Protein AF-0000000070387389 (afdb_homodimer)

Organism: Cryptococcus deneoformans (strain JEC21 / ATCC MYA-565) (NCBI:txid214684)

Sequence (904 aa):
MPGAMSLADLPCEIIRMVARTIYDPLKITQKDRLTWGIFSTVDMDRDRQNSLNALIALGMTCRKIRREVKGILFTCVRVHDQDKGVELIEHRDTWGIYVRSIIIDLSIFDNTSDQFIKQNKMVGTVRPRSCWSESTFLETLINSLPQLEHLCFFADVSDEPTLVLLFSKLIPTPPSYISPPTPTSLDSPTSHLHHAPTKHIHKPFAQRLRSFSWRLRAPPPSSFREFARSSTFVSIHHLIRHTPNLDFLVLDADMDYTASPDILAVLEQMAQRDKWAESKPPKLSLMLCGPILGWGDLFLQDLVKVYSNIKELFIDRPLTSPLVLDQVGAPDFLVGDLLPLAHLPHLQTLQIGSYQIPSGNKQQHILHVTRLLSRYIPSLRIFGVLDTSGETVWGGIWPKTLWMAAGTGIADKNMGEEGEGKMDRCWGVDEETGKWFIGLEDGDLEVLVKDEMPGAMSLADLPCEIIRMVARTIYDPLKITQKDRLTWGIFSTVDMDRDRQNSLNALIALGMTCRKIRREVKGILFTCVRVHDQDKGVELIEHRDTWGIYVRSIIIDLSIFDNTSDQFIKQNKMVGTVRPRSCWSESTFLETLINSLPQLEHLCFFADVSDEPTLVLLFSKLIPTPPSYISPPTPTSLDSPTSHLHHAPTKHIHKPFAQRLRSFSWRLRAPPPSSFREFARSSTFVSIHHLIRHTPNLDFLVLDADMDYTASPDILAVLEQMAQRDKWAESKPPKLSLMLCGPILGWGDLFLQDLVKVYSNIKELFIDRPLTSPLVLDQVGAPDFLVGDLLPLAHLPHLQTLQIGSYQIPSGNKQQHILHVTRLLSRYIPSLRIFGVLDTSGETVWGGIWPKTLWMAAGTGIADKNMGEEGEGKMDRCWGVDEETGKWFIGLEDGDLEVLVKDE

Secondary structure (DSSP, 8-state):
------GGGS-HHHHHHHHHHH--TT---HHHHHH--TTT-----HHHHHHHHHHHHHHTS-HHHHHHHHHHHTSEEEE-SHHHHHHHHHTTTTGGGG--EEEEEGGGGS-TTHHHHHHTT--TTPPPB-HHHHHHHHHHHHHT-TT--EEEEEE-GGGHHHHHHHHHHHSPPPPTT--S-------S-------------PPPHHHH--EEEEEESSPPPTTHHHHH-B-TTGGGHHHHHT-TT--EEEEE-TTS-EEHHHHHHHHHHHHHHHHT-SSPPPPEEEEEES-EETTTTTHHHHHHHH---EEEEEES--SSS-EE--STTHHHHHHHHHGGGGG-TT--EEEEEEEEE-STTHHHHHHHHHHHHHHH-TT--EEEEEETTSPEEEEEEE-HHHHHHHHHHHHHHHTSS--TTSGGGEEEEETTTTEEEEE--TTHHHHH----/------GGGS-HHHHHHHHHHH--TT---HHHHHH--TTT-----HHHHHHHHHHHHHHTS-HHHHHHHHHHHTSEEEE-SHHHHHHHHHTTTTGGGG--EEEEEGGGGS-TTHHHHHHTT-GGGSPPB-HHHHHHHHHHHHHT-TT--EEEEEE-GGGHHHHHHHHHHHSPPPPTT--S-------S-------------PPPHHHH--EEEEEESSPPPTTHHHHH-B-TTGGGHHHHHT-TT--EEEEE-TTS-EEHHHHHHHHHHHHHHHHT-SSPPPPEEEEEES-EETIIIIIHHHHHHH---EEEEEES--SSS-EE--STTHHHHHHHHHGGGGG-TT--EEEEEEEEE-STTHHHHHHHHHHHHHHH-TT--EEEEEETTSPEEEEEEE-HHHHHHHHHHHHHHHTSS--TTSGGGEEEE-TTT--EEEE--TTHHHHH----

Radius of gyration: 35.37 Å; Cα contacts (8 Å, |Δi|>4): 1474; chains: 2; bounding box: 62×127×88 Å

Nearest PDB structures (foldseek):
  5od2-assembly2_B  TM=2.853E-01  e=4.759E-01  Methanocaldococcus jannaschii DSM 2661
  4xgc-assembly1_B  TM=2.470E-01  e=1.159E+00  Drosophila melanogaster
  7jk4-assembly1_B  TM=2.819E-01  e=1.531E+00  Drosophila melanogaster
  2a9z-assembly1_A  TM=2.280E-01  e=2.671E+00  Toxoplasma gondii
  7jk4-assembly1_B  TM=2.820E-01  e=1.420E+00  Drosophila melanogaster

Solvent-accessible surface area (backbone atoms only — not comparable to full-atom values): 48214 Å² total; per-residue (Å²): 124,88,74,80,77,51,81,83,71,50,55,68,69,55,52,36,50,53,44,42,70,51,41,43,85,80,60,64,45,71,63,39,45,67,65,17,57,61,74,62,58,70,73,50,53,67,67,53,48,51,24,48,49,51,40,52,54,52,28,65,71,42,70,72,46,25,61,50,37,46,48,54,65,36,23,55,43,75,30,74,36,58,65,50,42,50,50,46,46,74,30,23,87,57,66,27,62,38,24,28,30,41,28,38,38,58,65,42,65,51,70,70,67,36,64,61,27,60,75,59,68,43,77,70,76,58,80,50,44,47,46,68,62,50,19,50,51,51,48,52,41,54,69,40,26,68,54,42,26,31,46,28,38,32,38,41,74,69,42,33,41,21,42,36,46,31,44,49,66,66,47,71,73,76,67,86,77,68,65,74,78,69,82,68,75,75,64,69,78,82,72,81,70,77,81,60,78,78,72,80,77,66,68,55,63,42,66,44,26,32,33,40,32,46,30,53,68,54,73,65,56,84,62,41,56,76,68,46,45,47,33,87,55,50,44,47,36,65,49,47,36,56,22,70,48,42,27,34,42,36,46,28,38,55,76,77,50,29,54,45,47,37,55,47,54,46,37,42,24,43,40,53,26,54,71,68,42,90,55,88,58,58,57,24,31,41,34,39,34,25,20,32,48,57,58,81,56,62,41,54,51,48,43,40,71,52,42,39,65,36,29,30,42,36,33,51,21,43,42,92,58,72,42,70,42,69,50,92,61,33,54,54,50,54,48,59,64,50,49,45,55,40,65,28,75,51,28,27,34,42,33,43,33,34,42,19,41,37,78,75,62,37,54,58,53,51,40,50,42,51,52,53,46,40,69,56,23,73,48,40,28,33,43,31,35,19,32,78,87,68,45,73,47,49,35,30,50,32,48,51,71,54,42,52,59,51,33,56,64,49,42,65,66,54,62,67,64,80,67,76,68,64,70,69,37,54,55,50,67,42,84,86,80,48,31,34,34,31,51,61,53,92,68,45,59,64,68,64,60,58,88,123,126,87,75,80,78,51,81,82,70,49,54,69,69,56,52,37,49,53,43,43,71,51,41,44,86,81,57,66,44,71,59,38,51,66,72,16,67,37,82,65,54,73,76,49,54,68,67,52,47,51,25,46,51,50,40,53,54,52,26,66,71,43,70,72,47,26,61,51,38,46,48,56,66,38,22,56,44,74,30,75,37,59,67,52,42,52,49,46,47,74,30,21,88,57,64,29,62,39,23,28,29,43,29,38,38,58,66,44,66,51,72,71,66,37,63,62,25,60,75,58,68,42,76,68,76,57,81,50,45,47,46,68,61,51,19,51,52,50,48,52,43,54,67,39,26,71,54,40,26,31,45,29,38,31,39,41,74,68,42,33,41,21,42,35,47,29,44,48,65,66,47,71,72,76,66,84,75,68,66,74,80,68,83,69,76,77,64,69,78,84,71,83,70,75,83,62,77,78,73,80,76,65,67,55,60,40,66,44,28,31,32,41,32,46,28,53,67,52,73,66,58,85,60,40,58,78,67,45,45,44,33,88,55,48,44,46,37,65,50,48,36,56,23,70,48,42,28,33,41,35,46,27,44,48,76,78,50,28,56,47,46,36,54,48,54,47,37,41,24,43,40,53,26,52,69,69,40,90,56,86,59,57,57,24,33,41,33,39,36,27,20,32,48,55,53,90,68,58,36,51,52,48,43,39,70,52,43,39,64,33,30,30,41,36,34,51,21,44,43,90,59,72,42,70,40,70,52,92,61,33,53,54,49,53,48,59,71,50,49,47,56,42,65,29,76,52,28,29,35,41,31,43,31,33,44,18,44,37,77,78,62,36,53,58,53,49,39,52,41,51,53,53,47,40,70,58,24,74,48,40,27,34,43,31,34,20,32,77,86,70,46,74,48,50,35,30,50,32,47,49,69,54,43,52,57,50,33,58,64,48,41,66,65,54,62,67,66,81,68,77,68,66,70,69,37,56,53,50,67,41,82,87,79,47,30,36,34,30,50,61,53,92,68,46,59,64,67,65,62,57,88,122

pLDDT: mean 77.54, std 19.91, range [24.0, 97.88]

Foldseek 3Di:
DPPPCDLLNDDLVVLLVVLVVLAALPPCDPVCVQVPCHPDDPPPDPSRVVSLVVLVVQLVPDPSSVVSSLLRNQQEEEDEALVVLVVLLVCLPPSLQSHAEYEYELCNQVPVCVVVCVVVVVPPPDDDGDLVVLLVSVLSSLVSRLNHAYYEYADFPVNLSNLLSNLCVLPPDPDPPDDDPDPPDPPPDPPCDDCPPPPPPRPRPLARYAEYEYAYPDYDDPCVCVVVVDAGCNSCLSSLLRRQNHAEYEDHPAPAEHELVNVLSSLLSNVNNCVPDPDHGHAHAYEYHHAYPQQLHCRLVSNCVRHQRHAHYHYAANDPAADEQPDDCSLVSVLVSCLSNLSRQRHAYYEHESYAYEPVLSLVSVCVNCVSNCVSNVNYFKYWYAYPVRDIWIKGKAQQVLCVVVCVVVVVVPVPPPDPPQVVFWSDADPVRRITIGTDDPPVCCSRNPDD/DPPPCDLLNDDLVVLLVVLVVLAALPDCDPVCVQVPCHVDDPPPDPSRVVSLVVLVVQLVPDPSSVVSSLLRNQQEEEDEALVVLVVLLVCLVPSLQSHAEYEYELCNQVPVCVVVCVVVVVPPPDDDGDLVVLLVSVLSSLVSRLNHAYYEYADFPVNLSNLLSNLCVLPPDPDPPDDDPDPPDPPPDPPCDDCPPPPPPRPRPLARYAEYEYAYNDYDDPCVCVVPVDARCNSCLSSLLRRQNHAEYEDHPAPAEHELVNVLSSLLSNVNNCVPDPDHGHAHAYEYHHAYPQLQHCRLLSNCVRHQRHAHYHYNANDPAADEQPDDCSLVSVLVSCLSNLSRQRHAYYEHESYEYEPVLSLVSVCVNCVSNCVSNVNYFKYWYAYPVRDIWIKGKAQQVLCVVVCVVVVVVPVPPPDPPQVVFWSDADPVRRITIGTDDPPVCCSRNPDD

Structure (mmCIF, N/CA/C/O backbone):
data_AF-0000000070387389-model_v1
#
loop_
_entity.id
_entity.type
_entity.pdbx_description
1 polymer 'F-box domain-containing protein'
#
loop_
_atom_site.group_PDB
_atom_site.id
_atom_site.type_symbol
_atom_site.label_atom_id
_atom_site.label_alt_id
_atom_site.label_comp_id
_atom_site.label_asym_id
_atom_site.label_entity_id
_atom_site.label_seq_id
_atom_site.pdbx_PDB_ins_code
_atom_site.Cartn_x
_atom_site.Cartn_y
_atom_site.Cartn_z
_atom_site.occupancy
_atom_site.B_iso_or_equiv
_atom_site.auth_seq_id
_atom_site.auth_comp_id
_atom_site.auth_asym_id
_atom_site.auth_atom_id
_atom_site.pdbx_PDB_model_num
ATOM 1 N N . MET A 1 1 ? 36.5 53.156 31.234 1 34.62 1 MET A N 1
ATOM 2 C CA . MET A 1 1 ? 35.438 52.844 30.266 1 34.62 1 MET A CA 1
ATOM 3 C C . MET A 1 1 ? 34.875 51.438 30.5 1 34.62 1 MET A C 1
ATOM 5 O O . MET A 1 1 ? 35.625 50.5 30.703 1 34.62 1 MET A O 1
ATOM 9 N N . PRO A 1 2 ? 33.719 51.25 31.156 1 43.81 2 PRO A N 1
ATOM 10 C CA . PRO A 1 2 ? 33.25 49.906 31.406 1 43.81 2 PRO A CA 1
ATOM 11 C C . PRO A 1 2 ? 33.375 48.969 30.203 1 43.81 2 PRO A C 1
ATOM 13 O O . PRO A 1 2 ? 33.281 49.438 29.062 1 43.81 2 PRO A O 1
ATOM 16 N N . GLY A 1 3 ? 34.188 48 30.047 1 43.56 3 GLY A N 1
ATOM 17 C CA . GLY A 1 3 ? 34.625 47.125 29 1 43.56 3 GLY A CA 1
ATOM 18 C C . GLY A 1 3 ? 33.469 46.531 28.188 1 43.56 3 GLY A C 1
ATOM 19 O O . GLY A 1 3 ? 32.438 46.219 28.734 1 43.56 3 GLY A O 1
ATOM 20 N N . ALA A 1 4 ? 33.156 47.031 26.953 1 54.69 4 ALA A N 1
ATOM 21 C CA . ALA A 1 4 ? 32.188 46.625 25.953 1 54.69 4 ALA A CA 1
ATOM 22 C C . ALA A 1 4 ? 31.922 45.125 25.969 1 54.69 4 ALA A C 1
ATOM 24 O O . ALA A 1 4 ? 32.875 44.344 25.828 1 54.69 4 ALA A O 1
ATOM 25 N N . MET A 1 5 ? 31.109 44.688 26.766 1 61.97 5 MET A N 1
ATOM 26 C CA . MET A 1 5 ? 30.75 43.281 26.844 1 61.97 5 MET A CA 1
ATOM 27 C C . MET A 1 5 ? 30.438 42.719 25.453 1 61.97 5 MET A C 1
ATOM 29 O O . MET A 1 5 ? 29.641 43.312 24.719 1 61.97 5 MET A O 1
ATOM 33 N N . SER A 1 6 ? 31.375 41.938 24.859 1 74.31 6 SER A N 1
ATOM 34 C CA . SER A 1 6 ? 31.188 41.25 23.578 1 74.31 6 SER A CA 1
ATOM 35 C C . SER A 1 6 ? 30.141 40.156 23.688 1 74.31 6 SER A C 1
ATOM 37 O O . SER A 1 6 ? 29.828 39.688 24.781 1 74.31 6 SER A O 1
ATOM 39 N N . LEU A 1 7 ? 29.328 39.938 22.688 1 79.31 7 LEU A N 1
ATOM 40 C CA . LEU A 1 7 ? 28.312 38.906 22.594 1 79.31 7 LEU A CA 1
ATOM 41 C C . LEU A 1 7 ? 28.828 37.594 23.172 1 79.31 7 LEU A C 1
ATOM 43 O O . LEU A 1 7 ? 28.078 36.812 23.781 1 79.31 7 LEU A O 1
ATOM 47 N N . ALA A 1 8 ? 30.141 37.438 23.141 1 78.5 8 ALA A N 1
ATOM 48 C CA . ALA A 1 8 ? 30.766 36.188 23.594 1 78.5 8 ALA A CA 1
ATOM 49 C C . ALA A 1 8 ? 30.797 36.094 25.125 1 78.5 8 ALA A C 1
ATOM 51 O O . ALA A 1 8 ? 30.969 35.031 25.688 1 78.5 8 ALA A O 1
ATOM 52 N N . ASP A 1 9 ? 30.594 37.25 25.75 1 84.38 9 ASP A N 1
ATOM 53 C CA . ASP A 1 9 ? 30.672 37.281 27.219 1 84.38 9 ASP A CA 1
ATOM 54 C C . ASP A 1 9 ? 29.297 36.969 27.844 1 84.38 9 ASP A C 1
ATOM 56 O O . ASP A 1 9 ? 29.203 36.75 29.047 1 84.38 9 ASP A O 1
ATOM 60 N N . LEU A 1 10 ? 28.391 36.938 26.984 1 87.06 10 LEU A N 1
ATOM 61 C CA . LEU A 1 10 ? 27.047 36.688 27.484 1 87.06 10 LEU A CA 1
ATOM 62 C C . LEU A 1 10 ? 26.875 35.219 27.859 1 87.06 10 LEU A C 1
ATOM 64 O O . LEU A 1 10 ? 27.531 34.344 27.281 1 87.06 10 LEU A O 1
ATOM 68 N N . PRO A 1 11 ? 26.078 35 28.938 1 88.75 11 PRO A N 1
ATOM 69 C CA . PRO A 1 11 ? 25.766 33.625 29.266 1 88.75 11 PRO A CA 1
ATOM 70 C C . PRO A 1 11 ? 25.125 32.844 28.109 1 88.75 11 PRO A C 1
ATOM 72 O O . PRO A 1 11 ? 24.438 33.469 27.266 1 88.75 11 PRO A O 1
ATOM 75 N N . CYS A 1 12 ? 25.344 31.531 28.062 1 87.38 12 CYS A N 1
ATOM 76 C CA . CYS A 1 12 ? 24.875 30.672 26.984 1 87.38 12 CYS A CA 1
ATOM 77 C C . CYS A 1 12 ? 23.359 30.75 26.844 1 87.38 12 CYS A C 1
ATOM 79 O O . CYS A 1 12 ? 22.844 30.734 25.719 1 87.38 12 CYS A O 1
ATOM 81 N N . GLU A 1 13 ? 22.703 30.875 27.906 1 87.81 13 GLU A N 1
ATOM 82 C CA . GLU A 1 13 ? 21.234 30.938 27.891 1 87.81 13 GLU A CA 1
ATOM 83 C C . GLU A 1 13 ? 20.75 32.188 27.172 1 87.81 13 GLU A C 1
ATOM 85 O O . GLU A 1 13 ? 19.766 32.125 26.438 1 87.81 13 GLU A O 1
ATOM 90 N N . ILE A 1 14 ? 21.422 33.188 27.391 1 87.5 14 ILE A N 1
ATOM 91 C CA . ILE A 1 14 ? 21.047 34.469 26.734 1 87.5 14 ILE A CA 1
ATOM 92 C C . ILE A 1 14 ? 21.359 34.375 25.25 1 87.5 14 ILE A C 1
ATOM 94 O O . ILE A 1 14 ? 20.578 34.844 24.406 1 87.5 14 ILE A O 1
ATOM 98 N N . ILE A 1 15 ? 22.531 33.844 24.953 1 87.75 15 ILE A N 1
ATOM 99 C CA . ILE A 1 15 ? 22.922 33.688 23.562 1 87.75 15 ILE A CA 1
ATOM 100 C C . ILE A 1 15 ? 21.875 32.844 22.828 1 87.75 15 ILE A C 1
ATOM 102 O O . ILE A 1 15 ? 21.453 33.188 21.719 1 87.75 15 ILE A O 1
ATOM 106 N N . ARG A 1 16 ? 21.406 31.844 23.453 1 87.06 16 ARG A N 1
ATOM 107 C CA . ARG A 1 16 ? 20.391 30.984 22.875 1 87.06 16 ARG A CA 1
ATOM 108 C C . ARG A 1 16 ? 19.094 31.75 22.672 1 87.06 16 ARG A C 1
ATOM 110 O O . ARG A 1 16 ? 18.422 31.594 21.641 1 87.06 16 ARG A O 1
ATOM 117 N N . MET A 1 17 ? 18.766 32.5 23.562 1 86.44 17 MET A N 1
ATOM 118 C CA . MET A 1 17 ? 17.547 33.281 23.469 1 86.44 17 MET A CA 1
ATOM 119 C C . MET A 1 17 ? 17.625 34.281 22.312 1 86.44 17 MET A C 1
ATOM 121 O O . MET A 1 17 ? 16.672 34.438 21.547 1 86.44 17 MET A O 1
ATOM 125 N N . VAL A 1 18 ? 18.766 34.906 22.25 1 85.81 18 VAL A N 1
ATOM 126 C CA . VAL A 1 18 ? 18.984 35.844 21.156 1 85.81 18 VAL A CA 1
ATOM 127 C C . VAL A 1 18 ? 18.906 35.125 19.828 1 85.81 18 VAL A C 1
ATOM 129 O O . VAL A 1 18 ? 18.25 35.594 18.891 1 85.81 18 VAL A O 1
ATOM 132 N N . ALA A 1 19 ? 19.547 34.031 19.828 1 86.88 19 ALA A N 1
ATOM 133 C CA . ALA A 1 19 ? 19.547 33.219 18.594 1 86.88 19 ALA A CA 1
ATOM 134 C C . ALA A 1 19 ? 18.125 32.812 18.203 1 86.88 19 ALA A C 1
ATOM 136 O O . ALA A 1 19 ? 17.75 32.938 17.031 1 86.88 19 ALA A O 1
ATOM 137 N N . ARG A 1 20 ? 17.328 32.469 19.125 1 83.88 20 ARG A N 1
ATOM 138 C CA . ARG A 1 20 ? 15.953 32.031 18.859 1 83.88 20 ARG A CA 1
ATOM 139 C C . ARG A 1 20 ? 15.078 33.188 18.422 1 83.88 20 ARG A C 1
ATOM 141 O O . ARG A 1 20 ? 14.141 33 17.641 1 83.88 20 ARG A O 1
ATOM 148 N N . THR A 1 21 ? 15.398 34.281 18.969 1 80 21 THR A N 1
ATOM 149 C CA . THR A 1 21 ? 14.656 35.469 18.562 1 80 21 THR A CA 1
ATOM 150 C C . THR A 1 21 ? 14.945 35.812 17.109 1 80 21 THR A C 1
ATOM 152 O O . THR A 1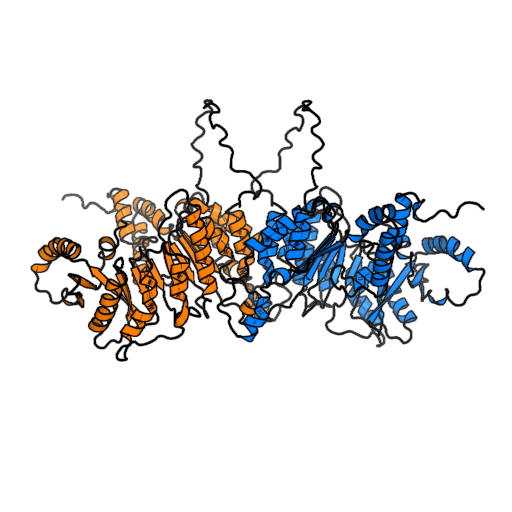 21 ? 14.07 36.312 16.406 1 80 21 THR A O 1
ATOM 155 N N . ILE A 1 22 ? 16.141 35.531 16.719 1 80.44 22 ILE A N 1
ATOM 156 C CA . ILE A 1 22 ? 16.547 35.812 15.344 1 80.44 22 ILE A CA 1
ATOM 157 C C . ILE A 1 22 ? 15.836 34.812 14.406 1 80.44 22 ILE A C 1
ATOM 159 O O . ILE A 1 22 ? 15.289 35.219 13.375 1 80.44 22 ILE A O 1
ATOM 163 N N . TYR A 1 23 ? 15.852 33.562 14.836 1 75.81 23 TYR A N 1
ATOM 164 C CA . TYR A 1 23 ? 15.266 32.531 14 1 75.81 23 TYR A CA 1
ATOM 165 C C . TYR A 1 23 ? 14.828 31.344 14.836 1 75.81 23 TYR A C 1
ATOM 167 O O . TYR A 1 23 ? 15.633 30.75 15.555 1 75.81 23 TYR A O 1
ATOM 175 N N . ASP A 1 24 ? 13.562 31.094 14.789 1 70.88 24 ASP A N 1
ATOM 176 C CA . ASP A 1 24 ? 13.023 29.891 15.406 1 70.88 24 ASP A CA 1
ATOM 177 C C . ASP A 1 24 ? 12.344 28.984 14.375 1 70.88 24 ASP A C 1
ATOM 179 O O . ASP A 1 24 ? 11.25 29.312 13.898 1 70.88 24 ASP A O 1
ATOM 183 N N . PRO A 1 25 ? 13.078 27.906 14.109 1 67.69 25 PRO A N 1
ATOM 184 C CA . PRO A 1 25 ? 12.539 27.031 13.062 1 67.69 25 PRO A CA 1
ATOM 185 C C . PRO A 1 25 ? 11.156 26.484 13.398 1 67.69 25 PRO A C 1
ATOM 187 O O . PRO A 1 25 ? 10.398 26.109 12.5 1 67.69 25 PRO A O 1
ATOM 190 N N . LEU A 1 26 ? 10.852 26.359 14.773 1 62.84 26 LEU A N 1
ATOM 191 C CA . LEU A 1 26 ? 9.594 25.734 15.172 1 62.84 26 LEU A CA 1
ATOM 192 C C . LEU A 1 26 ? 8.516 26.797 15.398 1 62.84 26 LEU A C 1
ATOM 194 O O . LEU A 1 26 ? 7.352 26.453 15.625 1 62.84 26 LEU A O 1
ATOM 198 N N . LYS A 1 27 ? 9.07 27.984 15.586 1 55.59 27 LYS A N 1
ATOM 199 C CA . LYS A 1 27 ? 8.07 29.047 15.781 1 55.59 27 LYS A CA 1
ATOM 200 C C . LYS A 1 27 ? 7.34 29.344 14.477 1 55.59 27 LYS A C 1
ATOM 202 O O . LYS A 1 27 ? 7.973 29.656 13.461 1 55.59 27 LYS A O 1
ATOM 207 N N . ILE A 1 28 ? 6.324 28.688 14.211 1 47.75 28 ILE A N 1
ATOM 208 C CA . ILE A 1 28 ? 5.438 28.938 13.086 1 47.75 28 ILE A CA 1
ATOM 209 C C . ILE A 1 28 ? 4.832 30.344 13.211 1 47.75 28 ILE A C 1
ATOM 211 O O . ILE A 1 28 ? 4.145 30.641 14.195 1 47.75 28 ILE A O 1
ATOM 215 N N . THR A 1 29 ? 5.453 31.312 12.68 1 41.91 29 THR A N 1
ATOM 216 C CA . THR A 1 29 ? 4.621 32.531 12.609 1 41.91 29 THR A CA 1
ATOM 217 C C . THR A 1 29 ? 3.279 32.219 11.953 1 41.91 29 THR A C 1
ATOM 219 O O . THR A 1 29 ? 3.127 31.172 11.305 1 41.91 29 THR A O 1
ATOM 222 N N . GLN A 1 30 ? 2.242 32.906 12.375 1 42.78 30 GLN A N 1
ATOM 223 C CA . GLN A 1 30 ? 0.976 32.812 11.656 1 42.78 30 GLN A CA 1
ATOM 224 C C . GLN A 1 30 ? 1.205 32.75 10.148 1 42.78 30 GLN A C 1
ATOM 226 O O . GLN A 1 30 ? 0.542 31.984 9.453 1 42.78 30 GLN A O 1
ATOM 231 N N . LYS A 1 31 ? 2.01 33.656 9.742 1 42.41 31 LYS A N 1
ATOM 232 C CA . LYS A 1 31 ? 2.34 33.719 8.32 1 42.41 31 LYS A CA 1
ATOM 233 C C . LYS A 1 31 ? 3.008 32.438 7.848 1 42.41 31 LYS A C 1
ATOM 235 O O . LYS A 1 31 ? 2.764 31.984 6.727 1 42.41 31 LYS A O 1
ATOM 240 N N . ASP A 1 32 ? 3.854 31.984 8.633 1 46.94 32 ASP A N 1
ATOM 241 C CA . ASP A 1 32 ? 4.508 30.703 8.32 1 46.94 32 ASP A CA 1
ATOM 242 C C . ASP A 1 32 ? 3.484 29.578 8.203 1 46.94 32 ASP A C 1
ATOM 244 O O . ASP A 1 32 ? 3.65 28.672 7.391 1 46.94 32 ASP A O 1
ATOM 248 N N . ARG A 1 33 ? 2.561 29.703 9.133 1 44.44 33 ARG A N 1
ATOM 249 C CA . ARG A 1 33 ? 1.484 28.719 9.156 1 44.44 33 ARG A CA 1
ATOM 250 C C . ARG A 1 33 ? 0.757 28.672 7.812 1 44.44 33 ARG A C 1
ATOM 252 O O . ARG A 1 33 ? 0.392 27.594 7.336 1 44.44 33 ARG A O 1
ATOM 259 N N . LEU A 1 34 ? 0.336 29.938 7.465 1 39.56 34 LEU A N 1
ATOM 260 C CA . LEU A 1 34 ? -0.358 30 6.184 1 39.56 34 LEU A CA 1
ATOM 261 C C . LEU A 1 34 ? 0.575 29.609 5.039 1 39.56 34 LEU A C 1
ATOM 263 O O . LEU A 1 34 ? 0.148 28.984 4.07 1 39.56 34 LEU A O 1
ATOM 267 N N . THR A 1 35 ? 1.551 30.438 4.98 1 37.94 35 THR A N 1
ATOM 268 C CA . THR A 1 35 ? 2.504 30.141 3.918 1 37.94 35 THR A CA 1
ATOM 269 C C . THR A 1 35 ? 3.105 28.75 4.105 1 37.94 35 THR A C 1
ATOM 271 O O . THR A 1 35 ? 3.543 28.125 3.137 1 37.94 35 THR A O 1
ATOM 274 N N . TRP A 1 36 ? 3.418 28.641 5.434 1 38.38 36 TRP A N 1
ATOM 275 C CA . TRP A 1 36 ? 3.902 27.312 5.773 1 38.38 36 TRP A CA 1
ATOM 276 C C . TRP A 1 36 ? 2.75 26.312 5.848 1 38.38 36 TRP A C 1
ATOM 278 O O . TRP A 1 36 ? 2.02 26.281 6.84 1 38.38 36 TRP A O 1
ATOM 288 N N . GLY A 1 37 ? 1.734 26.125 5.402 1 36 37 GLY A N 1
ATOM 289 C CA . GLY A 1 37 ? 1.896 24.75 4.949 1 36 37 GLY A CA 1
ATOM 290 C C . GLY A 1 37 ? 3.332 24.266 5.012 1 36 37 GLY A C 1
ATOM 291 O O . GLY A 1 37 ? 4.16 24.641 4.184 1 36 37 GLY A O 1
ATOM 292 N N . ILE A 1 38 ? 3.787 24.234 6.203 1 38.09 38 ILE A N 1
ATOM 293 C CA . ILE A 1 38 ? 5.004 24.406 6.988 1 38.09 38 ILE A CA 1
ATOM 294 C C . ILE A 1 38 ? 6.199 23.844 6.223 1 38.09 38 ILE A C 1
ATOM 296 O O . ILE A 1 38 ? 7.27 24.469 6.195 1 38.09 38 ILE A O 1
ATOM 300 N N . PHE A 1 39 ? 6.254 22.609 6.238 1 36.91 39 PHE A N 1
ATOM 301 C CA . PHE A 1 39 ? 7.484 21.969 5.793 1 36.91 39 PHE A CA 1
ATOM 302 C C . PHE A 1 39 ? 7.801 22.344 4.352 1 36.91 39 PHE A C 1
ATOM 304 O O . PHE A 1 39 ? 8.898 22.062 3.861 1 36.91 39 PHE A O 1
ATOM 311 N N . SER A 1 40 ? 6.762 22.484 3.643 1 34.94 40 SER A N 1
ATOM 312 C CA . SER A 1 40 ? 7.105 22.328 2.234 1 34.94 40 SER A CA 1
ATOM 313 C C . SER A 1 40 ? 7.816 23.562 1.686 1 34.94 40 SER A C 1
ATOM 315 O O . SER A 1 40 ? 8.617 23.453 0.758 1 34.94 40 SER A O 1
ATOM 317 N N . THR A 1 41 ? 6.875 24.656 1.444 1 36.22 41 THR A N 1
ATOM 318 C CA . THR A 1 41 ? 7.422 25.594 0.47 1 36.22 41 THR A CA 1
ATOM 319 C C . THR A 1 41 ? 8.68 26.266 1.014 1 36.22 41 THR A C 1
ATOM 321 O O . THR A 1 41 ? 8.633 26.938 2.051 1 36.22 41 THR A O 1
ATOM 324 N N . VAL A 1 42 ? 9.594 25.797 0.897 1 40.38 42 VAL A N 1
ATOM 325 C CA . VAL A 1 42 ? 10.945 26.328 0.745 1 40.38 42 VAL A CA 1
ATOM 326 C C . VAL A 1 42 ? 10.867 27.797 0.324 1 40.38 42 VAL A C 1
ATOM 328 O O . VAL A 1 42 ? 11.891 28.469 0.209 1 40.38 42 VAL A O 1
ATOM 331 N N . ASP A 1 43 ? 9.859 28.219 -0.37 1 40.75 43 ASP A N 1
ATOM 332 C CA . ASP A 1 43 ? 10.039 29.641 -0.658 1 40.75 43 ASP A CA 1
ATOM 333 C C . ASP A 1 43 ? 9.93 30.469 0.613 1 40.75 43 ASP A C 1
ATOM 335 O O . ASP A 1 43 ? 8.82 30.828 1.036 1 40.75 43 ASP A O 1
ATOM 339 N N . MET A 1 44 ? 10.781 30.109 1.382 1 51.28 44 MET A N 1
ATOM 340 C CA . MET A 1 44 ? 10.898 30.922 2.596 1 51.28 44 MET A CA 1
ATOM 341 C C . MET A 1 44 ? 10.719 32.406 2.289 1 51.28 44 MET A C 1
ATOM 343 O O . MET A 1 44 ? 11.227 32.906 1.283 1 51.28 44 MET A O 1
ATOM 347 N N . ASP A 1 45 ? 9.539 32.875 2.912 1 58.34 45 ASP A N 1
ATOM 348 C CA . ASP A 1 45 ? 9.43 34.312 2.949 1 58.34 45 ASP A CA 1
ATOM 349 C C . ASP A 1 45 ? 10.812 34.969 3.041 1 58.34 45 ASP A C 1
ATOM 351 O O . ASP A 1 45 ? 11.719 34.438 3.668 1 58.34 45 ASP A O 1
ATOM 355 N N . ARG A 1 46 ? 11.062 35.781 2.119 1 63.97 46 ARG A N 1
ATOM 356 C CA . ARG A 1 46 ? 12.336 36.5 2.084 1 63.97 46 ARG A CA 1
ATOM 357 C C . ARG A 1 46 ? 12.789 36.875 3.488 1 63.97 46 ARG A C 1
ATOM 359 O O . ARG A 1 46 ? 13.977 36.781 3.811 1 63.97 46 ARG A O 1
ATOM 366 N N . ASP A 1 47 ? 11.766 37.125 4.324 1 65 47 ASP A N 1
ATOM 367 C CA . ASP A 1 47 ? 12.109 37.531 5.68 1 65 47 ASP A CA 1
ATOM 368 C C . ASP A 1 47 ? 12.664 36.375 6.492 1 65 47 ASP A C 1
ATOM 370 O O . ASP A 1 47 ? 13.609 36.531 7.262 1 65 47 ASP A O 1
ATOM 374 N N . ARG A 1 48 ? 12.227 35.25 6.227 1 70.31 48 ARG A N 1
ATOM 375 C CA . ARG A 1 48 ? 12.695 34.062 6.953 1 70.31 48 ARG A CA 1
ATOM 376 C C . ARG A 1 48 ? 14.094 33.656 6.492 1 70.31 48 ARG A C 1
ATOM 378 O O . ARG A 1 48 ? 14.93 33.281 7.309 1 70.31 48 ARG A O 1
ATOM 385 N N . GLN A 1 49 ? 14.227 33.781 5.305 1 74.06 49 GLN A N 1
ATOM 386 C CA . GLN A 1 49 ? 15.555 33.469 4.781 1 74.06 49 GLN A CA 1
ATOM 387 C C . GLN A 1 49 ? 16.594 34.438 5.336 1 74.06 49 GLN A C 1
ATOM 389 O O . GLN A 1 49 ? 17.719 34.031 5.648 1 74.06 49 GLN A O 1
ATOM 394 N N . ASN A 1 50 ? 16.203 35.625 5.41 1 77.12 50 ASN A N 1
ATOM 395 C CA . ASN A 1 50 ? 17.109 36.656 5.973 1 77.12 50 ASN A CA 1
ATOM 396 C C . ASN A 1 50 ? 17.422 36.344 7.434 1 77.12 50 ASN A C 1
ATOM 398 O O . ASN A 1 50 ? 18.578 36.5 7.863 1 77.12 50 ASN A O 1
ATOM 402 N N . SER A 1 51 ? 16.406 35.938 8.125 1 78.06 51 SER A N 1
ATOM 403 C CA . SER A 1 51 ? 16.609 35.594 9.531 1 78.06 51 SER A CA 1
ATOM 404 C C . SER A 1 51 ? 17.547 34.406 9.68 1 78.06 51 SER A C 1
ATOM 406 O O . SER A 1 51 ? 18.406 34.375 10.57 1 78.06 51 SER A O 1
ATOM 408 N N . LEU A 1 52 ? 17.375 33.469 8.812 1 81.06 52 LEU A N 1
ATOM 409 C CA . LEU A 1 52 ? 18.25 32.312 8.844 1 81.06 52 LEU A CA 1
ATOM 410 C C . LEU A 1 52 ? 19.688 32.688 8.539 1 81.06 52 LEU A C 1
ATOM 412 O O . LEU A 1 52 ? 20.609 32.219 9.211 1 81.06 52 LEU A O 1
ATOM 416 N N . ASN A 1 53 ? 19.828 33.469 7.637 1 84.44 53 ASN A N 1
ATOM 417 C CA . ASN A 1 53 ? 21.172 33.938 7.301 1 84.44 53 ASN A CA 1
ATOM 418 C C . ASN A 1 53 ? 21.797 34.719 8.461 1 84.44 53 ASN A C 1
ATOM 420 O O . ASN A 1 53 ? 23 34.594 8.711 1 84.44 53 ASN A O 1
ATOM 424 N N . ALA A 1 54 ? 20.969 35.5 9.109 1 87.75 54 ALA A N 1
ATOM 425 C CA . ALA A 1 54 ? 21.453 36.25 10.281 1 87.75 54 ALA A CA 1
ATOM 426 C C . ALA A 1 54 ? 21.891 35.281 11.391 1 87.75 54 ALA A C 1
ATOM 428 O O . ALA A 1 54 ? 22.875 35.531 12.078 1 87.75 54 ALA A O 1
ATOM 429 N N . LEU A 1 55 ? 21.141 34.281 11.484 1 88.56 55 LEU A N 1
ATOM 430 C CA . LEU A 1 55 ? 21.5 33.281 12.5 1 88.56 55 LEU A CA 1
ATOM 431 C C . LEU A 1 55 ? 22.828 32.625 12.156 1 88.56 55 LEU A C 1
ATOM 433 O O . LEU A 1 55 ? 23.672 32.406 13.031 1 88.56 55 LEU A O 1
ATOM 437 N N . ILE A 1 56 ? 22.969 32.25 11 1 88.81 56 ILE A N 1
ATOM 438 C CA . ILE A 1 56 ? 24.203 31.609 10.547 1 88.81 56 ILE A CA 1
ATOM 439 C C . ILE A 1 56 ? 25.391 32.562 10.781 1 88.81 56 ILE A C 1
ATOM 441 O O . ILE A 1 56 ? 26.438 32.125 11.273 1 88.81 56 ILE A O 1
ATOM 445 N N . ALA A 1 57 ? 25.203 33.781 10.445 1 90.88 57 ALA A N 1
ATOM 446 C CA . ALA A 1 57 ? 26.25 34.781 10.656 1 90.88 57 ALA A CA 1
ATOM 447 C C . ALA A 1 57 ? 26.609 34.906 12.133 1 90.88 57 ALA A C 1
ATOM 449 O O . ALA A 1 57 ? 27.781 35.031 12.484 1 90.88 57 ALA A O 1
ATOM 450 N N . LEU A 1 58 ? 25.594 34.938 12.898 1 90.94 58 LEU A N 1
ATOM 451 C CA . LEU A 1 58 ? 25.812 34.969 14.344 1 90.94 58 LEU A CA 1
ATOM 452 C C . LEU A 1 58 ? 26.641 33.781 14.812 1 90.94 58 LEU A C 1
ATOM 454 O O . LEU A 1 58 ? 27.547 33.938 15.625 1 90.94 58 LEU A O 1
ATOM 458 N N . GLY A 1 59 ? 26.391 32.656 14.273 1 89.94 59 GLY A N 1
ATOM 459 C CA . GLY A 1 59 ? 27.094 31.438 14.648 1 89.94 59 GLY A CA 1
ATOM 460 C C . GLY A 1 59 ? 28.547 31.438 14.227 1 89.94 59 GLY A C 1
ATOM 461 O O . GLY A 1 59 ? 29.375 30.734 14.805 1 89.94 59 GLY A O 1
ATOM 462 N N . MET A 1 60 ? 28.812 32.25 13.305 1 90.5 60 MET A N 1
ATOM 463 C CA . MET A 1 60 ? 30.172 32.312 12.773 1 90.5 60 MET A CA 1
ATOM 464 C C . MET A 1 60 ? 31.047 33.25 13.586 1 90.5 60 MET A C 1
ATOM 466 O O . MET A 1 60 ? 32.25 33.312 13.375 1 90.5 60 MET A O 1
ATOM 470 N N . THR A 1 61 ? 30.578 33.906 14.531 1 88.81 61 THR A N 1
ATOM 471 C CA . THR A 1 61 ? 31.297 34.906 15.289 1 88.81 61 THR A CA 1
ATOM 472 C C . THR A 1 61 ? 32.375 34.281 16.172 1 88.81 61 THR A C 1
ATOM 474 O O . THR A 1 61 ? 33.5 34.719 16.203 1 88.81 61 THR A O 1
ATOM 477 N N . CYS A 1 62 ? 31.953 33.312 16.953 1 88 62 CYS A N 1
ATOM 478 C CA . CYS A 1 62 ? 32.938 32.594 17.781 1 88 62 CYS A CA 1
ATOM 479 C C . CYS A 1 62 ? 32.438 31.203 18.109 1 88 62 CYS A C 1
ATOM 481 O O . CYS A 1 62 ? 31.297 30.844 17.781 1 88 62 CYS A O 1
ATOM 483 N N . ARG A 1 63 ? 33.25 30.406 18.75 1 87.38 63 ARG A N 1
ATOM 484 C CA . ARG A 1 63 ? 32.969 29 19 1 87.38 63 ARG A CA 1
ATOM 485 C C . ARG A 1 63 ? 31.828 28.844 20.016 1 87.38 63 ARG A C 1
ATOM 487 O O . ARG A 1 63 ? 30.984 27.953 19.875 1 87.38 63 ARG A O 1
ATOM 494 N N . LYS A 1 64 ? 31.891 29.656 20.984 1 87.88 64 LYS A N 1
ATOM 495 C CA . LYS A 1 64 ? 30.859 29.578 22.016 1 87.88 64 LYS A CA 1
ATOM 496 C C . LYS A 1 64 ? 29.469 29.828 21.438 1 87.88 64 LYS A C 1
ATOM 498 O O . LYS A 1 64 ? 28.531 29.078 21.719 1 87.88 64 LYS A O 1
ATOM 503 N N . ILE A 1 65 ? 29.328 30.828 20.641 1 89.75 65 ILE A N 1
ATOM 504 C CA . ILE A 1 65 ? 28.047 31.172 20.031 1 89.75 65 ILE A CA 1
ATOM 505 C C . ILE A 1 65 ? 27.641 30.094 19.031 1 89.75 65 ILE A C 1
ATOM 507 O O . ILE A 1 65 ? 26.469 29.719 18.953 1 89.75 65 ILE A O 1
ATOM 511 N N . ARG A 1 66 ? 28.562 29.562 18.328 1 89.44 66 ARG A N 1
ATOM 512 C CA . ARG A 1 66 ? 28.297 28.516 17.344 1 89.44 66 ARG A CA 1
ATOM 513 C C . ARG A 1 66 ? 27.688 27.281 18.016 1 89.44 66 ARG A C 1
ATOM 515 O O . ARG A 1 66 ? 26.797 26.641 17.453 1 89.44 66 ARG A O 1
ATOM 522 N N . ARG A 1 67 ? 28.125 27 19.125 1 87.56 67 ARG A N 1
ATOM 523 C CA . ARG A 1 67 ? 27.609 25.844 19.859 1 87.56 67 ARG A CA 1
ATOM 524 C C . ARG A 1 67 ? 26.125 26.031 20.203 1 87.56 67 ARG A C 1
ATOM 526 O O . ARG A 1 67 ? 25.344 25.094 20.125 1 87.56 67 ARG A O 1
ATOM 533 N N . GLU A 1 68 ? 25.797 27.266 20.531 1 86.19 68 GLU A N 1
ATOM 534 C CA . GLU A 1 68 ? 24.422 27.547 20.906 1 86.19 68 GLU A CA 1
ATOM 535 C C . GLU A 1 68 ? 23.531 27.656 19.688 1 86.19 68 GLU A C 1
ATOM 537 O O . GLU A 1 68 ? 22.344 27.281 19.734 1 86.19 68 GLU A O 1
ATOM 542 N N . VAL A 1 69 ? 24.078 28.062 18.625 1 87.56 69 VAL A N 1
ATOM 543 C CA . VAL A 1 69 ? 23.328 28.297 17.391 1 87.56 69 VAL A CA 1
ATOM 544 C C . VAL A 1 69 ? 23.109 26.969 16.672 1 87.56 69 VAL A C 1
ATOM 546 O O . VAL A 1 69 ? 22.094 26.766 16 1 87.56 69 VAL A O 1
ATOM 549 N N . LYS A 1 70 ? 23.953 26.094 16.859 1 85.94 70 LYS A N 1
ATOM 550 C CA . LYS A 1 70 ? 23.922 24.797 16.172 1 85.94 70 LYS A CA 1
ATOM 551 C C . LYS A 1 70 ? 22.625 24.062 16.469 1 85.94 70 LYS A C 1
ATOM 553 O O . LYS A 1 70 ? 21.969 23.531 15.562 1 85.94 70 LYS A O 1
ATOM 558 N N . GLY A 1 71 ? 22.234 24.031 17.703 1 84.88 71 GLY A N 1
ATOM 559 C CA . GLY A 1 71 ? 21 23.359 18.094 1 84.88 71 GLY A CA 1
ATOM 560 C C . GLY A 1 71 ? 19.781 23.891 17.375 1 84.88 71 GLY A C 1
ATOM 561 O O . GLY A 1 71 ? 18.875 23.141 17.031 1 84.88 71 GLY A O 1
ATOM 562 N N . ILE A 1 72 ? 19.812 25.125 17.062 1 84.5 72 ILE A N 1
ATOM 563 C CA . ILE A 1 72 ? 18.688 25.781 16.422 1 84.5 72 ILE A CA 1
ATOM 564 C C . ILE A 1 72 ? 18.719 25.516 14.914 1 84.5 72 ILE A C 1
ATOM 566 O O . ILE A 1 72 ? 17.688 25.25 14.297 1 84.5 72 ILE A O 1
ATOM 570 N N . LEU A 1 73 ? 19.922 25.516 14.398 1 82.94 73 LEU A N 1
ATOM 571 C CA . LEU A 1 73 ? 20.109 25.359 12.961 1 82.94 73 LEU A CA 1
ATOM 572 C C . LEU A 1 73 ? 19.688 23.969 12.508 1 82.94 73 LEU A C 1
ATOM 574 O O . LEU A 1 73 ? 19.141 23.797 11.414 1 82.94 73 LEU A O 1
ATOM 578 N N . PHE A 1 74 ? 19.812 23 13.391 1 85.19 74 PHE A N 1
ATOM 579 C CA . PHE A 1 74 ? 19.562 21.625 12.977 1 85.19 74 PHE A CA 1
ATOM 580 C C . PHE A 1 74 ? 18.234 21.125 13.508 1 85.19 74 PHE A C 1
ATOM 582 O O . PHE A 1 74 ? 17.922 19.938 13.414 1 85.19 74 PHE A O 1
ATOM 589 N N . THR A 1 75 ? 17.438 22.031 13.969 1 85.75 75 THR A N 1
ATOM 590 C CA . THR A 1 75 ? 16.141 21.656 14.531 1 85.75 75 THR A CA 1
ATOM 591 C C . THR A 1 75 ? 15.227 21.094 13.445 1 85.75 75 THR A C 1
ATOM 593 O O . THR A 1 75 ? 14.484 20.141 13.688 1 85.75 75 THR A O 1
ATOM 596 N N . CYS A 1 76 ? 15.32 21.688 12.297 1 85.38 76 CYS A N 1
ATOM 597 C CA . CYS A 1 76 ? 14.516 21.25 11.156 1 85.38 76 CYS A CA 1
ATOM 598 C C . CYS A 1 76 ? 15.398 20.828 9.992 1 85.38 76 CYS A C 1
ATOM 600 O O . CYS A 1 76 ? 16.25 21.594 9.539 1 85.38 76 CYS A O 1
ATOM 602 N N . VAL A 1 77 ? 15.164 19.656 9.555 1 84.69 77 VAL A N 1
ATOM 603 C CA . VAL A 1 77 ? 15.977 19.141 8.453 1 84.69 77 VAL A CA 1
ATOM 604 C C . VAL A 1 77 ? 15.07 18.656 7.324 1 84.69 77 VAL A C 1
ATOM 606 O O . VAL A 1 77 ? 14.039 18.031 7.574 1 84.69 77 VAL A O 1
ATOM 609 N N . ARG A 1 78 ? 15.492 18.984 6.16 1 86.38 78 ARG A N 1
ATOM 610 C CA . ARG A 1 78 ? 14.797 18.484 4.973 1 86.38 78 ARG A CA 1
ATOM 611 C C . ARG A 1 78 ? 15.578 17.344 4.32 1 86.38 78 ARG A C 1
ATOM 613 O O . ARG A 1 78 ? 16.766 17.484 4.055 1 86.38 78 ARG A O 1
ATOM 620 N N . VAL A 1 79 ? 14.898 16.266 4.133 1 89.44 79 VAL A N 1
ATOM 621 C CA . VAL A 1 79 ? 15.469 15.125 3.432 1 89.44 79 VAL A CA 1
ATOM 622 C C . VAL A 1 79 ? 14.953 15.086 1.996 1 89.44 79 VAL A C 1
ATOM 624 O O . VAL A 1 79 ? 13.883 14.531 1.73 1 89.44 79 VAL A O 1
ATOM 627 N N . HIS A 1 80 ? 15.734 15.617 1.085 1 84.94 80 HIS A N 1
ATOM 628 C CA . HIS A 1 80 ? 15.273 15.742 -0.293 1 84.94 80 HIS A CA 1
ATOM 629 C C . HIS A 1 80 ? 15.922 14.695 -1.188 1 84.94 80 HIS A C 1
ATOM 631 O O . HIS A 1 80 ? 15.609 14.609 -2.379 1 84.94 80 HIS A O 1
ATOM 637 N N . ASP A 1 81 ? 16.844 13.93 -0.61 1 88.94 81 ASP A N 1
ATOM 638 C CA . ASP A 1 81 ? 17.422 12.773 -1.29 1 88.94 81 ASP A CA 1
ATOM 639 C C . ASP A 1 81 ? 17.859 11.711 -0.287 1 88.94 81 ASP A C 1
ATOM 641 O O . ASP A 1 81 ? 17.875 11.953 0.921 1 88.94 81 ASP A O 1
ATOM 645 N N . GLN A 1 82 ? 18.234 10.586 -0.82 1 91.31 82 GLN A N 1
ATOM 646 C CA . GLN A 1 82 ? 18.547 9.461 0.05 1 91.31 82 GLN A CA 1
ATOM 647 C C . GLN A 1 82 ? 19.891 9.672 0.756 1 91.31 82 GLN A C 1
ATOM 649 O O . GLN A 1 82 ? 20.078 9.211 1.887 1 91.31 82 GLN A O 1
ATOM 654 N N . ASP A 1 83 ? 20.797 10.352 0.117 1 91.94 83 ASP A N 1
ATOM 655 C CA . ASP A 1 83 ? 22.094 10.617 0.721 1 91.94 83 ASP A CA 1
ATOM 656 C C . ASP A 1 83 ? 21.953 11.453 1.988 1 91.94 83 ASP A C 1
ATOM 658 O O . ASP A 1 83 ? 22.641 11.211 2.984 1 91.94 83 ASP A O 1
ATOM 662 N N . LYS A 1 84 ? 21.047 12.375 1.866 1 91.19 84 LYS A N 1
ATOM 663 C CA . LYS A 1 84 ? 20.797 13.203 3.043 1 91.19 84 LYS A CA 1
ATOM 664 C C . LYS A 1 84 ? 20.203 12.383 4.184 1 91.19 84 LYS A C 1
ATOM 666 O O . LYS A 1 84 ? 20.484 12.648 5.355 1 91.19 84 LYS A O 1
ATOM 671 N N . GLY A 1 85 ? 19.359 11.445 3.855 1 94.5 85 GLY A N 1
ATOM 672 C CA . GLY A 1 85 ? 18.844 10.531 4.867 1 94.5 85 GLY A CA 1
ATOM 673 C C . GLY A 1 85 ? 19.922 9.695 5.527 1 94.5 85 GLY A C 1
ATOM 674 O O . GLY A 1 85 ? 19.953 9.57 6.754 1 94.5 85 GLY A O 1
ATOM 675 N N . VAL A 1 86 ? 20.797 9.203 4.715 1 96.06 86 VAL A N 1
ATOM 676 C CA . VAL A 1 86 ? 21.906 8.398 5.219 1 96.06 86 VAL A CA 1
ATOM 677 C C . VAL A 1 86 ? 22.812 9.258 6.105 1 96.06 86 VAL A C 1
ATOM 679 O O . VAL A 1 86 ? 23.25 8.812 7.164 1 96.06 86 VAL A O 1
ATOM 682 N N . GLU A 1 87 ? 23.047 10.445 5.684 1 94.94 87 GLU A N 1
ATOM 683 C CA . GLU A 1 87 ? 23.844 11.375 6.477 1 94.94 87 GLU A CA 1
ATOM 684 C C . GLU A 1 87 ? 23.219 11.602 7.852 1 94.94 87 GLU A C 1
ATOM 686 O O . GLU A 1 87 ? 23.922 11.594 8.867 1 94.94 87 GLU A O 1
ATOM 691 N N . LEU A 1 88 ? 21.922 11.797 7.828 1 94.56 88 LEU A N 1
ATOM 692 C CA . LEU A 1 88 ? 21.219 12.016 9.086 1 94.56 88 LEU A CA 1
ATOM 693 C C . LEU A 1 88 ? 21.375 10.805 10.008 1 94.56 88 LEU A C 1
ATOM 695 O O . LEU A 1 88 ? 21.594 10.961 11.211 1 94.56 88 LEU A O 1
ATOM 699 N N . ILE A 1 89 ? 21.297 9.617 9.477 1 95.06 89 ILE A N 1
ATOM 700 C CA . ILE A 1 89 ? 21.422 8.383 10.242 1 95.06 89 ILE A CA 1
ATOM 701 C C . ILE A 1 89 ? 22.844 8.266 10.805 1 95.06 89 ILE A C 1
ATOM 703 O O . ILE A 1 89 ? 23.031 7.91 11.969 1 95.06 89 ILE A O 1
ATOM 707 N N . GLU A 1 90 ? 23.812 8.648 10.039 1 95.06 90 GLU A N 1
ATOM 708 C CA . GLU A 1 90 ? 25.203 8.555 10.445 1 95.06 90 GLU A CA 1
ATOM 709 C C . GLU A 1 90 ? 25.531 9.547 11.562 1 95.06 90 GLU A C 1
ATOM 711 O O . GLU A 1 90 ? 26.391 9.289 12.398 1 95.06 90 GLU A O 1
ATOM 716 N N . HIS A 1 91 ? 24.797 10.594 11.586 1 94.06 91 HIS A N 1
ATOM 717 C CA . HIS A 1 91 ? 25.094 11.648 12.555 1 94.06 91 HIS A CA 1
ATOM 718 C C . HIS A 1 91 ? 24.047 11.688 13.664 1 94.06 91 HIS A C 1
ATOM 720 O O . HIS A 1 91 ? 23.844 12.734 14.289 1 94.06 91 HIS A O 1
ATOM 726 N N . ARG A 1 92 ? 23.422 10.609 13.859 1 92.75 92 ARG A N 1
ATOM 727 C CA . ARG A 1 92 ? 22.344 10.523 14.836 1 92.75 92 ARG A CA 1
ATOM 728 C C . ARG A 1 92 ? 22.828 10.93 16.219 1 92.75 92 ARG A C 1
ATOM 730 O O . ARG A 1 92 ? 22.062 11.492 17.016 1 92.75 92 ARG A O 1
ATOM 737 N N . ASP A 1 93 ? 24.141 10.711 16.562 1 92.06 93 ASP A N 1
ATOM 738 C CA . ASP A 1 93 ? 24.672 10.945 17.906 1 92.06 93 ASP A CA 1
ATOM 739 C C . ASP A 1 93 ? 25.375 12.305 17.984 1 92.06 93 ASP A C 1
ATOM 741 O O . ASP A 1 93 ? 25.828 12.703 19.047 1 92.06 93 ASP A O 1
ATOM 745 N N . THR A 1 94 ? 25.406 13.016 16.922 1 91.12 94 THR A N 1
ATOM 746 C CA . THR A 1 94 ? 26.031 14.336 16.922 1 91.12 94 THR A CA 1
ATOM 747 C C . THR A 1 94 ? 25 15.43 16.719 1 91.12 94 THR A C 1
ATOM 749 O O . THR A 1 94 ? 24.281 15.805 17.656 1 91.12 94 THR A O 1
ATOM 752 N N . TRP A 1 95 ? 24.906 15.867 15.508 1 88.56 95 TRP A N 1
ATOM 753 C CA . TRP A 1 95 ? 23.953 16.953 15.32 1 88.56 95 TRP A CA 1
ATOM 754 C C . TRP A 1 95 ? 22.531 16.422 15.195 1 88.56 95 TRP A C 1
ATOM 756 O O . TRP A 1 95 ? 21.562 17.172 15.352 1 88.56 95 TRP A O 1
ATOM 766 N N . GLY A 1 96 ? 22.344 15.102 14.922 1 90.56 96 GLY A N 1
ATOM 767 C CA . GLY A 1 96 ? 21.031 14.477 14.852 1 90.56 96 GLY A CA 1
ATOM 768 C C . GLY A 1 96 ? 20.25 14.602 16.141 1 90.56 96 GLY A C 1
ATOM 769 O O . GLY A 1 96 ? 19.016 14.547 16.125 1 90.56 96 GLY A O 1
ATOM 770 N N . ILE A 1 97 ? 20.906 14.773 17.219 1 90.62 97 ILE A N 1
ATOM 771 C CA . ILE A 1 97 ? 20.266 14.844 18.531 1 90.62 97 ILE A CA 1
ATOM 772 C C . ILE A 1 97 ? 19.422 16.109 18.609 1 90.62 97 ILE A C 1
ATOM 774 O O . ILE A 1 97 ? 18.516 16.203 19.453 1 90.62 97 ILE A O 1
ATOM 778 N N . TYR A 1 98 ? 19.703 17.125 17.75 1 87.75 98 TYR A N 1
ATOM 779 C CA . TYR A 1 98 ? 19 18.391 17.812 1 87.75 98 TYR A CA 1
ATOM 780 C C . TYR A 1 98 ? 17.766 18.391 16.922 1 87.75 98 TYR A C 1
ATOM 782 O O . TYR A 1 98 ? 16.938 19.297 17 1 87.75 98 TYR A O 1
ATOM 790 N N . VAL A 1 99 ? 17.641 17.375 16.078 1 88.69 99 VAL A N 1
ATOM 791 C CA . VAL A 1 99 ? 16.578 17.344 15.07 1 88.69 99 VAL A CA 1
ATOM 792 C C . VAL A 1 99 ? 15.242 17.047 15.742 1 88.69 99 VAL A C 1
ATOM 794 O O . VAL A 1 99 ? 15.094 16.016 16.406 1 88.69 99 VAL A O 1
ATOM 797 N N . ARG A 1 100 ? 14.281 18 15.523 1 88.56 100 ARG A N 1
ATOM 798 C CA . ARG A 1 100 ? 12.945 17.844 16.094 1 88.56 100 ARG A CA 1
ATOM 799 C C . ARG A 1 100 ? 11.891 17.734 15.008 1 88.56 100 ARG A C 1
ATOM 801 O O . ARG A 1 100 ? 10.758 17.312 15.258 1 88.56 100 ARG A O 1
ATOM 808 N N . SER A 1 101 ? 12.266 18.234 13.852 1 88.75 101 SER A N 1
ATOM 809 C CA . SER A 1 101 ? 11.359 18.25 12.703 1 88.75 101 SER A CA 1
ATOM 810 C C . SER A 1 101 ? 12.055 17.781 11.438 1 88.75 101 SER A C 1
ATOM 812 O O . SER A 1 101 ? 13.188 18.203 11.156 1 88.75 101 SER A O 1
ATOM 814 N N . ILE A 1 102 ? 11.383 16.922 10.742 1 89.25 102 ILE A N 1
ATOM 815 C CA . ILE A 1 102 ? 11.945 16.5 9.469 1 89.25 102 ILE A CA 1
ATOM 816 C C . ILE A 1 102 ? 10.875 16.594 8.383 1 89.25 102 ILE A C 1
ATOM 818 O O . ILE A 1 102 ? 9.703 16.297 8.625 1 89.25 102 ILE A O 1
ATOM 822 N N . ILE A 1 103 ? 11.258 17.047 7.27 1 88.12 103 ILE A N 1
ATOM 823 C CA . ILE A 1 103 ? 10.461 17.031 6.047 1 88.12 103 ILE A CA 1
ATOM 824 C C . ILE A 1 103 ? 11.055 16.031 5.059 1 88.12 103 ILE A C 1
ATOM 826 O O . ILE A 1 103 ? 12.227 16.125 4.691 1 88.12 103 ILE A O 1
ATOM 830 N N . ILE A 1 104 ? 10.281 15.094 4.664 1 91.88 104 ILE A N 1
ATOM 831 C CA . ILE A 1 104 ? 10.758 14.078 3.736 1 91.88 104 ILE A CA 1
ATOM 832 C C . ILE A 1 104 ? 9.945 14.133 2.445 1 91.88 104 ILE A C 1
ATOM 834 O O . ILE A 1 104 ? 8.719 14.008 2.473 1 91.88 104 ILE A O 1
ATOM 838 N N . ASP A 1 105 ? 10.594 14.336 1.386 1 90.25 105 ASP A N 1
ATOM 839 C CA . ASP A 1 105 ? 9.992 14.18 0.065 1 90.25 105 ASP A CA 1
ATOM 840 C C . ASP A 1 105 ? 10.188 12.758 -0.459 1 90.25 105 ASP A C 1
ATOM 842 O O . ASP A 1 105 ? 11.305 12.359 -0.789 1 90.25 105 ASP A O 1
ATOM 846 N N . LEU A 1 106 ? 9.133 12.039 -0.626 1 93.5 106 LEU A N 1
ATOM 847 C CA . LEU A 1 106 ? 9.25 10.617 -0.952 1 93.5 106 LEU A CA 1
ATOM 848 C C . LEU A 1 106 ? 9.633 10.43 -2.414 1 93.5 106 LEU A C 1
ATOM 850 O O . LEU A 1 106 ? 9.883 9.305 -2.855 1 93.5 106 LEU A O 1
ATOM 854 N N . SER A 1 107 ? 9.797 11.547 -3.123 1 88.12 107 SER A N 1
ATOM 855 C CA . SER A 1 107 ? 10.375 11.469 -4.461 1 88.12 107 SER A CA 1
ATOM 856 C C . SER A 1 107 ? 11.828 11.016 -4.406 1 88.12 107 SER A C 1
ATOM 858 O O . SER A 1 107 ? 12.406 10.656 -5.43 1 88.12 107 SER A O 1
ATOM 860 N N . ILE A 1 108 ? 12.367 10.992 -3.246 1 91.62 108 ILE A N 1
ATOM 861 C CA . ILE A 1 108 ? 13.742 10.539 -3.053 1 91.62 108 ILE A CA 1
ATOM 862 C C . ILE A 1 108 ? 13.883 9.094 -3.523 1 91.62 108 ILE A C 1
ATOM 864 O O . ILE A 1 108 ? 14.992 8.617 -3.773 1 91.62 108 ILE A O 1
ATOM 868 N N . PHE A 1 109 ? 12.805 8.336 -3.609 1 90.88 109 PHE A N 1
ATOM 869 C CA . PHE A 1 109 ? 12.852 6.934 -4 1 90.88 109 PHE A CA 1
ATOM 870 C C . PHE A 1 109 ? 12.609 6.777 -5.496 1 90.88 109 PHE A C 1
ATOM 872 O O . PHE A 1 109 ? 12.695 5.672 -6.035 1 90.88 109 PHE A O 1
ATOM 879 N N . ASP A 1 110 ? 12.258 7.848 -6.09 1 83.81 110 ASP A N 1
ATOM 880 C CA . ASP A 1 110 ? 11.992 7.777 -7.523 1 83.81 110 ASP A CA 1
ATOM 881 C C . ASP A 1 110 ? 13.289 7.648 -8.32 1 83.81 110 ASP A C 1
ATOM 883 O O . ASP A 1 110 ? 14.32 8.203 -7.93 1 83.81 110 ASP A O 1
ATOM 887 N N . ASN A 1 111 ? 13.406 6.512 -9.047 1 67.81 111 ASN A N 1
ATOM 888 C CA . ASN A 1 111 ? 14.617 6.297 -9.836 1 67.81 111 ASN A CA 1
ATOM 889 C C . ASN A 1 111 ? 14.898 7.477 -10.758 1 67.81 111 ASN A C 1
ATOM 891 O O . ASN A 1 111 ? 14.016 7.938 -11.484 1 67.81 111 ASN A O 1
ATOM 895 N N . THR A 1 112 ? 15.789 8.414 -10.367 1 57.31 112 THR A N 1
ATOM 896 C CA . THR A 1 112 ? 16.219 9.57 -11.141 1 57.31 112 THR A CA 1
ATOM 897 C C . THR A 1 112 ? 16.406 9.203 -12.609 1 57.31 112 THR A C 1
ATOM 899 O O . THR A 1 112 ? 16.312 10.055 -13.484 1 57.31 112 THR A O 1
ATOM 902 N N . SER A 1 113 ? 17.062 8.062 -12.812 1 51.31 113 SER A N 1
ATOM 903 C CA . SER A 1 113 ? 17.469 7.836 -14.195 1 51.31 113 SER A CA 1
ATOM 904 C C . SER A 1 113 ? 16.25 7.797 -15.117 1 51.31 113 SER A C 1
ATOM 906 O O . SER A 1 113 ? 16.375 7.457 -16.297 1 51.31 113 SER A O 1
ATOM 908 N N . ASP A 1 114 ? 15.203 8.016 -14.656 1 49.06 114 ASP A N 1
ATOM 909 C CA . ASP A 1 114 ? 13.906 7.973 -15.32 1 49.06 114 ASP A CA 1
ATOM 910 C C . ASP A 1 114 ? 13.836 8.977 -16.469 1 49.06 114 ASP A C 1
ATOM 912 O O . ASP A 1 114 ? 13.234 8.703 -17.516 1 49.06 114 ASP A O 1
ATOM 916 N N . GLN A 1 115 ? 14.18 10.164 -16.156 1 46.91 115 GLN A N 1
ATOM 917 C CA . GLN A 1 115 ? 14.195 11.062 -17.312 1 46.91 115 GLN A CA 1
ATOM 918 C C . GLN A 1 115 ? 14.875 10.406 -18.5 1 46.91 115 GLN A C 1
ATOM 920 O O . GLN A 1 115 ? 14.414 10.555 -19.641 1 46.91 115 GLN A O 1
ATOM 925 N N . PHE A 1 116 ? 15.898 9.875 -18.281 1 42.97 116 PHE A N 1
ATOM 926 C CA . PHE A 1 116 ? 16.594 9.227 -19.391 1 42.97 116 PHE A CA 1
ATOM 927 C C . PHE A 1 116 ? 15.812 8.016 -19.875 1 42.97 116 PHE A C 1
ATOM 929 O O . PHE A 1 116 ? 15.719 7.785 -21.094 1 42.97 116 PHE A O 1
ATOM 936 N N . ILE A 1 117 ? 15.219 7.316 -19.047 1 48.5 117 ILE A N 1
ATOM 937 C CA . ILE A 1 117 ? 14.461 6.133 -19.422 1 48.5 117 ILE A CA 1
ATOM 938 C C . ILE A 1 117 ? 13.148 6.551 -20.094 1 48.5 117 ILE A C 1
ATOM 940 O O . ILE A 1 117 ? 12.75 5.973 -21.109 1 48.5 117 ILE A O 1
ATOM 944 N N . LYS A 1 118 ? 12.43 7.461 -19.484 1 50.62 118 LYS A N 1
ATOM 945 C CA . LYS A 1 118 ? 11.25 8.078 -20.094 1 50.62 118 LYS A CA 1
ATOM 946 C C . LYS A 1 118 ? 11.578 8.617 -21.484 1 50.62 118 LYS A C 1
ATOM 948 O O . LYS A 1 118 ? 10.812 8.414 -22.422 1 50.62 118 LYS A O 1
ATOM 953 N N . GLN A 1 119 ? 12.492 9.461 -21.516 1 46.91 119 GLN A N 1
ATOM 954 C CA . GLN A 1 119 ? 12.875 10.016 -22.812 1 46.91 119 GLN A CA 1
ATOM 955 C C . GLN A 1 119 ? 13.164 8.914 -23.828 1 46.91 119 GLN A C 1
ATOM 957 O O . GLN A 1 119 ? 12.938 9.094 -25.031 1 46.91 119 GLN A O 1
ATOM 962 N N . ASN A 1 120 ? 13.594 7.812 -23.328 1 42.97 120 ASN A N 1
ATOM 963 C CA . ASN A 1 120 ? 13.953 6.785 -24.297 1 42.97 120 ASN A CA 1
ATOM 964 C C . ASN A 1 120 ? 13 5.602 -24.25 1 42.97 120 ASN A C 1
ATOM 966 O O . ASN A 1 120 ? 13.289 4.539 -24.797 1 42.97 120 ASN A O 1
ATOM 970 N N . LYS A 1 121 ? 11.836 5.875 -23.719 1 47.22 121 LYS A N 1
ATOM 971 C CA . LYS A 1 121 ? 10.75 4.898 -23.688 1 47.22 121 LYS A CA 1
ATOM 972 C C . LYS A 1 121 ? 11.242 3.539 -23.188 1 47.22 121 LYS A C 1
ATOM 974 O O . LYS A 1 121 ? 10.836 2.5 -23.719 1 47.22 121 LYS A O 1
ATOM 979 N N . MET A 1 122 ? 12.266 3.58 -22.531 1 45.72 122 MET A N 1
ATOM 980 C CA . MET A 1 122 ? 12.844 2.314 -22.094 1 45.72 122 MET A CA 1
ATOM 981 C C . MET A 1 122 ? 12.109 1.778 -20.875 1 45.72 122 MET A C 1
ATOM 983 O O . MET A 1 122 ? 12.336 2.24 -19.75 1 45.72 122 MET A O 1
ATOM 987 N N . VAL A 1 123 ? 10.992 1.667 -20.844 1 47.53 123 VAL A N 1
ATOM 988 C CA . VAL A 1 123 ? 10.125 1.073 -19.828 1 47.53 123 VAL A CA 1
ATOM 989 C C . VAL A 1 123 ? 10.844 -0.105 -19.172 1 47.53 123 VAL A C 1
ATOM 991 O O . VAL A 1 123 ? 10.664 -0.359 -17.984 1 47.53 123 VAL A O 1
ATOM 994 N N . GLY A 1 124 ? 11.781 -0.89 -19.812 1 45.78 124 GLY A N 1
ATOM 995 C CA . GLY A 1 124 ? 12.188 -2.26 -19.547 1 45.78 124 GLY A CA 1
ATOM 996 C C . GLY A 1 124 ? 13.297 -2.361 -18.516 1 45.78 124 GLY A C 1
ATOM 997 O O . GLY A 1 124 ? 13.594 -3.453 -18.016 1 45.78 124 GLY A O 1
ATOM 998 N N . THR A 1 125 ? 14.148 -1.23 -18.297 1 50.59 125 THR A N 1
ATOM 999 C CA . THR A 1 125 ? 15.383 -1.552 -17.594 1 50.59 125 THR A CA 1
ATOM 1000 C C . THR A 1 125 ? 15.352 -1.018 -16.172 1 50.59 125 THR A C 1
ATOM 1002 O O . THR A 1 125 ? 16.312 -1.181 -15.422 1 50.59 125 THR A O 1
ATOM 1005 N N . VAL A 1 126 ? 14.266 -0.403 -15.797 1 60.88 126 VAL A N 1
ATOM 1006 C CA . VAL A 1 126 ? 14.383 0.236 -14.484 1 60.88 126 VAL A CA 1
ATOM 1007 C C . VAL A 1 126 ? 13.898 -0.721 -13.398 1 60.88 126 VAL A C 1
ATOM 1009 O O . VAL A 1 126 ? 12.891 -1.411 -13.57 1 60.88 126 VAL A O 1
ATOM 1012 N N . ARG A 1 127 ? 14.875 -0.844 -12.422 1 65.06 127 ARG A N 1
ATOM 1013 C CA . ARG A 1 127 ? 14.469 -1.603 -11.242 1 65.06 127 ARG A CA 1
ATOM 1014 C C . ARG A 1 127 ? 13.258 -0.964 -10.562 1 65.06 127 ARG A C 1
ATOM 1016 O O . ARG A 1 127 ? 13.297 0.209 -10.188 1 65.06 127 ARG A O 1
ATOM 1023 N N . PRO A 1 128 ? 12.258 -1.651 -10.383 1 82.31 128 PRO A N 1
ATOM 1024 C CA . PRO A 1 128 ? 11.039 -1.116 -9.781 1 82.31 128 PRO A CA 1
ATOM 1025 C C . PRO A 1 128 ? 11.211 -0.762 -8.305 1 82.31 128 PRO A C 1
ATOM 1027 O O . PRO A 1 128 ? 12.039 -1.361 -7.613 1 82.31 128 PRO A O 1
ATOM 1030 N N . ARG A 1 129 ? 10.617 0.278 -7.832 1 88.38 129 ARG A N 1
ATOM 1031 C CA . ARG A 1 129 ? 10.57 0.672 -6.43 1 88.38 129 ARG A CA 1
ATOM 1032 C C . ARG A 1 129 ? 10.078 -0.477 -5.555 1 88.38 129 ARG A C 1
ATOM 1034 O O . ARG A 1 129 ? 9.297 -1.313 -6 1 88.38 129 ARG A O 1
ATOM 1041 N N . SER A 1 130 ? 10.641 -0.501 -4.379 1 90.69 130 SER A N 1
ATOM 1042 C CA . SER A 1 130 ? 10.227 -1.512 -3.41 1 90.69 130 SER A CA 1
ATOM 1043 C C . SER A 1 130 ? 9.766 -0.872 -2.105 1 90.69 130 SER A C 1
ATOM 1045 O O . SER A 1 130 ? 10.586 -0.361 -1.337 1 90.69 130 SER A O 1
ATOM 1047 N N . CYS A 1 131 ? 8.5 -1.007 -1.823 1 95.56 131 CYS A N 1
ATOM 1048 C CA . CYS A 1 131 ? 7.965 -0.447 -0.588 1 95.56 131 CYS A CA 1
ATOM 1049 C C . CYS A 1 131 ? 8.625 -1.076 0.63 1 95.56 131 CYS A C 1
ATOM 1051 O O . CYS A 1 131 ? 8.695 -0.459 1.694 1 95.56 131 CYS A O 1
ATOM 1053 N N . TRP A 1 132 ? 9.172 -2.293 0.486 1 94.5 132 TRP A N 1
ATOM 1054 C CA . TRP A 1 132 ? 9.812 -2.996 1.596 1 94.5 132 TRP A CA 1
ATOM 1055 C C . TRP A 1 132 ? 11.133 -2.336 1.974 1 94.5 132 TRP A C 1
ATOM 1057 O O . TRP A 1 132 ? 11.383 -2.066 3.15 1 94.5 132 TRP A O 1
ATOM 1067 N N . SER A 1 133 ? 11.977 -2.057 1.003 1 93.5 133 SER A N 1
ATOM 1068 C CA . SER A 1 133 ? 13.258 -1.393 1.25 1 93.5 133 SER A CA 1
ATOM 1069 C C . SER A 1 133 ? 13.055 0.06 1.667 1 93.5 133 SER A C 1
ATOM 1071 O O . SER A 1 133 ? 13.75 0.563 2.547 1 93.5 133 SER A O 1
ATOM 1073 N N . GLU A 1 134 ? 12.086 0.68 1.028 1 95.94 134 GLU A N 1
ATOM 1074 C CA . GLU A 1 134 ? 11.805 2.084 1.314 1 95.94 134 GLU A CA 1
ATOM 1075 C C . GLU A 1 134 ? 11.344 2.271 2.758 1 95.94 134 GLU A C 1
ATOM 1077 O O . GLU A 1 134 ? 11.852 3.145 3.467 1 95.94 134 GLU A O 1
ATOM 1082 N N . SER A 1 135 ? 10.398 1.431 3.16 1 96.44 135 SER A N 1
ATOM 1083 C CA . SER A 1 135 ? 9.875 1.535 4.52 1 96.44 135 SER A CA 1
ATOM 1084 C C . SER A 1 135 ? 10.969 1.245 5.551 1 96.44 135 SER A C 1
ATOM 1086 O O . SER A 1 135 ? 10.992 1.853 6.621 1 96.44 135 SER A O 1
ATOM 1088 N N . THR A 1 136 ? 11.883 0.303 5.246 1 94.81 136 THR A N 1
ATOM 1089 C CA . THR A 1 136 ? 12.984 -0.014 6.148 1 94.81 136 THR A CA 1
ATOM 1090 C C . THR A 1 136 ? 13.922 1.183 6.297 1 94.81 136 THR A C 1
ATOM 1092 O O . THR A 1 136 ? 14.383 1.479 7.402 1 94.81 136 THR A O 1
ATOM 1095 N N . PHE A 1 137 ? 14.242 1.86 5.23 1 96.38 137 PHE A N 1
ATOM 1096 C CA . PHE A 1 137 ? 15.07 3.061 5.254 1 96.38 137 PHE A CA 1
ATOM 1097 C C . PHE A 1 137 ? 14.438 4.137 6.129 1 96.38 137 PHE A C 1
ATOM 1099 O O . PHE A 1 137 ? 15.094 4.707 7 1 96.38 137 PHE A O 1
ATOM 1106 N N . LEU A 1 138 ? 13.133 4.371 5.883 1 97.88 138 LEU A N 1
ATOM 1107 C CA . LEU A 1 138 ? 12.422 5.402 6.625 1 97.88 138 LEU A CA 1
ATOM 1108 C C . LEU A 1 138 ? 12.328 5.043 8.102 1 97.88 138 LEU A C 1
ATOM 1110 O O . LEU A 1 138 ? 12.461 5.914 8.969 1 97.88 138 LEU A O 1
ATOM 1114 N N . GLU A 1 139 ? 12.062 3.777 8.391 1 96.38 139 GLU A N 1
ATOM 1115 C CA . GLU A 1 139 ? 12.016 3.309 9.773 1 96.38 139 GLU A CA 1
ATOM 1116 C C . GLU A 1 139 ? 13.336 3.578 10.492 1 96.38 139 GLU A C 1
ATOM 1118 O O . GLU A 1 139 ? 13.352 4.082 11.617 1 96.38 139 GLU A O 1
ATOM 1123 N N . THR A 1 140 ? 14.398 3.229 9.82 1 96.38 140 THR A N 1
ATOM 1124 C CA . THR A 1 140 ? 15.727 3.455 10.383 1 96.38 140 THR A CA 1
ATOM 1125 C C . THR A 1 140 ? 15.977 4.945 10.602 1 96.38 140 THR A C 1
ATOM 1127 O O . THR A 1 140 ? 16.484 5.344 11.656 1 96.38 140 THR A O 1
ATOM 1130 N N . LEU A 1 141 ? 15.594 5.707 9.641 1 97.19 141 LEU A N 1
ATOM 1131 C CA . LEU A 1 141 ? 15.781 7.152 9.711 1 97.19 141 LEU A CA 1
ATOM 1132 C C . LEU A 1 141 ? 15.023 7.738 10.898 1 97.19 141 LEU A C 1
ATOM 1134 O O . LEU A 1 141 ? 15.602 8.461 11.711 1 97.19 141 LEU A O 1
ATOM 1138 N N . ILE A 1 142 ? 13.797 7.445 11.039 1 96.25 142 ILE A N 1
ATOM 1139 C CA . ILE A 1 142 ? 12.93 8.008 12.07 1 96.25 142 ILE A CA 1
ATOM 1140 C C . ILE A 1 142 ? 13.383 7.527 13.445 1 96.25 142 ILE A C 1
ATOM 1142 O O . ILE A 1 142 ? 13.43 8.305 14.406 1 96.25 142 ILE A O 1
ATOM 1146 N N . ASN A 1 143 ? 13.789 6.273 13.547 1 94.56 143 ASN A N 1
ATOM 1147 C CA . ASN A 1 143 ? 14.242 5.723 14.82 1 94.56 143 ASN A CA 1
ATOM 1148 C C . ASN A 1 143 ? 15.602 6.297 15.219 1 94.56 143 ASN A C 1
ATOM 1150 O O . ASN A 1 143 ? 15.977 6.238 16.391 1 94.56 143 ASN A O 1
ATOM 1154 N N . SER A 1 144 ? 16.266 6.832 14.281 1 94.69 144 SER A N 1
ATOM 1155 C CA . SER A 1 144 ? 17.562 7.438 14.562 1 94.69 144 SER A CA 1
ATOM 1156 C C . SER A 1 144 ? 17.406 8.82 15.195 1 94.69 144 SER A C 1
ATOM 1158 O O . SER A 1 144 ? 18.375 9.406 15.672 1 94.69 144 SER A O 1
ATOM 1160 N N . LEU A 1 145 ? 16.203 9.273 15.18 1 94.38 145 LEU A N 1
ATOM 1161 C CA . LEU A 1 145 ? 15.938 10.617 15.695 1 94.38 145 LEU A CA 1
ATOM 1162 C C . LEU A 1 145 ? 15.039 10.555 16.922 1 94.38 145 LEU A C 1
ATOM 1164 O O . LEU A 1 145 ? 13.828 10.773 16.828 1 94.38 145 LEU A O 1
ATOM 1168 N N . PRO A 1 146 ? 15.555 10.398 18.047 1 90.69 146 PRO A N 1
ATOM 1169 C CA . PRO A 1 146 ? 14.75 10.18 19.25 1 90.69 146 PRO A CA 1
ATOM 1170 C C . PRO A 1 146 ? 13.977 11.43 19.672 1 90.69 146 PRO A C 1
ATOM 1172 O O . PRO A 1 146 ? 12.984 11.328 20.406 1 90.69 146 PRO A O 1
ATOM 1175 N N . GLN A 1 147 ? 14.398 12.664 19.219 1 91.06 147 GLN A N 1
ATOM 1176 C CA . GLN A 1 147 ? 13.734 13.891 19.656 1 91.06 147 GLN A CA 1
ATOM 1177 C C . GLN A 1 147 ? 12.727 14.367 18.609 1 91.06 147 GLN A C 1
ATOM 1179 O O . GLN A 1 147 ? 12.156 15.453 18.734 1 91.06 147 GLN A O 1
ATOM 1184 N N . LEU A 1 148 ? 12.516 13.531 17.594 1 91.75 148 LEU A N 1
ATOM 1185 C CA . LEU A 1 148 ? 11.625 13.906 16.5 1 91.75 148 LEU A CA 1
ATOM 1186 C C . LEU A 1 148 ? 10.195 14.062 17 1 91.75 148 LEU A C 1
ATOM 1188 O O . LEU A 1 148 ? 9.625 13.133 17.578 1 91.75 148 LEU A O 1
ATOM 1192 N N . GLU A 1 149 ? 9.625 15.305 16.75 1 90.31 149 GLU A N 1
ATOM 1193 C CA . GLU A 1 149 ? 8.273 15.594 17.203 1 90.31 149 GLU A CA 1
ATOM 1194 C C . GLU A 1 149 ? 7.375 16 16.031 1 90.31 149 GLU A C 1
ATOM 1196 O O . GLU A 1 149 ? 6.148 15.977 16.156 1 90.31 149 GLU A O 1
ATOM 1201 N N . HIS A 1 150 ? 8.008 16.422 15.008 1 88.5 150 HIS A N 1
ATOM 1202 C CA . HIS A 1 150 ? 7.277 16.938 13.859 1 88.5 150 HIS A CA 1
ATOM 1203 C C . HIS A 1 150 ? 7.699 16.234 12.57 1 88.5 150 HIS A C 1
ATOM 1205 O O . HIS A 1 150 ? 8.883 16.219 12.227 1 88.5 150 HIS A O 1
ATOM 1211 N N . LEU A 1 151 ? 6.727 15.672 11.891 1 91.69 151 LEU A N 1
ATOM 1212 C CA . LEU A 1 151 ? 6.996 14.891 10.695 1 91.69 151 LEU A CA 1
ATOM 1213 C C . LEU A 1 151 ? 6.145 15.367 9.523 1 91.69 151 LEU A C 1
ATOM 1215 O O . LEU A 1 151 ? 4.93 15.523 9.656 1 91.69 151 LEU A O 1
ATOM 1219 N N . CYS A 1 152 ? 6.801 15.656 8.422 1 90 152 CYS A N 1
ATOM 1220 C CA . CYS A 1 152 ? 6.117 16.078 7.207 1 90 152 CYS A CA 1
ATOM 1221 C C . CYS A 1 152 ? 6.516 15.203 6.027 1 90 152 CYS A C 1
ATOM 1223 O O . CYS A 1 152 ? 7.699 15.055 5.727 1 90 152 CYS A O 1
ATOM 1225 N N . PHE A 1 153 ? 5.516 14.688 5.332 1 92.38 153 PHE A N 1
ATOM 1226 C CA . PHE A 1 153 ? 5.762 13.914 4.121 1 92.38 153 PHE A CA 1
ATOM 1227 C C . PHE A 1 153 ? 5.188 14.625 2.898 1 92.38 153 PHE A C 1
ATOM 1229 O O . PHE A 1 153 ? 4.059 15.117 2.938 1 92.38 153 PHE A O 1
ATOM 1236 N N . PHE A 1 154 ? 5.945 14.734 1.915 1 88.81 154 PHE A N 1
ATOM 1237 C CA . PHE A 1 154 ? 5.438 14.938 0.563 1 88.81 154 PHE A CA 1
ATOM 1238 C C . PHE A 1 154 ? 5.277 13.602 -0.158 1 88.81 154 PHE A C 1
ATOM 1240 O O . PHE A 1 154 ? 6.266 12.93 -0.465 1 88.81 154 PHE A O 1
ATOM 1247 N N . ALA A 1 155 ? 4.023 13.188 -0.36 1 90.12 155 ALA A N 1
ATOM 1248 C CA . ALA A 1 155 ? 3.729 11.844 -0.85 1 90.12 155 ALA A CA 1
ATOM 1249 C C . ALA A 1 155 ? 2.598 11.875 -1.875 1 90.12 155 ALA A C 1
ATOM 1251 O O . ALA A 1 155 ? 1.948 12.906 -2.066 1 90.12 155 ALA A O 1
ATOM 1252 N N . ASP A 1 156 ? 2.445 10.789 -2.58 1 86.56 156 ASP A N 1
ATOM 1253 C CA . ASP A 1 156 ? 1.28 10.57 -3.432 1 86.56 156 ASP A CA 1
ATOM 1254 C C . ASP A 1 156 ? 0.778 9.133 -3.311 1 86.56 156 ASP A C 1
ATOM 1256 O O . ASP A 1 156 ? 1.183 8.398 -2.404 1 86.56 156 ASP A O 1
ATOM 1260 N N . VAL A 1 157 ? -0.115 8.773 -4.16 1 82.38 157 VAL A N 1
ATOM 1261 C CA . VAL A 1 157 ? -0.812 7.5 -4.027 1 82.38 157 VAL A CA 1
ATOM 1262 C C . VAL A 1 157 ? 0.168 6.352 -4.242 1 82.38 157 VAL A C 1
ATOM 1264 O O . VAL A 1 157 ? -0.017 5.262 -3.697 1 82.38 157 VAL A O 1
ATOM 1267 N N . SER A 1 158 ? 1.218 6.547 -5.02 1 84.94 158 SER A N 1
ATOM 1268 C CA . SER A 1 158 ? 2.191 5.492 -5.281 1 84.94 158 SER A CA 1
ATOM 1269 C C . SER A 1 158 ? 3.027 5.191 -4.039 1 84.94 158 SER A C 1
ATOM 1271 O O . SER A 1 158 ? 3.703 4.164 -3.973 1 84.94 158 SER A O 1
ATOM 1273 N N . ASP A 1 159 ? 2.93 6.039 -3.016 1 92 159 ASP A N 1
ATOM 1274 C CA . ASP A 1 159 ? 3.719 5.875 -1.799 1 92 159 ASP A CA 1
ATOM 1275 C C . ASP A 1 159 ? 2.916 5.156 -0.717 1 92 159 ASP A C 1
ATOM 1277 O O . ASP A 1 159 ? 3.447 4.836 0.348 1 92 159 ASP A O 1
ATOM 1281 N N . GLU A 1 160 ? 1.709 4.828 -0.986 1 91.69 160 GLU A N 1
ATOM 1282 C CA . GLU A 1 160 ? 0.805 4.301 0.031 1 91.69 160 GLU A CA 1
ATOM 1283 C C . GLU A 1 160 ? 1.329 2.988 0.606 1 91.69 160 GLU A C 1
ATOM 1285 O O . GLU A 1 160 ? 1.352 2.803 1.824 1 91.69 160 GLU A O 1
ATOM 1290 N N . PRO A 1 161 ? 1.803 2.086 -0.242 1 93 161 PRO A N 1
ATOM 1291 C CA . PRO A 1 161 ? 2.33 0.844 0.33 1 93 161 PRO A CA 1
ATOM 1292 C C . PRO A 1 161 ? 3.521 1.079 1.255 1 93 161 PRO A C 1
ATOM 1294 O O . PRO A 1 161 ? 3.627 0.441 2.305 1 93 161 PRO A O 1
ATOM 1297 N N . THR A 1 162 ? 4.348 1.982 0.898 1 96.19 162 THR A N 1
ATOM 1298 C CA . THR A 1 162 ? 5.516 2.316 1.711 1 96.19 162 THR A CA 1
ATOM 1299 C C . THR A 1 162 ? 5.086 2.896 3.055 1 96.19 162 THR A C 1
ATOM 1301 O O . THR A 1 162 ? 5.582 2.48 4.105 1 96.19 162 THR A O 1
ATOM 1304 N N . LEU A 1 163 ? 4.145 3.789 3.021 1 97.19 163 LEU A N 1
ATOM 1305 C CA . LEU A 1 163 ? 3.721 4.488 4.227 1 97.19 163 LEU A CA 1
ATOM 1306 C C . LEU A 1 163 ? 2.932 3.561 5.145 1 97.19 163 LEU A C 1
ATOM 1308 O O . LEU A 1 163 ? 3.086 3.611 6.367 1 97.19 163 LEU A O 1
ATOM 1312 N N . VAL A 1 164 ? 2.105 2.766 4.547 1 96.38 164 VAL A N 1
ATOM 1313 C CA . VAL A 1 164 ? 1.328 1.826 5.348 1 96.38 164 VAL A CA 1
ATOM 1314 C C . VAL A 1 164 ? 2.27 0.868 6.078 1 96.38 164 VAL A C 1
ATOM 1316 O O . VAL A 1 164 ? 2.084 0.59 7.266 1 96.38 164 VAL A O 1
ATOM 1319 N N . LEU A 1 165 ? 3.291 0.381 5.387 1 95.88 165 LEU A N 1
ATOM 1320 C CA . LEU A 1 165 ? 4.289 -0.488 6.004 1 95.88 165 LEU A CA 1
ATOM 1321 C C . LEU A 1 165 ? 5.062 0.256 7.09 1 95.88 165 LEU A C 1
ATOM 1323 O O . LEU A 1 165 ? 5.281 -0.279 8.18 1 95.88 165 LEU A O 1
ATOM 1327 N N . LEU A 1 166 ? 5.398 1.444 6.793 1 97.25 166 LEU A N 1
ATOM 1328 C CA . LEU A 1 166 ? 6.16 2.26 7.734 1 97.25 166 LEU A CA 1
ATOM 1329 C C . LEU A 1 166 ? 5.414 2.404 9.055 1 97.25 166 LEU A C 1
ATOM 1331 O O . LEU A 1 166 ? 5.961 2.111 10.117 1 97.25 166 LEU A O 1
ATOM 1335 N N . PHE A 1 167 ? 4.191 2.816 8.984 1 97.12 167 PHE A N 1
ATOM 1336 C CA . PHE A 1 167 ? 3.447 3.127 10.203 1 97.12 167 PHE A CA 1
ATOM 1337 C C . PHE A 1 167 ? 3.045 1.851 10.93 1 97.12 167 PHE A C 1
ATOM 1339 O O . PHE A 1 167 ? 2.918 1.843 12.156 1 97.12 167 PHE A O 1
ATOM 1346 N N . SER A 1 168 ? 2.891 0.785 10.172 1 94.56 168 SER A N 1
ATOM 1347 C CA . SER A 1 168 ? 2.656 -0.495 10.836 1 94.56 168 SER A CA 1
ATOM 1348 C C . SER A 1 168 ? 3.867 -0.919 11.664 1 94.56 168 SER A C 1
ATOM 1350 O O . SER A 1 168 ? 3.717 -1.52 12.727 1 94.56 168 SER A O 1
ATOM 1352 N N . LYS A 1 169 ? 5.023 -0.607 11.211 1 92.62 169 LYS A N 1
ATOM 1353 C CA . LYS A 1 169 ? 6.258 -0.979 11.898 1 92.62 169 LYS A CA 1
ATOM 1354 C C . LYS A 1 169 ? 6.535 -0.046 13.078 1 92.62 169 LYS A C 1
ATOM 1356 O O . LYS A 1 169 ? 6.949 -0.495 14.148 1 92.62 169 LYS A O 1
ATOM 1361 N N . LEU A 1 170 ? 6.289 1.192 12.891 1 94.69 170 LEU A N 1
ATOM 1362 C CA . LEU A 1 170 ? 6.609 2.195 13.898 1 94.69 170 LEU A CA 1
ATOM 1363 C C . LEU A 1 170 ? 5.621 2.127 15.062 1 94.69 170 LEU A C 1
ATOM 1365 O O . LEU A 1 170 ? 5.961 2.484 16.188 1 94.69 170 LEU A O 1
ATOM 1369 N N . ILE A 1 171 ? 4.387 1.668 14.664 1 93.75 171 ILE A N 1
ATOM 1370 C CA . ILE A 1 171 ? 3.328 1.625 15.672 1 93.75 171 ILE A CA 1
ATOM 1371 C C . ILE A 1 171 ? 2.734 0.219 15.734 1 93.75 171 ILE A C 1
ATOM 1373 O O . ILE A 1 171 ? 1.74 -0.073 15.062 1 93.75 171 ILE A O 1
ATOM 1377 N N . PRO A 1 172 ? 3.352 -0.596 16.547 1 80.06 172 PRO A N 1
ATOM 1378 C CA . PRO A 1 172 ? 2.863 -1.977 16.578 1 80.06 172 PRO A CA 1
ATOM 1379 C C . PRO A 1 172 ? 1.443 -2.084 17.141 1 80.06 172 PRO A C 1
ATOM 1381 O O . PRO A 1 172 ? 1.066 -1.33 18.031 1 80.06 172 PRO A O 1
ATOM 1384 N N . THR A 1 173 ? 0.514 -2.65 16.375 1 70 173 THR A N 1
ATOM 1385 C CA . THR A 1 173 ? -0.85 -2.889 16.844 1 70 173 THR A CA 1
ATOM 1386 C C . THR A 1 173 ? -0.887 -4.023 17.859 1 70 173 THR A C 1
ATOM 1388 O O . THR A 1 173 ? -0.288 -5.078 17.641 1 70 173 THR A O 1
ATOM 1391 N N . PRO A 1 174 ? -1.348 -3.693 19.172 1 55.81 174 PRO A N 1
ATOM 1392 C CA . PRO A 1 174 ? -1.455 -4.832 20.078 1 55.81 174 PRO A CA 1
ATOM 1393 C C . PRO A 1 174 ? -2.221 -6.008 19.469 1 55.81 174 PRO A C 1
ATOM 1395 O O . PRO A 1 174 ? -3.094 -5.809 18.625 1 55.81 174 PRO A O 1
ATOM 1398 N N . PRO A 1 175 ? -1.721 -7.254 19.688 1 44.5 175 PRO A N 1
ATOM 1399 C CA . PRO A 1 175 ? -2.416 -8.414 19.125 1 44.5 175 PRO A CA 1
ATOM 1400 C C . PRO A 1 175 ? -3.91 -8.414 19.453 1 44.5 175 PRO A C 1
ATOM 1402 O O . PRO A 1 175 ? -4.32 -7.922 20.5 1 44.5 175 PRO A O 1
ATOM 1405 N N . SER A 1 176 ? -4.684 -8.438 18.484 1 38.72 176 SER A N 1
ATOM 1406 C CA . SER A 1 176 ? -6.129 -8.422 18.672 1 38.72 176 SER A CA 1
ATOM 1407 C C . SER A 1 176 ? -6.543 -9.32 19.828 1 38.72 176 SER A C 1
ATOM 1409 O O . SER A 1 176 ? -7.68 -9.25 20.297 1 38.72 176 SER A O 1
ATOM 1411 N N . TYR A 1 177 ? -5.91 -10.602 20.094 1 32.56 177 TYR A N 1
ATOM 1412 C CA . TYR A 1 177 ? -6.457 -11.523 21.078 1 32.56 177 TYR A CA 1
ATOM 1413 C C . TYR A 1 177 ? -6.152 -11.047 22.5 1 32.56 177 TYR A C 1
ATOM 1415 O O . TYR A 1 177 ? -6.379 -11.781 23.453 1 32.56 177 TYR A O 1
ATOM 1423 N N . ILE A 1 178 ? -5.148 -10.469 22.844 1 32.81 178 ILE A N 1
ATOM 1424 C CA . ILE A 1 178 ? -4.926 -10.328 24.266 1 32.81 178 ILE A CA 1
ATOM 1425 C C . ILE A 1 178 ? -6.047 -9.492 24.891 1 32.81 178 ILE A C 1
ATOM 1427 O O . ILE A 1 178 ? -6.352 -8.398 24.406 1 32.81 178 ILE A O 1
ATOM 1431 N N . SER A 1 179 ? -6.852 -10.203 25.797 1 30.11 179 SER A N 1
ATOM 1432 C CA . SER A 1 179 ? -7.68 -9.641 26.859 1 30.11 179 SER A CA 1
ATOM 1433 C C . SER A 1 179 ? -7.039 -8.398 27.469 1 30.11 179 SER A C 1
ATOM 1435 O O . SER A 1 179 ? -5.816 -8.25 27.438 1 30.11 179 SER A O 1
ATOM 1437 N N . PRO A 1 180 ? -7.832 -7.578 27.922 1 30.17 180 PRO A N 1
ATOM 1438 C CA . PRO A 1 180 ? -7.305 -6.422 28.656 1 30.17 180 PRO A CA 1
ATOM 1439 C C . PRO A 1 180 ? -6.199 -6.801 29.641 1 30.17 180 PRO A C 1
ATOM 1441 O O . PRO A 1 180 ? -6.199 -7.906 30.172 1 30.17 180 PRO A O 1
ATOM 1444 N N . PRO A 1 181 ? -5.047 -6.312 29.547 1 30.66 181 PRO A N 1
ATOM 1445 C CA . PRO A 1 181 ? -4.094 -6.629 30.609 1 30.66 181 PRO A CA 1
ATOM 1446 C C . PRO A 1 181 ? -4.758 -6.723 31.984 1 30.66 181 PRO A C 1
ATOM 1448 O O . PRO A 1 181 ? -5.629 -5.91 32.312 1 30.66 181 PRO A O 1
ATOM 1451 N N . THR A 1 182 ? -5 -7.961 32.406 1 28.23 182 THR A N 1
ATOM 1452 C CA . THR A 1 182 ? -5.18 -7.984 33.875 1 28.23 182 THR A CA 1
ATOM 1453 C C . THR A 1 182 ? -4.098 -7.156 34.562 1 28.23 182 THR A C 1
ATOM 1455 O O . THR A 1 182 ? -2.92 -7.25 34.219 1 28.23 182 THR A O 1
ATOM 1458 N N . PRO A 1 183 ? -4.539 -6.285 35.469 1 27.36 183 PRO A N 1
ATOM 1459 C CA . PRO A 1 183 ? -3.635 -5.445 36.25 1 27.36 183 PRO A CA 1
ATOM 1460 C C . PRO A 1 183 ? -2.521 -6.246 36.938 1 27.36 183 PRO A C 1
ATOM 1462 O O . PRO A 1 183 ? -2.783 -7.008 37.875 1 27.36 183 PRO A O 1
ATOM 1465 N N . THR A 1 184 ? -1.893 -7.148 36.312 1 28.44 184 THR A N 1
ATOM 1466 C CA . THR A 1 184 ? -0.921 -7.793 37.188 1 28.44 184 THR A CA 1
ATOM 1467 C C . THR A 1 184 ? -0.138 -6.75 37.969 1 28.44 184 THR A C 1
ATOM 1469 O O . THR A 1 184 ? 0.285 -5.73 37.438 1 28.44 184 THR A O 1
ATOM 1472 N N . SER A 1 185 ? -0.168 -6.988 39.312 1 25.36 185 SER A N 1
ATOM 1473 C CA . SER A 1 185 ? 0.489 -6.309 40.406 1 25.36 185 SER A CA 1
ATOM 1474 C C . SER A 1 185 ? 1.97 -6.082 40.125 1 25.36 185 SER A C 1
ATOM 1476 O O . SER A 1 185 ? 2.713 -7.039 39.906 1 25.36 185 SER A O 1
ATOM 1478 N N . LEU A 1 186 ? 2.275 -4.941 39.719 1 28.19 186 LEU A N 1
ATOM 1479 C CA . LEU A 1 186 ? 3.605 -4.352 39.625 1 28.19 186 LEU A CA 1
ATOM 1480 C C . LEU A 1 186 ? 4.395 -4.535 40.906 1 28.19 186 LEU A C 1
ATOM 1482 O O . LEU A 1 186 ? 5.434 -3.896 41.094 1 28.19 186 LEU A O 1
ATOM 1486 N N . ASP A 1 187 ? 3.807 -5.363 41.844 1 25.05 187 ASP A N 1
ATOM 1487 C CA . ASP A 1 187 ? 4.605 -5.141 43.062 1 25.05 187 ASP A CA 1
ATOM 1488 C C . ASP A 1 187 ? 5.934 -5.887 42.969 1 25.05 187 ASP A C 1
ATOM 1490 O O . ASP A 1 187 ? 6.504 -6.254 44 1 25.05 187 ASP A O 1
ATOM 1494 N N . SER A 1 188 ? 6.184 -6.551 41.906 1 27.41 188 SER A N 1
ATOM 1495 C CA . SER A 1 188 ? 7.355 -7.27 42.406 1 27.41 188 SER A CA 1
ATOM 1496 C C . SER A 1 188 ? 8.453 -6.305 42.844 1 27.41 188 SER A C 1
ATOM 1498 O O . SER A 1 188 ? 8.664 -5.266 42.188 1 27.41 188 SER A O 1
ATOM 1500 N N . PRO A 1 189 ? 9.047 -6.438 44.031 1 25.81 189 PRO A N 1
ATOM 1501 C CA . PRO A 1 189 ? 10.055 -5.617 44.719 1 25.81 189 PRO A CA 1
ATOM 1502 C C . PRO A 1 189 ? 11.211 -5.223 43.812 1 25.81 189 PRO A C 1
ATOM 1504 O O . PRO A 1 189 ? 11.453 -5.887 42.781 1 25.81 189 PRO A O 1
ATOM 1507 N N . THR A 1 190 ? 11.625 -3.914 43.938 1 27.12 190 THR A N 1
ATOM 1508 C CA . THR A 1 190 ? 12.688 -3.006 43.5 1 27.12 190 THR A CA 1
ATOM 1509 C C . THR A 1 190 ? 14.055 -3.674 43.625 1 27.12 190 THR A C 1
ATOM 1511 O O . THR A 1 190 ? 14.688 -3.629 44.688 1 27.12 190 THR A O 1
ATOM 1514 N N . SER A 1 191 ? 14.203 -4.961 43.344 1 26.81 191 SER A N 1
ATOM 1515 C CA . SER A 1 191 ? 15.578 -5.348 43.656 1 26.81 191 SER A CA 1
ATOM 1516 C C . SER A 1 191 ? 16.578 -4.41 43 1 26.81 191 SER A C 1
ATOM 1518 O O . SER A 1 191 ? 16.328 -3.873 41.938 1 26.81 191 SER A O 1
ATOM 1520 N N . HIS A 1 192 ? 17.672 -3.877 43.781 1 24 192 HIS A N 1
ATOM 1521 C CA . HIS A 1 192 ? 18.766 -2.922 43.75 1 24 192 HIS A CA 1
ATOM 1522 C C . HIS A 1 192 ? 19.609 -3.111 42.5 1 24 192 HIS A C 1
ATOM 1524 O O . HIS A 1 192 ? 20.656 -3.777 42.531 1 24 192 HIS A O 1
ATOM 1530 N N . LEU A 1 193 ? 19.125 -3.773 41.5 1 28.14 193 LEU A N 1
ATOM 1531 C CA . LEU A 1 193 ? 20.156 -3.965 40.469 1 28.14 193 LEU A CA 1
ATOM 1532 C C . LEU A 1 193 ? 20.875 -2.648 40.156 1 28.14 193 LEU A C 1
ATOM 1534 O O . LEU A 1 193 ? 20.25 -1.588 40.156 1 28.14 193 LEU A O 1
ATOM 1538 N N . HIS A 1 194 ? 22.156 -2.502 40.219 1 27.67 194 HIS A N 1
ATOM 1539 C CA . HIS A 1 194 ? 23.156 -1.467 40.062 1 27.67 194 HIS A CA 1
ATOM 1540 C C . HIS A 1 194 ? 22.828 -0.541 38.906 1 27.67 194 HIS A C 1
ATOM 1542 O O . HIS A 1 194 ? 22.141 -0.946 37.969 1 27.67 194 HIS A O 1
ATOM 1548 N N . HIS A 1 195 ? 22.859 0.798 39.094 1 27.3 195 HIS A N 1
ATOM 1549 C CA . HIS A 1 195 ? 22.594 2.047 38.406 1 27.3 195 HIS A CA 1
ATOM 1550 C C . HIS A 1 195 ? 23.172 2.002 36.969 1 27.3 195 HIS A C 1
ATOM 1552 O O . HIS A 1 195 ? 24.328 2.357 36.75 1 27.3 195 HIS A O 1
ATOM 1558 N N . ALA A 1 196 ? 23.156 0.862 36.25 1 30.5 196 ALA A N 1
ATOM 1559 C CA . ALA A 1 196 ? 23.734 1.104 34.938 1 30.5 196 ALA A CA 1
ATOM 1560 C C . ALA A 1 196 ? 23.297 2.451 34.375 1 30.5 196 ALA A C 1
ATOM 1562 O O . ALA A 1 196 ? 22.219 2.947 34.719 1 30.5 196 ALA A O 1
ATOM 1563 N N . PRO A 1 197 ? 24.219 3.303 33.906 1 33.03 197 PRO A N 1
ATOM 1564 C CA . PRO A 1 197 ? 23.797 4.629 33.438 1 33.03 197 PRO A CA 1
ATOM 1565 C C . PRO A 1 197 ? 22.438 4.609 32.75 1 33.03 197 PRO A C 1
ATOM 1567 O O . PRO A 1 197 ? 22.031 3.578 32.219 1 33.03 197 PRO A O 1
ATOM 1570 N N . THR A 1 198 ? 21.375 5.266 33.25 1 35.03 198 THR A N 1
ATOM 1571 C CA . THR A 1 198 ? 20 5.445 32.781 1 35.03 198 THR A CA 1
ATOM 1572 C C . THR A 1 198 ? 19.906 5.41 31.266 1 35.03 198 THR A C 1
ATOM 1574 O O . THR A 1 198 ? 20.359 6.336 30.594 1 35.03 198 THR A O 1
ATOM 1577 N N . LYS A 1 199 ? 20.344 4.359 30.578 1 40.78 199 LYS A N 1
ATOM 1578 C CA . LYS A 1 199 ? 20.031 4.234 29.156 1 40.78 199 LYS A CA 1
ATOM 1579 C C . LYS A 1 199 ? 18.797 5.035 28.781 1 40.78 199 LYS A C 1
ATOM 1581 O O . LYS A 1 199 ? 17.734 4.867 29.406 1 40.78 199 LYS A O 1
ATOM 1586 N N . HIS A 1 200 ? 18.828 6.406 28.391 1 41.31 200 HIS A N 1
ATOM 1587 C CA . HIS A 1 200 ? 17.781 7.312 27.906 1 41.31 200 HIS A CA 1
ATOM 1588 C C . HIS A 1 200 ? 16.672 6.547 27.203 1 41.31 200 HIS A C 1
ATOM 1590 O O . HIS A 1 200 ? 16.891 5.977 26.141 1 41.31 200 HIS A O 1
ATOM 1596 N N . ILE A 1 201 ? 15.867 5.922 27.781 1 52.25 201 ILE A N 1
ATOM 1597 C CA . ILE A 1 201 ? 14.703 5.227 27.234 1 52.25 201 ILE A CA 1
ATOM 1598 C C . ILE A 1 201 ? 13.906 6.176 26.344 1 52.25 201 ILE A C 1
ATOM 1600 O O . ILE A 1 201 ? 13.352 7.164 26.828 1 52.25 201 ILE A O 1
ATOM 1604 N N . HIS A 1 202 ? 14.188 6.281 25.047 1 71.12 202 HIS A N 1
ATOM 1605 C CA . HIS A 1 202 ? 13.508 7.141 24.078 1 71.12 202 HIS A CA 1
ATOM 1606 C C . HIS A 1 202 ? 12.023 6.793 23.984 1 71.12 202 HIS A C 1
ATOM 1608 O O . HIS A 1 202 ? 11.656 5.617 23.984 1 71.12 202 HIS A O 1
ATOM 1614 N N . LYS A 1 203 ? 11.141 7.844 24.234 1 84.38 203 LYS A N 1
ATOM 1615 C CA . LYS A 1 203 ? 9.695 7.719 24.047 1 84.38 203 LYS A CA 1
ATOM 1616 C C . LYS A 1 203 ? 9.383 7.102 22.688 1 84.38 203 LYS A C 1
ATOM 1618 O O . LYS A 1 203 ? 10.047 7.402 21.688 1 84.38 203 LYS A O 1
ATOM 1623 N N . PRO A 1 204 ? 8.453 6.18 22.781 1 90.19 204 PRO A N 1
ATOM 1624 C CA . PRO A 1 204 ? 8.055 5.594 21.5 1 90.19 204 PRO A CA 1
ATOM 1625 C C . PRO A 1 204 ? 7.602 6.645 20.484 1 90.19 204 PRO A C 1
ATOM 1627 O O . PRO A 1 204 ? 7.09 7.699 20.859 1 90.19 204 PRO A O 1
ATOM 1630 N N . PHE A 1 205 ? 7.797 6.398 19.281 1 93.31 205 PHE A N 1
ATOM 1631 C CA . PHE A 1 205 ? 7.52 7.297 18.172 1 93.31 205 PHE A CA 1
ATOM 1632 C C . PHE A 1 205 ? 6.117 7.891 18.297 1 93.31 205 PHE A C 1
ATOM 1634 O O . PHE A 1 205 ? 5.941 9.109 18.203 1 93.31 205 PHE A O 1
ATOM 1641 N N . ALA A 1 206 ? 5.137 7.055 18.531 1 91.56 206 ALA A N 1
ATOM 1642 C CA . ALA A 1 206 ? 3.736 7.461 18.547 1 91.56 206 ALA A CA 1
ATOM 1643 C C . ALA A 1 206 ? 3.473 8.469 19.672 1 91.56 206 ALA A C 1
ATOM 1645 O O . ALA A 1 206 ? 2.611 9.336 19.531 1 91.56 206 ALA A O 1
ATOM 1646 N N . GLN A 1 207 ? 4.23 8.43 20.703 1 92.06 207 GLN A N 1
ATOM 1647 C CA . GLN A 1 207 ? 4.008 9.273 21.875 1 92.06 207 GLN A CA 1
ATOM 1648 C C . GLN A 1 207 ? 4.734 10.609 21.75 1 92.06 207 GLN A C 1
ATOM 1650 O O . GLN A 1 207 ? 4.383 11.586 22.406 1 92.06 207 GLN A O 1
ATOM 1655 N N . ARG A 1 208 ? 5.66 10.633 20.891 1 92.31 208 ARG A N 1
ATOM 1656 C CA . ARG A 1 208 ? 6.473 11.836 20.766 1 92.31 208 ARG A CA 1
ATOM 1657 C C . ARG A 1 208 ? 5.898 12.773 19.703 1 92.31 208 ARG A C 1
ATOM 1659 O O . ARG A 1 208 ? 6.109 13.984 19.766 1 92.31 208 ARG A O 1
ATOM 1666 N N . LEU A 1 209 ? 5.203 12.219 18.781 1 92.69 209 LEU A N 1
ATOM 1667 C CA . LEU A 1 209 ? 4.766 13 17.625 1 92.69 209 LEU A CA 1
ATOM 1668 C C . LEU A 1 209 ? 3.721 14.031 18.031 1 92.69 209 LEU A C 1
ATOM 1670 O O . LEU A 1 209 ? 2.719 13.688 18.672 1 92.69 209 LEU A O 1
ATOM 1674 N N . ARG A 1 210 ? 3.955 15.297 17.641 1 89.25 210 ARG A N 1
ATOM 1675 C CA . ARG A 1 210 ? 3.064 16.406 17.984 1 89.25 210 ARG A CA 1
ATOM 1676 C C . ARG A 1 210 ? 2.408 16.984 16.734 1 89.25 210 ARG A C 1
ATOM 1678 O O . ARG A 1 210 ? 1.295 17.516 16.797 1 89.25 210 ARG A O 1
ATOM 1685 N N . SER A 1 211 ? 3.15 16.891 15.672 1 90.44 211 SER A N 1
ATOM 1686 C CA . SER A 1 211 ? 2.604 17.406 14.422 1 90.44 211 SER A CA 1
ATOM 1687 C C . SER A 1 211 ? 2.896 16.469 13.258 1 90.44 211 SER A C 1
ATOM 1689 O O . SER A 1 211 ? 3.943 15.812 13.227 1 90.44 211 SER A O 1
ATOM 1691 N N . PHE A 1 212 ? 1.961 16.438 12.344 1 92.38 212 PHE A N 1
ATOM 1692 C CA . PHE A 1 212 ? 2.113 15.633 11.141 1 92.38 212 PHE A CA 1
ATOM 1693 C C . PHE A 1 212 ? 1.516 16.344 9.938 1 92.38 212 PHE A C 1
ATOM 1695 O O . PHE A 1 212 ? 0.455 16.969 10.031 1 92.38 212 PHE A O 1
ATOM 1702 N N . SER A 1 213 ? 2.275 16.25 8.883 1 89.62 213 SER A N 1
ATOM 1703 C CA . SER A 1 213 ? 1.803 16.844 7.637 1 89.62 213 SER A CA 1
ATOM 1704 C C . SER A 1 213 ? 1.894 15.852 6.48 1 89.62 213 SER A C 1
ATOM 1706 O O . SER A 1 213 ? 2.951 15.266 6.238 1 89.62 213 SER A O 1
ATOM 1708 N N . TRP A 1 214 ? 0.8 15.609 5.883 1 91.31 214 TRP A N 1
ATOM 1709 C CA . TRP A 1 214 ? 0.747 14.891 4.613 1 91.31 214 TRP A CA 1
ATOM 1710 C C . TRP A 1 214 ? 0.498 15.859 3.455 1 91.31 214 TRP A C 1
ATOM 1712 O O . TRP A 1 214 ? -0.542 16.516 3.4 1 91.31 214 TRP A O 1
ATOM 1722 N N . ARG A 1 215 ? 1.453 15.898 2.566 1 85.62 215 ARG A N 1
ATOM 1723 C CA . ARG A 1 215 ? 1.374 16.828 1.441 1 85.62 215 ARG A CA 1
ATOM 1724 C C . ARG A 1 215 ? 1.493 16.078 0.113 1 85.62 215 ARG A C 1
ATOM 1726 O O . ARG A 1 215 ? 2.346 15.203 -0.041 1 85.62 215 ARG A O 1
ATOM 1733 N N . LEU A 1 216 ? 0.702 16.469 -0.774 1 85.5 216 LEU A N 1
ATOM 1734 C CA . LEU A 1 216 ? 0.693 15.812 -2.074 1 85.5 216 LEU A CA 1
ATOM 1735 C C . LEU A 1 216 ? 1.857 16.281 -2.936 1 85.5 216 LEU A C 1
ATOM 1737 O O . LEU A 1 216 ? 2.051 17.5 -3.111 1 85.5 216 LEU A O 1
ATOM 1741 N N . ARG A 1 217 ? 2.598 15.422 -3.436 1 83.12 217 ARG A N 1
ATOM 1742 C CA . ARG A 1 217 ? 3.736 15.805 -4.262 1 83.12 217 ARG A CA 1
ATOM 1743 C C . ARG A 1 217 ? 3.367 15.797 -5.742 1 83.12 217 ARG A C 1
ATOM 1745 O O . ARG A 1 217 ? 3.988 16.484 -6.547 1 83.12 217 ARG A O 1
ATOM 1752 N N . ALA A 1 218 ? 2.41 14.844 -6.121 1 76.88 218 ALA A N 1
ATOM 1753 C CA . ALA A 1 218 ? 1.95 14.773 -7.504 1 76.88 218 ALA A CA 1
ATOM 1754 C C . ALA A 1 218 ? 0.545 14.18 -7.59 1 76.88 218 ALA A C 1
ATOM 1756 O O . ALA A 1 218 ? 0.217 13.242 -6.863 1 76.88 218 ALA A O 1
ATOM 1757 N N . PRO A 1 219 ? -0.226 14.727 -8.484 1 75.56 219 PRO A N 1
ATOM 1758 C CA . PRO A 1 219 ? -1.562 14.141 -8.633 1 75.56 219 PRO A CA 1
ATOM 1759 C C . PRO A 1 219 ? -1.531 12.766 -9.289 1 75.56 219 PRO A C 1
ATOM 1761 O O . PRO A 1 219 ? -0.766 12.539 -10.227 1 75.56 219 PRO A O 1
ATOM 1764 N N . PRO A 1 220 ? -2.268 11.898 -8.711 1 76.69 220 PRO A N 1
ATOM 1765 C CA . PRO A 1 220 ? -2.357 10.609 -9.391 1 76.69 220 PRO A CA 1
ATOM 1766 C C . PRO A 1 220 ? -3.033 10.703 -10.758 1 76.69 220 PRO A C 1
ATOM 1768 O O . PRO A 1 220 ? -3.719 11.688 -11.039 1 76.69 220 PRO A O 1
ATOM 1771 N N . PRO A 1 221 ? -2.869 9.672 -11.539 1 76.25 221 PRO A N 1
ATOM 1772 C CA . PRO A 1 221 ? -3.637 9.648 -12.781 1 76.25 221 PRO A CA 1
ATOM 1773 C C . PRO A 1 221 ? -5.141 9.758 -12.547 1 76.25 221 PRO A C 1
ATOM 1775 O O . PRO A 1 221 ? -5.652 9.266 -11.547 1 76.25 221 PRO A O 1
ATOM 1778 N N . SER A 1 222 ? -5.895 10.523 -13.359 1 71.38 222 SER A N 1
ATOM 1779 C CA . SER A 1 222 ? -7.285 10.945 -13.195 1 71.38 222 SER A CA 1
ATOM 1780 C C . SER A 1 222 ? -8.18 9.758 -12.836 1 71.38 222 SER A C 1
ATOM 1782 O O . SER A 1 222 ? -9.055 9.875 -11.977 1 71.38 222 SER A O 1
ATOM 1784 N N . SER A 1 223 ? -8.023 8.547 -13.438 1 76.25 223 SER A N 1
ATOM 1785 C CA . SER A 1 223 ? -8.977 7.465 -13.234 1 76.25 223 SER A CA 1
ATOM 1786 C C . SER A 1 223 ? -8.57 6.582 -12.062 1 76.25 223 SER A C 1
ATOM 1788 O O . SER A 1 223 ? -9.281 5.637 -11.711 1 76.25 223 SER A O 1
ATOM 1790 N N . PHE A 1 224 ? -7.59 7.086 -11.359 1 77.69 224 PHE A N 1
ATOM 1791 C CA . PHE A 1 224 ? -7.098 6.203 -10.312 1 77.69 224 PHE A CA 1
ATOM 1792 C C . PHE A 1 224 ? -8.023 6.234 -9.102 1 77.69 224 PHE A C 1
ATOM 1794 O O . PHE A 1 224 ? -8.266 5.203 -8.469 1 77.69 224 PHE A O 1
ATOM 1801 N N . ARG A 1 225 ? -8.516 7.328 -8.828 1 74 225 ARG A N 1
ATOM 1802 C CA . ARG A 1 225 ? -9.383 7.469 -7.66 1 74 225 ARG A CA 1
ATOM 1803 C C . ARG A 1 225 ? -10.633 6.609 -7.805 1 74 225 ARG A C 1
ATOM 1805 O O . ARG A 1 225 ? -11.07 5.973 -6.844 1 74 225 ARG A O 1
ATOM 1812 N N . GLU A 1 226 ? -11.109 6.664 -8.977 1 73.19 226 GLU A N 1
ATOM 1813 C CA . GLU A 1 226 ? -12.273 5.836 -9.266 1 73.19 226 GLU A CA 1
ATOM 1814 C C . GLU A 1 226 ? -11.922 4.352 -9.242 1 73.19 226 GLU A C 1
ATOM 1816 O O . GLU A 1 226 ? -12.719 3.52 -8.805 1 73.19 226 GLU A O 1
ATOM 1821 N N . PHE A 1 227 ? -10.766 4.102 -9.523 1 77.81 227 PHE A N 1
ATOM 1822 C CA . PHE A 1 227 ? -10.273 2.732 -9.625 1 77.81 227 PHE A CA 1
ATOM 1823 C C . PHE A 1 227 ? -9.992 2.152 -8.25 1 77.81 227 PHE A C 1
ATOM 1825 O O . PHE A 1 227 ? -10.438 1.051 -7.926 1 77.81 227 PHE A O 1
ATOM 1832 N N . ALA A 1 228 ? -9.289 2.891 -7.402 1 77.56 228 ALA A N 1
ATOM 1833 C CA . ALA A 1 228 ? -8.797 2.369 -6.129 1 77.56 228 ALA A CA 1
ATOM 1834 C C . ALA A 1 228 ? -9.883 2.439 -5.055 1 77.56 228 ALA A C 1
ATOM 1836 O O . ALA A 1 228 ? -9.844 1.692 -4.074 1 77.56 228 ALA A O 1
ATOM 1837 N N . ARG A 1 229 ? -10.742 3.428 -5.074 1 78.12 229 ARG A N 1
ATOM 1838 C CA . ARG A 1 229 ? -11.836 3.631 -4.137 1 78.12 229 ARG A CA 1
ATOM 1839 C C . ARG A 1 229 ? -11.328 3.73 -2.703 1 78.12 229 ARG A C 1
ATOM 1841 O O . ARG A 1 229 ? -11.961 3.232 -1.772 1 78.12 229 ARG A O 1
ATOM 1848 N N . SER A 1 230 ? -10.141 4.152 -2.525 1 79.19 230 SER A N 1
ATOM 1849 C CA . SER A 1 230 ? -9.539 4.352 -1.211 1 79.19 230 SER A CA 1
ATOM 1850 C C . SER A 1 230 ? -9.312 5.832 -0.927 1 79.19 230 SER A C 1
ATOM 1852 O O . SER A 1 230 ? -9.281 6.648 -1.849 1 79.19 230 SER A O 1
ATOM 1854 N N . SER A 1 231 ? -9.273 6.055 0.365 1 80.94 231 SER A N 1
ATOM 1855 C CA . SER A 1 231 ? -8.953 7.422 0.761 1 80.94 231 SER A CA 1
ATOM 1856 C C . SER A 1 231 ? -7.531 7.793 0.356 1 80.94 231 SER A C 1
ATOM 1858 O O . SER A 1 231 ? -6.613 6.98 0.47 1 80.94 231 SER A O 1
ATOM 1860 N N . THR A 1 232 ? -7.383 9 -0.006 1 83.31 232 THR A N 1
ATOM 1861 C CA . THR A 1 232 ? -6.07 9.539 -0.329 1 83.31 232 THR A CA 1
ATOM 1862 C C . THR A 1 232 ? -5.145 9.477 0.882 1 83.31 232 THR A C 1
ATOM 1864 O O . THR A 1 232 ? -3.926 9.359 0.732 1 83.31 232 THR A O 1
ATOM 1867 N N . PHE A 1 233 ? -5.734 9.492 2.066 1 90.56 233 PHE A N 1
ATOM 1868 C CA . PHE A 1 233 ? -4.949 9.555 3.291 1 90.56 233 PHE A CA 1
ATOM 1869 C C . PHE A 1 233 ? -5.016 8.227 4.047 1 90.56 233 PHE A C 1
ATOM 1871 O O . PHE A 1 233 ? -4.805 8.188 5.262 1 90.56 233 PHE A O 1
ATOM 1878 N N . VAL A 1 234 ? -5.301 7.18 3.359 1 91.81 234 VAL A N 1
ATOM 1879 C CA . VAL A 1 234 ? -5.578 5.922 4.043 1 91.81 234 VAL A CA 1
ATOM 1880 C C . VAL A 1 234 ? -4.332 5.453 4.793 1 91.81 234 VAL A C 1
ATOM 1882 O O . VAL A 1 234 ? -4.434 4.855 5.867 1 91.81 234 VAL A O 1
ATOM 1885 N N . SER A 1 235 ? -3.189 5.777 4.309 1 94.31 235 SER A N 1
ATOM 1886 C CA . SER A 1 235 ? -1.94 5.297 4.887 1 94.31 235 SER A CA 1
ATOM 1887 C C . SER A 1 235 ? -1.717 5.875 6.281 1 94.31 235 SER A C 1
ATOM 1889 O O . SER A 1 235 ? -1.034 5.266 7.109 1 94.31 235 SER A O 1
ATOM 1891 N N . ILE A 1 236 ? -2.303 6.992 6.625 1 96 236 ILE A N 1
ATOM 1892 C CA . ILE A 1 236 ? -1.968 7.656 7.879 1 96 236 ILE A CA 1
ATOM 1893 C C . ILE A 1 236 ? -3.061 7.395 8.914 1 96 236 ILE A C 1
ATOM 1895 O O . ILE A 1 236 ? -2.977 7.867 10.047 1 96 236 ILE A O 1
ATOM 1899 N N . HIS A 1 237 ? -4.105 6.602 8.539 1 95.88 237 HIS A N 1
ATOM 1900 C CA . HIS A 1 237 ? -5.195 6.32 9.469 1 95.88 237 HIS A CA 1
ATOM 1901 C C . HIS A 1 237 ? -4.664 5.727 10.766 1 95.88 237 HIS A C 1
ATOM 1903 O O . HIS A 1 237 ? -5.035 6.172 11.859 1 95.88 237 HIS A O 1
ATOM 1909 N N . HIS A 1 238 ? -3.773 4.773 10.594 1 96 238 HIS A N 1
ATOM 1910 C CA . HIS A 1 238 ? -3.191 4.102 11.75 1 96 238 HIS A CA 1
ATOM 1911 C C . HIS A 1 238 ? -2.367 5.07 12.594 1 96 238 HIS A C 1
ATOM 1913 O O . HIS A 1 238 ? -2.43 5.035 13.828 1 96 238 HIS A O 1
ATOM 1919 N N . LEU A 1 239 ? -1.654 5.934 11.961 1 96.81 239 LEU A N 1
ATOM 1920 C CA . LEU A 1 239 ? -0.853 6.945 12.633 1 96.81 239 LEU A CA 1
ATOM 1921 C C . LEU A 1 239 ? -1.734 7.871 13.461 1 96.81 239 LEU A C 1
ATOM 1923 O O . LEU A 1 239 ? -1.471 8.094 14.648 1 96.81 239 LEU A O 1
ATOM 1927 N N . ILE A 1 240 ? -2.756 8.336 12.852 1 96.5 240 ILE A N 1
ATOM 1928 C CA . ILE A 1 240 ? -3.637 9.312 13.477 1 96.5 240 ILE A CA 1
ATOM 1929 C C . ILE A 1 240 ? -4.336 8.688 14.68 1 96.5 240 ILE A C 1
ATOM 1931 O O . ILE A 1 240 ? -4.41 9.297 15.75 1 96.5 240 ILE A O 1
ATOM 1935 N N . ARG A 1 241 ? -4.746 7.492 14.555 1 94.94 241 ARG A N 1
ATOM 1936 C CA . ARG A 1 241 ? -5.5 6.805 15.594 1 94.94 241 ARG A CA 1
ATOM 1937 C C . ARG A 1 241 ? -4.621 6.523 16.812 1 94.94 241 ARG A C 1
ATOM 1939 O O . ARG A 1 241 ? -5.113 6.473 17.938 1 94.94 241 ARG A O 1
ATOM 1946 N N . HIS A 1 242 ? -3.32 6.477 16.594 1 94.25 242 HIS A N 1
ATOM 1947 C CA . HIS A 1 242 ? -2.486 5.953 17.672 1 94.25 242 HIS A CA 1
ATOM 1948 C C . HIS A 1 242 ? -1.434 6.973 18.094 1 94.25 242 HIS A C 1
ATOM 1950 O O . HIS A 1 242 ? -0.416 6.605 18.688 1 94.25 242 HIS A O 1
ATOM 1956 N N . THR A 1 243 ? -1.637 8.164 17.766 1 94.38 243 THR A N 1
ATOM 1957 C CA . THR A 1 243 ? -0.767 9.242 18.234 1 94.38 243 THR A CA 1
ATOM 1958 C C . THR A 1 243 ? -1.512 10.164 19.188 1 94.38 243 THR A C 1
ATOM 1960 O O . THR A 1 243 ? -2.121 11.148 18.766 1 94.38 243 THR A O 1
ATOM 1963 N N . PRO A 1 244 ? -1.354 9.867 20.438 1 93.38 244 PRO A N 1
ATOM 1964 C CA . PRO A 1 244 ? -2.199 10.555 21.422 1 93.38 244 PRO A CA 1
ATOM 1965 C C . PRO A 1 244 ? -1.843 12.031 21.578 1 93.38 244 PRO A C 1
ATOM 1967 O O . PRO A 1 244 ? -2.689 12.836 21.969 1 93.38 244 PRO A O 1
ATOM 1970 N N . ASN A 1 245 ? -0.607 12.445 21.188 1 92.44 245 ASN A N 1
ATOM 1971 C CA . ASN A 1 245 ? -0.169 13.812 21.453 1 92.44 245 ASN A CA 1
ATOM 1972 C C . ASN A 1 245 ? -0.243 14.68 20.203 1 92.44 245 ASN A C 1
ATOM 1974 O O . ASN A 1 245 ? 0.113 15.859 20.234 1 92.44 245 ASN A O 1
ATOM 1978 N N . LEU A 1 246 ? -0.716 14.07 19.141 1 92.75 246 LEU A N 1
ATOM 1979 C CA . LEU A 1 246 ? -0.824 14.82 17.906 1 92.75 246 LEU A CA 1
ATOM 1980 C C . LEU A 1 246 ? -1.821 15.969 18.047 1 92.75 246 LEU A C 1
ATOM 1982 O O . LEU A 1 246 ? -3.002 15.734 18.312 1 92.75 246 LEU A O 1
ATOM 1986 N N . ASP A 1 247 ? -1.331 17.234 17.875 1 91.38 247 ASP A N 1
ATOM 1987 C CA . ASP A 1 247 ? -2.232 18.359 18.047 1 91.38 247 ASP A CA 1
ATOM 1988 C C . ASP A 1 247 ? -2.178 19.297 16.844 1 91.38 247 ASP A C 1
ATOM 1990 O O . ASP A 1 247 ? -2.805 20.359 16.859 1 91.38 247 ASP A O 1
ATOM 1994 N N . PHE A 1 248 ? -1.407 18.922 15.836 1 90.5 248 PHE A N 1
ATOM 1995 C CA . PHE A 1 248 ? -1.345 19.688 14.594 1 90.5 248 PHE A CA 1
ATOM 1996 C C . PHE A 1 248 ? -1.332 18.734 13.391 1 90.5 248 PHE A C 1
ATOM 1998 O O . PHE A 1 248 ? -0.484 17.859 13.297 1 90.5 248 PHE A O 1
ATOM 2005 N N . LEU A 1 249 ? -2.242 18.922 12.461 1 92.31 249 LEU A N 1
ATOM 2006 C CA . LEU A 1 249 ? -2.395 18.047 11.305 1 92.31 249 LEU A CA 1
ATOM 2007 C C . LEU A 1 249 ? -2.59 18.859 10.023 1 92.31 249 LEU A C 1
ATOM 2009 O O . LEU A 1 249 ? -3.428 19.766 9.984 1 92.31 249 LEU A O 1
ATOM 2013 N N . VAL A 1 250 ? -1.771 18.547 9.062 1 89.62 250 VAL A N 1
ATOM 2014 C CA . VAL A 1 250 ? -1.921 19.156 7.75 1 89.62 250 VAL A CA 1
ATOM 2015 C C . VAL A 1 250 ? -2.34 18.109 6.727 1 89.62 250 VAL A C 1
ATOM 2017 O O . VAL A 1 250 ? -1.686 17.062 6.59 1 89.62 250 VAL A O 1
ATOM 2020 N N . LEU A 1 251 ? -3.383 18.328 6.078 1 90.62 251 LEU A N 1
ATOM 2021 C CA . LEU A 1 251 ? -3.834 17.516 4.949 1 90.62 251 LEU A CA 1
ATOM 2022 C C . LEU A 1 251 ? -3.838 18.344 3.664 1 90.62 251 LEU A C 1
ATOM 2024 O O . LEU A 1 251 ? -4.695 19.219 3.479 1 90.62 251 LEU A O 1
ATOM 2028 N N . ASP A 1 252 ? -2.863 18.031 2.818 1 83.75 252 ASP A N 1
ATOM 2029 C CA . ASP A 1 252 ? -2.664 18.812 1.603 1 83.75 252 ASP A CA 1
ATOM 2030 C C . ASP A 1 252 ? -2.797 17.938 0.359 1 83.75 252 ASP A C 1
ATOM 2032 O O . ASP A 1 252 ? -1.897 17.141 0.048 1 83.75 252 ASP A O 1
ATOM 2036 N N . ALA A 1 253 ? -3.932 17.906 -0.331 1 70.56 253 ALA A N 1
ATOM 2037 C CA . ALA A 1 253 ? -4.125 17.234 -1.611 1 70.56 253 ALA A CA 1
ATOM 2038 C C . ALA A 1 253 ? -4.285 18.25 -2.746 1 70.56 253 ALA A C 1
ATOM 2040 O O . ALA A 1 253 ? -5.262 18.188 -3.498 1 70.56 253 ALA A O 1
ATOM 2041 N N . ASP A 1 254 ? -3.533 19.438 -2.818 1 61.16 254 ASP A N 1
ATOM 2042 C CA . ASP A 1 254 ? -3.666 20.688 -3.541 1 61.16 254 ASP A CA 1
ATOM 2043 C C . ASP A 1 254 ? -3.619 20.469 -5.051 1 61.16 254 ASP A C 1
ATOM 2045 O O . ASP A 1 254 ? -3.715 21.422 -5.828 1 61.16 254 ASP A O 1
ATOM 2049 N N . MET A 1 255 ? -3.365 19.359 -5.617 1 60.75 255 MET A N 1
ATOM 2050 C CA . MET A 1 255 ? -3.191 19.5 -7.062 1 60.75 255 MET A CA 1
ATOM 2051 C C . MET A 1 255 ? -4.531 19.422 -7.781 1 60.75 255 MET A C 1
ATOM 2053 O O . MET A 1 255 ? -4.832 20.25 -8.641 1 60.75 255 MET A O 1
ATOM 2057 N N . ASP A 1 256 ? -5.453 18.641 -7.477 1 68.25 256 ASP A N 1
ATOM 2058 C CA . ASP A 1 256 ? -6.734 18.562 -8.18 1 68.25 256 ASP A CA 1
ATOM 2059 C C . ASP A 1 256 ? -7.898 18.75 -7.211 1 68.25 256 ASP A C 1
ATOM 2061 O O . ASP A 1 256 ? -8.594 19.766 -7.262 1 68.25 256 ASP A O 1
ATOM 2065 N N . TYR A 1 257 ? -8.195 18.109 -6.414 1 76.69 257 TYR A N 1
ATOM 2066 C CA . TYR A 1 257 ? -9.211 18.219 -5.379 1 76.69 257 TYR A CA 1
ATOM 2067 C C . TYR A 1 257 ? -9.055 17.125 -4.328 1 76.69 257 TYR A C 1
ATOM 2069 O O . TYR A 1 257 ? -8.469 16.078 -4.598 1 76.69 257 TYR A O 1
ATOM 2077 N N . THR A 1 258 ? -9.469 17.5 -3.18 1 83.5 258 THR A N 1
ATOM 2078 C CA . THR A 1 258 ? -9.602 16.5 -2.125 1 83.5 258 THR A CA 1
ATOM 2079 C C . THR A 1 258 ? -11.07 16.125 -1.918 1 83.5 258 THR A C 1
ATOM 2081 O O . THR A 1 258 ? -11.922 17 -1.769 1 83.5 258 THR A O 1
ATOM 2084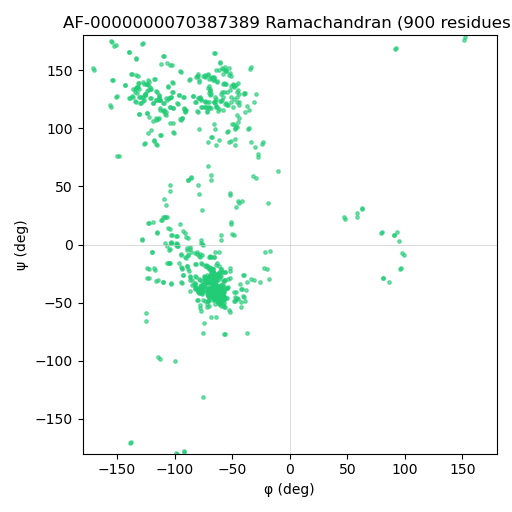 N N . ALA A 1 259 ? -11.289 14.875 -1.985 1 83.62 259 ALA A N 1
ATOM 2085 C CA . ALA A 1 259 ? -12.648 14.43 -1.7 1 83.62 259 ALA A CA 1
ATOM 2086 C C . ALA A 1 259 ? -12.984 14.609 -0.222 1 83.62 259 ALA A C 1
ATOM 2088 O O . ALA A 1 259 ? -12.18 14.273 0.648 1 83.62 259 ALA A O 1
ATOM 2089 N N . SER A 1 260 ? -14.125 15.148 0.034 1 89.12 260 SER A N 1
ATOM 2090 C CA . SER A 1 260 ? -14.555 15.43 1.4 1 89.12 260 SER A CA 1
ATOM 2091 C C . SER A 1 260 ? -14.508 14.172 2.264 1 89.12 260 SER A C 1
ATOM 2093 O O . SER A 1 260 ? -14.07 14.219 3.414 1 89.12 260 SER A O 1
ATOM 2095 N N . PRO A 1 261 ? -14.875 12.969 1.694 1 87.25 261 PRO A N 1
ATOM 2096 C CA . PRO A 1 261 ? -14.844 11.773 2.541 1 87.25 261 PRO A CA 1
ATOM 2097 C C . PRO A 1 261 ? -13.43 11.398 2.975 1 87.25 261 PRO A C 1
ATOM 2099 O O . PRO A 1 261 ? -13.25 10.742 4 1 87.25 261 PRO A O 1
ATOM 2102 N N . ASP A 1 262 ? -12.484 11.812 2.203 1 89.31 262 ASP A N 1
ATOM 2103 C CA . ASP A 1 262 ? -11.102 11.492 2.561 1 89.31 262 ASP A CA 1
ATOM 2104 C C . ASP A 1 262 ? -10.68 12.242 3.824 1 89.31 262 ASP A C 1
ATOM 2106 O O . ASP A 1 262 ? -10 11.68 4.684 1 89.31 262 ASP A O 1
ATOM 2110 N N . ILE A 1 263 ? -11.062 13.438 3.893 1 92.94 263 ILE A N 1
ATOM 2111 C CA . ILE A 1 263 ? -10.766 14.258 5.066 1 92.94 263 ILE A CA 1
ATOM 2112 C C . ILE A 1 263 ? -11.539 13.719 6.27 1 92.94 263 ILE A C 1
ATOM 2114 O O . ILE A 1 263 ? -10.977 13.555 7.355 1 92.94 263 ILE A O 1
ATOM 2118 N N . LEU A 1 264 ? -12.828 13.422 6.027 1 94.12 264 LEU A N 1
ATOM 2119 C CA . LEU A 1 264 ? -13.695 12.953 7.105 1 94.12 264 LEU A CA 1
ATOM 2120 C C . LEU A 1 264 ? -13.195 11.633 7.668 1 94.12 264 LEU A C 1
ATOM 2122 O O . LEU A 1 264 ? -13.266 11.398 8.875 1 94.12 264 LEU A O 1
ATOM 2126 N N . ALA A 1 265 ? -12.664 10.805 6.801 1 93.56 265 ALA A N 1
ATOM 2127 C CA . ALA A 1 265 ? -12.133 9.516 7.242 1 93.56 265 ALA A CA 1
ATOM 2128 C C . ALA A 1 265 ? -10.961 9.703 8.203 1 93.56 265 ALA A C 1
ATOM 2130 O O . ALA A 1 265 ? -10.82 8.961 9.172 1 93.56 265 ALA A O 1
ATOM 2131 N N . VAL A 1 266 ? -10.148 10.664 7.941 1 96 266 VAL A N 1
ATOM 2132 C CA . VAL A 1 266 ? -9.016 10.953 8.82 1 96 266 VAL A CA 1
ATOM 2133 C C . VAL A 1 266 ? -9.523 11.469 10.164 1 96 266 VAL A C 1
ATOM 2135 O O . VAL A 1 266 ? -9.047 11.039 11.219 1 96 266 VAL A O 1
ATOM 2138 N N . LEU A 1 267 ? -10.469 12.312 10.109 1 97 267 LEU A N 1
ATOM 2139 C CA . LEU A 1 267 ? -11.016 12.898 11.328 1 97 267 LEU A CA 1
ATOM 2140 C C . LEU A 1 267 ? -11.75 11.844 12.156 1 97 267 LEU A C 1
ATOM 2142 O O . LEU A 1 267 ? -11.773 11.922 13.383 1 97 267 LEU A O 1
ATOM 2146 N N . GLU A 1 268 ? -12.305 10.875 11.5 1 95.94 268 GLU A N 1
ATOM 2147 C CA . GLU A 1 268 ? -12.898 9.75 12.227 1 95.94 268 GLU A CA 1
ATOM 2148 C C . GLU A 1 268 ? -11.844 9 13.039 1 95.94 268 GLU A C 1
ATOM 2150 O O . GLU A 1 268 ? -12.117 8.539 14.148 1 95.94 268 GLU A O 1
ATOM 2155 N N . GLN A 1 269 ? -10.656 8.906 12.391 1 95.81 269 GLN A N 1
ATOM 2156 C CA . GLN A 1 269 ? -9.562 8.281 13.133 1 95.81 269 GLN A CA 1
ATOM 2157 C C . GLN A 1 269 ? -9.18 9.109 14.352 1 95.81 269 GLN A C 1
ATOM 2159 O O . GLN A 1 269 ? -8.875 8.562 15.414 1 95.81 269 GLN A O 1
ATOM 2164 N N . MET A 1 270 ? -9.227 10.414 14.188 1 96.75 270 MET A N 1
ATOM 2165 C CA . MET A 1 270 ? -8.961 11.312 15.312 1 96.75 270 MET A CA 1
ATOM 2166 C C . MET A 1 270 ? -9.984 11.109 16.422 1 96.75 270 MET A C 1
ATOM 2168 O O . MET A 1 270 ? -9.633 11.086 17.609 1 96.75 270 MET A O 1
ATOM 2172 N N . ALA A 1 271 ? -11.211 10.945 16.047 1 96.56 271 ALA A N 1
ATOM 2173 C CA . ALA A 1 271 ? -12.289 10.727 17.016 1 96.56 271 ALA A CA 1
ATOM 2174 C C . ALA A 1 271 ? -12.078 9.422 17.781 1 96.56 271 ALA A C 1
ATOM 2176 O O . ALA A 1 271 ? -12.297 9.375 19 1 96.56 271 ALA A O 1
ATOM 2177 N N . GLN A 1 272 ? -11.664 8.438 17.031 1 94.5 272 GLN A N 1
ATOM 2178 C CA . GLN A 1 272 ? -11.398 7.156 17.656 1 94.5 272 GLN A CA 1
ATOM 2179 C C . GLN A 1 272 ? -10.227 7.258 18.641 1 94.5 272 GLN A C 1
ATOM 2181 O O . GLN A 1 272 ? -10.25 6.664 19.719 1 94.5 272 GLN A O 1
ATOM 2186 N N . ARG A 1 273 ? -9.258 7.992 18.281 1 94.12 273 ARG A N 1
ATOM 2187 C CA . ARG A 1 273 ? -8.125 8.258 19.156 1 94.12 273 ARG A CA 1
ATOM 2188 C C . ARG A 1 273 ? -8.594 8.883 20.469 1 94.12 273 ARG A C 1
ATOM 2190 O O . ARG A 1 273 ? -8.172 8.453 21.547 1 94.12 273 ARG A O 1
ATOM 2197 N N . ASP A 1 274 ? -9.414 9.836 20.375 1 94.25 274 ASP A N 1
ATOM 2198 C CA . ASP A 1 274 ? -9.844 10.609 21.547 1 94.25 274 ASP A CA 1
ATOM 2199 C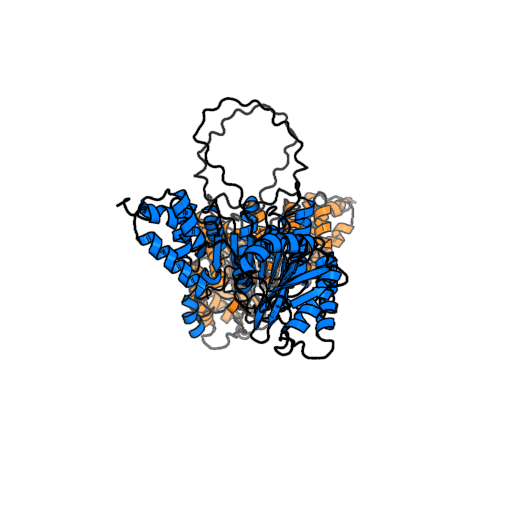 C . ASP A 1 274 ? -10.727 9.773 22.469 1 94.25 274 ASP A C 1
ATOM 2201 O O . ASP A 1 274 ? -10.781 10.016 23.672 1 94.25 274 ASP A O 1
ATOM 2205 N N . LYS A 1 275 ? -11.375 8.812 21.906 1 89.62 275 LYS A N 1
ATOM 2206 C CA . LYS A 1 275 ? -12.25 7.941 22.688 1 89.62 275 LYS A CA 1
ATOM 2207 C C . LYS A 1 275 ? -11.438 7.062 23.641 1 89.62 275 LYS A C 1
ATOM 2209 O O . LYS A 1 275 ? -11.898 6.73 24.734 1 89.62 275 LYS A O 1
ATOM 2214 N N . TRP A 1 276 ? -10.32 6.73 23.188 1 80.56 276 TRP A N 1
ATOM 2215 C CA . TRP A 1 276 ? -9.531 5.762 23.953 1 80.56 276 TRP A CA 1
ATOM 2216 C C . TRP A 1 276 ? -8.422 6.457 24.734 1 80.56 276 TRP A C 1
ATOM 2218 O O . TRP A 1 276 ? -7.598 5.793 25.375 1 80.56 276 TRP A O 1
ATOM 2228 N N . ALA A 1 277 ? -8.492 7.703 24.719 1 77.94 277 ALA A N 1
ATOM 2229 C CA . ALA A 1 277 ? -7.441 8.445 25.406 1 77.94 277 ALA A CA 1
ATOM 2230 C C . ALA A 1 277 ? -7.656 8.422 26.922 1 77.94 277 ALA A C 1
ATOM 2232 O O . ALA A 1 277 ? -8.781 8.562 27.391 1 77.94 277 ALA A O 1
ATOM 2233 N N . GLU A 1 278 ? -6.68 7.984 27.562 1 69.12 278 GLU A N 1
ATOM 2234 C CA . GLU A 1 278 ? -6.727 7.957 29.016 1 69.12 278 GLU A CA 1
ATOM 2235 C C . GLU A 1 278 ? -6.84 9.367 29.594 1 69.12 278 GLU A C 1
ATOM 2237 O O . GLU A 1 278 ? -7.484 9.57 30.625 1 69.12 278 GLU A O 1
ATOM 2242 N N . SER A 1 279 ? -6.125 10.258 28.984 1 77.31 279 SER A N 1
ATOM 2243 C CA . SER A 1 279 ? -6.152 11.664 29.359 1 77.31 279 SER A CA 1
ATOM 2244 C C . SER A 1 279 ? -6.852 12.516 28.312 1 77.31 279 SER A C 1
ATOM 2246 O O . SER A 1 279 ? -7.164 12.023 27.219 1 77.31 279 SER A O 1
ATOM 2248 N N . LYS A 1 280 ? -7.188 13.602 28.75 1 86 280 LYS A N 1
ATOM 2249 C CA . LYS A 1 280 ? -7.824 14.523 27.828 1 86 280 LYS A CA 1
ATOM 2250 C C . LYS A 1 280 ? -6.945 14.758 26.594 1 86 280 LYS A C 1
ATOM 2252 O O . LYS A 1 280 ? -5.805 15.211 26.719 1 86 280 LYS A O 1
ATOM 2257 N N . PRO A 1 281 ? -7.445 14.477 25.484 1 90.81 281 PRO A N 1
ATOM 2258 C CA . PRO A 1 281 ? -6.641 14.648 24.266 1 90.81 281 PRO A CA 1
ATOM 2259 C C . PRO A 1 281 ? -6.41 16.125 23.922 1 90.81 281 PRO A C 1
ATOM 2261 O O . PRO A 1 281 ? -7.242 16.969 24.25 1 90.81 281 PRO A O 1
ATOM 2264 N N . PRO A 1 282 ? -5.262 16.391 23.375 1 92.62 282 PRO A N 1
ATOM 2265 C CA . PRO A 1 282 ? -5.012 17.766 22.938 1 92.62 282 PRO A CA 1
ATOM 2266 C C . PRO A 1 282 ? -5.977 18.234 21.859 1 92.62 282 PRO A C 1
ATOM 2268 O O . PRO A 1 282 ? -6.449 17.406 21.062 1 92.62 282 PRO A O 1
ATOM 2271 N N . LYS A 1 283 ? -6.219 19.547 21.891 1 93.81 283 LYS A N 1
ATOM 2272 C CA . LYS A 1 283 ? -7.039 20.141 20.844 1 93.81 283 LYS A CA 1
ATOM 2273 C C . LYS A 1 283 ? -6.266 20.234 19.531 1 93.81 283 LYS A C 1
ATOM 2275 O O . LYS A 1 283 ? -5.066 20.531 19.531 1 93.81 283 LYS A O 1
ATOM 2280 N N . LEU A 1 284 ? -6.969 20.062 18.438 1 94.56 284 LEU A N 1
ATOM 2281 C CA . LEU A 1 284 ? -6.328 19.906 17.141 1 94.56 284 LEU A CA 1
ATOM 2282 C C . LEU A 1 284 ? -6.273 21.25 16.391 1 94.56 284 LEU A C 1
ATOM 2284 O O . LEU A 1 284 ? -7.258 21.984 16.375 1 94.56 284 LEU A O 1
ATOM 2288 N N . SER A 1 285 ? -5.109 21.578 15.938 1 90.5 285 SER A N 1
ATOM 2289 C CA . SER A 1 285 ? -4.965 22.547 14.852 1 90.5 285 SER A CA 1
ATOM 2290 C C . SER A 1 285 ? -4.969 21.844 13.492 1 90.5 285 SER A C 1
ATOM 2292 O O . SER A 1 285 ? -4.066 21.062 13.188 1 90.5 285 SER A O 1
ATOM 2294 N N . LEU A 1 286 ? -5.945 22.109 12.672 1 92.69 286 LEU A N 1
ATOM 2295 C CA . LEU A 1 286 ? -6.152 21.406 11.406 1 92.69 286 LEU A CA 1
ATOM 2296 C C . LEU A 1 286 ? -5.945 22.344 10.227 1 92.69 286 LEU A C 1
ATOM 2298 O O . LEU A 1 286 ? -6.512 23.438 10.188 1 92.69 286 LEU A O 1
ATOM 2302 N N . MET A 1 287 ? -5.113 21.906 9.398 1 89.38 287 MET A N 1
ATOM 2303 C CA . MET A 1 287 ? -4.902 22.656 8.164 1 89.38 287 MET A CA 1
ATOM 2304 C C . MET A 1 287 ? -5.324 21.828 6.949 1 89.38 287 MET A C 1
ATOM 2306 O O . MET A 1 287 ? -4.855 20.703 6.762 1 89.38 287 MET A O 1
ATOM 2310 N N . LEU A 1 288 ? -6.168 22.375 6.207 1 89.38 288 LEU A N 1
ATOM 2311 C CA . LEU A 1 288 ? -6.645 21.781 4.969 1 89.38 288 LEU A CA 1
ATOM 2312 C C . LEU A 1 288 ? -6.203 22.594 3.76 1 89.38 288 LEU A C 1
ATOM 2314 O O . LEU A 1 288 ? -6.516 23.781 3.662 1 89.38 288 LEU A O 1
ATOM 2318 N N . CYS A 1 289 ? -5.547 21.906 2.895 1 84.06 289 CYS A N 1
ATOM 2319 C CA . CYS A 1 289 ? -5.031 22.625 1.729 1 84.06 289 CYS A CA 1
ATOM 2320 C C . CYS A 1 289 ? -5.656 22.078 0.445 1 84.06 289 CYS A C 1
ATOM 2322 O O . CYS A 1 289 ? -5.906 20.891 0.326 1 84.06 289 CYS A O 1
ATOM 2324 N N . GLY A 1 290 ? -5.898 23.016 -0.414 1 82.75 290 GLY A N 1
ATOM 2325 C CA . GLY A 1 290 ? -6.418 22.641 -1.722 1 82.75 290 GLY A CA 1
ATOM 2326 C C . GLY A 1 290 ? -7.934 22.641 -1.781 1 82.75 290 GLY A C 1
ATOM 2327 O O . GLY A 1 290 ? -8.602 22.781 -0.753 1 82.75 290 GLY A O 1
ATOM 2328 N N . PRO A 1 291 ? -8.406 22.531 -2.986 1 87.31 291 PRO A N 1
ATOM 2329 C CA . PRO A 1 291 ? -9.859 22.516 -3.168 1 87.31 291 PRO A CA 1
ATOM 2330 C C . PRO A 1 291 ? -10.516 21.266 -2.568 1 87.31 291 PRO A C 1
ATOM 2332 O O . PRO A 1 291 ? -9.961 20.172 -2.646 1 87.31 291 PRO A O 1
ATOM 2335 N N . ILE A 1 292 ? -11.625 21.438 -2.01 1 88.94 292 ILE A N 1
ATOM 2336 C CA . ILE A 1 292 ? -12.367 20.344 -1.378 1 88.94 292 ILE A CA 1
ATOM 2337 C C . ILE A 1 292 ? -13.641 20.078 -2.162 1 88.94 292 ILE A C 1
ATOM 2339 O O . ILE A 1 292 ? -14.531 20.938 -2.242 1 88.94 292 ILE A O 1
ATOM 2343 N N . LEU A 1 293 ? -13.633 18.875 -2.695 1 83.19 293 LEU A N 1
ATOM 2344 C CA . LEU A 1 293 ? -14.844 18.484 -3.408 1 83.19 293 LEU A CA 1
ATOM 2345 C C . LEU A 1 293 ? -16.031 18.375 -2.455 1 83.19 293 LEU A C 1
ATOM 2347 O O . LEU A 1 293 ? -15.945 17.703 -1.427 1 83.19 293 LEU A O 1
ATOM 2351 N N . GLY A 1 294 ? -17.062 19.062 -2.812 1 78.19 294 GLY A N 1
ATOM 2352 C CA . GLY A 1 294 ? -18.25 19.062 -1.967 1 78.19 294 GLY A CA 1
ATOM 2353 C C . GLY A 1 294 ? -18.266 20.219 -0.977 1 78.19 294 GLY A C 1
ATOM 2354 O O . GLY A 1 294 ? -19.062 20.219 -0.032 1 78.19 294 GLY A O 1
ATOM 2355 N N . TRP A 1 295 ? -17.266 21.141 -1.281 1 83.38 295 TRP A N 1
ATOM 2356 C CA . TRP A 1 295 ? -17.297 22.344 -0.46 1 83.38 295 TRP A CA 1
ATOM 2357 C C . TRP A 1 295 ? -18.656 23.047 -0.586 1 83.38 295 TRP A C 1
ATOM 2359 O O . TRP A 1 295 ? -19.25 23.062 -1.662 1 83.38 295 TRP A O 1
ATOM 2369 N N . GLY A 1 296 ? -19.219 23.703 0.383 1 65.06 296 GLY A N 1
ATOM 2370 C CA . GLY A 1 296 ? -20.5 24.391 0.33 1 65.06 296 GLY A CA 1
ATOM 2371 C C . GLY A 1 296 ? -21.672 23.484 0.637 1 65.06 296 GLY A C 1
ATOM 2372 O O . GLY A 1 296 ? -22.734 23.953 1.067 1 65.06 296 GLY A O 1
ATOM 2373 N N . ASP A 1 297 ? -21.438 22.359 0.253 1 66.12 297 ASP A N 1
ATOM 2374 C CA . ASP A 1 297 ? -22.5 21.422 0.588 1 66.12 297 ASP A CA 1
ATOM 2375 C C . ASP A 1 297 ? -22.469 21.047 2.07 1 66.12 297 ASP A C 1
ATOM 2377 O O . ASP A 1 297 ? -22.188 21.906 2.92 1 66.12 297 ASP A O 1
ATOM 2381 N N . LEU A 1 298 ? -22.516 19.891 2.434 1 82 298 LEU A N 1
ATOM 2382 C CA . LEU A 1 298 ? -22.688 19.312 3.764 1 82 298 LEU A CA 1
ATOM 2383 C C . LEU A 1 298 ? -21.344 18.984 4.391 1 82 298 LEU A C 1
ATOM 2385 O O . LEU A 1 298 ? -21.281 18.5 5.523 1 82 298 LEU A O 1
ATOM 2389 N N . PHE A 1 299 ? -20.156 19.672 3.76 1 91.88 299 PHE A N 1
ATOM 2390 C CA . PHE A 1 299 ? -18.859 19.203 4.254 1 91.88 299 PHE A CA 1
ATOM 2391 C C . PHE A 1 299 ? -18.625 19.688 5.68 1 91.88 299 PHE A C 1
ATOM 2393 O O . PHE A 1 299 ? -18.297 18.891 6.562 1 91.88 299 PHE A O 1
ATOM 2400 N N . LEU A 1 300 ? -18.75 21.031 5.863 1 94.88 300 LEU A N 1
ATOM 2401 C CA . LEU A 1 300 ? -18.453 21.562 7.191 1 94.88 300 LEU A CA 1
ATOM 2402 C C . LEU A 1 300 ? -19.422 21 8.227 1 94.88 300 LEU A C 1
ATOM 2404 O O . LEU A 1 300 ? -19.047 20.781 9.383 1 94.88 300 LEU A O 1
ATOM 2408 N N . GLN A 1 301 ? -20.625 20.719 7.824 1 93.94 301 GLN A N 1
ATOM 2409 C CA . GLN A 1 301 ? -21.594 20.078 8.719 1 93.94 301 GLN A CA 1
ATOM 2410 C C . GLN A 1 301 ? -21.109 18.688 9.125 1 93.94 301 GLN A C 1
ATOM 2412 O O . GLN A 1 301 ? -21.172 18.328 10.305 1 93.94 301 GLN A O 1
ATOM 2417 N N . ASP A 1 302 ? -20.656 18.016 8.141 1 94 302 ASP A N 1
ATOM 2418 C CA . ASP A 1 302 ? -20.172 16.656 8.414 1 94 302 ASP A CA 1
ATOM 2419 C C . ASP A 1 302 ? -18.875 16.688 9.234 1 94 302 ASP A C 1
ATOM 2421 O O . ASP A 1 302 ? -18.672 15.852 10.117 1 94 302 ASP A O 1
ATOM 2425 N N . LEU A 1 303 ? -18.062 17.641 8.938 1 96.12 303 LEU A N 1
ATOM 2426 C CA . LEU A 1 303 ? -16.781 17.766 9.633 1 96.12 303 LEU A CA 1
ATOM 2427 C C . LEU A 1 303 ? -17.016 17.922 11.133 1 96.12 303 LEU A C 1
ATOM 2429 O O . LEU A 1 303 ? -16.406 17.203 11.938 1 96.12 303 LEU A O 1
ATOM 2433 N N . VAL A 1 304 ? -17.922 18.828 11.5 1 96.12 304 VAL A N 1
ATOM 2434 C CA . VAL A 1 304 ? -18.141 19.125 12.906 1 96.12 304 VAL A CA 1
ATOM 2435 C C . VAL A 1 304 ? -18.844 17.953 13.586 1 96.12 304 VAL A C 1
ATOM 2437 O O . VAL A 1 304 ? -18.656 17.703 14.781 1 96.12 304 VAL A O 1
ATOM 2440 N N . LYS A 1 305 ? -19.594 17.219 12.828 1 95.56 305 LYS A N 1
ATOM 2441 C CA . LYS A 1 305 ? -20.266 16.031 13.367 1 95.56 305 LYS A CA 1
ATOM 2442 C C . LYS A 1 305 ? -19.281 14.922 13.664 1 95.56 305 LYS A C 1
ATOM 2444 O O . LYS A 1 305 ? -19.406 14.219 14.664 1 95.56 305 LYS A O 1
ATOM 2449 N N . VAL A 1 306 ? -18.312 14.82 12.812 1 95.94 306 VAL A N 1
ATOM 2450 C CA . VAL A 1 306 ? -17.344 13.727 12.922 1 95.94 306 VAL A CA 1
ATOM 2451 C C . VAL A 1 306 ? -16.328 14.031 14.016 1 95.94 306 VAL A C 1
ATOM 2453 O O . VAL A 1 306 ? -15.969 13.156 14.797 1 95.94 306 VAL A O 1
ATOM 2456 N N . TYR A 1 307 ? -15.898 15.281 14.055 1 97.44 307 TYR A N 1
ATOM 2457 C CA . TYR A 1 307 ? -14.836 15.633 14.992 1 97.44 307 TYR A CA 1
ATOM 2458 C C . TYR A 1 307 ? -14.953 17.094 15.422 1 97.44 307 TYR A C 1
ATOM 2460 O O . TYR A 1 307 ? -14.852 18 14.594 1 97.44 307 TYR A O 1
ATOM 2468 N N . SER A 1 308 ? -14.969 17.328 16.719 1 95.75 308 SER A N 1
ATOM 2469 C CA . SER A 1 308 ? -15.281 18.672 17.203 1 95.75 308 SER A CA 1
ATOM 2470 C C . SER A 1 308 ? -14.125 19.25 18 1 95.75 308 SER A C 1
ATOM 2472 O O . SER A 1 308 ? -14.133 20.438 18.328 1 95.75 308 SER A O 1
ATOM 2474 N N . ASN A 1 309 ? -13.086 18.484 18.266 1 96.56 309 ASN A N 1
ATOM 2475 C CA . ASN A 1 309 ? -11.992 18.938 19.125 1 96.56 309 ASN A CA 1
ATOM 2476 C C . ASN A 1 309 ? -10.945 19.719 18.328 1 96.56 309 ASN A C 1
ATOM 2478 O O . ASN A 1 309 ? -9.758 19.391 18.375 1 96.56 309 ASN A O 1
ATOM 2482 N N . ILE A 1 310 ? -11.414 20.781 17.672 1 96 310 ILE A N 1
ATOM 2483 C CA . ILE A 1 310 ? -10.562 21.594 16.812 1 96 310 ILE A CA 1
ATOM 2484 C C . ILE A 1 310 ? -10.414 23 17.422 1 96 310 ILE A C 1
ATOM 2486 O O . ILE A 1 310 ? -11.406 23.672 17.688 1 96 310 ILE A O 1
ATOM 2490 N N . LYS A 1 311 ? -9.203 23.484 17.594 1 92.62 311 LYS A N 1
ATOM 2491 C CA . LYS A 1 311 ? -8.969 24.812 18.156 1 92.62 311 LYS A CA 1
ATOM 2492 C C . LYS A 1 311 ? -8.609 25.812 17.078 1 92.62 311 LYS A C 1
ATOM 2494 O O . LYS A 1 311 ? -8.852 27.016 17.234 1 92.62 311 LYS A O 1
ATOM 2499 N N . GLU A 1 312 ? -7.938 25.312 16.094 1 90.5 312 GLU A N 1
ATOM 2500 C CA . GLU A 1 312 ? -7.57 26.141 14.945 1 90.5 312 GLU A CA 1
ATOM 2501 C C . GLU A 1 312 ? -7.91 25.438 13.633 1 90.5 312 GLU A C 1
ATOM 2503 O O . GLU A 1 312 ? -7.629 24.234 13.477 1 90.5 312 GLU A O 1
ATOM 2508 N N . LEU A 1 313 ? -8.5 26.172 12.711 1 91.44 313 LEU A N 1
ATOM 2509 C CA . LEU A 1 313 ? -8.875 25.625 11.406 1 91.44 313 LEU A CA 1
ATOM 2510 C C . LEU A 1 313 ? -8.406 26.531 10.281 1 91.44 313 LEU A C 1
ATOM 2512 O O . LEU A 1 313 ? -8.867 27.672 10.172 1 91.44 313 LEU A O 1
ATOM 2516 N N . PHE A 1 314 ? -7.512 26.031 9.578 1 87.31 314 PHE A N 1
ATOM 2517 C CA . PHE A 1 314 ? -7 26.75 8.414 1 87.31 314 PHE A CA 1
ATOM 2518 C C . PHE A 1 314 ? -7.453 26.062 7.121 1 87.31 314 PHE A C 1
ATOM 2520 O O . PHE A 1 314 ? -7.07 24.938 6.844 1 87.31 314 PHE A O 1
ATOM 2527 N N . ILE A 1 315 ? -8.211 26.75 6.406 1 88.25 315 ILE A N 1
ATOM 2528 C CA . ILE A 1 315 ? -8.656 26.25 5.109 1 88.25 315 ILE A CA 1
ATOM 2529 C C . ILE A 1 315 ? -8.094 27.125 3.996 1 88.25 315 ILE A C 1
ATOM 2531 O O . ILE A 1 315 ? -8.555 28.25 3.781 1 88.25 315 ILE A O 1
ATOM 2535 N N . ASP A 1 316 ? -7.223 26.672 3.299 1 82.19 316 ASP A N 1
ATOM 2536 C CA . ASP A 1 316 ? -6.43 27.5 2.385 1 82.19 316 ASP A CA 1
ATOM 2537 C C . ASP A 1 316 ? -7.227 27.844 1.129 1 82.19 316 ASP A C 1
ATOM 2539 O O . ASP A 1 316 ? -7.414 29.016 0.811 1 82.19 316 ASP A O 1
ATOM 2543 N N . ARG A 1 317 ? -7.707 26.828 0.407 1 85.25 317 ARG A N 1
ATOM 2544 C CA . ARG A 1 317 ? -8.391 27.062 -0.861 1 85.25 317 ARG A CA 1
ATOM 2545 C C . ARG A 1 317 ? -9.469 26 -1.1 1 85.25 317 ARG A C 1
ATOM 2547 O O . ARG A 1 317 ? -9.344 25.172 -2.004 1 85.25 317 ARG A O 1
ATOM 2554 N N . PRO A 1 318 ? -10.539 26.219 -0.375 1 88.5 318 PRO A N 1
ATOM 2555 C CA . PRO A 1 318 ? -11.562 25.172 -0.482 1 88.5 318 PRO A CA 1
ATOM 2556 C C . PRO A 1 318 ? -12.273 25.188 -1.831 1 88.5 318 PRO A C 1
ATOM 2558 O O . PRO A 1 318 ? -12.922 24.203 -2.199 1 88.5 318 PRO A O 1
ATOM 2561 N N . LEU A 1 319 ? -12.172 26.375 -2.557 1 87.56 319 LEU A N 1
ATOM 2562 C CA . LEU A 1 319 ? -12.812 26.469 -3.863 1 87.56 319 LEU A CA 1
ATOM 2563 C C . LEU A 1 319 ? -11.789 26.328 -4.984 1 87.56 319 LEU A C 1
ATOM 2565 O O . LEU A 1 319 ? -10.609 26.609 -4.781 1 87.56 319 LEU A O 1
ATOM 2569 N N . THR A 1 320 ? -12.258 25.891 -6.117 1 84.75 320 THR A N 1
ATOM 2570 C CA . THR A 1 320 ? -11.375 25.734 -7.273 1 84.75 320 THR A CA 1
ATOM 2571 C C . THR A 1 320 ? -10.977 27.109 -7.828 1 84.75 320 THR A C 1
ATOM 2573 O O . THR A 1 320 ? -9.914 27.25 -8.438 1 84.75 320 THR A O 1
ATOM 2576 N N . SER A 1 321 ? -11.859 28.062 -7.672 1 85 321 SER A N 1
ATOM 2577 C CA . SER A 1 321 ? -11.586 29.438 -8.094 1 85 321 SER A CA 1
ATOM 2578 C C . SER A 1 321 ? -11.984 30.422 -7.008 1 85 321 SER A C 1
ATOM 2580 O O . SER A 1 321 ? -12.977 30.234 -6.305 1 85 321 SER A O 1
ATOM 2582 N N . PRO A 1 322 ? -11.164 31.469 -6.977 1 84.75 322 PRO A N 1
ATOM 2583 C CA . PRO A 1 322 ? -11.492 32.469 -5.965 1 84.75 322 PRO A CA 1
ATOM 2584 C C . PRO A 1 322 ? -12.852 33.125 -6.203 1 84.75 322 PRO A C 1
ATOM 2586 O O . PRO A 1 322 ? -13.242 33.344 -7.352 1 84.75 322 PRO A O 1
ATOM 2589 N N . LEU A 1 323 ? -13.555 33.344 -5.145 1 87.06 323 LEU A N 1
ATOM 2590 C CA . LEU A 1 323 ? -14.836 34.031 -5.168 1 87.06 323 LEU A CA 1
ATOM 2591 C C . LEU A 1 323 ? -14.719 35.438 -4.57 1 87.06 323 LEU A C 1
ATOM 2593 O O . LEU A 1 323 ? -14.445 35.562 -3.379 1 87.06 323 LEU A O 1
ATOM 2597 N N . VAL A 1 324 ? -14.867 36.438 -5.395 1 84.88 324 VAL A N 1
ATOM 2598 C CA . VAL A 1 324 ? -14.82 37.812 -4.918 1 84.88 324 VAL A CA 1
ATOM 2599 C C . VAL A 1 324 ? -16.156 38.188 -4.273 1 84.88 324 VAL A C 1
ATOM 2601 O O . VAL A 1 324 ? -17.219 38 -4.875 1 84.88 324 VAL A O 1
ATOM 2604 N N . LEU A 1 325 ? -16.031 38.656 -3.068 1 85.31 325 LEU A N 1
ATOM 2605 C CA . LEU A 1 325 ? -17.234 38.969 -2.318 1 85.31 325 LEU A CA 1
ATOM 2606 C C . LEU A 1 325 ? -17.672 40.406 -2.586 1 85.31 325 LEU A C 1
ATOM 2608 O O . LEU A 1 325 ? -17.781 41.219 -1.657 1 85.31 325 LEU A O 1
ATOM 2612 N N . ASP A 1 326 ? -17.859 40.75 -3.789 1 77.19 326 ASP A N 1
ATOM 2613 C CA . ASP A 1 326 ? -18.156 42.125 -4.184 1 77.19 326 ASP A CA 1
ATOM 2614 C C . ASP A 1 326 ? -19.672 42.344 -4.277 1 77.19 326 ASP A C 1
ATOM 2616 O O . ASP A 1 326 ? -20.141 43.469 -4.266 1 77.19 326 ASP A O 1
ATOM 2620 N N . GLN A 1 327 ? -20.469 41.344 -4.422 1 74.5 327 GLN A N 1
ATOM 2621 C CA . GLN A 1 327 ? -21.906 41.5 -4.547 1 74.5 327 GLN A CA 1
ATOM 2622 C C . GLN A 1 327 ? -22.562 41.719 -3.188 1 74.5 327 GLN A C 1
ATOM 2624 O O . GLN A 1 327 ? -22.031 41.312 -2.16 1 74.5 327 GLN A O 1
ATOM 2629 N N . VAL A 1 328 ? -23.609 42.562 -3.295 1 68.56 328 VAL A N 1
ATOM 2630 C CA . VAL A 1 328 ? -24.391 42.812 -2.086 1 68.56 328 VAL A CA 1
ATOM 2631 C C . VAL A 1 328 ? -24.844 41.469 -1.48 1 68.56 328 VAL A C 1
ATOM 2633 O O . VAL A 1 328 ? -25.406 40.625 -2.178 1 68.56 328 VAL A O 1
ATOM 2636 N N . GLY A 1 329 ? -24.453 41.188 -0.262 1 74.25 329 GLY A N 1
ATOM 2637 C CA . GLY A 1 329 ? -24.875 39.969 0.427 1 74.25 329 GLY A CA 1
ATOM 2638 C C . GLY A 1 329 ? -23.828 38.875 0.369 1 74.25 329 GLY A C 1
ATOM 2639 O O . GLY A 1 329 ? -23.969 37.844 1.036 1 74.25 329 GLY A O 1
ATOM 2640 N N . ALA A 1 330 ? -22.828 39.156 -0.437 1 79.56 330 ALA A N 1
ATOM 2641 C CA . ALA A 1 330 ? -21.812 38.125 -0.642 1 79.56 330 ALA A CA 1
ATOM 2642 C C . ALA A 1 330 ? -21.141 37.75 0.672 1 79.56 330 ALA A C 1
ATOM 2644 O O . ALA A 1 330 ? -20.938 36.562 0.959 1 79.56 330 ALA A O 1
ATOM 2645 N N . PRO A 1 331 ? -20.859 38.719 1.484 1 80 331 PRO A N 1
ATOM 2646 C CA . PRO A 1 331 ? -20.281 38.375 2.775 1 80 331 PRO A CA 1
ATOM 2647 C C . PRO A 1 331 ? -21.203 37.5 3.629 1 80 331 PRO A C 1
ATOM 2649 O O . PRO A 1 331 ? -20.734 36.656 4.379 1 80 331 PRO A O 1
ATOM 2652 N N . ASP A 1 332 ? -22.484 37.656 3.445 1 85.12 332 ASP A N 1
ATOM 2653 C CA . ASP A 1 332 ? -23.453 36.844 4.172 1 85.12 332 ASP A CA 1
ATOM 2654 C C . ASP A 1 332 ? -23.422 35.375 3.693 1 85.12 332 ASP A C 1
ATOM 2656 O O . ASP A 1 332 ? -23.641 34.469 4.477 1 85.12 332 ASP A O 1
ATOM 2660 N N . PHE A 1 333 ? -23.125 35.344 2.465 1 84.5 333 PHE A N 1
ATOM 2661 C CA . PHE A 1 333 ? -23 34 1.909 1 84.5 333 PHE A CA 1
ATOM 2662 C C . PHE A 1 333 ? -21.828 33.25 2.537 1 84.5 333 PHE A C 1
ATOM 2664 O O . PHE A 1 333 ? -21.938 32.062 2.867 1 84.5 333 PHE A O 1
ATOM 2671 N N . LEU A 1 334 ? -20.734 33.938 2.646 1 88.69 334 LEU A N 1
ATOM 2672 C CA . LEU A 1 334 ? -19.578 33.344 3.305 1 88.69 334 LEU A CA 1
ATOM 2673 C C . LEU A 1 334 ? -19.922 32.906 4.73 1 88.69 334 LEU A C 1
ATOM 2675 O O . LEU A 1 334 ? -19.594 31.797 5.148 1 88.69 334 LEU A O 1
ATOM 2679 N N . VAL A 1 335 ? -20.578 33.781 5.426 1 90.31 335 VAL A N 1
ATOM 2680 C CA . VAL A 1 335 ? -20.969 33.469 6.797 1 90.31 335 VAL A CA 1
ATOM 2681 C C . VAL A 1 335 ? -21.891 32.25 6.812 1 90.31 335 VAL A C 1
ATOM 2683 O O . VAL A 1 335 ? -21.75 31.391 7.672 1 90.31 335 VAL A O 1
ATOM 2686 N N . GLY A 1 336 ? -22.75 32.219 5.879 1 89 336 GLY A N 1
ATOM 2687 C CA . GLY A 1 336 ? -23.641 31.078 5.762 1 89 336 GLY A CA 1
ATOM 2688 C C . GLY A 1 336 ? -22.891 29.766 5.551 1 89 336 GLY A C 1
ATOM 2689 O O . GLY A 1 336 ? -23.234 28.75 6.16 1 89 336 GLY A O 1
ATOM 2690 N N . ASP A 1 337 ? -21.906 29.781 4.746 1 89.69 337 ASP A N 1
ATOM 2691 C CA . ASP A 1 337 ? -21.109 28.609 4.461 1 89.69 337 ASP A CA 1
ATOM 2692 C C . ASP A 1 337 ? -20.344 28.156 5.699 1 89.69 337 ASP A C 1
ATOM 2694 O O . ASP A 1 337 ? -20.062 26.953 5.863 1 89.69 337 ASP A O 1
ATOM 2698 N N . LEU A 1 338 ? -20.016 29.109 6.586 1 93.19 338 LEU A N 1
ATOM 2699 C CA . LEU A 1 338 ? -19.156 28.828 7.73 1 93.19 338 LEU A CA 1
ATOM 2700 C C . LEU A 1 338 ? -20 28.578 8.984 1 93.19 338 LEU A C 1
ATOM 2702 O O . LEU A 1 338 ? -19.453 28.219 10.039 1 93.19 338 LEU A O 1
ATOM 2706 N N . LEU A 1 339 ? -21.266 28.625 8.922 1 92.56 339 LEU A N 1
ATOM 2707 C CA . LEU A 1 339 ? -22.156 28.562 10.078 1 92.56 339 LEU A CA 1
ATOM 2708 C C . LEU A 1 339 ? -22.031 27.234 10.797 1 92.56 339 LEU A C 1
ATOM 2710 O O . LEU A 1 339 ? -22.109 27.172 12.023 1 92.56 339 LEU A O 1
ATOM 2714 N N . PRO A 1 340 ? -21.859 26.141 10.055 1 94.44 340 PRO A N 1
ATOM 2715 C CA . PRO A 1 340 ? -21.734 24.859 10.75 1 94.44 340 PRO A CA 1
ATOM 2716 C C . PRO A 1 340 ? -20.594 24.859 11.773 1 94.44 340 PRO A C 1
ATOM 2718 O O . PRO A 1 340 ? -20.625 24.094 12.734 1 94.44 340 PRO A O 1
ATOM 2721 N N . LEU A 1 341 ? -19.609 25.719 11.602 1 95.94 341 LEU A N 1
ATOM 2722 C CA . LEU A 1 341 ? -18.453 25.766 12.484 1 95.94 341 LEU A CA 1
ATOM 2723 C C . LEU A 1 341 ? -18.828 26.266 13.867 1 95.94 341 LEU A C 1
ATOM 2725 O O . LEU A 1 341 ? -18.031 26.188 14.805 1 95.94 341 LEU A O 1
ATOM 2729 N N . ALA A 1 342 ? -19.984 26.75 13.992 1 94.94 342 ALA A N 1
ATOM 2730 C CA . ALA A 1 342 ? -20.5 27.203 15.289 1 94.94 342 ALA A CA 1
ATOM 2731 C C . ALA A 1 342 ? -20.562 26.047 16.281 1 94.94 342 ALA A C 1
ATOM 2733 O O . ALA A 1 342 ? -20.609 26.25 17.5 1 94.94 342 ALA A O 1
ATOM 2734 N N . HIS A 1 343 ? -20.531 24.844 15.742 1 95.5 343 HIS A N 1
ATOM 2735 C CA . HIS A 1 343 ? -20.641 23.656 16.578 1 95.5 343 HIS A CA 1
ATOM 2736 C C . HIS A 1 343 ? -19.266 23.203 17.078 1 95.5 343 HIS A C 1
ATOM 2738 O O . HIS A 1 343 ? -19.156 22.188 17.766 1 95.5 343 HIS A O 1
ATOM 2744 N N . LEU A 1 344 ? -18.25 23.969 16.797 1 96.69 344 LEU A N 1
ATOM 2745 C CA . LEU A 1 344 ? -16.922 23.719 17.344 1 96.69 344 LEU A CA 1
ATOM 2746 C C . LEU A 1 344 ? -16.688 24.531 18.609 1 96.69 344 LEU A C 1
ATOM 2748 O O . LEU A 1 344 ? -16.375 25.719 18.547 1 96.69 344 LEU A O 1
ATOM 2752 N N . PRO A 1 345 ? -16.703 23.844 19.719 1 94.69 345 PRO A N 1
ATOM 2753 C CA . PRO A 1 345 ? -16.688 24.594 20.969 1 94.69 345 PRO A CA 1
ATOM 2754 C C . PRO A 1 345 ? -15.328 25.234 21.266 1 94.69 345 PRO A C 1
ATOM 2756 O O . PRO A 1 345 ? -15.25 26.219 22 1 94.69 345 PRO A O 1
ATOM 2759 N N . HIS A 1 346 ? -14.273 24.781 20.625 1 94.81 346 HIS A N 1
ATOM 2760 C CA . HIS A 1 346 ? -12.945 25.234 21 1 94.81 346 HIS A CA 1
ATOM 2761 C C . HIS A 1 346 ? -12.289 26.031 19.875 1 94.81 346 HIS A C 1
ATOM 2763 O O . HIS A 1 346 ? -11.102 26.328 19.938 1 94.81 346 HIS A O 1
ATOM 2769 N N . LEU A 1 347 ? -13.023 26.359 18.875 1 95.62 347 LEU A N 1
ATOM 2770 C CA . LEU A 1 347 ? -12.445 27.016 17.703 1 95.62 347 LEU A CA 1
ATOM 2771 C C . LEU A 1 347 ? -12.062 28.469 18.031 1 95.62 347 LEU A C 1
ATOM 2773 O O . LEU A 1 347 ? -12.93 29.312 18.219 1 95.62 347 LEU A O 1
ATOM 2777 N N . GLN A 1 348 ? -10.758 28.766 18 1 91.81 348 GLN A N 1
ATOM 2778 C CA . GLN A 1 348 ? -10.273 30.094 18.344 1 91.81 348 GLN A CA 1
ATOM 2779 C C . GLN A 1 348 ? -9.742 30.828 17.125 1 91.81 348 GLN A C 1
ATOM 2781 O O . GLN A 1 348 ? -9.773 32.062 17.062 1 91.81 348 GLN A O 1
ATOM 2786 N N . THR A 1 349 ? -9.219 30.031 16.266 1 89.06 349 THR A N 1
ATOM 2787 C CA . THR A 1 349 ? -8.633 30.625 15.062 1 89.06 349 THR A CA 1
ATOM 2788 C C . THR A 1 349 ? -9.219 30 13.805 1 89.06 349 THR A C 1
ATOM 2790 O O . THR A 1 349 ? -9.25 28.781 13.664 1 89.06 349 THR A O 1
ATOM 2793 N N . LEU A 1 350 ? -9.656 30.859 12.906 1 91.06 350 LEU A N 1
ATOM 2794 C CA . LEU A 1 350 ? -10.227 30.422 11.641 1 91.06 350 LEU A CA 1
ATOM 2795 C C . LEU A 1 350 ? -9.656 31.219 10.477 1 91.06 350 LEU A C 1
ATOM 2797 O O . LEU A 1 350 ? -9.633 32.438 10.516 1 91.06 350 LEU A O 1
ATOM 2801 N N . GLN A 1 351 ? -9.109 30.516 9.586 1 88.38 351 GLN A N 1
ATOM 2802 C CA . GLN A 1 351 ? -8.688 31.125 8.328 1 88.38 351 GLN A CA 1
ATOM 2803 C C . GLN A 1 351 ? -9.375 30.453 7.141 1 88.38 351 GLN A C 1
ATOM 2805 O O . GLN A 1 351 ? -9.477 29.234 7.078 1 88.38 351 GLN A O 1
ATOM 2810 N N . ILE A 1 352 ? -9.867 31.281 6.258 1 88.38 352 ILE A N 1
ATOM 2811 C CA . ILE A 1 352 ? -10.523 30.734 5.07 1 88.38 352 ILE A CA 1
ATOM 2812 C C . ILE A 1 352 ? -9.984 31.422 3.82 1 88.38 352 ILE A C 1
ATOM 2814 O O . ILE A 1 352 ? -9.898 32.656 3.768 1 88.38 352 ILE A O 1
ATOM 2818 N N . GLY A 1 353 ? -9.57 30.578 2.939 1 85.5 353 GLY A N 1
ATOM 2819 C CA . GLY A 1 353 ? -9.141 31.078 1.644 1 85.5 353 GLY A CA 1
ATOM 2820 C C . GLY A 1 353 ? -10.211 30.969 0.577 1 85.5 353 GLY A C 1
ATOM 2821 O O . GLY A 1 353 ? -11.367 30.641 0.877 1 85.5 353 GLY A O 1
ATOM 2822 N N . SER A 1 354 ? -9.914 31.406 -0.679 1 85.38 354 SER A N 1
ATOM 2823 C CA . SER A 1 354 ? -10.742 31.375 -1.879 1 85.38 354 SER A CA 1
ATOM 2824 C C . SER A 1 354 ? -11.734 32.531 -1.901 1 85.38 354 SER A C 1
ATOM 2826 O O . SER A 1 354 ? -12.281 32.844 -2.953 1 85.38 354 SER A O 1
ATOM 2828 N N . TYR A 1 355 ? -12.125 32.969 -0.7 1 87.06 355 TYR A N 1
ATOM 2829 C CA . TYR A 1 355 ? -13.039 34.094 -0.598 1 87.06 355 TYR A CA 1
ATOM 2830 C C . TYR A 1 355 ? -12.273 35.406 -0.485 1 87.06 355 TYR A C 1
ATOM 2832 O O . TYR A 1 355 ? -11.523 35.625 0.471 1 87.06 355 TYR A O 1
ATOM 2840 N N . GLN A 1 356 ? -12.5 36.219 -1.479 1 85.19 356 GLN A N 1
ATOM 2841 C CA . GLN A 1 356 ? -11.734 37.469 -1.527 1 85.19 356 GLN A CA 1
ATOM 2842 C C . GLN A 1 356 ? -12.602 38.656 -1.174 1 85.19 356 GLN A C 1
ATOM 2844 O O . GLN A 1 356 ? -13.656 38.875 -1.775 1 85.19 356 GLN A O 1
ATOM 2849 N N . ILE A 1 357 ? -12.07 39.344 -0.206 1 82.62 357 ILE A N 1
ATOM 2850 C CA . ILE A 1 357 ? -12.734 40.594 0.155 1 82.62 357 ILE A CA 1
ATOM 2851 C C . ILE A 1 357 ? -12.297 41.719 -0.792 1 82.62 357 ILE A C 1
ATOM 2853 O O . ILE A 1 357 ? -11.102 41.938 -0.988 1 82.62 357 ILE A O 1
ATOM 2857 N N . PRO A 1 358 ? -13.281 42.281 -1.403 1 80.44 358 PRO A N 1
ATOM 2858 C CA . PRO A 1 358 ? -12.922 43.344 -2.338 1 80.44 358 PRO A CA 1
ATOM 2859 C C . PRO A 1 358 ? -12.141 44.5 -1.671 1 80.44 358 PRO A C 1
ATOM 2861 O O . PRO A 1 358 ? -12.32 44.75 -0.478 1 80.44 358 PRO A O 1
ATOM 2864 N N . SER A 1 359 ? -11.32 45.125 -2.49 1 75.19 359 SER A N 1
ATOM 2865 C CA . SER A 1 359 ? -10.461 46.188 -1.999 1 75.19 359 SER A CA 1
ATOM 2866 C C . SER A 1 359 ? -11.281 47.406 -1.544 1 75.19 359 SER A C 1
ATOM 2868 O O . SER A 1 359 ? -10.898 48.094 -0.601 1 75.19 359 SER A O 1
ATOM 2870 N N . GLY A 1 360 ? -12.414 47.594 -2.305 1 75.06 360 GLY A N 1
ATOM 2871 C CA . GLY A 1 360 ? -13.281 48.656 -1.872 1 75.06 360 GLY A CA 1
ATOM 2872 C C . GLY A 1 360 ? -14.016 48.375 -0.579 1 75.06 360 GLY A C 1
ATOM 2873 O O . GLY A 1 360 ? -14.641 47.312 -0.444 1 75.06 360 GLY A O 1
ATOM 2874 N N . ASN A 1 361 ? -13.883 49.219 0.478 1 75.94 361 ASN A N 1
ATOM 2875 C CA . ASN A 1 361 ? -14.531 49.094 1.778 1 75.94 361 ASN A CA 1
ATOM 2876 C C . ASN A 1 361 ? -14.086 47.812 2.488 1 75.94 361 ASN A C 1
ATOM 2878 O O . ASN A 1 361 ? -14.906 47.094 3.088 1 75.94 361 ASN A O 1
ATOM 2882 N N . LYS A 1 362 ? -12.867 47.406 2.232 1 78.38 362 LYS A N 1
ATOM 2883 C CA . LYS A 1 362 ? -12.289 46.156 2.76 1 78.38 362 LYS A CA 1
ATOM 2884 C C . LYS A 1 362 ? -12.547 46.031 4.258 1 78.38 362 LYS A C 1
ATOM 2886 O O . LYS A 1 362 ? -13.016 45 4.727 1 78.38 362 LYS A O 1
ATOM 2891 N N . GLN A 1 363 ? -12.312 47.125 4.93 1 77.12 363 GLN A N 1
ATOM 2892 C CA . GLN A 1 363 ? -12.445 47.094 6.383 1 77.12 363 GLN A CA 1
ATOM 2893 C C . GLN A 1 363 ? -13.891 46.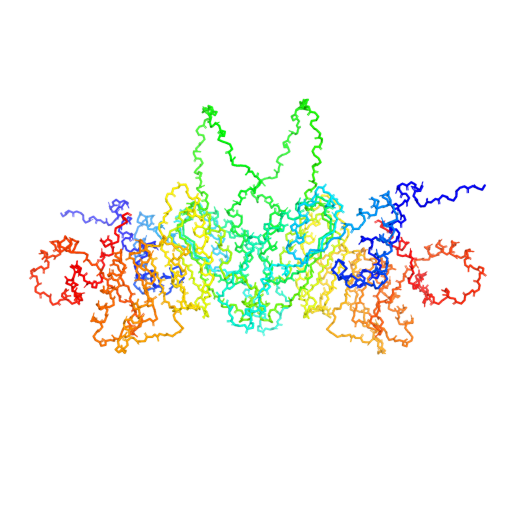844 6.801 1 77.12 363 GLN A C 1
ATOM 2895 O O . GLN A 1 363 ? -14.148 46.094 7.742 1 77.12 363 GLN A O 1
ATOM 2900 N N . GLN A 1 364 ? -14.805 47.438 6.07 1 82.38 364 GLN A N 1
ATOM 2901 C CA . GLN A 1 364 ? -16.219 47.281 6.391 1 82.38 364 GLN A CA 1
ATOM 2902 C C . GLN A 1 364 ? -16.688 45.875 6.129 1 82.38 364 GLN A C 1
ATOM 2904 O O . GLN A 1 364 ? -17.469 45.312 6.914 1 82.38 364 GLN A O 1
ATOM 2909 N N . HIS A 1 365 ? -16.203 45.312 5.059 1 84.06 365 HIS A N 1
ATOM 2910 C CA . HIS A 1 365 ? -16.594 43.969 4.711 1 84.06 365 HIS A CA 1
ATOM 2911 C C . HIS A 1 365 ? -16.031 42.938 5.707 1 84.06 365 HIS A C 1
ATOM 2913 O O . HIS A 1 365 ? -16.75 42.062 6.16 1 84.06 365 HIS A O 1
ATOM 2919 N N . ILE A 1 366 ? -14.812 43.125 6.047 1 83.25 366 ILE A N 1
ATOM 2920 C CA . ILE A 1 366 ? -14.164 42.219 6.992 1 83.25 366 ILE A CA 1
ATOM 2921 C C . ILE A 1 366 ? -14.836 42.344 8.359 1 83.25 366 ILE A C 1
ATOM 2923 O O . ILE A 1 366 ? -15.07 41.312 9.031 1 83.25 366 ILE A O 1
ATOM 2927 N N . LEU A 1 367 ? -15.062 43.594 8.688 1 86.25 367 LEU A N 1
ATOM 2928 C CA . LEU A 1 367 ? -15.75 43.844 9.953 1 86.25 367 LEU A CA 1
ATOM 2929 C C . LEU A 1 367 ? -17.109 43.156 9.977 1 86.25 367 LEU A C 1
ATOM 2931 O O . LEU A 1 367 ? -17.469 42.531 10.977 1 86.25 367 LEU A O 1
ATOM 2935 N N . HIS A 1 368 ? -17.812 43.25 8.906 1 87.62 368 HIS A N 1
ATOM 2936 C CA . HIS A 1 368 ? -19.141 42.656 8.828 1 87.62 368 HIS A CA 1
ATOM 2937 C C . HIS A 1 368 ? -19.062 41.156 9 1 87.62 368 HIS A C 1
ATOM 2939 O O . HIS A 1 368 ? -19.781 40.562 9.82 1 87.62 368 HIS A O 1
ATOM 2945 N N . VAL A 1 369 ? -18.203 40.531 8.289 1 88.38 369 VAL A N 1
ATOM 2946 C CA . VAL A 1 369 ? -18.062 39.094 8.32 1 88.38 369 VAL A CA 1
ATOM 2947 C C . VAL A 1 369 ? -17.594 38.625 9.703 1 88.38 369 VAL A C 1
ATOM 2949 O O . VAL A 1 369 ? -18.156 37.719 10.289 1 88.38 369 VAL A O 1
ATOM 2952 N N . THR A 1 370 ? -16.594 39.281 10.219 1 89.56 370 THR A N 1
ATOM 2953 C CA . THR A 1 370 ? -16 38.906 11.492 1 89.56 370 THR A CA 1
ATOM 2954 C C . THR A 1 370 ? -17 39.094 12.633 1 89.56 370 THR A C 1
ATOM 2956 O O . THR A 1 370 ? -17.047 38.281 13.562 1 89.56 370 THR A O 1
ATOM 2959 N N . ARG A 1 371 ? -17.734 40.156 12.57 1 91.44 371 ARG A N 1
ATOM 2960 C CA . ARG A 1 371 ? -18.766 40.406 13.57 1 91.44 371 ARG A CA 1
ATOM 2961 C C . ARG A 1 371 ? -19.797 39.312 13.594 1 91.44 371 ARG A C 1
ATOM 2963 O O . ARG A 1 371 ? -20.125 38.781 14.664 1 91.44 371 ARG A O 1
ATOM 2970 N N . LEU A 1 372 ? -20.266 38.938 12.469 1 90.94 372 LEU A N 1
ATOM 2971 C CA . LEU A 1 372 ? -21.281 37.906 12.383 1 90.94 372 LEU A CA 1
ATOM 2972 C C . LEU A 1 372 ? -20.719 36.562 12.852 1 90.94 372 LEU A C 1
ATOM 2974 O O . LEU A 1 372 ? -21.359 35.844 13.641 1 90.94 372 LEU A O 1
ATOM 2978 N N . LEU A 1 373 ? -19.562 36.25 12.398 1 93 373 LEU A N 1
ATOM 2979 C CA . LEU A 1 373 ? -18.938 34.969 12.773 1 93 373 LEU A CA 1
ATOM 2980 C C . LEU A 1 373 ? -18.703 34.906 14.281 1 93 373 LEU A C 1
ATOM 2982 O O . LEU A 1 373 ? -18.891 33.844 14.898 1 93 373 LEU A O 1
ATOM 2986 N N . SER A 1 374 ? -18.266 36 14.844 1 92.56 374 SER A N 1
ATOM 2987 C CA . SER A 1 374 ? -17.969 36.031 16.266 1 92.56 374 SER A CA 1
ATOM 2988 C C . SER A 1 374 ? -19.234 35.812 17.109 1 92.56 374 SER A C 1
ATOM 2990 O O . SER A 1 374 ? -19.156 35.344 18.234 1 92.56 374 SER A O 1
ATOM 2992 N N . ARG A 1 375 ? -20.391 36.188 16.562 1 93.12 375 ARG A N 1
ATOM 2993 C CA . ARG A 1 375 ? -21.656 35.969 17.25 1 93.12 375 ARG A CA 1
ATOM 2994 C C . ARG A 1 375 ? -22.062 34.5 17.219 1 93.12 375 ARG A C 1
ATOM 2996 O O . ARG A 1 375 ? -22.609 34 18.188 1 93.12 375 ARG A O 1
ATOM 3003 N N . TYR A 1 376 ? -21.766 33.906 16.156 1 93.19 376 TYR A N 1
ATOM 3004 C CA . TYR A 1 376 ? -22.156 32.5 15.977 1 93.19 376 TYR A CA 1
ATOM 3005 C C . TYR A 1 376 ? -21.141 31.547 16.578 1 93.19 376 TYR A C 1
ATOM 3007 O O . TYR A 1 376 ? -21.469 30.438 16.984 1 93.19 376 TYR A O 1
ATOM 3015 N N . ILE A 1 377 ? -19.891 31.906 16.609 1 94.88 377 ILE A N 1
ATOM 3016 C CA . ILE A 1 377 ? -18.797 31.125 17.203 1 94.88 377 ILE A CA 1
ATOM 3017 C C . ILE A 1 377 ? -18.172 31.906 18.344 1 94.88 377 ILE A C 1
ATOM 3019 O O . ILE A 1 377 ? -17.125 32.562 18.172 1 94.88 377 ILE A O 1
ATOM 3023 N N . PRO A 1 378 ? -18.688 31.719 19.5 1 91.62 378 PRO A N 1
ATOM 3024 C CA . PRO A 1 378 ? -18.25 32.531 20.625 1 91.62 378 PRO A CA 1
ATOM 3025 C C . PRO A 1 378 ? -16.781 32.344 20.984 1 91.62 378 PRO A C 1
ATOM 3027 O O . PRO A 1 378 ? -16.156 33.25 21.531 1 91.62 378 PRO A O 1
ATOM 3030 N N . SER A 1 379 ? -16.234 31.219 20.672 1 93 379 SER A N 1
ATOM 3031 C CA . SER A 1 379 ? -14.844 30.938 21.016 1 93 379 SER A CA 1
ATOM 3032 C C . SER A 1 379 ? -13.875 31.578 20.031 1 93 379 SER A C 1
ATOM 3034 O O . SER A 1 379 ? -12.672 31.641 20.297 1 93 379 SER A O 1
ATOM 3036 N N . LEU A 1 380 ? -14.359 32.125 18.969 1 93.62 380 LEU A N 1
ATOM 3037 C CA . LEU A 1 380 ? -13.508 32.656 17.906 1 93.62 380 LEU A CA 1
ATOM 3038 C C . LEU A 1 380 ? -12.773 33.906 18.391 1 93.62 380 LEU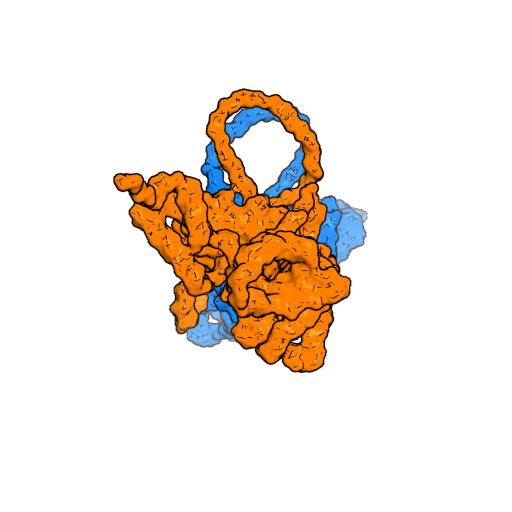 A C 1
ATOM 3040 O O . LEU A 1 380 ? -13.391 34.844 18.938 1 93.62 380 LEU A O 1
ATOM 3044 N N . ARG A 1 381 ? -11.43 33.938 18.141 1 90.56 381 ARG A N 1
ATOM 3045 C CA . ARG A 1 381 ? -10.609 35.062 18.578 1 90.56 381 ARG A CA 1
ATOM 3046 C C . ARG A 1 381 ? -9.867 35.688 17.391 1 90.56 381 ARG A C 1
ATOM 3048 O O . ARG A 1 381 ? -9.555 36.875 17.406 1 90.56 381 ARG A O 1
ATOM 3055 N N . ILE A 1 382 ? -9.633 34.844 16.469 1 88.19 382 ILE A N 1
ATOM 3056 C CA . ILE A 1 382 ? -8.859 35.281 15.32 1 88.19 382 ILE A CA 1
ATOM 3057 C C . ILE A 1 382 ? -9.531 34.812 14.031 1 88.19 382 ILE A C 1
ATOM 3059 O O . ILE A 1 382 ? -9.969 33.656 13.938 1 88.19 382 ILE A O 1
ATOM 3063 N N . PHE A 1 383 ? -9.609 35.719 13.102 1 88.81 383 PHE A N 1
ATOM 3064 C CA . PHE A 1 383 ? -10.18 35.406 11.797 1 88.81 383 PHE A CA 1
ATOM 3065 C C . PHE A 1 383 ? -9.297 35.906 10.672 1 88.81 383 PHE A C 1
ATOM 3067 O O . PHE A 1 383 ? -8.797 37.031 10.742 1 88.81 383 PHE A O 1
ATOM 3074 N N . GLY A 1 384 ? -9.023 35 9.719 1 85.19 384 GLY A N 1
ATOM 3075 C CA . GLY A 1 384 ? -8.242 35.375 8.555 1 85.19 384 GLY A CA 1
ATOM 3076 C C . GLY A 1 384 ? -8.953 35.125 7.238 1 85.19 384 GLY A C 1
ATOM 3077 O O . GLY A 1 384 ? -9.578 34.062 7.066 1 85.19 384 GLY A O 1
ATOM 3078 N N . VAL A 1 385 ? -8.922 36.125 6.359 1 82.75 385 VAL A N 1
ATOM 3079 C CA . VAL A 1 385 ? -9.508 36.031 5.031 1 82.75 385 VAL A CA 1
ATOM 3080 C C . VAL A 1 385 ? -8.531 36.562 3.988 1 82.75 385 VAL A C 1
ATOM 3082 O O . VAL A 1 385 ? -7.633 37.344 4.316 1 82.75 385 VAL A O 1
ATOM 3085 N N . LEU A 1 386 ? -8.758 36.156 2.787 1 76.69 386 LEU A N 1
ATOM 3086 C CA . LEU A 1 386 ? -7.852 36.594 1.733 1 76.69 386 LEU A CA 1
ATOM 3087 C C . LEU A 1 386 ? -8.305 37.938 1.162 1 76.69 386 LEU A C 1
ATOM 3089 O O . LEU A 1 386 ? -9.5 38.188 1.001 1 76.69 386 LEU A O 1
ATOM 3093 N N . ASP A 1 387 ? -7.332 38.719 0.886 1 74.12 387 ASP A N 1
ATOM 3094 C CA . ASP A 1 387 ? -7.637 39.906 0.14 1 74.12 387 ASP A CA 1
ATOM 3095 C C . ASP A 1 387 ? -7.488 39.688 -1.362 1 74.12 387 ASP A C 1
ATOM 3097 O O . ASP A 1 387 ? -7.293 38.562 -1.81 1 74.12 387 ASP A O 1
ATOM 3101 N N . THR A 1 388 ? -7.695 40.688 -2.174 1 74.44 388 THR A N 1
ATOM 3102 C CA . THR A 1 388 ? -7.695 40.562 -3.627 1 74.44 388 THR A CA 1
ATOM 3103 C C . THR A 1 388 ? -6.301 40.219 -4.145 1 74.44 388 THR A C 1
ATOM 3105 O O . THR A 1 388 ? -6.152 39.719 -5.266 1 74.44 388 THR A O 1
ATOM 3108 N N . SER A 1 389 ? -5.27 40.5 -3.369 1 69.69 389 SER A N 1
ATOM 3109 C CA . SER A 1 389 ? -3.898 40.219 -3.76 1 69.69 389 SER A CA 1
ATOM 3110 C C . SER A 1 389 ? -3.527 38.781 -3.391 1 69.69 389 SER A C 1
ATOM 3112 O O . SER A 1 389 ? -2.451 38.281 -3.75 1 69.69 389 SER A O 1
ATOM 3114 N N . GLY A 1 390 ? -4.402 38.188 -2.721 1 68.56 390 GLY A N 1
ATOM 3115 C CA . GLY A 1 390 ? -4.133 36.812 -2.309 1 68.56 390 GLY A CA 1
ATOM 3116 C C . GLY A 1 390 ? -3.447 36.719 -0.959 1 68.56 390 GLY A C 1
ATOM 3117 O O . GLY A 1 390 ? -2.99 35.656 -0.562 1 68.56 390 GLY A O 1
ATOM 3118 N N . GLU A 1 391 ? -3.352 37.812 -0.305 1 69.94 391 GLU A N 1
ATOM 3119 C CA . GLU A 1 391 ? -2.758 37.812 1.028 1 69.94 391 GLU A CA 1
ATOM 3120 C C . GLU A 1 391 ? -3.828 37.688 2.109 1 69.94 391 GLU A C 1
ATOM 3122 O O . GLU A 1 391 ? -4.941 38.188 1.939 1 69.94 391 GLU A O 1
ATOM 3127 N N . THR A 1 392 ? -3.416 37.062 3.17 1 76.94 392 THR A N 1
ATOM 3128 C CA . THR A 1 392 ? -4.379 36.906 4.25 1 76.94 392 THR A CA 1
ATOM 3129 C C . THR A 1 392 ? -4.418 38.156 5.137 1 76.94 392 THR A C 1
ATOM 3131 O O . THR A 1 392 ? -3.377 38.625 5.578 1 76.94 392 THR A O 1
ATOM 3134 N N . VAL A 1 393 ? -5.562 38.625 5.316 1 77.81 393 VAL A N 1
ATOM 3135 C CA . VAL A 1 393 ? -5.801 39.688 6.281 1 77.81 393 VAL A CA 1
ATOM 3136 C C . VAL A 1 393 ? -6.305 39.094 7.594 1 77.81 393 VAL A C 1
ATOM 3138 O O . VAL A 1 393 ? -7.332 38.438 7.621 1 77.81 393 VAL A O 1
ATOM 3141 N N . TRP A 1 394 ? -5.512 39.406 8.594 1 81 394 TRP A N 1
ATOM 3142 C CA . TRP A 1 394 ? -5.82 38.812 9.898 1 81 394 TRP A CA 1
ATOM 3143 C C . TRP A 1 394 ? -6.504 39.844 10.805 1 81 394 TRP A C 1
ATOM 3145 O O . TRP A 1 394 ? -6.059 40.969 10.906 1 81 394 TRP A O 1
ATOM 3155 N N . GLY A 1 395 ? -7.574 39.438 11.391 1 81.31 395 GLY A N 1
ATOM 3156 C CA . GLY A 1 395 ? -8.281 40.25 12.367 1 81.31 395 GLY A CA 1
ATOM 3157 C C . GLY A 1 395 ? -8.422 39.562 13.719 1 81.31 395 GLY A C 1
ATOM 3158 O O . GLY A 1 395 ? -8.617 38.375 13.797 1 81.31 395 GLY A O 1
ATOM 3159 N N . GLY A 1 396 ? -8.25 40.344 14.734 1 87.75 396 GLY A N 1
ATOM 3160 C CA . GLY A 1 396 ? -8.469 39.875 16.094 1 87.75 396 GLY A CA 1
ATOM 3161 C C . GLY A 1 396 ? -9.805 40.312 16.672 1 87.75 396 GLY A C 1
ATOM 3162 O O . GLY A 1 396 ? -10.266 41.438 16.406 1 87.75 396 GLY A O 1
ATOM 3163 N N . ILE A 1 397 ? -10.406 39.406 17.344 1 91.44 397 ILE A N 1
ATOM 3164 C CA . ILE A 1 397 ? -11.648 39.656 18.062 1 91.44 397 ILE A CA 1
ATOM 3165 C C . ILE A 1 397 ? -11.367 39.844 19.562 1 91.44 397 ILE A C 1
ATOM 3167 O O . ILE A 1 397 ? -11.164 38.844 20.266 1 91.44 397 ILE A O 1
ATOM 3171 N N . TRP A 1 398 ? -11.414 41.031 19.984 1 88.69 398 TRP A N 1
ATOM 3172 C CA . TRP A 1 398 ? -11.016 41.344 21.359 1 88.69 398 TRP A CA 1
ATOM 3173 C C . TRP A 1 398 ? -12.242 41.531 22.234 1 88.69 398 TRP A C 1
ATOM 3175 O O . TRP A 1 398 ? -13.047 42.438 22 1 88.69 398 TRP A O 1
ATOM 3185 N N . PRO A 1 399 ? -12.375 40.656 23.25 1 87.12 399 PRO A N 1
ATOM 3186 C CA . PRO A 1 399 ? -13.391 41 24.25 1 87.12 399 PRO A CA 1
ATOM 3187 C C . PRO A 1 399 ? -13.109 42.344 24.938 1 87.12 399 PRO A C 1
ATOM 3189 O O . PRO A 1 399 ? -11.953 42.75 25.047 1 87.12 399 PRO A O 1
ATOM 3192 N N . LYS A 1 400 ? -14.117 42.969 25.484 1 79.44 400 LYS A N 1
ATOM 3193 C CA . LYS A 1 400 ? -14 44.281 26.109 1 79.44 400 LYS A CA 1
ATOM 3194 C C . LYS A 1 400 ? -12.992 44.25 27.266 1 79.44 400 LYS A C 1
ATOM 3196 O O . LYS A 1 400 ? -12.156 45.156 27.391 1 79.44 400 LYS A O 1
ATOM 3201 N N . THR A 1 401 ? -13.07 43.156 27.984 1 79.12 401 THR A N 1
ATOM 3202 C CA . THR A 1 401 ? -12.211 43.031 29.156 1 79.12 401 THR A CA 1
ATOM 3203 C C . THR A 1 401 ? -10.742 42.938 28.75 1 79.12 401 THR A C 1
ATOM 3205 O O . THR A 1 401 ? -9.875 43.562 29.359 1 79.12 401 THR A O 1
ATOM 3208 N N . LEU A 1 402 ? -10.5 42.25 27.719 1 77.19 402 LEU A N 1
ATOM 3209 C CA . LEU A 1 402 ? -9.125 42.031 27.281 1 77.19 402 LEU A CA 1
ATOM 3210 C C . LEU A 1 402 ? -8.57 43.25 26.594 1 77.19 402 LEU A C 1
ATOM 3212 O O . LEU A 1 402 ? -7.398 43.594 26.766 1 77.19 402 LEU A O 1
ATOM 3216 N N . TRP A 1 403 ? -9.438 43.875 25.922 1 75 403 TRP A N 1
ATOM 3217 C CA . TRP A 1 403 ? -9.023 45.062 25.203 1 75 403 TRP A CA 1
ATOM 3218 C C . TRP A 1 403 ? -8.664 46.188 26.188 1 75 403 TRP A C 1
ATOM 3220 O O . TRP A 1 403 ? -7.652 46.875 26.016 1 75 403 TRP A O 1
ATOM 3230 N N . MET A 1 404 ? -9.461 46.312 27.219 1 69.75 404 MET A N 1
ATOM 3231 C CA . MET A 1 404 ? -9.203 47.312 28.234 1 69.75 404 MET A CA 1
ATOM 3232 C C . MET A 1 404 ? -7.906 47.031 28.984 1 69.75 404 MET A C 1
ATOM 3234 O O . MET A 1 404 ? -7.148 47.938 29.312 1 69.75 404 MET A O 1
ATOM 3238 N N . ALA A 1 405 ? -7.762 45.719 29.141 1 64.69 405 ALA A N 1
ATOM 3239 C CA . ALA A 1 405 ? -6.547 45.312 29.828 1 64.69 405 ALA A CA 1
ATOM 3240 C C . ALA A 1 405 ? -5.316 45.5 28.953 1 64.69 405 ALA A C 1
ATOM 3242 O O . ALA A 1 405 ? -4.262 45.938 29.438 1 64.69 405 ALA A O 1
ATOM 3243 N N . ALA A 1 406 ? -5.5 45.125 27.734 1 60.53 406 ALA A N 1
ATOM 3244 C CA . ALA A 1 406 ? -4.398 45.281 26.797 1 60.53 406 ALA A CA 1
ATOM 3245 C C . ALA A 1 406 ? -4.16 46.75 26.5 1 60.53 406 ALA A C 1
ATOM 3247 O O . ALA A 1 406 ? -3.021 47.188 26.266 1 60.53 406 ALA A O 1
ATOM 3248 N N . GLY A 1 407 ? -5.164 47.594 26.281 1 55.16 407 GLY A N 1
ATOM 3249 C CA . GLY A 1 407 ? -5.121 49.031 26.031 1 55.16 407 GLY A CA 1
ATOM 3250 C C . GLY A 1 407 ? -4.551 49.812 27.203 1 55.16 407 GLY A C 1
ATOM 3251 O O . GLY A 1 407 ? -3.994 50.906 27 1 55.16 407 GLY A O 1
ATOM 3252 N N . THR A 1 408 ? -4.945 49.469 28.453 1 46.31 408 THR A N 1
ATOM 3253 C CA . THR A 1 408 ? -4.273 50.219 29.516 1 46.31 408 THR A CA 1
ATOM 3254 C C . THR A 1 408 ? -2.758 50.125 29.359 1 46.31 408 THR A C 1
ATOM 3256 O O . THR A 1 408 ? -2.043 51.062 29.672 1 46.31 408 THR A O 1
ATOM 3259 N N . GLY A 1 409 ? -2.188 49.125 28.969 1 42.06 409 GLY A N 1
ATOM 3260 C CA . GLY A 1 409 ? -0.766 49.156 28.672 1 42.06 409 GLY A CA 1
ATOM 3261 C C . GLY A 1 409 ? -0.46 49.812 27.328 1 42.06 409 GLY A C 1
ATOM 3262 O O . GLY A 1 409 ? 0.635 50.344 27.125 1 42.06 409 GLY A O 1
ATOM 3263 N N . ILE A 1 410 ? -1.305 49.594 26.344 1 41.75 410 ILE A N 1
ATOM 3264 C CA . ILE A 1 410 ? -1.123 50.188 25.031 1 41.75 410 ILE A CA 1
ATOM 3265 C C . ILE A 1 410 ? -1.653 51.594 25.031 1 41.75 410 ILE A C 1
ATOM 3267 O O . ILE A 1 410 ? -1.133 52.469 24.312 1 41.75 410 ILE A O 1
ATOM 3271 N N . ALA A 1 411 ? -2.703 51.969 25.766 1 39.41 411 ALA A N 1
ATOM 3272 C CA . ALA A 1 411 ? -3.199 53.344 25.844 1 39.41 411 ALA A CA 1
ATOM 3273 C C . ALA A 1 411 ? -2.137 54.281 26.406 1 39.41 411 ALA A C 1
ATOM 3275 O O . ALA A 1 411 ? -2.025 55.438 25.984 1 39.41 411 ALA A O 1
ATOM 3276 N N . ASP A 1 412 ? -1.5 53.906 27.578 1 37.38 412 ASP A N 1
ATOM 3277 C CA . ASP A 1 412 ? -0.59 54.875 28.172 1 37.38 412 ASP A CA 1
ATOM 3278 C C . ASP A 1 412 ? 0.581 55.156 27.234 1 37.38 412 ASP A C 1
ATOM 3280 O O . ASP A 1 412 ? 1.164 56.25 27.281 1 37.38 412 ASP A O 1
ATOM 3284 N N . LYS A 1 413 ? 1.178 54.125 26.719 1 40.41 413 LYS A N 1
ATOM 3285 C CA . LYS A 1 413 ? 2.338 54.562 25.938 1 40.41 413 LYS A CA 1
ATOM 3286 C C . LYS A 1 413 ? 1.915 55.375 24.719 1 40.41 413 LYS A C 1
ATOM 3288 O O . LYS A 1 413 ? 2.623 56.312 24.328 1 40.41 413 LYS A O 1
ATOM 3293 N N . ASN A 1 414 ? 0.944 54.875 23.984 1 36.25 414 ASN A N 1
ATOM 3294 C CA . ASN A 1 414 ? 0.71 55.562 22.719 1 36.25 414 ASN A CA 1
ATOM 3295 C C . ASN A 1 414 ? -0.295 56.688 22.891 1 36.25 414 ASN A C 1
ATOM 3297 O O . ASN A 1 414 ? -0.888 57.156 21.922 1 36.25 414 ASN A O 1
ATOM 3301 N N . MET A 1 415 ? -0.899 56.938 24.016 1 35.41 415 MET A N 1
ATOM 3302 C CA . MET A 1 415 ? -1.71 58.156 23.984 1 35.41 415 MET A CA 1
ATOM 3303 C C . MET A 1 415 ? -0.858 59.375 23.609 1 35.41 415 MET A C 1
ATOM 3305 O O . MET A 1 415 ? -1.377 60.5 23.469 1 35.41 415 MET A O 1
ATOM 3309 N N . GLY A 1 416 ? 0.383 59.469 24.078 1 33.22 416 GLY A N 1
ATOM 3310 C CA . GLY A 1 416 ? 1.094 60.719 23.75 1 33.22 416 GLY A CA 1
ATOM 3311 C C . GLY A 1 416 ? 1.18 60.969 22.25 1 33.22 416 GLY A C 1
ATOM 3312 O O . GLY A 1 416 ? 1.266 62.125 21.828 1 33.22 416 GLY A O 1
ATOM 3313 N N . GLU A 1 417 ? 2.125 60.25 21.484 1 34.22 417 GLU A N 1
ATOM 3314 C CA . GLU A 1 417 ? 2.291 60.719 20.125 1 34.22 417 GLU A CA 1
ATOM 3315 C C . GLU A 1 417 ? 1.023 60.531 19.312 1 34.22 417 GLU A C 1
ATOM 3317 O O . GLU A 1 417 ? 0.453 59.438 19.297 1 34.22 417 GLU A O 1
ATOM 3322 N N . GLU A 1 418 ? 0.064 61.469 19.016 1 35.69 418 GLU A N 1
ATOM 3323 C CA . GLU A 1 418 ? -1.006 61.719 18.047 1 35.69 418 GLU A CA 1
ATOM 3324 C C . GLU A 1 418 ? -0.834 60.844 16.812 1 35.69 418 GLU A C 1
ATOM 3326 O O . GLU A 1 418 ? -1.372 61.156 15.742 1 35.69 418 GLU A O 1
ATOM 3331 N N . GLY A 1 419 ? 0.245 60.094 16.688 1 31.89 419 GLY A N 1
ATOM 3332 C CA . GLY A 1 419 ? 0.526 59.562 15.352 1 31.89 419 GLY A CA 1
ATOM 3333 C C . GLY A 1 419 ? -0.599 58.719 14.805 1 31.89 419 GLY A C 1
ATOM 3334 O O . GLY A 1 419 ? -1.214 57.938 15.539 1 31.89 419 GLY A O 1
ATOM 3335 N N . GLU A 1 420 ? -1.39 59.031 13.656 1 37 420 GLU A N 1
ATOM 3336 C CA . GLU A 1 420 ? -2.354 58.562 12.664 1 37 420 GLU A CA 1
ATOM 3337 C C . GLU A 1 420 ? -2.324 57.062 12.539 1 37 420 GLU A C 1
ATOM 3339 O O . GLU A 1 420 ? -3.191 56.469 11.898 1 37 420 GLU A O 1
ATOM 3344 N N . GLY A 1 421 ? -1.357 56.344 12.906 1 39.31 421 GLY A N 1
ATOM 3345 C CA . GLY A 1 421 ? -1.081 55 12.469 1 39.31 421 GLY A CA 1
ATOM 3346 C C . GLY A 1 421 ? -1.884 53.938 13.219 1 39.31 421 GLY A C 1
ATOM 3347 O O . GLY A 1 421 ? -1.891 52.781 12.844 1 39.31 421 GLY A O 1
ATOM 3348 N N . LYS A 1 422 ? -2.135 54.031 14.484 1 45.12 422 LYS A N 1
ATOM 3349 C CA . LYS A 1 422 ? -2.76 52.969 15.273 1 45.12 422 LYS A CA 1
ATOM 3350 C C . LYS A 1 422 ? -4.258 52.906 15 1 45.12 422 LYS A C 1
ATOM 3352 O O . LYS A 1 422 ? -4.867 51.844 15.156 1 45.12 422 LYS A O 1
ATOM 3357 N N . MET A 1 423 ? -4.91 53.969 14.891 1 48.22 423 MET A N 1
ATOM 3358 C CA . MET A 1 423 ? -6.32 54.031 14.516 1 48.22 423 MET A CA 1
ATOM 3359 C C . MET A 1 423 ? -6.582 53.25 13.242 1 48.22 423 MET A C 1
ATOM 3361 O O . MET A 1 423 ? -7.715 52.844 12.977 1 48.22 423 MET A O 1
ATOM 3365 N N . ASP A 1 424 ? -5.543 53.062 12.547 1 59.03 424 ASP A N 1
ATOM 3366 C CA . ASP A 1 424 ? -5.668 52.531 11.203 1 59.03 424 ASP A CA 1
ATOM 3367 C C . ASP A 1 424 ? -5.906 51.031 11.234 1 59.03 424 ASP A C 1
ATOM 3369 O O . ASP A 1 424 ? -6.508 50.469 10.32 1 59.03 424 ASP A O 1
ATOM 3373 N N . ARG A 1 425 ? -5.766 50.469 12.555 1 77.19 425 ARG A N 1
ATOM 3374 C CA . ARG A 1 425 ? -5.926 49 12.547 1 77.19 425 ARG A CA 1
ATOM 3375 C C . ARG A 1 425 ? -7.289 48.594 13.102 1 77.19 425 ARG A C 1
ATOM 3377 O O . ARG A 1 425 ? -7.695 47.438 12.977 1 77.19 425 ARG A O 1
ATOM 3384 N N . CYS A 1 426 ? -7.973 49.562 13.82 1 81.25 426 CYS A N 1
ATOM 3385 C CA . CYS A 1 426 ? -9.273 49.25 14.391 1 81.25 426 CYS A CA 1
ATOM 3386 C C . CYS A 1 426 ? -10.359 49.25 13.312 1 81.25 426 CYS A C 1
ATOM 3388 O O . CYS A 1 426 ? -10.625 50.281 12.688 1 81.25 426 CYS A O 1
ATOM 3390 N N . TRP A 1 427 ? -10.969 48.094 13.141 1 84.38 427 TRP A N 1
ATOM 3391 C CA . TRP A 1 427 ? -12 47.938 12.117 1 84.38 427 TRP A CA 1
ATOM 3392 C C . TRP A 1 427 ? -13.367 48.344 12.656 1 84.38 427 TRP A C 1
ATOM 3394 O O . TRP A 1 427 ? -14.258 48.719 11.891 1 84.38 427 TRP A O 1
ATOM 3404 N N . GLY A 1 428 ? -13.578 48.219 13.938 1 85 428 GLY A N 1
ATOM 3405 C CA . GLY A 1 428 ? -14.852 48.625 14.516 1 85 428 GLY A CA 1
ATOM 3406 C C . GLY A 1 428 ? -15.195 47.844 15.773 1 85 428 GLY A C 1
ATOM 3407 O O . GLY A 1 428 ? -14.367 47.094 16.297 1 85 428 GLY A O 1
ATOM 3408 N N . VAL A 1 429 ? -16.328 48.188 16.375 1 87.06 429 VAL A N 1
ATOM 3409 C CA . VAL A 1 429 ? -16.812 47.562 17.594 1 87.06 429 VAL A CA 1
ATOM 3410 C C . VAL A 1 429 ? -18.219 47 17.359 1 87.06 429 VAL A C 1
ATOM 3412 O O . VAL A 1 429 ? -19 47.562 16.609 1 87.06 429 VAL A O 1
ATOM 3415 N N . ASP A 1 430 ? -18.422 45.844 17.844 1 89.75 430 ASP A N 1
ATOM 3416 C CA . ASP A 1 430 ? -19.781 45.281 17.906 1 89.75 430 ASP A CA 1
ATOM 3417 C C . ASP A 1 430 ? -20.531 45.844 19.109 1 89.75 430 ASP A C 1
ATOM 3419 O O . ASP A 1 430 ? -20.297 45.406 20.234 1 89.75 430 ASP A O 1
ATOM 3423 N N . GLU A 1 431 ? -21.531 46.562 18.922 1 85.12 431 GLU A N 1
ATOM 3424 C CA . GLU A 1 431 ? -22.266 47.25 20 1 85.12 431 GLU A CA 1
ATOM 3425 C C . GLU A 1 431 ? -23.062 46.281 20.844 1 85.12 431 GLU A C 1
ATOM 3427 O O . GLU A 1 431 ? -23.281 46.5 22.031 1 85.12 431 GLU A O 1
ATOM 3432 N N . GLU A 1 432 ? -23.391 45.25 20.281 1 85.19 432 GLU A N 1
ATOM 3433 C CA . GLU A 1 432 ? -24.219 44.281 20.969 1 85.19 432 GLU A CA 1
ATOM 3434 C C . GLU A 1 432 ? -23.375 43.438 21.953 1 85.19 432 GLU A C 1
ATOM 3436 O O . GLU A 1 432 ? -23.812 43.188 23.078 1 85.19 432 GLU A O 1
ATOM 3441 N N . THR A 1 433 ? -22.219 43.062 21.578 1 88.25 433 THR A N 1
ATOM 3442 C CA . THR A 1 433 ? -21.438 42.156 22.391 1 88.25 433 THR A CA 1
ATOM 3443 C C . THR A 1 433 ? -20.281 42.906 23.062 1 88.25 433 THR A C 1
ATOM 3445 O O . THR A 1 433 ? -19.672 42.375 24.016 1 88.25 433 THR A O 1
ATOM 3448 N N . GLY A 1 434 ? -19.922 44.125 22.609 1 85.88 434 GLY A N 1
ATOM 3449 C CA . GLY A 1 434 ? -18.828 44.906 23.156 1 85.88 434 GLY A CA 1
ATOM 3450 C C . GLY A 1 434 ? -17.469 44.469 22.656 1 85.88 434 GLY A C 1
ATOM 3451 O O . GLY A 1 434 ? -16.438 44.938 23.141 1 85.88 434 GLY A O 1
ATOM 3452 N N . LYS A 1 435 ? -17.438 43.656 21.703 1 90.75 435 LYS A N 1
ATOM 3453 C CA . LYS A 1 435 ? -16.172 43.156 21.172 1 90.75 435 LYS A CA 1
ATOM 3454 C C . LYS A 1 435 ? -15.547 44.156 20.203 1 90.75 435 LYS A C 1
ATOM 3456 O O . LYS A 1 435 ? -16.266 44.812 19.438 1 90.75 435 LYS A O 1
ATOM 3461 N N . TRP A 1 436 ? -14.219 44.156 20.297 1 89.56 436 TRP A N 1
ATOM 3462 C CA . TRP A 1 436 ? -13.461 45.031 19.391 1 89.56 436 TRP A CA 1
ATOM 3463 C C . TRP A 1 436 ? -12.781 44.219 18.297 1 89.56 436 TRP A C 1
ATOM 3465 O O . TRP A 1 436 ? -12.266 43.125 18.562 1 89.56 436 TRP A O 1
ATOM 3475 N N . PHE A 1 437 ? -12.859 44.656 17.125 1 90 437 PHE A N 1
ATOM 3476 C CA . PHE A 1 437 ? -12.234 44.031 15.977 1 90 437 PHE A CA 1
ATOM 3477 C C . PHE A 1 437 ? -11.039 44.844 15.492 1 90 437 PHE A C 1
ATOM 3479 O O . PHE A 1 437 ? -11.203 45.969 15.016 1 90 437 PHE A O 1
ATOM 3486 N N . ILE A 1 438 ? -9.859 44.219 15.641 1 86.56 438 ILE A N 1
ATOM 3487 C CA . ILE A 1 438 ? -8.625 44.969 15.398 1 86.56 438 ILE A CA 1
ATOM 3488 C C . ILE A 1 438 ? -7.707 44.125 14.492 1 86.56 438 ILE A C 1
ATOM 3490 O O . ILE A 1 438 ? -7.617 42.906 14.648 1 86.56 438 ILE A O 1
ATOM 3494 N N . GLY A 1 439 ? -7.137 44.781 13.484 1 83.19 439 GLY A N 1
ATOM 3495 C CA . GLY A 1 439 ? -6.105 44.094 12.703 1 83.19 439 GLY A CA 1
ATOM 3496 C C . GLY A 1 439 ? -4.969 43.562 13.555 1 83.19 439 GLY A C 1
ATOM 3497 O O . GLY A 1 439 ? -4.523 44.25 14.492 1 83.19 439 GLY A O 1
ATOM 3498 N N . LEU A 1 440 ? -4.562 42.406 13.242 1 77.06 440 LEU A N 1
ATOM 3499 C CA . LEU A 1 440 ? -3.58 41.75 14.086 1 77.06 440 LEU A CA 1
ATOM 3500 C C . LEU A 1 440 ? -2.178 42.281 13.82 1 77.06 440 LEU A C 1
ATOM 3502 O O . LEU A 1 440 ? -1.814 42.531 12.672 1 77.06 440 LEU A O 1
ATOM 3506 N N . GLU A 1 441 ? -1.466 42.406 14.836 1 68.62 441 GLU A N 1
ATOM 3507 C CA . GLU A 1 441 ? -0.043 42.719 14.805 1 68.62 441 GLU A CA 1
ATOM 3508 C C . GLU A 1 441 ? 0.773 41.75 15.617 1 68.62 441 GLU A C 1
ATOM 3510 O O . GLU A 1 441 ? 0.213 40.844 16.25 1 68.62 441 GLU A O 1
ATOM 3515 N N . ASP A 1 442 ? 2.053 41.875 15.508 1 62.22 442 ASP A N 1
ATOM 3516 C CA . ASP A 1 442 ? 2.934 40.969 16.234 1 62.22 442 ASP A CA 1
ATOM 3517 C C . ASP A 1 442 ? 2.617 40.969 17.734 1 62.22 442 ASP A C 1
ATOM 3519 O O . ASP A 1 442 ? 2.406 42.031 18.328 1 62.22 442 ASP A O 1
ATOM 3523 N N . GLY A 1 443 ? 2.475 39.812 18.359 1 64.38 443 GLY A N 1
ATOM 3524 C CA . GLY A 1 443 ? 2.23 39.656 19.781 1 64.38 443 GLY A CA 1
ATOM 3525 C C . GLY A 1 443 ? 0.761 39.5 20.125 1 64.38 443 GLY A C 1
ATOM 3526 O O . GLY A 1 443 ? 0.418 39 21.203 1 64.38 443 GLY A O 1
ATOM 3527 N N . ASP A 1 444 ? -0.114 39.938 19.219 1 72.62 444 ASP A N 1
ATOM 3528 C CA . ASP A 1 444 ? -1.546 39.906 19.5 1 72.62 444 ASP A CA 1
ATOM 3529 C C . ASP A 1 444 ? -2.039 38.469 19.641 1 72.62 444 ASP A C 1
ATOM 3531 O O . ASP A 1 444 ? -2.922 38.188 20.453 1 72.62 444 ASP A O 1
ATOM 3535 N N . LEU A 1 445 ? -1.427 37.625 18.844 1 72.06 445 LEU A N 1
ATOM 3536 C CA . LEU A 1 445 ? -1.859 36.25 18.859 1 72.06 445 LEU A CA 1
ATOM 3537 C C . LEU A 1 445 ? -1.661 35.625 20.234 1 72.06 445 LEU A C 1
ATOM 3539 O O . LEU A 1 445 ? -2.525 34.875 20.719 1 72.06 445 LEU A O 1
ATOM 3543 N N . GLU A 1 446 ? -0.595 35.875 20.875 1 69.38 446 GLU A N 1
ATOM 3544 C CA . GLU A 1 446 ? -0.28 35.312 22.188 1 69.38 446 GLU A CA 1
ATOM 3545 C C . GLU A 1 446 ? -1.262 35.812 23.25 1 69.38 446 GLU A C 1
ATOM 3547 O O . GLU A 1 446 ? -1.572 35.094 24.188 1 69.38 446 GLU A O 1
ATOM 3552 N N . VAL A 1 447 ? -1.658 36.938 22.969 1 73.25 447 VAL A N 1
ATOM 3553 C CA . VAL A 1 447 ? -2.561 37.562 23.953 1 73.25 447 VAL A CA 1
ATOM 3554 C C . VAL A 1 447 ? -3.969 37 23.766 1 73.25 447 VAL A C 1
ATOM 3556 O O . VAL A 1 447 ? -4.672 36.719 24.734 1 73.25 447 VAL A O 1
ATOM 3559 N N . LEU A 1 448 ? -4.309 36.844 22.547 1 78.81 448 LEU A N 1
ATOM 3560 C CA . LEU A 1 448 ? -5.688 36.5 22.234 1 78.81 448 LEU A CA 1
ATOM 3561 C C . LEU A 1 448 ? -5.91 35 22.406 1 78.81 448 LEU A C 1
ATOM 3563 O O . LEU A 1 448 ? -7.016 34.562 22.734 1 78.81 448 LEU A O 1
ATOM 3567 N N . VAL A 1 449 ? -4.867 34.125 22.031 1 73.5 449 VAL A N 1
ATOM 3568 C CA . VAL A 1 449 ? -5.086 32.688 21.984 1 73.5 449 VAL A CA 1
ATOM 3569 C C . VAL A 1 449 ? -4.445 32 23.203 1 73.5 449 VAL A C 1
ATOM 3571 O O . VAL A 1 449 ? -3.219 31.938 23.297 1 73.5 449 VAL A O 1
ATOM 3574 N N . LYS A 1 450 ? -4.727 32.469 24.422 1 59.78 450 LYS A N 1
ATOM 3575 C CA . LYS A 1 450 ? -4.176 31.781 25.594 1 59.78 450 LYS A CA 1
ATOM 3576 C C . LYS A 1 450 ? -4.844 30.422 25.797 1 59.78 450 LYS A C 1
ATOM 3578 O O . LYS A 1 450 ? -6.051 30.281 25.578 1 59.78 450 LYS A O 1
ATOM 3583 N N . ASP A 1 451 ? -4.07 29.328 25.734 1 53.22 451 ASP A N 1
ATOM 3584 C CA . ASP A 1 451 ? -4.527 27.953 25.984 1 53.22 451 ASP A CA 1
ATOM 3585 C C . ASP A 1 451 ? -5.355 27.891 27.266 1 53.22 451 ASP A C 1
ATOM 3587 O O . ASP A 1 451 ? -4.883 28.266 28.344 1 53.22 451 ASP A O 1
ATOM 3591 N N . GLU A 1 452 ? -6.648 28.156 27.266 1 44.84 452 GLU A N 1
ATOM 3592 C CA . GLU A 1 452 ? -7.375 27.75 28.453 1 44.84 452 GLU A CA 1
ATOM 3593 C C . GLU A 1 452 ? -7.418 26.219 28.578 1 44.84 452 GLU A C 1
ATOM 3595 O O . GLU A 1 452 ? -7.539 25.516 27.562 1 44.84 452 GLU A O 1
ATOM 3600 N N . MET B 1 1 ? -26.578 -66.688 -1.68 1 35.28 1 MET B N 1
ATOM 3601 C CA . MET B 1 1 ? -26.172 -65.625 -2.559 1 35.28 1 MET B CA 1
ATOM 3602 C C . MET B 1 1 ? -25.172 -64.688 -1.854 1 35.28 1 MET B C 1
ATOM 3604 O O . MET B 1 1 ? -25.391 -64.312 -0.704 1 35.28 1 MET B O 1
ATOM 3608 N N . PRO B 1 2 ? -23.828 -64.75 -2.043 1 44.41 2 PRO B N 1
ATOM 3609 C CA . PRO B 1 2 ? -22.875 -63.906 -1.324 1 44.41 2 PRO B CA 1
ATOM 3610 C C . PRO B 1 2 ? -23.328 -62.438 -1.275 1 44.41 2 PRO B C 1
ATOM 3612 O O . PRO B 1 2 ? -23.953 -61.938 -2.223 1 44.41 2 PRO B O 1
ATOM 3615 N N . GLY B 1 3 ? -23.812 -61.812 -0.267 1 43.66 3 GLY B N 1
ATOM 3616 C CA . GLY B 1 3 ? -24.453 -60.531 0.01 1 43.66 3 GLY B CA 1
ATOM 3617 C C . GLY B 1 3 ? -23.75 -59.375 -0.645 1 43.66 3 GLY B C 1
ATOM 3618 O O . GLY B 1 3 ? -22.516 -59.312 -0.672 1 43.66 3 GLY B O 1
ATOM 3619 N N . ALA B 1 4 ? -24.203 -58.781 -1.803 1 54.75 4 ALA B N 1
ATOM 3620 C CA . ALA B 1 4 ? -23.766 -57.656 -2.607 1 54.75 4 ALA B CA 1
ATOM 3621 C C . ALA B 1 4 ? -23.172 -56.562 -1.73 1 54.75 4 ALA B C 1
ATOM 3623 O O . ALA B 1 4 ? -23.812 -56.094 -0.783 1 54.75 4 ALA B O 1
ATOM 3624 N N . MET B 1 5 ? -21.953 -56.594 -1.459 1 63.06 5 MET B N 1
ATOM 3625 C CA . MET B 1 5 ? -21.266 -55.594 -0.667 1 63.06 5 MET B CA 1
ATOM 3626 C C . MET B 1 5 ? -21.578 -54.188 -1.178 1 63.06 5 MET B C 1
ATOM 3628 O O . MET B 1 5 ? -21.469 -53.906 -2.377 1 63.06 5 MET B O 1
ATOM 3632 N N . SER B 1 6 ? -22.453 -53.438 -0.476 1 74.88 6 SER B N 1
ATOM 3633 C CA . SER B 1 6 ? -22.781 -52.031 -0.777 1 74.88 6 SER B CA 1
ATOM 3634 C C . SER B 1 6 ? -21.609 -51.125 -0.516 1 74.88 6 SER B C 1
ATOM 3636 O O . SER B 1 6 ? -20.672 -51.469 0.216 1 74.88 6 SER B O 1
ATOM 3638 N N . LEU B 1 7 ? -21.391 -50.094 -1.3 1 79.25 7 LEU B N 1
ATOM 3639 C CA . LEU B 1 7 ? -20.359 -49.062 -1.141 1 79.25 7 LEU B CA 1
ATOM 3640 C C . LEU B 1 7 ? -20.203 -48.688 0.325 1 79.25 7 LEU B C 1
ATOM 3642 O O . LEU B 1 7 ? -19.094 -48.406 0.782 1 79.25 7 LEU B O 1
ATOM 3646 N N . ALA B 1 8 ? -21.266 -48.875 1.08 1 78.62 8 ALA B N 1
ATOM 3647 C CA . ALA B 1 8 ? -21.266 -48.469 2.486 1 78.62 8 ALA B CA 1
ATOM 3648 C C . ALA B 1 8 ? -20.5 -49.469 3.34 1 78.62 8 ALA B C 1
ATOM 3650 O O . ALA B 1 8 ? -20.094 -49.156 4.465 1 78.62 8 ALA B O 1
ATOM 3651 N N . ASP B 1 9 ? -20.266 -50.656 2.787 1 84.69 9 ASP B N 1
ATOM 3652 C CA . ASP B 1 9 ? -19.594 -51.688 3.549 1 84.69 9 ASP B CA 1
ATOM 3653 C C . ASP B 1 9 ? -18.078 -51.594 3.391 1 84.69 9 ASP B C 1
ATOM 3655 O O . ASP B 1 9 ? -17.328 -52.25 4.125 1 84.69 9 ASP B O 1
ATOM 3659 N N . LEU B 1 10 ? -17.734 -50.781 2.514 1 87.69 10 LEU B N 1
ATOM 3660 C CA . LEU B 1 10 ? -16.312 -50.625 2.262 1 87.69 10 LEU B CA 1
ATOM 3661 C C . LEU B 1 10 ? -15.641 -49.844 3.385 1 87.69 10 LEU B C 1
ATOM 3663 O O . LEU B 1 10 ? -16.266 -49 4.023 1 87.69 10 LEU B O 1
ATOM 3667 N N . PRO B 1 11 ? -14.406 -50.25 3.674 1 89.06 11 PRO B N 1
ATOM 3668 C CA . PRO B 1 11 ? -13.656 -49.469 4.648 1 89.06 11 PRO B CA 1
ATOM 3669 C C . PRO B 1 11 ? -13.547 -48 4.262 1 89.06 11 PRO B C 1
ATOM 3671 O O . PRO B 1 11 ? -13.547 -47.656 3.07 1 89.06 11 PRO B O 1
ATOM 3674 N N . CYS B 1 12 ? -13.414 -47.125 5.246 1 87.44 12 CYS B N 1
ATOM 3675 C CA . CYS B 1 12 ? -13.375 -45.656 5.055 1 87.44 12 CYS B CA 1
ATOM 3676 C C . CYS B 1 12 ? -12.211 -45.25 4.164 1 87.44 12 CYS B C 1
ATOM 3678 O O . CYS B 1 12 ? -12.344 -44.375 3.33 1 87.44 12 CYS B O 1
ATOM 3680 N N . GLU B 1 13 ? -11.156 -45.938 4.289 1 88.19 13 GLU B N 1
ATOM 3681 C CA . GLU B 1 13 ? -9.969 -45.625 3.504 1 88.19 13 GLU B CA 1
ATOM 3682 C C . GLU B 1 13 ? -10.211 -45.875 2.016 1 88.19 13 GLU B C 1
ATOM 3684 O O . GLU B 1 13 ? -9.75 -45.094 1.178 1 88.19 13 GLU B O 1
ATOM 3689 N N . ILE B 1 14 ? -10.883 -46.875 1.763 1 87.81 14 ILE B N 1
ATOM 3690 C CA . ILE B 1 14 ? -11.188 -47.188 0.372 1 87.81 14 ILE B CA 1
ATOM 3691 C C . ILE B 1 14 ? -12.188 -46.188 -0.183 1 87.81 14 ILE B C 1
ATOM 3693 O O . ILE B 1 14 ? -12.062 -45.75 -1.325 1 87.81 14 ILE B O 1
ATOM 3697 N N . ILE B 1 15 ? -13.18 -45.875 0.629 1 88 15 ILE B N 1
ATOM 3698 C CA . ILE B 1 15 ? -14.172 -44.906 0.222 1 88 15 ILE B CA 1
ATOM 3699 C C . ILE B 1 15 ? -13.477 -43.594 -0.113 1 88 15 ILE B C 1
ATOM 3701 O O . ILE B 1 15 ? -13.781 -42.938 -1.129 1 88 15 ILE B O 1
ATOM 3705 N N . ARG B 1 16 ? -12.539 -43.219 0.658 1 87.38 16 ARG B N 1
ATOM 3706 C CA . ARG B 1 16 ? -11.797 -42 0.432 1 87.38 16 ARG B CA 1
ATOM 3707 C C . ARG B 1 16 ? -10.992 -42.062 -0.863 1 87.38 16 ARG B C 1
ATOM 3709 O O . ARG B 1 16 ? -10.93 -41.094 -1.621 1 87.38 16 ARG B O 1
ATOM 3716 N N . MET B 1 17 ? -10.438 -43.125 -1.076 1 86.81 17 MET B N 1
ATOM 3717 C CA . MET B 1 17 ? -9.656 -43.312 -2.295 1 86.81 17 MET B CA 1
ATOM 3718 C C . MET B 1 17 ? -10.539 -43.219 -3.531 1 86.81 17 MET B C 1
ATOM 3720 O O . MET B 1 17 ? -10.164 -42.562 -4.52 1 86.81 17 MET B O 1
ATOM 3724 N N . VAL B 1 18 ? -11.656 -43.844 -3.439 1 86.38 18 VAL B N 1
ATOM 3725 C CA . VAL B 1 18 ? -12.609 -43.781 -4.539 1 86.38 18 VAL B CA 1
ATOM 3726 C C . VAL B 1 18 ? -13.055 -42.344 -4.758 1 86.38 18 VAL B C 1
ATOM 3728 O O . VAL B 1 18 ? -13.094 -41.875 -5.891 1 86.38 18 VAL B O 1
ATOM 3731 N N . ALA B 1 19 ? -13.352 -41.75 -3.672 1 87.62 19 ALA B N 1
ATOM 3732 C CA . ALA B 1 19 ? -13.789 -40.344 -3.74 1 87.62 19 ALA B CA 1
ATOM 3733 C C . ALA B 1 19 ? -12.719 -39.469 -4.391 1 87.62 19 ALA B C 1
ATOM 3735 O O . ALA B 1 19 ? -13.023 -38.656 -5.266 1 87.62 19 ALA B O 1
ATOM 3736 N N . ARG B 1 20 ? -11.492 -39.688 -4.121 1 84.44 20 ARG B N 1
ATOM 3737 C CA . ARG B 1 20 ? -10.391 -38.875 -4.645 1 84.44 20 ARG B CA 1
ATOM 3738 C C . ARG B 1 20 ? -10.156 -39.156 -6.125 1 84.44 20 ARG B C 1
ATOM 3740 O O . ARG B 1 20 ? -9.734 -38.281 -6.875 1 84.44 20 ARG B O 1
ATOM 3747 N N . THR B 1 21 ? -10.398 -40.344 -6.402 1 81.19 21 THR B N 1
ATOM 3748 C CA . THR B 1 21 ? -10.258 -40.719 -7.805 1 81.19 21 THR B CA 1
ATOM 3749 C C . THR B 1 21 ? -11.32 -40.031 -8.656 1 81.19 21 THR B C 1
ATOM 3751 O O . THR B 1 21 ? -11.062 -39.656 -9.805 1 81.19 21 THR B O 1
ATOM 3754 N N . ILE B 1 22 ? -12.43 -39.844 -8.062 1 81.5 22 ILE B N 1
ATOM 3755 C CA . ILE B 1 22 ? -13.523 -39.156 -8.758 1 81.5 22 ILE B CA 1
ATOM 3756 C C . ILE B 1 22 ? -13.188 -37.688 -8.93 1 81.5 22 ILE B C 1
ATOM 3758 O O . ILE B 1 22 ? -13.344 -37.125 -10.016 1 81.5 22 ILE B O 1
ATOM 3762 N N . TYR B 1 23 ? -12.703 -37.125 -7.836 1 76.69 23 TYR B N 1
ATOM 3763 C CA . TYR B 1 23 ? -12.398 -35.688 -7.848 1 76.69 23 TYR B CA 1
ATOM 3764 C C . TYR B 1 23 ? -11.352 -35.344 -6.793 1 76.69 23 TYR B C 1
ATOM 3766 O O . TYR B 1 23 ? -11.531 -35.656 -5.609 1 76.69 23 TYR B O 1
ATOM 3774 N N . ASP B 1 24 ? -10.258 -34.812 -7.281 1 72 24 ASP B N 1
ATOM 3775 C CA . ASP B 1 24 ? -9.234 -34.281 -6.379 1 72 24 ASP B CA 1
ATOM 3776 C C . ASP B 1 24 ? -8.953 -32.812 -6.668 1 72 24 ASP B C 1
ATOM 3778 O O . ASP B 1 24 ? -8.352 -32.5 -7.691 1 72 24 ASP B O 1
ATOM 3782 N N . PRO B 1 25 ? -9.422 -32.031 -5.68 1 68.56 25 PRO B N 1
ATOM 3783 C CA . PRO B 1 25 ? -9.273 -30.578 -5.918 1 68.56 25 PRO B CA 1
ATOM 3784 C C . PRO B 1 25 ? -7.816 -30.156 -6.043 1 68.56 25 PRO B C 1
ATOM 3786 O O . PRO B 1 25 ? -7.523 -29.109 -6.637 1 68.56 25 PRO B O 1
ATOM 3789 N N . LEU B 1 26 ? -6.859 -30.969 -5.414 1 63.62 26 LEU B N 1
ATOM 3790 C CA . LEU B 1 26 ? -5.465 -30.547 -5.387 1 63.62 26 LEU B CA 1
ATOM 3791 C C . LEU B 1 26 ? -4.68 -31.188 -6.523 1 63.62 26 LEU B C 1
ATOM 3793 O O . LEU B 1 26 ? -3.502 -30.875 -6.723 1 63.62 26 LEU B O 1
ATOM 3797 N N . LYS B 1 27 ? -5.324 -32.188 -7.043 1 57.03 27 LYS B N 1
ATOM 3798 C CA . LYS B 1 27 ? -4.629 -32.812 -8.164 1 57.03 27 LYS B CA 1
ATOM 3799 C C . LYS B 1 27 ? -4.801 -32 -9.445 1 57.03 27 LYS B C 1
ATOM 3801 O O . LYS B 1 27 ? -5.926 -31.719 -9.844 1 57.03 27 LYS B O 1
ATOM 3806 N N . ILE B 1 28 ? -3.844 -31.25 -9.766 1 49.09 28 ILE B N 1
ATOM 3807 C CA . ILE B 1 28 ? -3.824 -30.469 -11 1 49.09 28 ILE B CA 1
ATOM 3808 C C . ILE B 1 28 ? -3.734 -31.406 -12.203 1 49.09 28 ILE B C 1
ATOM 3810 O O . ILE B 1 28 ? -2.785 -32.188 -12.32 1 49.09 28 ILE B O 1
ATOM 3814 N N . THR B 1 29 ? -4.816 -31.781 -12.758 1 44.38 29 THR B N 1
ATOM 3815 C CA . THR B 1 29 ? -4.598 -32.375 -14.07 1 44.38 29 THR B CA 1
ATOM 3816 C C . THR B 1 29 ? -3.779 -31.438 -14.961 1 44.38 29 THR B C 1
ATOM 3818 O O . THR B 1 29 ? -3.631 -30.266 -14.656 1 44.38 29 THR B O 1
ATOM 3821 N N . GLN B 1 30 ? -3.029 -32.062 -15.906 1 43.88 30 GLN B N 1
ATOM 3822 C CA . GLN B 1 30 ? -2.373 -31.25 -16.938 1 43.88 30 GLN B CA 1
ATOM 3823 C C . GLN B 1 30 ? -3.299 -30.156 -17.453 1 43.88 30 GLN B C 1
ATOM 3825 O O . GLN B 1 30 ? -2.869 -29.016 -17.641 1 43.88 30 GLN B O 1
ATOM 3830 N N . LYS B 1 31 ? -4.418 -30.625 -17.75 1 43.72 31 LYS B N 1
ATOM 3831 C CA . LYS B 1 31 ? -5.414 -29.703 -18.297 1 43.72 31 LYS B CA 1
ATOM 3832 C C . LYS B 1 31 ? -5.754 -28.609 -17.297 1 43.72 31 LYS B C 1
ATOM 3834 O O . LYS B 1 31 ? -5.938 -27.453 -17.672 1 43.72 31 LYS B O 1
ATOM 3839 N N . ASP B 1 32 ? -5.887 -29.031 -16.109 1 48.31 32 ASP B N 1
ATOM 3840 C CA . ASP B 1 32 ? -6.129 -28.062 -15.047 1 48.31 32 ASP B CA 1
ATOM 3841 C C . ASP B 1 32 ? -5.027 -27.016 -15 1 48.31 32 ASP B C 1
ATOM 3843 O O . ASP B 1 32 ? -5.297 -25.828 -14.789 1 48.31 32 ASP B O 1
ATOM 3847 N N . ARG B 1 33 ? -3.863 -27.625 -15.117 1 45.84 33 ARG B N 1
ATOM 3848 C CA . ARG B 1 33 ? -2.658 -26.797 -15.109 1 45.84 33 ARG B CA 1
ATOM 3849 C C . ARG B 1 33 ? -2.709 -25.75 -16.219 1 45.84 33 ARG B C 1
ATOM 3851 O O . ARG B 1 33 ? -2.273 -24.609 -16.016 1 45.84 33 ARG B O 1
ATOM 3858 N N . LEU B 1 34 ? -3.029 -26.359 -17.406 1 40.31 34 LEU B N 1
ATOM 3859 C CA . LEU B 1 34 ? -3.07 -25.453 -18.547 1 40.31 34 LEU B CA 1
ATOM 3860 C C . LEU B 1 34 ? -4.25 -24.484 -18.438 1 40.31 34 LEU B C 1
ATOM 3862 O O . LEU B 1 34 ? -4.16 -23.344 -18.875 1 40.31 34 LEU B O 1
ATOM 3866 N N . THR B 1 35 ? -5.359 -25.094 -18.453 1 39.12 35 THR B N 1
ATOM 3867 C CA . THR B 1 35 ? -6.543 -24.25 -18.344 1 39.12 35 THR B CA 1
ATOM 3868 C C . THR B 1 35 ? -6.516 -23.453 -17.047 1 39.12 35 THR B C 1
ATOM 3870 O O . THR B 1 35 ? -7.145 -22.391 -16.953 1 39.12 35 THR B O 1
ATOM 3873 N N . TRP B 1 36 ? -6.324 -24.391 -16.047 1 39.06 36 TRP B N 1
ATOM 3874 C CA . TRP B 1 36 ? -6.273 -23.75 -14.742 1 39.06 36 TRP B CA 1
ATOM 3875 C C . TRP B 1 36 ? -5.012 -22.906 -14.594 1 39.06 36 TRP B C 1
ATOM 3877 O O . TRP B 1 36 ? -3.904 -23.453 -14.5 1 39.06 36 TRP B O 1
ATOM 3887 N N . GLY B 1 37 ? -4.523 -22.094 -15.125 1 37.34 37 GLY B N 1
ATOM 3888 C CA . GLY B 1 37 ? -4.301 -21.047 -14.141 1 37.34 37 GLY B CA 1
ATOM 3889 C C . GLY B 1 37 ? -5.176 -21.188 -12.906 1 37.34 37 GLY B C 1
ATOM 3890 O O . GLY B 1 37 ? -6.242 -20.578 -12.82 1 37.34 37 GLY B O 1
ATOM 3891 N N . ILE B 1 38 ? -5.473 -22.219 -12.43 1 37.59 38 ILE B N 1
ATOM 3892 C CA . ILE B 1 38 ? -6.461 -23.078 -11.797 1 37.59 38 ILE B CA 1
ATOM 3893 C C . ILE B 1 38 ? -6.754 -22.578 -10.383 1 37.59 38 ILE B C 1
ATOM 3895 O O . ILE B 1 38 ? -7.66 -23.078 -9.711 1 37.59 38 ILE B O 1
ATOM 3899 N N . PHE B 1 39 ? -5.852 -22.297 -9.633 1 39.78 39 PHE B N 1
ATOM 3900 C CA . PHE B 1 39 ? -6.684 -22.016 -8.469 1 39.78 39 PHE B CA 1
ATOM 3901 C C . PHE B 1 39 ? -7.918 -21.219 -8.867 1 39.78 39 PHE B C 1
ATOM 3903 O O . PHE B 1 39 ? -8.875 -21.125 -8.102 1 39.78 39 PHE B O 1
ATOM 3910 N N . SER B 1 40 ? -7.656 -20.359 -9.75 1 36.09 40 SER B N 1
ATOM 3911 C CA . SER B 1 40 ? -8.625 -19.281 -9.938 1 36.09 40 SER B CA 1
ATOM 3912 C C . SER B 1 40 ? -9.867 -19.766 -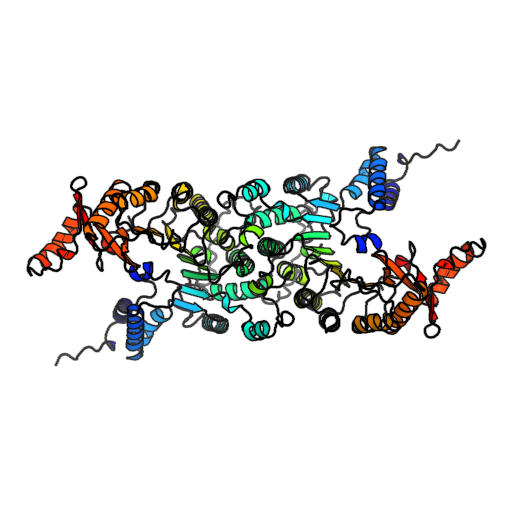10.672 1 36.09 40 SER B C 1
ATOM 3914 O O . SER B 1 40 ? -10.945 -19.188 -10.523 1 36.09 40 SER B O 1
ATOM 3916 N N . THR B 1 41 ? -9.648 -20.125 -12.023 1 36.91 41 THR B N 1
ATOM 3917 C CA . THR B 1 41 ? -10.789 -20.031 -12.93 1 36.91 41 THR B CA 1
ATOM 3918 C C . THR B 1 41 ? -11.836 -21.094 -12.586 1 36.91 41 THR B C 1
ATOM 3920 O O . THR B 1 41 ? -11.539 -22.281 -12.586 1 36.91 41 THR B O 1
ATOM 3923 N N . VAL B 1 42 ? -12.594 -20.844 -11.938 1 40.53 42 VAL B N 1
ATOM 3924 C CA . VAL B 1 42 ? -13.938 -21.375 -11.727 1 40.53 42 VAL B CA 1
ATOM 3925 C C . VAL B 1 42 ? -14.438 -22.016 -13.016 1 40.53 42 VAL B C 1
ATOM 3927 O O . VAL B 1 42 ? -15.484 -22.672 -13.023 1 40.53 42 VAL B O 1
ATOM 3930 N N . ASP B 1 43 ? -14.055 -21.516 -14.18 1 41.94 43 ASP B N 1
ATOM 3931 C CA . ASP B 1 43 ? -14.742 -22.219 -15.25 1 41.94 43 ASP B CA 1
ATOM 3932 C C . ASP B 1 43 ? -14.211 -23.641 -15.398 1 41.94 43 ASP B C 1
ATOM 3934 O O . ASP B 1 43 ? -13.094 -23.844 -15.875 1 41.94 43 ASP B O 1
ATOM 3938 N N . MET B 1 44 ? -14.5 -24.297 -14.43 1 52.31 44 MET B N 1
ATOM 3939 C CA . MET B 1 44 ? -14.172 -25.719 -14.398 1 52.31 44 MET B CA 1
ATOM 3940 C C . MET B 1 44 ? -14.555 -26.391 -15.719 1 52.31 44 MET B C 1
ATOM 3942 O O . MET B 1 44 ? -15.656 -26.156 -16.234 1 52.31 44 MET B O 1
ATOM 3946 N N . ASP B 1 45 ? -13.398 -26.781 -16.406 1 60.09 45 ASP B N 1
ATOM 3947 C CA . ASP B 1 45 ? -13.641 -27.703 -17.5 1 60.09 45 ASP B CA 1
ATOM 3948 C C . ASP B 1 45 ? -14.875 -28.578 -17.234 1 60.09 45 ASP B C 1
ATOM 3950 O O . ASP B 1 45 ? -15.164 -28.906 -16.078 1 60.09 45 ASP B O 1
ATOM 3954 N N . ARG B 1 46 ? -15.664 -28.578 -18.203 1 66.12 46 ARG B N 1
ATOM 3955 C CA . ARG B 1 46 ? -16.906 -29.328 -18.078 1 66.12 46 ARG B CA 1
ATOM 3956 C C . ARG B 1 46 ? -16.656 -30.688 -17.422 1 66.12 46 ARG B C 1
ATOM 3958 O O . ARG B 1 46 ? -17.453 -31.125 -16.594 1 66.12 46 ARG B O 1
ATOM 3965 N N . ASP B 1 47 ? -15.484 -31.25 -17.719 1 66.75 47 ASP B N 1
ATOM 3966 C CA . ASP B 1 47 ? -15.18 -32.562 -17.156 1 66.75 47 ASP B CA 1
ATOM 3967 C C . ASP B 1 47 ? -14.945 -32.469 -15.656 1 66.75 47 ASP B C 1
ATOM 3969 O O . ASP B 1 47 ? -15.375 -33.344 -14.906 1 66.75 47 ASP B O 1
ATOM 3973 N N . ARG B 1 48 ? -14.422 -31.422 -15.258 1 71.25 48 ARG B N 1
ATOM 3974 C CA . ARG B 1 48 ? -14.164 -31.25 -13.828 1 71.25 48 ARG B CA 1
ATOM 3975 C C . ARG B 1 48 ? -15.453 -30.984 -13.07 1 71.25 48 ARG B C 1
ATOM 3977 O O . ARG B 1 48 ? -15.641 -31.484 -11.953 1 71.25 48 ARG B O 1
ATOM 3984 N N . GLN B 1 49 ? -16.203 -30.266 -13.68 1 75.06 49 GLN B N 1
ATOM 3985 C CA . GLN B 1 49 ? -17.5 -30 -13.055 1 75.06 49 GLN B CA 1
ATOM 3986 C C . GLN B 1 49 ? -18.312 -31.281 -12.922 1 75.06 49 GLN B C 1
ATOM 3988 O O . GLN B 1 49 ? -18.984 -31.5 -11.914 1 75.06 49 GLN B O 1
ATOM 3993 N N . ASN B 1 50 ? -18.219 -32.062 -13.914 1 78.38 50 ASN B N 1
ATOM 3994 C CA . ASN B 1 50 ? -18.922 -33.344 -13.875 1 78.38 50 ASN B CA 1
ATOM 3995 C C . ASN B 1 50 ? -18.375 -34.219 -12.766 1 78.38 50 ASN B C 1
ATOM 3997 O O . ASN B 1 50 ? -19.156 -34.906 -12.078 1 78.38 50 ASN B O 1
ATOM 4001 N N . SER B 1 51 ? -17.094 -34.188 -12.641 1 78.88 51 SER B N 1
ATOM 4002 C CA . SER B 1 51 ? -16.484 -35 -11.586 1 78.88 51 SER B CA 1
ATOM 4003 C C . SER B 1 51 ? -16.891 -34.5 -10.203 1 78.88 51 SER B C 1
ATOM 4005 O O . SER B 1 51 ? -17.141 -35.312 -9.297 1 78.88 51 SER B O 1
ATOM 4007 N N . LEU B 1 52 ? -16.969 -33.21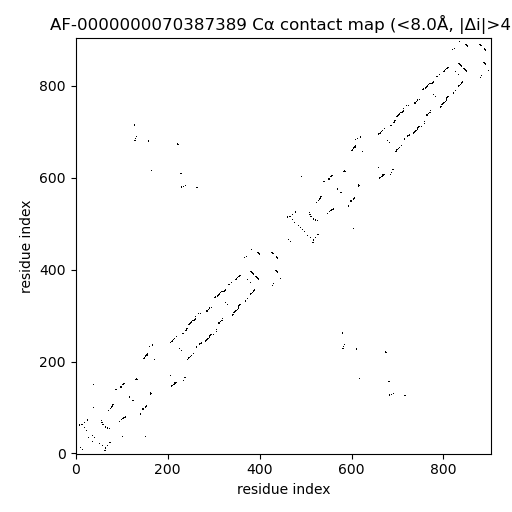9 -10.086 1 81.75 52 LEU B N 1
ATOM 4008 C CA . LEU B 1 52 ? -17.406 -32.656 -8.812 1 81.75 52 LEU B CA 1
ATOM 4009 C C . LEU B 1 52 ? -18.844 -33.062 -8.508 1 81.75 52 LEU B C 1
ATOM 4011 O O . LEU B 1 52 ? -19.172 -33.406 -7.379 1 81.75 52 LEU B O 1
ATOM 4015 N N . ASN B 1 53 ? -19.594 -32.969 -9.445 1 85 53 ASN B N 1
ATOM 4016 C CA . ASN B 1 53 ? -20.984 -33.375 -9.273 1 85 53 ASN B CA 1
ATOM 4017 C C . ASN B 1 53 ? -21.109 -34.844 -8.898 1 85 53 ASN B C 1
ATOM 4019 O O . ASN B 1 53 ? -21.953 -35.219 -8.078 1 85 53 ASN B O 1
ATOM 4023 N N . ALA B 1 54 ? -20.266 -35.656 -9.5 1 88.88 54 ALA B N 1
ATOM 4024 C CA . ALA B 1 54 ? -20.25 -37.062 -9.172 1 88.88 54 ALA B CA 1
ATOM 4025 C C . ALA B 1 54 ? -19.828 -37.312 -7.723 1 88.88 54 ALA B C 1
ATOM 4027 O O . ALA B 1 54 ? -20.375 -38.188 -7.047 1 88.88 54 ALA B O 1
ATOM 4028 N N . LEU B 1 55 ? -18.938 -36.531 -7.344 1 89 55 LEU B N 1
ATOM 4029 C CA . LEU B 1 55 ? -18.5 -36.625 -5.961 1 89 55 LEU B CA 1
ATOM 4030 C C . LEU B 1 55 ? -19.609 -36.25 -5 1 89 55 LEU B C 1
ATOM 4032 O O . LEU B 1 55 ? -19.828 -36.906 -3.986 1 89 55 LEU B O 1
ATOM 4036 N N . ILE B 1 56 ? -20.234 -35.219 -5.262 1 89.12 56 ILE B N 1
ATOM 4037 C CA . ILE B 1 56 ? -21.344 -34.781 -4.43 1 89.12 56 ILE B CA 1
ATOM 4038 C C . ILE B 1 56 ? -22.438 -35.844 -4.371 1 89.12 56 ILE B C 1
ATOM 4040 O O . ILE B 1 56 ? -22.953 -36.156 -3.295 1 89.12 56 ILE B O 1
ATOM 4044 N N . ALA B 1 57 ? -22.75 -36.406 -5.484 1 91.38 57 ALA B N 1
ATOM 4045 C CA . ALA B 1 57 ? -23.734 -37.469 -5.555 1 91.38 57 ALA B CA 1
ATOM 4046 C C . ALA B 1 57 ? -23.328 -38.688 -4.699 1 91.38 57 ALA B C 1
ATOM 4048 O O . ALA B 1 57 ? -24.156 -39.281 -4.012 1 91.38 57 ALA B O 1
ATOM 4049 N N . LEU B 1 58 ? -22.094 -39 -4.816 1 91.19 58 LEU B N 1
ATOM 4050 C CA . LEU B 1 58 ? -21.562 -40.062 -4.004 1 91.19 58 LEU B CA 1
ATOM 4051 C C . LEU B 1 58 ? -21.734 -39.781 -2.518 1 91.19 58 LEU B C 1
ATOM 4053 O O . LEU B 1 58 ? -22.109 -40.656 -1.743 1 91.19 58 LEU B O 1
ATOM 4057 N N . GLY B 1 59 ? -21.531 -38.562 -2.121 1 90.19 59 GLY B N 1
ATOM 4058 C CA . GLY B 1 59 ? -21.656 -38.156 -0.729 1 90.19 59 GLY B CA 1
ATOM 4059 C C . GLY B 1 59 ? -23.078 -38.219 -0.217 1 90.19 59 GLY B C 1
ATOM 4060 O O . GLY B 1 59 ? -23.312 -38.312 0.989 1 90.19 59 GLY B O 1
ATOM 4061 N N . MET B 1 60 ? -23.938 -38.188 -1.131 1 90.94 60 MET B N 1
ATOM 4062 C CA . MET B 1 60 ? -25.344 -38.156 -0.743 1 90.94 60 MET B CA 1
ATOM 4063 C C . MET B 1 60 ? -25.891 -39.562 -0.53 1 90.94 60 MET B C 1
ATOM 4065 O O . MET B 1 60 ? -27.016 -39.75 -0.076 1 90.94 60 MET B O 1
ATOM 4069 N N . THR B 1 61 ? -25.172 -40.562 -0.727 1 89 61 THR B N 1
ATOM 4070 C CA . THR B 1 61 ? -25.641 -41.938 -0.679 1 89 61 THR B CA 1
ATOM 4071 C C . THR B 1 61 ? -25.938 -42.375 0.757 1 89 61 THR B C 1
ATOM 4073 O O . THR B 1 61 ? -26.984 -42.969 1.034 1 89 61 THR B O 1
ATOM 4076 N N . CYS B 1 62 ? -24.969 -42.156 1.61 1 88.12 62 CYS B N 1
ATOM 4077 C CA . CYS B 1 62 ? -25.188 -42.469 3.02 1 88.12 62 CYS B CA 1
ATOM 4078 C C . CYS B 1 62 ? -24.297 -41.625 3.912 1 88.12 62 CYS B C 1
ATOM 4080 O O . CYS B 1 62 ? -23.438 -40.906 3.42 1 88.12 62 CYS B O 1
ATOM 4082 N N . ARG B 1 63 ? -24.469 -41.719 5.195 1 87.5 63 ARG B N 1
ATOM 4083 C CA . ARG B 1 63 ? -23.781 -40.875 6.164 1 87.5 63 ARG B CA 1
ATOM 4084 C C . ARG B 1 63 ? -22.297 -41.188 6.223 1 87.5 63 ARG B C 1
ATOM 4086 O O . ARG B 1 63 ? -21.469 -40.281 6.336 1 87.5 63 ARG B O 1
ATOM 4093 N N . LYS B 1 64 ? -22.047 -42.438 6.191 1 88.06 64 LYS B N 1
ATOM 4094 C CA . LYS B 1 64 ? -20.641 -42.875 6.262 1 88.06 64 LYS B CA 1
ATOM 4095 C C . LYS B 1 64 ? -19.844 -42.312 5.086 1 88.06 64 LYS B C 1
ATOM 4097 O O . LYS B 1 64 ? -18.75 -41.781 5.273 1 88.06 64 LYS B O 1
ATOM 4102 N N . ILE B 1 65 ? -20.344 -42.406 3.904 1 90.06 65 ILE B N 1
ATOM 4103 C CA . ILE B 1 65 ? -19.672 -41.938 2.701 1 90.06 65 ILE B CA 1
ATOM 4104 C C . ILE B 1 65 ? -19.594 -40.406 2.729 1 90.06 65 ILE B C 1
ATOM 4106 O O . ILE B 1 65 ? -18.578 -39.812 2.359 1 90.06 65 ILE B O 1
ATOM 4110 N N . ARG B 1 66 ? -20.594 -39.75 3.197 1 89.69 66 ARG B N 1
ATOM 4111 C CA . ARG B 1 66 ? -20.625 -38.312 3.295 1 89.69 66 ARG B CA 1
ATOM 4112 C C . ARG B 1 66 ? -19.5 -37.781 4.18 1 89.69 66 ARG B C 1
ATOM 4114 O O . ARG B 1 66 ? -18.906 -36.75 3.885 1 89.69 66 ARG B O 1
ATOM 4121 N N . ARG B 1 67 ? -19.25 -38.469 5.16 1 87.56 67 ARG B N 1
ATOM 4122 C CA . ARG B 1 67 ? -18.188 -38.062 6.078 1 87.56 67 ARG B CA 1
ATOM 4123 C C . ARG B 1 67 ? -16.828 -38.094 5.383 1 87.56 67 ARG B C 1
ATOM 4125 O O . ARG B 1 67 ? -16 -37.188 5.602 1 87.56 67 ARG B O 1
ATOM 4132 N N . GLU B 1 68 ? -16.656 -39.062 4.555 1 86.25 68 GLU B N 1
ATOM 4133 C CA . GLU B 1 68 ? -15.383 -39.219 3.857 1 86.25 68 GLU B CA 1
ATOM 4134 C C . GLU B 1 68 ? -15.281 -38.219 2.701 1 86.25 68 GLU B C 1
ATOM 4136 O O . GLU B 1 68 ? -14.195 -37.719 2.404 1 86.25 68 GLU B O 1
ATOM 4141 N N . VAL B 1 69 ? -16.375 -37.875 2.137 1 88 69 VAL B N 1
ATOM 4142 C CA . VAL B 1 69 ? -16.422 -37.031 0.967 1 88 69 VAL B CA 1
ATOM 4143 C C . VAL B 1 69 ? -16.312 -35.562 1.405 1 88 69 VAL B C 1
ATOM 4145 O O . VAL B 1 69 ? -15.758 -34.719 0.679 1 88 69 VAL B O 1
ATOM 4148 N N . LYS B 1 70 ? -16.719 -35.281 2.535 1 86.12 70 LYS B N 1
ATOM 4149 C CA . LYS B 1 70 ? -16.75 -33.938 3.051 1 86.12 70 LYS B CA 1
ATOM 4150 C C . LYS B 1 70 ? -15.344 -33.312 3.07 1 86.12 70 LYS B C 1
ATOM 4152 O O . LYS B 1 70 ? -15.148 -32.188 2.631 1 86.12 70 LYS B O 1
ATOM 4157 N N . GLY B 1 71 ? -14.391 -34.062 3.537 1 85.06 71 GLY B N 1
ATOM 4158 C CA . GLY B 1 71 ? -13.016 -33.562 3.584 1 85.06 71 GLY B CA 1
ATOM 4159 C C . GLY B 1 71 ? -12.484 -33.156 2.223 1 85.06 71 GLY B C 1
ATOM 4160 O O . GLY B 1 71 ? -11.742 -32.188 2.107 1 85.06 71 GLY B O 1
ATOM 4161 N N . ILE B 1 72 ? -12.938 -33.812 1.221 1 84.88 72 ILE B N 1
ATOM 4162 C CA . ILE B 1 72 ? -12.469 -33.531 -0.136 1 84.88 72 ILE B CA 1
ATOM 4163 C C . ILE B 1 72 ? -13.211 -32.344 -0.713 1 84.88 72 ILE B C 1
ATOM 4165 O O . ILE B 1 72 ? -12.602 -31.484 -1.364 1 84.88 72 ILE B O 1
ATOM 4169 N N . LEU B 1 73 ? -14.453 -32.219 -0.391 1 83.31 73 LEU B N 1
ATOM 4170 C CA . LEU B 1 73 ? -15.297 -31.172 -0.931 1 83.31 73 LEU B CA 1
ATOM 4171 C C . LEU B 1 73 ? -14.867 -29.812 -0.407 1 83.31 73 LEU B C 1
ATOM 4173 O O . LEU B 1 73 ? -14.93 -28.812 -1.131 1 83.31 73 LEU B O 1
ATOM 4177 N N . PHE B 1 74 ? -14.305 -29.797 0.797 1 85.06 74 PHE B N 1
ATOM 4178 C CA . PHE B 1 74 ? -13.992 -28.516 1.412 1 85.06 74 PHE B CA 1
ATOM 4179 C C . PHE B 1 74 ? -12.492 -28.234 1.339 1 85.06 74 PHE B C 1
ATOM 4181 O O . PHE B 1 74 ? -12.008 -27.281 1.945 1 85.06 74 PHE B O 1
ATOM 4188 N N . THR B 1 75 ? -11.82 -28.984 0.564 1 85.81 75 THR B N 1
ATOM 4189 C CA . THR B 1 75 ? -10.375 -28.812 0.453 1 85.81 75 THR B CA 1
ATOM 4190 C C . THR B 1 75 ? -10.031 -27.469 -0.185 1 85.81 75 THR B C 1
ATOM 4192 O O . THR B 1 75 ? -9.062 -26.812 0.209 1 85.81 75 THR B O 1
ATOM 4195 N N . CYS B 1 76 ? -10.844 -27.094 -1.136 1 85.62 76 CYS B N 1
ATOM 4196 C CA . CYS B 1 76 ? -10.656 -25.828 -1.831 1 85.62 76 CYS B CA 1
ATOM 4197 C C . CYS B 1 76 ? -11.891 -24.938 -1.689 1 85.62 76 CYS B C 1
ATOM 4199 O O . CYS B 1 76 ? -13 -25.344 -2.035 1 85.62 76 CYS B O 1
ATOM 4201 N N . VAL B 1 77 ? -11.656 -23.766 -1.23 1 84.88 77 VAL B N 1
ATOM 4202 C CA . VAL B 1 77 ? -12.773 -22.859 -1.021 1 84.88 77 VAL B CA 1
ATOM 4203 C C . VAL B 1 77 ? -12.5 -21.531 -1.728 1 84.88 77 VAL B C 1
ATOM 4205 O O . VAL B 1 77 ? -11.375 -21.031 -1.696 1 84.88 77 VAL B O 1
ATOM 4208 N N . ARG B 1 78 ? -13.523 -21.031 -2.314 1 86.62 78 ARG B N 1
ATOM 4209 C CA . ARG B 1 78 ? -13.445 -19.719 -2.93 1 86.62 78 ARG B CA 1
ATOM 4210 C C . ARG B 1 78 ? -14.164 -18.672 -2.08 1 86.62 78 ARG B C 1
ATOM 4212 O O . ARG B 1 78 ? -15.312 -18.859 -1.691 1 86.62 78 ARG B O 1
ATOM 4219 N N . VAL B 1 79 ? -13.461 -17.656 -1.772 1 89.31 79 VAL B N 1
ATOM 4220 C CA . VAL B 1 79 ? -14.023 -16.516 -1.047 1 89.31 79 VAL B CA 1
ATOM 4221 C C . VAL B 1 79 ? -14.328 -15.383 -2.02 1 89.31 79 VAL B C 1
ATOM 4223 O O . VAL B 1 79 ? -13.453 -14.562 -2.32 1 89.31 79 VAL B O 1
ATOM 4226 N N . HIS B 1 80 ? -15.57 -15.297 -2.463 1 84.75 80 HIS B N 1
ATOM 4227 C CA . HIS B 1 80 ? -15.93 -14.328 -3.488 1 84.75 80 HIS B CA 1
ATOM 4228 C C . HIS B 1 80 ? -16.688 -13.141 -2.887 1 84.75 80 HIS B C 1
ATOM 4230 O O . HIS B 1 80 ? -17.031 -12.195 -3.596 1 84.75 80 HIS B O 1
ATOM 4236 N N . ASP B 1 81 ? -16.953 -13.219 -1.584 1 88.94 81 ASP B N 1
ATOM 4237 C CA . ASP B 1 81 ? -17.516 -12.102 -0.835 1 88.94 81 ASP B CA 1
ATOM 4238 C C . ASP B 1 81 ? -17.125 -12.164 0.637 1 88.94 81 ASP B C 1
ATOM 4240 O O . ASP B 1 81 ? -16.562 -13.172 1.088 1 88.94 81 ASP B O 1
ATOM 4244 N N . GLN B 1 82 ? -17.422 -11.133 1.331 1 91.25 82 GLN B N 1
ATOM 4245 C CA . GLN B 1 82 ? -16.969 -11.039 2.717 1 91.25 82 GLN B CA 1
ATOM 4246 C C . GLN B 1 82 ? -17.766 -11.984 3.617 1 91.25 82 GLN B C 1
ATOM 4248 O O . GLN B 1 82 ? -17.234 -12.492 4.605 1 91.25 82 GLN B O 1
ATOM 4253 N N . ASP B 1 83 ? -19 -12.227 3.285 1 92.12 83 ASP B N 1
ATOM 4254 C CA . ASP B 1 83 ? -19.828 -13.133 4.078 1 92.12 83 ASP B CA 1
ATOM 4255 C C . ASP B 1 83 ? -19.25 -14.547 4.07 1 92.12 83 ASP B C 1
ATOM 4257 O O . ASP B 1 83 ? -19.25 -15.227 5.102 1 92.12 83 ASP B O 1
ATOM 4261 N N . LYS B 1 84 ? -18.781 -14.883 2.908 1 91.44 84 LYS B N 1
ATOM 4262 C CA . LYS B 1 84 ? -18.172 -16.203 2.812 1 91.44 84 LYS B CA 1
ATOM 4263 C C . LYS B 1 84 ? -16.906 -16.281 3.662 1 91.44 84 LYS B C 1
ATOM 4265 O O . LYS B 1 84 ? -16.594 -17.328 4.219 1 91.44 84 LYS B O 1
ATOM 4270 N N . GLY B 1 85 ? -16.156 -15.211 3.701 1 94.5 85 GLY B N 1
ATOM 4271 C CA . GLY B 1 85 ? -14.992 -15.164 4.578 1 94.5 85 GLY B CA 1
ATOM 4272 C C . GLY B 1 85 ? -15.352 -15.297 6.047 1 94.5 85 GLY B C 1
ATOM 4273 O O . GLY B 1 85 ? -14.711 -16.062 6.777 1 94.5 85 GLY B O 1
ATOM 4274 N N . VAL B 1 86 ? -16.375 -14.602 6.414 1 96.19 86 VAL B N 1
ATOM 4275 C CA . VAL B 1 86 ? -16.844 -14.664 7.793 1 96.19 86 VAL B CA 1
ATOM 4276 C C . VAL B 1 86 ? -17.328 -16.062 8.117 1 96.19 86 VAL B C 1
ATOM 4278 O O . VAL B 1 86 ? -17.047 -16.594 9.195 1 96.19 86 VAL B O 1
ATOM 4281 N N . GLU B 1 87 ? -18.016 -16.641 7.211 1 95.19 87 GLU B N 1
ATOM 4282 C CA . GLU B 1 87 ? -18.484 -18.016 7.379 1 95.19 87 GLU B CA 1
ATOM 4283 C C . GLU B 1 87 ? -17.312 -18.969 7.609 1 95.19 87 GLU B C 1
ATOM 4285 O O . GLU B 1 87 ? -17.375 -19.828 8.492 1 95.19 87 GLU B O 1
ATOM 4290 N N . LEU B 1 88 ? -16.312 -18.797 6.812 1 94.69 88 LEU B N 1
ATOM 4291 C CA . LEU B 1 88 ? -15.133 -19.656 6.945 1 94.69 88 LEU B CA 1
ATOM 4292 C C . LEU B 1 88 ? -14.5 -19.484 8.328 1 94.69 88 LEU B C 1
ATOM 4294 O O . LEU B 1 88 ? -14.109 -20.484 8.953 1 94.69 88 LEU B O 1
ATOM 4298 N N . ILE B 1 89 ? -14.422 -18.297 8.828 1 95.31 89 ILE B N 1
ATOM 4299 C CA . ILE B 1 89 ? -13.852 -18 10.133 1 95.31 89 ILE B CA 1
ATOM 4300 C C . ILE B 1 89 ? -14.703 -18.641 11.227 1 95.31 89 ILE B C 1
ATOM 4302 O O . ILE B 1 89 ? -14.18 -19.25 12.164 1 95.31 89 ILE B O 1
ATOM 4306 N N . GLU B 1 90 ? -15.977 -18.609 11.07 1 95.31 90 GLU B N 1
ATOM 4307 C CA . GLU B 1 90 ? -16.906 -19.156 12.055 1 95.31 90 GLU B CA 1
ATOM 4308 C C . GLU B 1 90 ? -16.828 -20.672 12.102 1 95.31 90 GLU B C 1
ATOM 4310 O O . GLU B 1 90 ? -17.062 -21.281 13.148 1 95.31 90 GLU B O 1
ATOM 4315 N N . HIS B 1 91 ? -16.469 -21.25 11.016 1 94.12 91 HIS B N 1
ATOM 4316 C CA . HIS B 1 91 ? -16.453 -22.719 10.938 1 94.12 91 HIS B CA 1
ATOM 4317 C C . HIS B 1 91 ? -15.031 -23.25 10.945 1 94.12 91 HIS B C 1
ATOM 4319 O O . HIS B 1 91 ? -14.781 -24.344 10.438 1 94.12 91 HIS B O 1
ATOM 4325 N N . ARG B 1 92 ? -14.164 -22.484 11.469 1 92.88 92 ARG B N 1
ATOM 4326 C CA . ARG B 1 92 ? -12.758 -22.859 11.484 1 92.88 92 ARG B CA 1
ATOM 4327 C C . ARG B 1 92 ? -12.539 -24.203 12.156 1 92.88 92 ARG B C 1
ATOM 4329 O O . ARG B 1 92 ? -11.641 -24.953 11.781 1 92.88 92 ARG B O 1
ATOM 4336 N N . ASP B 1 93 ? -13.391 -24.594 13.156 1 92.19 93 ASP B N 1
ATOM 4337 C CA . ASP B 1 93 ? -13.203 -25.812 13.953 1 92.19 93 ASP B CA 1
ATOM 4338 C C . ASP B 1 93 ? -14.055 -26.953 13.414 1 92.19 93 ASP B C 1
ATOM 4340 O O . ASP B 1 93 ? -14 -28.078 13.93 1 92.19 93 ASP B O 1
ATOM 4344 N N . THR B 1 94 ? -14.789 -26.719 12.375 1 91.44 94 THR B N 1
ATOM 4345 C CA . THR B 1 94 ? -15.609 -27.781 11.797 1 91.44 94 THR B CA 1
ATOM 4346 C C . THR B 1 94 ? -15.117 -28.141 10.406 1 91.44 94 THR B C 1
ATOM 4348 O O . THR B 1 94 ? -14.141 -28.891 10.266 1 91.44 94 THR B O 1
ATOM 4351 N N . TRP B 1 95 ? -15.75 -27.578 9.43 1 88.81 95 TRP B N 1
ATOM 4352 C CA . TRP B 1 95 ? -15.312 -27.969 8.102 1 88.81 95 TRP B CA 1
ATOM 4353 C C . TRP B 1 95 ? -14.078 -27.172 7.676 1 88.81 95 TRP B C 1
ATOM 4355 O O . TRP B 1 95 ? -13.375 -27.562 6.742 1 88.81 95 TRP B O 1
ATOM 4365 N N . GLY B 1 96 ? -13.766 -26.031 8.344 1 90.62 96 GLY B N 1
ATOM 4366 C CA . GLY B 1 96 ? -12.57 -25.25 8.07 1 90.62 96 GLY B CA 1
ATOM 4367 C C . GLY B 1 96 ? -11.281 -26.031 8.242 1 90.62 96 GLY B C 1
ATOM 4368 O O . GLY B 1 96 ? -10.266 -25.703 7.641 1 90.62 96 GLY B O 1
ATOM 4369 N N . ILE B 1 97 ? -11.312 -27.062 9.023 1 90.94 97 ILE B N 1
ATOM 4370 C CA . ILE B 1 97 ? -10.125 -27.859 9.305 1 90.94 97 ILE B CA 1
ATOM 4371 C C . ILE B 1 97 ? -9.672 -28.578 8.039 1 90.94 97 ILE B C 1
ATOM 4373 O O . ILE B 1 97 ? -8.523 -29.016 7.945 1 90.94 97 ILE B O 1
ATOM 4377 N N . TYR B 1 98 ? -10.586 -28.75 7.043 1 87.94 98 TYR B N 1
ATOM 4378 C CA . TYR B 1 98 ? -10.273 -29.5 5.836 1 87.94 98 TYR B CA 1
ATOM 4379 C C . TYR B 1 98 ? -9.711 -28.594 4.754 1 87.94 98 TYR B C 1
ATOM 4381 O O . TYR B 1 98 ? -9.188 -29.062 3.74 1 87.94 98 TYR B O 1
ATOM 4389 N N . VAL B 1 99 ? -9.812 -27.297 4.957 1 88.38 99 VAL B N 1
ATOM 4390 C CA . VAL B 1 99 ? -9.445 -26.328 3.92 1 88.38 99 VAL B CA 1
ATOM 4391 C C . VAL B 1 99 ? -7.926 -26.281 3.791 1 88.38 99 VAL B C 1
ATOM 4393 O O . VAL B 1 99 ? -7.223 -26 4.766 1 88.38 99 VAL B O 1
ATOM 4396 N N . ARG B 1 100 ? -7.465 -26.547 2.521 1 88.19 100 ARG B N 1
ATOM 4397 C CA . ARG B 1 100 ? -6.031 -26.516 2.244 1 88.19 100 ARG B CA 1
ATOM 4398 C C . ARG B 1 100 ? -5.699 -25.438 1.206 1 88.19 100 ARG B C 1
ATOM 4400 O O . ARG B 1 100 ? -4.535 -25.062 1.045 1 88.19 100 ARG B O 1
ATOM 4407 N N . SER B 1 101 ? -6.719 -25.062 0.486 1 88.94 101 SER B N 1
ATOM 4408 C CA . SER B 1 101 ? -6.562 -24.078 -0.573 1 88.94 101 SER B CA 1
ATOM 4409 C C . SER B 1 101 ? -7.688 -23.047 -0.539 1 88.94 101 SER B C 1
ATOM 4411 O O . SER B 1 101 ? -8.859 -23.406 -0.377 1 88.94 101 SER B O 1
ATOM 4413 N N . ILE B 1 102 ? -7.289 -21.812 -0.646 1 89.12 102 ILE B N 1
ATOM 4414 C CA . ILE B 1 102 ? -8.312 -20.781 -0.716 1 89.12 102 ILE B CA 1
ATOM 4415 C C . ILE B 1 102 ? -8.008 -19.828 -1.879 1 89.12 102 ILE B C 1
ATOM 4417 O O . ILE B 1 102 ? -6.844 -19.531 -2.158 1 89.12 102 ILE B O 1
ATOM 4421 N N . ILE B 1 103 ? -9 -19.469 -2.568 1 88.19 103 ILE B N 1
ATOM 4422 C CA . ILE B 1 103 ? -8.969 -18.438 -3.592 1 88.19 103 ILE B CA 1
ATOM 4423 C C . ILE B 1 103 ? -9.734 -17.203 -3.107 1 88.19 103 ILE B C 1
ATOM 4425 O O . ILE B 1 103 ? -10.922 -17.297 -2.773 1 88.19 103 ILE B O 1
ATOM 4429 N N . ILE B 1 104 ? -9.078 -16.109 -3.055 1 91.69 104 ILE B N 1
ATOM 4430 C CA . ILE B 1 104 ? -9.719 -14.891 -2.584 1 91.69 104 ILE B CA 1
ATOM 4431 C C . ILE B 1 104 ? -9.711 -13.844 -3.693 1 91.69 104 ILE B C 1
ATOM 4433 O O . ILE B 1 104 ? -8.648 -13.484 -4.211 1 91.69 104 ILE B O 1
ATOM 4437 N N . ASP B 1 105 ? -10.836 -13.398 -4.055 1 89.88 105 ASP B N 1
ATOM 4438 C CA . ASP B 1 105 ? -10.977 -12.234 -4.926 1 89.88 105 ASP B CA 1
ATOM 4439 C C . ASP B 1 105 ? -11.086 -10.953 -4.113 1 89.88 105 ASP B C 1
ATOM 4441 O O . ASP B 1 105 ? -12.086 -10.719 -3.436 1 89.88 105 ASP B O 1
ATOM 4445 N N . LEU B 1 106 ? -10.133 -10.094 -4.215 1 93.44 106 LEU B N 1
ATOM 4446 C CA . LEU B 1 106 ? -10.07 -8.93 -3.34 1 93.44 106 LEU B CA 1
ATOM 4447 C C . LEU B 1 106 ? -11.094 -7.883 -3.76 1 93.44 106 LEU B C 1
ATOM 4449 O O . LEU B 1 106 ? -11.266 -6.871 -3.078 1 93.44 106 LEU B O 1
ATOM 4453 N N . SER B 1 107 ? -11.844 -8.195 -4.828 1 88 107 SER B N 1
ATOM 4454 C CA . SER B 1 107 ? -12.984 -7.348 -5.164 1 88 107 SER B CA 1
ATOM 4455 C C . SER B 1 107 ? -14.055 -7.418 -4.086 1 88 107 SER B C 1
ATOM 4457 O O . SER B 1 107 ? -14.977 -6.598 -4.062 1 88 107 SER B O 1
ATOM 4459 N N . ILE B 1 108 ? -13.906 -8.328 -3.193 1 91.5 108 ILE B N 1
ATOM 4460 C CA . ILE B 1 108 ? -14.836 -8.477 -2.082 1 91.5 108 ILE B CA 1
ATOM 4461 C C . ILE B 1 108 ? -14.859 -7.191 -1.253 1 91.5 108 ILE B C 1
ATOM 4463 O O . ILE B 1 108 ? -15.789 -6.953 -0.485 1 91.5 108 ILE B O 1
ATOM 4467 N N . PHE B 1 109 ? -13.844 -6.363 -1.333 1 90.94 109 PHE B N 1
ATOM 4468 C CA . PHE B 1 109 ? -13.75 -5.141 -0.539 1 90.94 109 PHE B CA 1
ATOM 4469 C C . PHE B 1 109 ? -14.281 -3.945 -1.32 1 90.94 109 PHE B C 1
ATOM 4471 O O . PHE B 1 109 ? -14.383 -2.842 -0.783 1 90.94 109 PHE B O 1
ATOM 4478 N N . ASP B 1 110 ? -14.531 -4.18 -2.539 1 83.75 110 ASP B N 1
ATOM 4479 C CA . ASP B 1 110 ? -15.023 -3.078 -3.361 1 83.75 110 ASP B CA 1
ATOM 4480 C C . ASP B 1 110 ? -16.469 -2.744 -3.023 1 83.75 110 ASP B C 1
ATOM 4482 O O . ASP B 1 110 ? -17.266 -3.635 -2.697 1 83.75 110 ASP B O 1
ATOM 4486 N N . ASN B 1 111 ? -16.656 -1.492 -2.553 1 67.94 111 ASN B N 1
ATOM 4487 C CA . ASN B 1 111 ? -18.016 -1.087 -2.195 1 67.94 111 ASN B CA 1
ATOM 4488 C C . ASN B 1 111 ? -18.984 -1.307 -3.352 1 67.94 111 ASN B C 1
ATOM 4490 O O . ASN B 1 111 ? -18.719 -0.895 -4.48 1 67.94 111 ASN B O 1
ATOM 4494 N N . THR B 1 112 ? -19.719 -2.42 -3.377 1 57.34 112 THR B N 1
ATOM 4495 C CA . THR B 1 112 ? -20.719 -2.777 -4.375 1 57.34 112 THR B CA 1
ATOM 4496 C C . THR B 1 112 ? -21.547 -1.559 -4.762 1 57.34 112 THR B C 1
ATOM 4498 O O . THR B 1 112 ? -22.141 -1.526 -5.84 1 57.34 112 THR B O 1
ATOM 4501 N N . SER B 1 113 ? -21.969 -0.783 -3.771 1 51.44 113 SER B N 1
ATOM 4502 C CA . SER B 1 113 ? -22.969 0.203 -4.152 1 51.44 113 SER B CA 1
ATOM 4503 C C . SER B 1 113 ? -22.453 1.146 -5.227 1 51.44 113 SER B C 1
ATOM 4505 O O . SER B 1 113 ? -23.047 2.191 -5.492 1 51.44 113 SER B O 1
ATOM 4507 N N . ASP B 1 114 ? -21.406 0.869 -5.711 1 49 114 ASP B N 1
ATOM 4508 C CA . ASP B 1 114 ? -20.672 1.642 -6.707 1 49 114 ASP B CA 1
ATOM 4509 C C . ASP B 1 114 ? -21.516 1.867 -7.961 1 49 114 ASP B C 1
ATOM 4511 O O . ASP B 1 114 ? -21.484 2.949 -8.547 1 49 114 ASP B O 1
ATOM 4515 N N . GLN B 1 115 ? -21.969 0.785 -8.461 1 46.94 115 GLN B N 1
ATOM 4516 C CA . GLN B 1 115 ? -22.812 1.028 -9.617 1 46.94 115 GLN B CA 1
ATOM 4517 C C . GLN B 1 115 ? -23.812 2.156 -9.352 1 46.94 115 GLN B C 1
ATOM 4519 O O . GLN B 1 115 ? -24.047 2.998 -10.219 1 46.94 115 GLN B O 1
ATOM 4524 N N . PHE B 1 116 ? -24.375 2.113 -8.328 1 43.22 116 PHE B N 1
ATOM 4525 C CA . PHE B 1 116 ? -25.344 3.162 -8.008 1 43.22 116 PHE B CA 1
ATOM 4526 C C . PHE B 1 116 ? -24.641 4.496 -7.793 1 43.22 116 PHE B C 1
ATOM 4528 O O . PHE B 1 116 ? -25.109 5.539 -8.25 1 43.22 116 PHE B O 1
ATOM 4535 N N . ILE B 1 117 ? -23.531 4.488 -7.23 1 48.69 117 ILE B N 1
ATOM 4536 C CA . ILE B 1 117 ? -22.797 5.719 -6.973 1 48.69 117 ILE B CA 1
ATOM 4537 C C . ILE B 1 117 ? -22.188 6.234 -8.273 1 48.69 117 ILE B C 1
ATOM 4539 O O . ILE B 1 117 ? -22.234 7.438 -8.555 1 48.69 117 ILE B O 1
ATOM 4543 N N . LYS B 1 118 ? -21.531 5.359 -9.016 1 50.69 118 LYS B N 1
ATOM 4544 C CA . LYS B 1 118 ? -21.047 5.688 -10.352 1 50.69 118 LYS B CA 1
ATOM 4545 C C . LYS B 1 118 ? -22.156 6.238 -11.234 1 50.69 118 LYS B C 1
ATOM 4547 O O . LYS B 1 118 ? -21.984 7.234 -11.93 1 50.69 118 LYS B O 1
ATOM 4552 N N . GLN B 1 119 ? -23.141 5.488 -11.352 1 47.22 119 GLN B N 1
ATOM 4553 C CA . GLN B 1 119 ? -24.266 5.938 -12.164 1 47.22 119 GLN B CA 1
ATOM 4554 C C . GLN B 1 119 ? -24.766 7.312 -11.711 1 47.22 119 GLN B C 1
ATOM 4556 O O . GLN B 1 119 ? -25.234 8.109 -12.531 1 47.22 119 GLN B O 1
ATOM 4561 N N . ASN B 1 120 ? -24.594 7.57 -10.469 1 43.66 120 ASN B N 1
ATOM 4562 C CA . ASN B 1 120 ? -25.141 8.844 -10.008 1 43.66 120 ASN B CA 1
ATOM 4563 C C . ASN B 1 120 ? -24.031 9.828 -9.641 1 43.66 120 ASN B C 1
ATOM 4565 O O . ASN B 1 120 ? -24.281 10.844 -8.992 1 43.66 120 ASN B O 1
ATOM 4569 N N . LYS B 1 121 ? -22.859 9.531 -10.203 1 47.38 121 LYS B N 1
ATOM 4570 C CA . LYS B 1 121 ? -21.703 10.422 -10.055 1 47.38 121 LYS B CA 1
ATOM 4571 C C . LYS B 1 121 ? -21.531 10.852 -8.602 1 47.38 121 LYS B C 1
ATOM 4573 O O . LYS B 1 121 ? -21.219 12.016 -8.328 1 47.38 121 LYS B O 1
ATOM 4578 N N . MET B 1 122 ? -22.031 10.094 -7.801 1 45.84 122 MET B N 1
ATOM 4579 C CA . MET B 1 122 ? -21.969 10.453 -6.387 1 45.84 122 MET B CA 1
ATOM 4580 C C . MET B 1 122 ? -20.594 10.148 -5.812 1 45.84 122 MET B C 1
ATOM 4582 O O . MET B 1 122 ? -20.344 9.039 -5.332 1 45.84 122 MET B O 1
ATOM 4586 N N . VAL B 1 123 ? -19.656 10.414 -6.391 1 47.34 123 VAL B N 1
ATOM 4587 C CA . VAL B 1 123 ? -18.266 10.305 -5.957 1 47.34 123 VAL B CA 1
ATOM 4588 C C . VAL B 1 123 ? -18.172 10.516 -4.449 1 47.34 123 VAL B C 1
ATOM 4590 O O . VAL B 1 123 ? -17.359 9.883 -3.775 1 47.34 123 VAL B O 1
ATOM 4593 N N . GLY B 1 124 ? -19.031 11.328 -3.742 1 46.12 124 GLY B N 1
ATOM 4594 C CA . GLY B 1 124 ? -18.859 11.992 -2.461 1 46.12 124 GLY B CA 1
ATOM 4595 C C . GLY B 1 124 ? -19.266 11.133 -1.282 1 46.12 124 GLY B C 1
ATOM 4596 O O . GLY B 1 124 ? -19 11.477 -0.13 1 46.12 124 GLY B O 1
ATOM 4597 N N . THR B 1 125 ? -20.156 10.039 -1.51 1 50.38 125 THR B N 1
ATOM 4598 C CA . THR B 1 125 ? -20.781 9.516 -0.296 1 50.38 125 THR B CA 1
ATOM 4599 C C . THR B 1 125 ? -20.172 8.172 0.089 1 50.38 125 THR B C 1
ATOM 4601 O O . THR B 1 125 ? -20.562 7.582 1.106 1 50.38 125 THR B O 1
ATOM 4604 N N . VAL B 1 126 ? -19.25 7.695 -0.698 1 60.91 126 VAL B N 1
ATOM 4605 C CA . VAL B 1 126 ? -18.844 6.332 -0.379 1 60.91 126 VAL B CA 1
ATOM 4606 C C . VAL B 1 126 ? -17.656 6.355 0.57 1 60.91 126 VAL B C 1
ATOM 4608 O O . VAL B 1 126 ? -16.734 7.164 0.403 1 60.91 126 VAL B O 1
ATOM 4611 N N . ARG B 1 127 ? -17.938 5.566 1.681 1 65.19 127 ARG B N 1
ATOM 4612 C CA . ARG B 1 127 ? -16.812 5.375 2.59 1 65.19 127 ARG B CA 1
ATOM 4613 C C . ARG B 1 127 ? -15.617 4.75 1.866 1 65.19 127 ARG B C 1
ATOM 4615 O O . ARG B 1 127 ? -15.742 3.678 1.27 1 65.19 127 ARG B O 1
ATOM 4622 N N . PRO B 1 128 ? -14.539 5.293 1.933 1 81.69 128 PRO B N 1
ATOM 4623 C CA . PRO B 1 128 ? -13.352 4.801 1.23 1 81.69 128 PRO B CA 1
ATOM 4624 C C . PRO B 1 128 ? -12.828 3.49 1.813 1 81.69 128 PRO B C 1
ATOM 4626 O O . PRO B 1 128 ? -13.016 3.217 3 1 81.69 128 PRO B O 1
ATOM 4629 N N . ARG B 1 129 ? -12.359 2.596 1.021 1 88.31 129 ARG B N 1
ATOM 4630 C CA . ARG B 1 129 ? -11.688 1.364 1.427 1 88.31 129 ARG B CA 1
ATOM 4631 C C . ARG B 1 129 ? -10.57 1.652 2.424 1 88.31 129 ARG B C 1
ATOM 4633 O O . ARG B 1 129 ? -9.953 2.719 2.381 1 88.31 129 ARG B O 1
ATOM 4640 N N . SER B 1 130 ? -10.422 0.721 3.328 1 90.69 130 SER B N 1
ATOM 4641 C CA . SER B 1 130 ? -9.352 0.84 4.312 1 90.69 130 SER B CA 1
ATOM 4642 C C . SER B 1 130 ? -8.445 -0.385 4.293 1 90.69 130 SER B C 1
ATOM 4644 O O . SER B 1 130 ? -8.844 -1.463 4.746 1 90.69 130 SER B O 1
ATOM 4646 N N . CYS B 1 131 ? -7.227 -0.186 3.883 1 95.5 131 CYS B N 1
ATOM 4647 C CA . CYS B 1 131 ? -6.273 -1.287 3.844 1 95.5 131 CYS B CA 1
ATOM 4648 C C . CYS B 1 131 ? -6.043 -1.86 5.238 1 95.5 131 CYS B C 1
ATOM 4650 O O . CYS B 1 131 ? -5.688 -3.029 5.383 1 95.5 131 CYS B O 1
ATOM 4652 N N . TRP B 1 132 ? -6.281 -1.057 6.289 1 94.38 132 TRP B N 1
ATOM 4653 C CA . TRP B 1 132 ? -6.066 -1.494 7.664 1 94.38 132 TRP B CA 1
ATOM 4654 C C . TRP B 1 132 ? -7.117 -2.521 8.078 1 94.38 132 TRP B C 1
ATOM 4656 O O . TRP B 1 132 ? -6.777 -3.58 8.609 1 94.38 132 TRP B O 1
ATOM 4666 N N . SER B 1 133 ? -8.391 -2.248 7.836 1 93.38 133 SER B N 1
ATOM 4667 C CA . SER B 1 133 ? -9.461 -3.178 8.164 1 93.38 133 SER B CA 1
ATOM 4668 C C . SER B 1 133 ? -9.422 -4.41 7.262 1 93.38 133 SER B C 1
ATOM 4670 O O . SER B 1 133 ? -9.664 -5.527 7.719 1 93.38 133 SER B O 1
ATOM 4672 N N . GLU B 1 134 ? -9.102 -4.16 6.004 1 95.94 134 GLU B N 1
ATOM 4673 C CA . GLU B 1 134 ? -9.047 -5.25 5.035 1 95.94 134 GLU B CA 1
ATOM 4674 C C . GLU B 1 134 ? -7.965 -6.262 5.402 1 95.94 134 GLU B C 1
ATOM 4676 O O . GLU B 1 134 ? -8.219 -7.469 5.414 1 95.94 134 GLU B O 1
ATOM 4681 N N . SER B 1 135 ? -6.777 -5.738 5.703 1 96.44 135 SER B N 1
ATOM 4682 C CA . SER B 1 135 ? -5.676 -6.625 6.059 1 96.44 135 SER B CA 1
ATOM 4683 C C . SER B 1 135 ? -5.977 -7.398 7.336 1 96.44 135 SER B C 1
ATOM 4685 O O . SER B 1 135 ? -5.594 -8.562 7.469 1 96.44 135 SER B O 1
ATOM 4687 N N . THR B 1 136 ? -6.676 -6.758 8.312 1 94.94 136 THR B N 1
ATOM 4688 C CA . THR B 1 136 ? -7.051 -7.426 9.555 1 94.94 136 THR B CA 1
ATOM 4689 C C . THR B 1 136 ? -8.023 -8.57 9.273 1 94.94 136 THR B C 1
ATOM 4691 O O . THR B 1 136 ? -7.902 -9.648 9.867 1 94.94 136 THR B O 1
ATOM 4694 N N . PHE B 1 137 ? -8.992 -8.367 8.43 1 96.44 137 PHE B N 1
ATOM 4695 C CA . PHE B 1 137 ? -9.945 -9.398 8.031 1 96.44 137 PHE B CA 1
ATOM 4696 C C . PHE B 1 137 ? -9.219 -10.586 7.406 1 96.44 137 PHE B C 1
ATOM 4698 O O . PHE B 1 137 ? -9.453 -11.734 7.797 1 96.44 137 PHE B O 1
ATOM 4705 N N . LEU B 1 138 ? -8.328 -10.289 6.461 1 97.88 138 LEU B N 1
ATOM 4706 C CA . LEU B 1 138 ? -7.594 -11.336 5.762 1 97.88 138 LEU B CA 1
ATOM 4707 C C . LEU B 1 138 ? -6.68 -12.094 6.719 1 97.88 138 LEU B C 1
ATOM 4709 O O . LEU B 1 138 ? -6.551 -13.32 6.625 1 97.88 138 LEU B O 1
ATOM 4713 N N . GLU B 1 139 ? -6.004 -11.352 7.602 1 96.38 139 GLU B N 1
ATOM 4714 C CA . GLU B 1 139 ? -5.152 -11.977 8.609 1 96.38 139 GLU B CA 1
ATOM 4715 C C . GLU B 1 139 ? -5.941 -12.961 9.461 1 96.38 139 GLU B C 1
ATOM 4717 O O . GLU B 1 139 ? -5.488 -14.086 9.695 1 96.38 139 GLU B O 1
ATOM 4722 N N . THR B 1 140 ? -7.09 -12.523 9.906 1 96.31 140 THR B N 1
ATOM 4723 C CA . THR B 1 140 ? -7.953 -13.375 10.719 1 96.31 140 THR B CA 1
ATOM 4724 C C . THR B 1 140 ? -8.391 -14.609 9.93 1 96.31 140 THR B C 1
ATOM 4726 O O . THR B 1 140 ? -8.367 -15.727 10.445 1 96.31 140 THR B O 1
ATOM 4729 N N . LEU B 1 141 ? -8.758 -14.375 8.703 1 97.12 141 LEU B N 1
ATOM 4730 C CA . LEU B 1 141 ? -9.211 -15.461 7.84 1 97.12 141 LEU B CA 1
ATOM 4731 C C . LEU B 1 141 ? -8.109 -16.5 7.648 1 97.12 141 LEU B C 1
ATOM 4733 O O . LEU B 1 141 ? -8.336 -17.688 7.867 1 97.12 141 LEU B O 1
ATOM 4737 N N . ILE B 1 142 ? -6.945 -16.109 7.297 1 96.31 142 ILE B N 1
ATOM 4738 C CA . ILE B 1 142 ? -5.832 -17 6.988 1 96.31 142 ILE B CA 1
ATOM 4739 C C . ILE B 1 142 ? -5.387 -17.734 8.258 1 96.31 142 ILE B C 1
ATOM 4741 O O . ILE B 1 142 ? -5.121 -18.938 8.227 1 96.31 142 ILE B O 1
ATOM 4745 N N . ASN B 1 143 ? -5.367 -17.031 9.375 1 94.56 143 ASN B N 1
ATOM 4746 C CA . ASN B 1 143 ? -4.961 -17.641 10.633 1 94.56 143 ASN B CA 1
ATOM 4747 C C . ASN B 1 143 ? -6.008 -18.641 11.141 1 94.56 143 ASN B C 1
ATOM 4749 O O . ASN B 1 143 ? -5.703 -19.5 11.969 1 94.56 143 ASN B O 1
ATOM 4753 N N . SER B 1 144 ? -7.168 -18.516 10.648 1 94.94 144 SER B N 1
ATOM 4754 C CA . SER B 1 144 ? -8.234 -19.422 11.031 1 94.94 144 SER B CA 1
ATOM 4755 C C . SER B 1 144 ? -8.094 -20.766 10.32 1 94.94 144 SER B C 1
ATOM 4757 O O . SER B 1 144 ? -8.789 -21.734 10.656 1 94.94 144 SER B O 1
ATOM 4759 N N . LEU B 1 145 ? -7.223 -20.797 9.383 1 94.44 145 LEU B N 1
ATOM 4760 C CA . LEU B 1 145 ? -7.047 -22 8.578 1 94.44 145 LEU B CA 1
ATOM 4761 C C . LEU B 1 145 ? -5.656 -22.594 8.789 1 94.44 145 LEU B C 1
ATOM 4763 O O . LEU B 1 145 ? -4.766 -22.406 7.957 1 94.44 145 LEU B O 1
ATOM 4767 N N . PRO B 1 146 ? -5.465 -23.375 9.742 1 90.81 146 PRO B N 1
ATOM 4768 C CA . PRO B 1 146 ? -4.129 -23.859 10.094 1 90.81 146 PRO B CA 1
ATOM 4769 C C . PRO B 1 146 ? -3.559 -24.812 9.055 1 90.81 146 PRO B C 1
ATOM 4771 O O . PRO B 1 146 ? -2.342 -25.016 8.992 1 90.81 146 PRO B O 1
ATOM 4774 N N . GLN B 1 147 ? -4.43 -25.453 8.172 1 91.38 147 GLN B N 1
ATOM 4775 C CA . GLN B 1 147 ? -3.947 -26.438 7.203 1 91.38 147 GLN B CA 1
ATOM 4776 C C . GLN B 1 147 ? -3.756 -25.812 5.828 1 91.38 147 GLN B C 1
ATOM 4778 O O . GLN B 1 147 ? -3.465 -26.516 4.855 1 91.38 147 GLN B O 1
ATOM 4783 N N . LEU B 1 148 ? -3.91 -24.5 5.785 1 91.62 148 LEU B N 1
ATOM 4784 C CA . LEU B 1 148 ? -3.814 -23.797 4.508 1 91.62 148 LEU B CA 1
ATOM 4785 C C . LEU B 1 148 ? -2.41 -23.922 3.926 1 91.62 148 LEU B C 1
ATOM 4787 O O . LEU B 1 148 ? -1.43 -23.562 4.578 1 91.62 148 LEU B O 1
ATOM 4791 N N . GLU B 1 149 ? -2.369 -24.438 2.639 1 90.38 149 GLU B N 1
ATOM 4792 C CA . GLU B 1 149 ? -1.085 -24.625 1.971 1 90.38 149 GLU B CA 1
ATOM 4793 C C . GLU B 1 149 ? -1.038 -23.891 0.64 1 90.38 149 GLU B C 1
ATOM 4795 O O . GLU B 1 149 ? 0.04 -23.656 0.089 1 90.38 149 GLU B O 1
ATOM 4800 N N . HIS B 1 150 ? -2.195 -23.609 0.155 1 88.69 150 HIS B N 1
ATOM 4801 C CA . HIS B 1 150 ? -2.305 -23 -1.167 1 88.69 150 HIS B CA 1
ATOM 4802 C C . HIS B 1 150 ? -3.145 -21.734 -1.123 1 88.69 150 HIS B C 1
ATOM 4804 O O . HIS B 1 150 ? -4.301 -21.766 -0.698 1 88.69 150 HIS B O 1
ATOM 4810 N N . LEU B 1 151 ? -2.564 -20.641 -1.573 1 91.5 151 LEU B N 1
ATOM 4811 C CA . LEU B 1 151 ? -3.221 -19.344 -1.503 1 91.5 151 LEU B CA 1
ATOM 4812 C C . LEU B 1 151 ? -3.232 -18.672 -2.869 1 91.5 151 LEU B C 1
ATOM 4814 O O . LEU B 1 151 ? -2.193 -18.578 -3.527 1 91.5 151 LEU B O 1
ATOM 4818 N N . CYS B 1 152 ? -4.406 -18.266 -3.301 1 90.25 152 CYS B N 1
ATOM 4819 C CA . CYS B 1 152 ? -4.566 -17.562 -4.562 1 90.25 152 CYS B CA 1
ATOM 4820 C C . CYS B 1 152 ? -5.297 -16.234 -4.355 1 90.25 152 CYS B C 1
ATOM 4822 O O . CYS B 1 152 ? -6.395 -16.203 -3.797 1 90.25 152 CYS B O 1
ATOM 4824 N N . PHE B 1 153 ? -4.695 -15.172 -4.871 1 92.12 153 PHE B N 1
ATOM 4825 C CA . PHE B 1 153 ? -5.344 -13.859 -4.824 1 92.12 153 PHE B CA 1
ATOM 4826 C C . PHE B 1 153 ? -5.652 -13.359 -6.23 1 92.12 153 PHE B C 1
ATOM 4828 O O . PHE B 1 153 ? -4.82 -13.469 -7.129 1 92.12 153 PHE B O 1
ATOM 4835 N N . PHE B 1 154 ? -6.809 -12.922 -6.426 1 88.69 154 PHE B N 1
ATOM 4836 C CA . PHE B 1 154 ? -7.129 -12.008 -7.512 1 88.69 154 PHE B CA 1
ATOM 4837 C C . PHE B 1 154 ? -7.051 -10.562 -7.035 1 88.69 154 PHE B C 1
ATOM 4839 O O . PHE B 1 154 ? -7.863 -10.125 -6.215 1 88.69 154 PHE B O 1
ATOM 4846 N N . ALA B 1 155 ? -6.027 -9.844 -7.496 1 90.12 155 ALA B N 1
ATOM 4847 C CA . ALA B 1 155 ? -5.723 -8.516 -6.965 1 90.12 155 ALA B CA 1
ATOM 4848 C C . ALA B 1 155 ? -5.324 -7.555 -8.078 1 90.12 155 ALA B C 1
ATOM 4850 O O . ALA B 1 155 ? -5.133 -7.973 -9.227 1 90.12 155 ALA B O 1
ATOM 4851 N N . ASP B 1 156 ? -5.312 -6.297 -7.766 1 86.75 156 ASP B N 1
ATOM 4852 C CA . ASP B 1 156 ? -4.738 -5.273 -8.633 1 86.75 156 ASP B CA 1
ATOM 4853 C C . ASP B 1 156 ? -3.943 -4.25 -7.828 1 86.75 156 ASP B C 1
ATOM 4855 O O . ASP B 1 156 ? -3.662 -4.465 -6.648 1 86.75 156 ASP B O 1
ATOM 4859 N N . VAL B 1 157 ? -3.557 -3.215 -8.469 1 82.44 157 VAL B N 1
ATOM 4860 C CA . VAL B 1 157 ? -2.633 -2.26 -7.863 1 82.44 157 VAL B CA 1
ATOM 4861 C C . VAL B 1 157 ? -3.303 -1.572 -6.676 1 82.44 157 VAL B C 1
ATOM 4863 O O . VAL B 1 157 ? -2.627 -1.147 -5.734 1 82.44 157 VAL B O 1
ATOM 4866 N N . SER B 1 158 ? -4.621 -1.423 -6.684 1 85.25 158 SER B N 1
ATOM 4867 C CA . SER B 1 158 ? -5.328 -0.766 -5.59 1 85.25 158 SER B CA 1
ATOM 4868 C C . SER B 1 158 ? -5.301 -1.617 -4.324 1 85.25 158 SER B C 1
ATOM 4870 O O . SER B 1 158 ? -5.59 -1.124 -3.232 1 85.25 158 SER B O 1
ATOM 4872 N N . ASP B 1 159 ? -4.863 -2.867 -4.438 1 92 159 ASP B N 1
ATOM 4873 C CA . ASP B 1 159 ? -4.848 -3.787 -3.303 1 92 159 ASP B CA 1
ATOM 4874 C C . ASP B 1 159 ? -3.463 -3.848 -2.664 1 92 159 ASP B C 1
ATOM 4876 O O . ASP B 1 159 ? -3.281 -4.488 -1.625 1 92 159 ASP B O 1
ATOM 4880 N N . GLU B 1 160 ? -2.529 -3.152 -3.186 1 91.69 160 GLU B N 1
ATOM 4881 C CA . GLU B 1 160 ? -1.139 -3.275 -2.762 1 91.69 160 GLU B CA 1
ATOM 4882 C C . GLU B 1 160 ? -0.974 -2.896 -1.292 1 91.69 160 GLU B C 1
ATOM 4884 O O . GLU B 1 160 ? -0.322 -3.613 -0.53 1 91.69 160 GLU B O 1
ATOM 4889 N N . PRO B 1 161 ? -1.604 -1.803 -0.86 1 93.12 161 PRO B N 1
ATOM 4890 C CA . PRO B 1 161 ? -1.456 -1.472 0.559 1 93.12 161 PRO B CA 1
ATOM 4891 C C . PRO B 1 161 ? -2.016 -2.555 1.479 1 93.12 161 PRO B C 1
ATOM 4893 O O . PRO B 1 161 ? -1.415 -2.863 2.512 1 93.12 161 PRO B O 1
ATOM 4896 N N . THR B 1 162 ? -3.082 -3.123 1.098 1 96.19 162 THR B N 1
ATOM 4897 C CA . THR B 1 162 ? -3.701 -4.188 1.88 1 96.19 162 THR B CA 1
ATOM 4898 C C . THR B 1 162 ? -2.793 -5.41 1.943 1 96.19 162 THR B C 1
ATOM 4900 O O . THR B 1 162 ? -2.568 -5.969 3.02 1 96.19 162 THR B O 1
ATOM 4903 N N . LEU B 1 163 ? -2.244 -5.777 0.831 1 97.12 163 LEU B N 1
ATOM 4904 C CA . LEU B 1 163 ? -1.434 -6.988 0.743 1 97.12 163 LEU B CA 1
ATOM 4905 C C . LEU B 1 163 ? -0.096 -6.797 1.451 1 97.12 163 LEU B C 1
ATOM 4907 O O . LEU B 1 163 ? 0.394 -7.715 2.113 1 97.12 163 LEU B O 1
ATOM 4911 N N . VAL B 1 164 ? 0.455 -5.648 1.271 1 96.44 164 VAL B N 1
ATOM 4912 C CA . VAL B 1 164 ? 1.725 -5.371 1.935 1 96.44 164 VAL B CA 1
ATOM 4913 C C . VAL B 1 164 ? 1.543 -5.445 3.449 1 96.44 164 VAL B C 1
ATOM 4915 O O . VAL B 1 164 ? 2.369 -6.035 4.152 1 96.44 164 VAL B O 1
ATOM 4918 N N . LEU B 1 165 ? 0.458 -4.887 3.961 1 95.88 165 LEU B N 1
ATOM 4919 C CA . LEU B 1 165 ? 0.149 -4.965 5.387 1 95.88 165 LEU B CA 1
ATOM 4920 C C . LEU B 1 165 ? -0.096 -6.406 5.812 1 95.88 165 LEU B C 1
ATOM 4922 O O . LEU B 1 165 ? 0.412 -6.848 6.844 1 95.88 165 LEU B O 1
ATOM 4926 N N . LEU B 1 166 ? -0.799 -7.09 5.008 1 97.25 166 LEU B N 1
ATOM 4927 C CA . LEU B 1 166 ? -1.133 -8.477 5.309 1 97.25 166 LEU B CA 1
ATOM 4928 C C . LEU B 1 166 ? 0.13 -9.312 5.5 1 97.25 166 LEU B C 1
ATOM 4930 O O . LEU B 1 166 ? 0.292 -9.969 6.527 1 97.25 166 LEU B O 1
ATOM 4934 N N . PHE B 1 167 ? 1.018 -9.25 4.551 1 97.12 167 PHE B N 1
ATOM 4935 C CA . PHE B 1 167 ? 2.186 -10.125 4.574 1 97.12 167 PHE B CA 1
ATOM 4936 C C . PHE B 1 167 ? 3.189 -9.656 5.621 1 97.12 167 PHE B C 1
ATOM 4938 O O . PHE B 1 167 ? 3.932 -10.461 6.18 1 97.12 167 PHE B O 1
ATOM 4945 N N . SER B 1 168 ? 3.164 -8.367 5.902 1 94.62 168 SER B N 1
ATOM 4946 C CA . SER B 1 168 ? 3.994 -7.895 7.008 1 94.62 168 SER B CA 1
ATOM 4947 C C . SER B 1 168 ? 3.521 -8.469 8.336 1 94.62 168 SER B C 1
ATOM 4949 O O . SER B 1 168 ? 4.336 -8.758 9.219 1 94.62 168 SER B O 1
ATOM 4951 N N . LYS B 1 169 ? 2.268 -8.664 8.484 1 92.69 169 LYS B N 1
ATOM 4952 C CA . LYS B 1 169 ? 1.688 -9.18 9.719 1 92.69 169 LYS B CA 1
ATOM 4953 C C . LYS B 1 169 ? 1.847 -10.695 9.812 1 92.69 169 LYS B C 1
ATOM 4955 O O . LYS B 1 169 ? 2.164 -11.227 10.883 1 92.69 169 LYS B O 1
ATOM 4960 N N . LEU B 1 170 ? 1.654 -11.344 8.734 1 94.75 170 LEU B N 1
ATOM 4961 C CA . LEU B 1 170 ? 1.68 -12.797 8.719 1 94.75 170 LEU B CA 1
ATOM 4962 C C . LEU B 1 170 ? 3.107 -13.32 8.844 1 94.75 170 LEU B C 1
ATOM 4964 O O . LEU B 1 170 ? 3.326 -14.43 9.336 1 94.75 170 LEU B O 1
ATOM 4968 N N . ILE B 1 171 ? 4.039 -12.43 8.336 1 93.81 171 ILE B N 1
ATOM 4969 C CA . ILE B 1 171 ? 5.441 -12.836 8.336 1 93.81 171 ILE B CA 1
ATOM 4970 C C . ILE B 1 171 ? 6.285 -11.773 9.031 1 93.81 171 ILE B C 1
ATOM 4972 O O . ILE B 1 171 ? 6.844 -10.883 8.383 1 93.81 171 ILE B O 1
ATOM 4976 N N . PRO B 1 172 ? 6.367 -11.906 10.344 1 79.31 172 PRO B N 1
ATOM 4977 C CA . PRO B 1 172 ? 7.102 -10.867 11.07 1 79.31 172 PRO B CA 1
ATOM 4978 C C . PRO B 1 172 ? 8.586 -10.836 10.703 1 79.31 172 PRO B C 1
ATOM 4980 O O . PRO B 1 172 ? 9.188 -11.891 10.469 1 79.31 172 PRO B O 1
ATOM 4983 N N . THR B 1 173 ? 9.102 -9.727 10.219 1 69.38 173 THR B N 1
ATOM 4984 C CA . THR B 1 173 ? 10.523 -9.555 9.93 1 69.38 173 THR B CA 1
ATOM 4985 C C . THR B 1 173 ? 11.328 -9.484 11.227 1 69.38 173 THR B C 1
ATOM 4987 O O . THR B 1 173 ? 10.969 -8.75 12.148 1 69.38 173 THR B O 1
ATOM 4990 N N . PRO B 1 174 ? 12.297 -10.5 11.453 1 55.19 174 PRO B N 1
ATOM 4991 C CA . PRO B 1 174 ? 13.109 -10.328 12.664 1 55.19 174 PRO B CA 1
ATOM 4992 C C . PRO B 1 174 ? 13.703 -8.93 12.789 1 55.19 174 PRO B C 1
ATOM 4994 O O . PRO B 1 174 ? 13.953 -8.273 11.773 1 55.19 174 PRO B O 1
ATOM 4997 N N . PRO B 1 175 ? 13.664 -8.344 14.023 1 44.19 175 PRO B N 1
ATOM 4998 C CA . PRO B 1 175 ? 14.227 -7.004 14.195 1 44.19 175 PRO B CA 1
ATOM 4999 C C . PRO B 1 175 ? 15.633 -6.871 13.617 1 44.19 175 PRO B C 1
ATOM 5001 O O . PRO B 1 175 ? 16.406 -7.836 13.625 1 44.19 175 PRO B O 1
ATOM 5004 N N . SER B 1 176 ? 15.789 -6.082 12.727 1 38.38 176 SER B N 1
ATOM 5005 C CA . SER B 1 176 ? 17.094 -5.895 12.094 1 38.38 176 SER B CA 1
ATOM 5006 C C . SER B 1 176 ? 18.219 -5.969 13.117 1 38.38 176 SER B C 1
ATOM 5008 O O . SER B 1 176 ? 19.391 -6.066 12.758 1 38.38 176 SER B O 1
ATOM 5010 N N . TYR B 1 177 ? 18.094 -5.383 14.438 1 32.31 177 TYR B N 1
ATOM 5011 C CA . TYR B 1 177 ? 19.266 -5.281 15.305 1 32.31 177 TYR B CA 1
ATOM 5012 C C . TYR B 1 177 ? 19.609 -6.633 15.914 1 32.31 177 TYR B C 1
ATOM 5014 O O . TYR B 1 177 ? 20.438 -6.719 16.828 1 32.31 177 TYR B O 1
ATOM 5022 N N . ILE B 1 178 ? 18.797 -7.5 16.188 1 32.97 178 ILE B N 1
ATOM 5023 C CA . ILE B 1 178 ? 19.312 -8.594 17.016 1 32.97 178 ILE B CA 1
ATOM 5024 C C . ILE B 1 178 ? 20.406 -9.344 16.25 1 32.97 178 ILE B C 1
ATOM 5026 O O . ILE B 1 178 ? 20.219 -9.703 15.086 1 32.97 178 ILE B O 1
ATOM 5030 N N . SER B 1 179 ? 21.672 -9.289 16.891 1 30.28 179 SER B N 1
ATOM 5031 C CA . SER B 1 179 ? 22.797 -10.211 16.734 1 30.28 179 SER B CA 1
ATOM 5032 C C . SER B 1 179 ? 22.312 -11.641 16.5 1 30.28 179 SER B C 1
ATOM 5034 O O . SER B 1 179 ? 21.203 -12 16.922 1 30.28 179 SER B O 1
ATOM 5036 N N . PRO B 1 180 ? 23.094 -12.367 15.844 1 30.14 180 PRO B N 1
ATOM 5037 C CA . PRO B 1 180 ? 22.797 -13.797 15.688 1 30.14 180 PRO B CA 1
ATOM 5038 C C . PRO B 1 180 ? 22.344 -14.445 17 1 30.14 180 PRO B C 1
ATOM 5040 O O . PRO B 1 180 ? 22.75 -14.008 18.078 1 30.14 180 PRO B O 1
ATOM 5043 N N . PRO B 1 181 ? 21.234 -15.031 17.109 1 30.77 181 PRO B N 1
ATOM 5044 C CA . PRO B 1 181 ? 20.953 -15.742 18.359 1 30.77 181 PRO B CA 1
ATOM 5045 C C . PRO B 1 181 ? 22.188 -16.422 18.953 1 30.77 181 PRO B C 1
ATOM 5047 O O . PRO B 1 181 ? 22.969 -17.016 18.203 1 30.77 181 PRO B O 1
ATOM 5050 N N . THR B 1 182 ? 22.812 -15.766 19.953 1 28.61 182 THR B N 1
ATOM 5051 C CA . THR B 1 182 ? 23.672 -16.656 20.719 1 28.61 182 THR B CA 1
ATOM 5052 C C . THR B 1 182 ? 22.953 -17.969 21.031 1 28.61 182 THR B C 1
ATOM 5054 O O . THR B 1 182 ? 21.781 -17.953 21.422 1 28.61 182 THR B O 1
ATOM 5057 N N . PRO B 1 183 ? 23.656 -19.094 20.797 1 27.81 183 PRO B N 1
ATOM 5058 C CA . PRO B 1 183 ? 23.125 -20.438 21.078 1 27.81 183 PRO B CA 1
ATOM 5059 C C . PRO B 1 183 ? 22.594 -20.578 22.516 1 27.81 183 PRO B C 1
ATOM 5061 O O . PRO B 1 183 ? 23.391 -20.578 23.469 1 27.81 183 PRO B O 1
ATOM 5064 N N . THR B 1 184 ? 21.891 -19.656 23.047 1 28.39 184 THR B N 1
ATOM 5065 C CA . THR B 1 184 ? 21.578 -19.984 24.438 1 28.39 184 THR B CA 1
ATOM 5066 C C . THR B 1 184 ? 21.125 -21.438 24.547 1 28.39 184 THR B C 1
ATOM 5068 O O . THR B 1 184 ? 20.297 -21.906 23.766 1 28.39 184 THR B O 1
ATOM 5071 N N . SER B 1 185 ? 21.859 -22.156 25.391 1 25.34 185 SER B N 1
ATOM 5072 C CA . SER B 1 185 ? 21.734 -23.531 25.891 1 25.34 185 SER B CA 1
ATOM 5073 C C . SER B 1 185 ? 20.312 -23.812 26.344 1 25.34 185 SER B C 1
ATOM 5075 O O . SER B 1 185 ? 19.781 -23.125 27.219 1 25.34 185 SER B O 1
ATOM 5077 N N . LEU B 1 186 ? 19.609 -24.438 25.531 1 27.72 186 LEU B N 1
ATOM 5078 C CA . LEU B 1 186 ? 18.328 -25.078 25.734 1 27.72 186 LEU B CA 1
ATOM 5079 C C . LEU B 1 186 ? 18.359 -25.984 26.969 1 27.72 186 LEU B C 1
ATOM 5081 O O . LEU B 1 186 ? 17.438 -26.781 27.172 1 27.72 186 LEU B O 1
ATOM 5085 N N . ASP B 1 187 ? 19.5 -25.859 27.719 1 25.52 187 ASP B N 1
ATOM 5086 C CA . ASP B 1 187 ? 19.422 -26.984 28.641 1 25.52 187 ASP B CA 1
ATOM 5087 C C . ASP B 1 187 ? 18.422 -26.703 29.766 1 25.52 187 ASP B C 1
ATOM 5089 O O . ASP B 1 187 ? 18.688 -27.016 30.922 1 25.52 187 ASP B O 1
ATOM 5093 N N . SER B 1 188 ? 17.75 -25.609 29.734 1 27.59 188 SER B N 1
ATOM 5094 C CA . SER B 1 188 ? 17.156 -25.672 31.078 1 27.59 188 SER B CA 1
ATOM 5095 C C . SER B 1 188 ? 16.312 -26.922 31.25 1 27.59 188 SER B C 1
ATOM 5097 O O . SER B 1 188 ? 15.648 -27.375 30.312 1 27.59 188 SER B O 1
ATOM 5099 N N . PRO B 1 189 ? 16.5 -27.703 32.312 1 26.06 189 PRO B N 1
ATOM 5100 C CA . PRO B 1 189 ? 15.875 -28.984 32.656 1 26.06 189 PRO B CA 1
ATOM 5101 C C . PRO B 1 189 ? 14.367 -29 32.438 1 26.06 189 PRO B C 1
ATOM 5103 O O . PRO B 1 189 ? 13.734 -27.938 32.375 1 26.06 189 PRO B O 1
ATOM 5106 N N . THR B 1 190 ? 13.883 -30.172 31.875 1 27.08 190 THR B N 1
ATOM 5107 C CA . THR B 1 190 ? 12.633 -30.844 31.531 1 27.08 190 THR B CA 1
ATOM 5108 C C . THR B 1 190 ? 11.641 -30.766 32.688 1 27.08 190 THR B C 1
ATOM 5110 O O . THR B 1 190 ? 11.633 -31.625 33.562 1 27.08 190 THR B O 1
ATOM 5113 N N . SER B 1 191 ? 11.633 -29.719 33.5 1 26.64 191 SER B N 1
ATOM 5114 C CA . SER B 1 191 ? 10.734 -29.984 34.625 1 26.64 191 SER B CA 1
ATOM 5115 C C . SER B 1 191 ? 9.359 -30.453 34.156 1 26.64 191 SER B C 1
ATOM 5117 O O . SER B 1 191 ? 8.922 -30.062 33.062 1 26.64 191 SER B O 1
ATOM 5119 N N . HIS B 1 192 ? 8.664 -31.531 34.75 1 24.86 192 HIS B N 1
ATOM 5120 C CA . HIS B 1 192 ? 7.52 -32.406 34.625 1 24.86 192 HIS B CA 1
ATOM 5121 C C . HIS B 1 192 ? 6.234 -31.641 34.406 1 24.86 192 HIS B C 1
ATOM 5123 O O . HIS B 1 192 ? 5.48 -31.359 35.344 1 24.86 192 HIS B O 1
ATOM 5129 N N . LEU B 1 193 ? 6.332 -30.406 33.969 1 28.56 193 LEU B N 1
ATOM 5130 C CA . LEU B 1 193 ? 4.992 -29.828 33.969 1 28.56 193 LEU B CA 1
ATOM 5131 C C . LEU B 1 193 ? 4.008 -30.75 33.25 1 28.56 193 LEU B C 1
ATOM 5133 O O . LEU B 1 193 ? 4.355 -31.375 32.25 1 28.56 193 LEU B O 1
ATOM 5137 N N . HIS B 1 194 ? 2.902 -31.156 33.781 1 28.47 194 HIS B N 1
ATOM 5138 C CA . HIS B 1 194 ? 1.772 -32 33.438 1 28.47 194 HIS B CA 1
ATOM 5139 C C . HIS B 1 194 ? 1.339 -31.844 32 1 28.47 194 HIS B C 1
ATOM 5141 O O . HIS B 1 194 ? 1.539 -30.781 31.406 1 28.47 194 HIS B O 1
ATOM 5147 N N . HIS B 1 195 ? 1.153 -32.938 31.234 1 28.48 195 HIS B N 1
ATOM 5148 C CA . HIS B 1 195 ? 0.77 -33.312 29.875 1 28.48 195 HIS B CA 1
ATOM 5149 C C . HIS B 1 195 ? -0.396 -32.438 29.375 1 28.48 195 HIS B C 1
ATOM 5151 O O . HIS B 1 195 ? -1.559 -32.812 29.562 1 28.48 195 HIS B O 1
ATOM 5157 N N . ALA B 1 196 ? -0.451 -31.156 29.703 1 32.94 196 ALA B N 1
ATOM 5158 C CA . ALA B 1 196 ? -1.623 -30.562 29.062 1 32.94 196 ALA B CA 1
ATOM 5159 C C . ALA B 1 196 ? -1.752 -31.016 27.609 1 32.94 196 ALA B C 1
ATOM 5161 O O . ALA B 1 196 ? -0.756 -31.359 26.969 1 32.94 196 ALA B O 1
ATOM 5162 N N . PRO B 1 197 ? -2.92 -31.5 27.172 1 34.59 197 PRO B N 1
ATOM 5163 C CA . PRO B 1 197 ? -3.053 -32 25.812 1 34.59 197 PRO B CA 1
ATOM 5164 C C . PRO B 1 197 ? -2.252 -31.188 24.797 1 34.59 197 PRO B C 1
ATOM 5166 O O . PRO B 1 197 ? -1.975 -30 25.031 1 34.59 197 PRO B O 1
ATOM 5169 N N . THR B 1 198 ? -1.27 -31.766 24.062 1 35.38 198 THR B N 1
ATOM 5170 C CA . THR B 1 198 ? -0.369 -31.25 23.031 1 35.38 198 THR B CA 1
ATOM 5171 C C . THR B 1 198 ? -1.041 -30.141 22.234 1 35.38 198 THR B C 1
ATOM 5173 O O . THR B 1 198 ? -1.968 -30.406 21.469 1 35.38 198 THR B O 1
ATOM 5176 N N . LYS B 1 199 ? -1.481 -29.047 22.797 1 41.88 199 LYS B N 1
ATOM 5177 C CA . LYS B 1 199 ? -1.913 -27.906 22.016 1 41.88 199 LYS B CA 1
ATOM 5178 C C . LYS B 1 199 ? -1.258 -27.906 20.641 1 41.88 199 LYS B C 1
ATOM 5180 O O . LYS B 1 199 ? -0.031 -27.969 20.531 1 41.88 199 LYS B O 1
ATOM 5185 N N . HIS B 1 200 ? -1.8 -28.609 19.5 1 41.84 200 HIS B N 1
ATOM 5186 C CA . HIS B 1 200 ? -1.398 -28.656 18.109 1 41.84 200 HIS B CA 1
ATOM 5187 C C . HIS B 1 200 ? -0.682 -27.375 17.703 1 41.84 200 HIS B C 1
ATOM 5189 O O . HIS B 1 200 ? -1.288 -26.297 17.672 1 41.84 200 HIS B O 1
ATOM 5195 N N . ILE B 1 201 ? 0.421 -27.125 17.969 1 53.5 201 ILE B N 1
ATOM 5196 C CA . ILE B 1 201 ? 1.249 -25.984 17.578 1 53.5 201 ILE B CA 1
ATOM 5197 C C . ILE B 1 201 ? 1.225 -25.828 16.062 1 53.5 201 ILE B C 1
ATOM 5199 O O . ILE B 1 201 ? 1.72 -26.688 15.328 1 53.5 201 ILE B O 1
ATOM 5203 N N . HIS B 1 202 ? 0.289 -25.094 15.484 1 72.12 202 HIS B N 1
ATOM 5204 C CA . HIS B 1 202 ? 0.156 -24.859 14.047 1 72.12 202 HIS B CA 1
ATOM 5205 C C . HIS B 1 202 ? 1.399 -24.172 13.484 1 72.12 202 HIS B C 1
ATOM 5207 O O . HIS B 1 202 ? 1.965 -23.281 14.117 1 72.12 202 HIS B O 1
ATOM 5213 N N . LYS B 1 203 ? 2.02 -24.844 12.438 1 84.88 203 LYS B N 1
ATOM 5214 C CA . LYS B 1 203 ? 3.135 -24.266 11.695 1 84.88 203 LYS B CA 1
ATOM 5215 C C . LYS B 1 203 ? 2.824 -22.828 11.266 1 84.88 203 LYS B C 1
ATOM 5217 O O . LYS B 1 203 ? 1.694 -22.516 10.883 1 84.88 203 LYS B O 1
ATOM 5222 N N . PRO B 1 204 ? 3.838 -22.047 11.453 1 90.31 204 PRO B N 1
ATOM 5223 C CA . PRO B 1 204 ? 3.635 -20.672 10.992 1 90.31 204 PRO B CA 1
ATOM 5224 C C . PRO B 1 204 ? 3.238 -20.578 9.523 1 90.31 204 PRO B C 1
ATOM 5226 O O . PRO B 1 204 ? 3.613 -21.453 8.734 1 90.31 204 PRO B O 1
ATOM 5229 N N . PHE B 1 205 ? 2.52 -19.656 9.18 1 93.38 205 PHE B N 1
ATOM 5230 C CA . PHE B 1 205 ? 1.972 -19.438 7.844 1 93.38 205 PHE B CA 1
ATOM 5231 C C . PHE B 1 205 ? 3.055 -19.594 6.785 1 93.38 205 PHE B C 1
ATOM 5233 O O . PHE B 1 205 ? 2.871 -20.328 5.809 1 93.38 205 PHE B O 1
ATOM 5240 N N . ALA B 1 206 ? 4.184 -18.953 6.977 1 91.81 206 ALA B N 1
ATOM 5241 C CA . ALA B 1 206 ? 5.258 -18.922 5.992 1 91.81 206 ALA B CA 1
ATOM 5242 C C . ALA B 1 206 ? 5.812 -20.312 5.73 1 91.81 206 ALA B C 1
ATOM 5244 O O . ALA B 1 206 ? 6.25 -20.625 4.617 1 91.81 206 ALA B O 1
ATOM 5245 N N . GLN B 1 207 ? 5.73 -21.188 6.676 1 92.06 207 GLN B N 1
ATOM 5246 C CA . GLN B 1 207 ? 6.316 -22.516 6.57 1 92.06 207 GLN B CA 1
ATOM 5247 C C . GLN B 1 207 ? 5.332 -23.516 5.949 1 92.06 207 GLN B C 1
ATOM 5249 O O . GLN B 1 207 ? 5.738 -24.547 5.426 1 92.06 207 GLN B O 1
ATOM 5254 N N . ARG B 1 208 ? 4.137 -23.156 5.973 1 92.56 208 ARG B N 1
ATOM 5255 C CA . ARG B 1 208 ? 3.115 -24.094 5.492 1 92.56 208 ARG B CA 1
ATOM 5256 C C . ARG B 1 208 ? 2.822 -23.859 4.016 1 92.56 208 ARG B C 1
ATOM 5258 O O . ARG B 1 208 ? 2.387 -24.781 3.314 1 92.56 208 ARG B O 1
ATOM 5265 N N . LEU B 1 209 ? 3.041 -22.688 3.576 1 92.56 209 LEU B N 1
ATOM 5266 C CA . LEU B 1 209 ? 2.629 -22.312 2.225 1 92.56 209 LEU B CA 1
ATOM 5267 C C . LEU B 1 209 ? 3.463 -23.047 1.182 1 92.56 209 LEU B C 1
ATOM 5269 O O . LEU B 1 209 ? 4.695 -23.016 1.228 1 92.56 209 LEU B O 1
ATOM 5273 N N . ARG B 1 210 ? 2.771 -23.688 0.202 1 89.5 210 ARG B N 1
ATOM 5274 C CA . ARG B 1 210 ? 3.432 -24.469 -0.843 1 89.5 210 ARG B CA 1
ATOM 5275 C C . ARG B 1 210 ? 3.197 -23.844 -2.217 1 89.5 210 ARG B C 1
ATOM 5277 O O . ARG B 1 210 ? 4.035 -23.969 -3.113 1 89.5 210 ARG B O 1
ATOM 5284 N N . SER B 1 211 ? 2.053 -23.234 -2.311 1 90.5 211 SER B N 1
ATOM 5285 C CA . SER B 1 211 ? 1.745 -22.594 -3.586 1 90.5 211 SER B CA 1
ATOM 5286 C C . SER B 1 211 ? 1.121 -21.219 -3.377 1 90.5 211 SER B C 1
ATOM 5288 O O . SER B 1 211 ? 0.388 -21 -2.408 1 90.5 211 SER B O 1
ATOM 5290 N N . PHE B 1 212 ? 1.439 -20.359 -4.309 1 92.38 212 PHE B N 1
ATOM 5291 C CA . PHE B 1 212 ? 0.876 -19.016 -4.289 1 92.38 212 PHE B CA 1
ATOM 5292 C C . PHE B 1 212 ? 0.581 -18.531 -5.707 1 92.38 212 PHE B C 1
ATOM 5294 O O . PHE B 1 212 ? 1.366 -18.766 -6.625 1 92.38 212 PHE B O 1
ATOM 5301 N N . SER B 1 213 ? -0.565 -17.922 -5.789 1 89.31 213 SER B N 1
ATOM 5302 C CA . SER B 1 213 ? -0.953 -17.359 -7.078 1 89.31 213 SER B CA 1
ATOM 5303 C C . SER B 1 213 ? -1.394 -15.906 -6.934 1 89.31 213 SER B C 1
ATOM 5305 O O . SER B 1 213 ? -2.262 -15.594 -6.117 1 89.31 213 SER B O 1
ATOM 5307 N N . TRP B 1 214 ? -0.737 -15.07 -7.625 1 91.19 214 TRP B N 1
ATOM 5308 C CA . TRP B 1 214 ? -1.179 -13.695 -7.801 1 91.19 214 TRP B CA 1
ATOM 5309 C C . TRP B 1 214 ? -1.787 -13.492 -9.188 1 91.19 214 TRP B C 1
ATOM 5311 O O . TRP B 1 214 ? -1.106 -13.656 -10.203 1 91.19 214 TRP B O 1
ATOM 5321 N N . ARG B 1 215 ? -3.033 -13.133 -9.195 1 85.56 215 ARG B N 1
ATOM 5322 C CA . ARG B 1 215 ? -3.754 -12.969 -10.453 1 85.56 215 ARG B CA 1
ATOM 5323 C C . ARG B 1 215 ? -4.375 -11.578 -10.555 1 85.56 215 ARG B C 1
ATOM 5325 O O . ARG B 1 215 ? -4.953 -11.086 -9.586 1 85.56 215 ARG B O 1
ATOM 5332 N N . LEU B 1 216 ? -4.27 -11.055 -11.672 1 85.44 216 LEU B N 1
ATOM 5333 C CA . LEU B 1 216 ? -4.793 -9.711 -11.883 1 85.44 216 LEU B CA 1
ATOM 5334 C C . LEU B 1 216 ? -6.309 -9.734 -12.047 1 85.44 216 LEU B C 1
ATOM 5336 O O . LEU B 1 216 ? -6.836 -10.484 -12.867 1 85.44 216 LEU B O 1
ATOM 5340 N N . ARG B 1 217 ? -6.977 -8.984 -11.297 1 82.69 217 ARG B N 1
ATOM 5341 C CA . ARG B 1 217 ? -8.43 -8.961 -11.391 1 82.69 217 ARG B CA 1
ATOM 5342 C C . ARG B 1 217 ? -8.898 -7.859 -12.336 1 82.69 217 ARG B C 1
ATOM 5344 O O . ARG B 1 217 ? -9.992 -7.938 -12.898 1 82.69 217 ARG B O 1
ATOM 5351 N N . ALA B 1 218 ? -8.102 -6.707 -12.359 1 77.12 218 ALA B N 1
ATOM 5352 C CA . ALA B 1 218 ? -8.43 -5.602 -13.25 1 77.12 218 ALA B CA 1
ATOM 5353 C C . ALA B 1 218 ? -7.18 -4.801 -13.609 1 77.12 218 ALA B C 1
ATOM 5355 O O . ALA B 1 218 ? -6.32 -4.566 -12.758 1 77.12 218 ALA B O 1
ATOM 5356 N N . PRO B 1 219 ? -7.137 -4.379 -14.844 1 76.19 219 PRO B N 1
ATOM 5357 C CA . PRO B 1 219 ? -5.977 -3.559 -15.203 1 76.19 219 PRO B CA 1
ATOM 5358 C C . PRO B 1 219 ? -6.004 -2.178 -14.547 1 76.19 219 PRO B C 1
ATOM 5360 O O . PRO B 1 219 ? -7.066 -1.561 -14.445 1 76.19 219 PRO B O 1
ATOM 5363 N N . PRO B 1 220 ? -4.875 -1.81 -14.07 1 76.94 220 PRO B N 1
ATOM 5364 C CA . PRO B 1 220 ? -4.84 -0.437 -13.562 1 76.94 220 PRO B CA 1
ATOM 5365 C C . PRO B 1 220 ? -5.023 0.606 -14.656 1 76.94 220 PRO B C 1
ATOM 5367 O O . PRO B 1 220 ? -4.855 0.298 -15.844 1 76.94 220 PRO B O 1
ATOM 5370 N N . PRO B 1 221 ? -5.309 1.792 -14.25 1 76.44 221 PRO B N 1
ATOM 5371 C CA . PRO B 1 221 ? -5.332 2.854 -15.258 1 76.44 221 PRO B CA 1
ATOM 5372 C C . PRO B 1 221 ? -4.004 2.996 -15.992 1 76.44 221 PRO B C 1
ATOM 5374 O O . PRO B 1 221 ? -2.939 2.771 -15.406 1 76.44 221 PRO B O 1
ATOM 5377 N N . SER B 1 222 ? -3.955 3.203 -17.328 1 70.38 222 SER B N 1
ATOM 5378 C CA . SER B 1 222 ? -2.826 3.16 -18.25 1 70.38 222 SER B CA 1
ATOM 5379 C C . SER B 1 222 ? -1.634 3.938 -17.703 1 70.38 222 SER B C 1
ATOM 5381 O O . SER B 1 222 ? -0.492 3.484 -17.797 1 70.38 222 SER B O 1
ATOM 5383 N N . SER B 1 223 ? -1.804 5.141 -17.062 1 75.56 223 SER B N 1
ATOM 5384 C CA . SER B 1 223 ? -0.671 5.988 -16.703 1 75.56 223 SER B CA 1
ATOM 5385 C C . SER B 1 223 ? -0.187 5.695 -15.289 1 75.56 223 SER B C 1
ATOM 5387 O O . SER B 1 223 ? 0.794 6.285 -14.836 1 75.56 223 SER B O 1
ATOM 5389 N N . PHE B 1 224 ? -0.711 4.621 -14.82 1 77.19 224 PHE B N 1
ATOM 5390 C CA . PHE B 1 224 ? -0.35 4.375 -13.43 1 77.19 224 PHE B CA 1
ATOM 5391 C C . PHE B 1 224 ? 1.041 3.758 -13.328 1 77.19 224 PHE B C 1
ATOM 5393 O O . PHE B 1 224 ? 1.813 4.094 -12.43 1 77.19 224 PHE B O 1
ATOM 5400 N N . ARG B 1 225 ? 1.324 2.928 -14.195 1 74.19 225 ARG B N 1
ATOM 5401 C CA . ARG B 1 225 ? 2.617 2.252 -14.172 1 74.19 225 ARG B CA 1
ATOM 5402 C C . ARG B 1 225 ? 3.762 3.254 -14.289 1 74.19 225 ARG B C 1
ATOM 5404 O O . ARG B 1 225 ? 4.777 3.131 -13.602 1 74.19 225 ARG B O 1
ATOM 5411 N N . GLU B 1 226 ? 3.525 4.164 -15.156 1 72.94 226 GLU B N 1
ATOM 5412 C CA . GLU B 1 226 ? 4.516 5.219 -15.328 1 72.94 226 GLU B CA 1
ATOM 5413 C C . GLU B 1 226 ? 4.582 6.121 -14.102 1 72.94 226 GLU B C 1
ATOM 5415 O O . GLU B 1 226 ? 5.656 6.609 -13.734 1 72.94 226 GLU B O 1
ATOM 5420 N N . PHE B 1 227 ? 3.537 6.184 -13.453 1 77.06 227 PHE B N 1
ATOM 5421 C CA . PHE B 1 227 ? 3.404 7.066 -12.305 1 77.06 227 PHE B CA 1
ATOM 5422 C C . PHE B 1 227 ? 4.027 6.438 -11.062 1 77.06 227 PHE B C 1
ATOM 5424 O O . PHE B 1 227 ? 4.812 7.078 -10.359 1 77.06 227 PHE B O 1
ATOM 5431 N N . ALA B 1 228 ? 3.727 5.18 -10.789 1 76.56 228 ALA B N 1
ATOM 5432 C CA . ALA B 1 228 ? 4.109 4.539 -9.531 1 76.56 228 ALA B CA 1
ATOM 5433 C C . ALA B 1 228 ? 5.535 3.996 -9.602 1 76.56 228 ALA B C 1
ATOM 5435 O O . ALA B 1 228 ? 6.203 3.854 -8.578 1 76.56 228 ALA B O 1
ATOM 5436 N N . ARG B 1 229 ? 5.965 3.525 -10.734 1 76.44 229 ARG B N 1
ATOM 5437 C CA . ARG B 1 229 ? 7.297 2.982 -10.984 1 76.44 229 ARG B CA 1
ATOM 5438 C C . ARG B 1 229 ? 7.586 1.807 -10.055 1 76.44 229 ARG B C 1
ATOM 5440 O O . ARG B 1 229 ? 8.719 1.623 -9.617 1 76.44 229 ARG B O 1
ATOM 5447 N N . SER B 1 230 ? 6.613 1.171 -9.578 1 79.19 230 SER B N 1
ATOM 5448 C CA . SER B 1 230 ? 6.746 -0.015 -8.734 1 79.19 230 SER B CA 1
ATOM 5449 C C . SER B 1 230 ? 6.363 -1.278 -9.5 1 79.19 230 SER B C 1
ATOM 5451 O O . SER B 1 230 ? 5.68 -1.208 -10.523 1 79.19 230 SER B O 1
ATOM 5453 N N . SER B 1 231 ? 6.941 -2.328 -8.969 1 81.19 231 SER B N 1
ATOM 5454 C CA . SER B 1 231 ? 6.566 -3.615 -9.547 1 81.19 231 SER B CA 1
ATOM 5455 C C . SER B 1 231 ? 5.098 -3.93 -9.281 1 81.19 231 SER B C 1
ATOM 5457 O O . SER B 1 231 ? 4.586 -3.668 -8.188 1 81.19 231 SER B O 1
ATOM 5459 N N . THR B 1 232 ? 4.496 -4.535 -10.234 1 83.88 232 THR B N 1
ATOM 5460 C CA . THR B 1 232 ? 3.117 -4.996 -10.109 1 83.88 232 THR B CA 1
ATOM 5461 C C . THR B 1 232 ? 2.99 -6 -8.961 1 83.88 232 THR B C 1
ATOM 5463 O O . THR B 1 232 ? 1.94 -6.09 -8.328 1 83.88 232 THR B O 1
ATOM 5466 N N . PHE B 1 233 ? 4.074 -6.691 -8.688 1 90.62 233 PHE B N 1
ATOM 5467 C CA . PHE B 1 233 ? 4.043 -7.762 -7.695 1 90.62 233 PHE B CA 1
ATOM 5468 C C . PHE B 1 233 ? 4.793 -7.359 -6.434 1 90.62 233 PHE B C 1
ATOM 5470 O O . PHE B 1 233 ? 5.258 -8.219 -5.676 1 90.62 233 PHE B O 1
ATOM 5477 N N . VAL B 1 234 ? 4.914 -6.102 -6.207 1 91.94 234 VAL B N 1
ATOM 5478 C CA . VAL B 1 234 ? 5.793 -5.645 -5.133 1 91.94 234 VAL B CA 1
ATOM 5479 C C . VAL B 1 234 ? 5.266 -6.141 -3.789 1 91.94 234 VAL B C 1
ATOM 5481 O O . VAL B 1 234 ? 6.047 -6.445 -2.885 1 91.94 234 VAL B O 1
ATOM 5484 N N . SER B 1 235 ? 3.998 -6.316 -3.67 1 94.31 235 SER B N 1
ATOM 5485 C CA . SER B 1 235 ? 3.383 -6.684 -2.396 1 94.31 235 SER B CA 1
ATOM 5486 C C . SER B 1 235 ? 3.785 -8.094 -1.975 1 94.31 235 SER B C 1
ATOM 5488 O O . SER B 1 235 ? 3.793 -8.406 -0.784 1 94.31 235 SER B O 1
ATOM 5490 N N . ILE B 1 236 ? 4.188 -8.945 -2.867 1 95.94 236 ILE B N 1
ATOM 5491 C CA . ILE B 1 236 ? 4.402 -10.344 -2.52 1 95.94 236 ILE B CA 1
ATOM 5492 C C . ILE B 1 236 ? 5.898 -10.617 -2.377 1 95.94 236 ILE B C 1
ATOM 5494 O O . ILE B 1 236 ? 6.305 -11.742 -2.082 1 95.94 236 ILE B O 1
ATOM 5498 N N . HIS B 1 237 ? 6.742 -9.562 -2.562 1 96 237 HIS B N 1
ATOM 5499 C CA . HIS B 1 237 ? 8.188 -9.75 -2.447 1 96 237 HIS B CA 1
ATOM 5500 C C . HIS B 1 237 ? 8.555 -10.367 -1.104 1 96 237 HIS B C 1
ATOM 5502 O O . HIS B 1 237 ? 9.32 -11.336 -1.052 1 96 237 HIS B O 1
ATOM 5508 N N . HIS B 1 238 ? 7.957 -9.805 -0.072 1 96.06 238 HIS B N 1
ATOM 5509 C CA . HIS B 1 238 ? 8.227 -10.281 1.28 1 96.06 238 HIS B CA 1
ATOM 5510 C C . HIS B 1 238 ? 7.762 -11.719 1.46 1 96.06 238 HIS B C 1
ATOM 5512 O O . HIS B 1 238 ? 8.453 -12.531 2.076 1 96.06 238 HIS B O 1
ATOM 5518 N N . LEU B 1 239 ? 6.648 -12.047 0.913 1 96.75 239 LEU B N 1
ATOM 5519 C CA . LEU B 1 239 ? 6.102 -13.391 0.97 1 96.75 239 LEU B CA 1
ATOM 5520 C C . LEU B 1 239 ? 7.039 -14.391 0.302 1 96.75 239 LEU B C 1
ATOM 5522 O O . LEU B 1 239 ? 7.387 -15.414 0.895 1 96.75 239 LEU B O 1
ATOM 5526 N N . ILE B 1 240 ? 7.453 -14.039 -0.862 1 96.56 240 ILE B N 1
ATOM 5527 C CA . ILE B 1 240 ? 8.273 -14.938 -1.673 1 96.56 240 ILE B CA 1
ATOM 5528 C C . ILE B 1 240 ? 9.617 -15.172 -0.985 1 96.56 240 ILE B C 1
ATOM 5530 O O . ILE B 1 240 ? 10.086 -16.312 -0.895 1 96.56 240 ILE B O 1
ATOM 5534 N N . ARG B 1 241 ? 10.18 -14.156 -0.44 1 95 241 ARG B N 1
ATOM 5535 C CA . ARG B 1 241 ? 11.5 -14.227 0.179 1 95 241 ARG B CA 1
ATOM 5536 C C . ARG B 1 241 ? 11.461 -15.078 1.442 1 95 241 ARG B C 1
ATOM 5538 O O . ARG B 1 241 ? 12.469 -15.695 1.808 1 95 241 ARG B O 1
ATOM 5545 N N . HIS B 1 242 ? 10.281 -15.219 2.029 1 94.31 242 HIS B N 1
ATOM 5546 C CA . HIS B 1 242 ? 10.273 -15.797 3.369 1 94.31 242 HIS B CA 1
ATOM 5547 C C . HIS B 1 242 ? 9.391 -17.047 3.424 1 94.31 242 HIS B C 1
ATOM 5549 O O . HIS B 1 242 ? 8.953 -17.453 4.5 1 94.31 242 HIS B O 1
ATOM 5555 N N . THR B 1 243 ? 9.109 -17.594 2.334 1 94.31 243 THR B N 1
ATOM 5556 C CA . THR B 1 243 ? 8.383 -18.859 2.275 1 94.31 243 THR B CA 1
ATOM 5557 C C . THR B 1 243 ? 9.281 -19.969 1.75 1 94.31 243 THR B C 1
ATOM 5559 O O . THR B 1 243 ? 9.344 -20.219 0.542 1 94.31 243 THR B O 1
ATOM 5562 N N . PRO B 1 244 ? 9.867 -20.656 2.68 1 93.38 244 PRO B N 1
ATOM 5563 C CA . PRO B 1 244 ? 10.914 -21.609 2.277 1 93.38 244 PRO B CA 1
ATOM 5564 C C . PRO B 1 244 ? 10.367 -22.812 1.517 1 93.38 244 PRO B C 1
ATOM 5566 O O . PRO B 1 244 ? 11.086 -23.438 0.735 1 93.38 244 PRO B O 1
ATOM 5569 N N . ASN B 1 245 ? 9.047 -23.109 1.659 1 92.62 245 ASN B N 1
ATOM 5570 C CA . ASN B 1 245 ? 8.5 -24.328 1.071 1 92.62 245 ASN B CA 1
ATOM 5571 C C . ASN B 1 245 ? 7.719 -24.047 -0.204 1 92.62 245 ASN B C 1
ATOM 5573 O O . ASN B 1 245 ? 7.172 -24.953 -0.823 1 92.62 245 ASN B O 1
ATOM 5577 N N . LEU B 1 246 ? 7.699 -22.797 -0.567 1 93 246 LEU B N 1
ATOM 5578 C CA . LEU B 1 246 ? 6.973 -22.438 -1.777 1 93 246 LEU B CA 1
ATOM 5579 C C . LEU B 1 246 ? 7.602 -23.078 -3.008 1 93 246 LEU B C 1
ATOM 5581 O O . LEU B 1 246 ? 8.766 -22.828 -3.318 1 93 246 LEU B O 1
ATOM 5585 N N . ASP B 1 247 ? 6.816 -23.938 -3.721 1 91.44 247 ASP B N 1
ATOM 5586 C CA . ASP B 1 247 ? 7.387 -24.625 -4.875 1 91.44 247 ASP B CA 1
ATOM 5587 C C . ASP B 1 247 ? 6.504 -24.453 -6.109 1 91.44 247 ASP B C 1
ATOM 5589 O O . ASP B 1 247 ? 6.773 -25.031 -7.16 1 91.44 247 ASP B O 1
ATOM 5593 N N . PHE B 1 248 ? 5.441 -23.656 -5.969 1 90.38 248 PHE B N 1
ATOM 5594 C CA . PHE B 1 248 ? 4.57 -2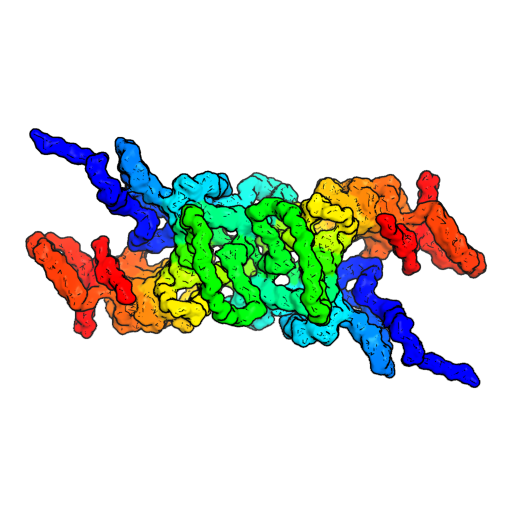3.328 -7.09 1 90.38 248 PHE B CA 1
ATOM 5595 C C . PHE B 1 248 ? 4.164 -21.859 -7.051 1 90.38 248 PHE B C 1
ATOM 5597 O O . PHE B 1 248 ? 3.625 -21.391 -6.047 1 90.38 248 PHE B O 1
ATOM 5604 N N . LEU B 1 249 ? 4.379 -21.141 -8.125 1 91.94 249 LEU B N 1
ATOM 5605 C CA . LEU B 1 249 ? 4.113 -19.719 -8.18 1 91.94 249 LEU B CA 1
ATOM 5606 C C . LEU B 1 249 ? 3.434 -19.344 -9.492 1 91.94 249 LEU B C 1
ATOM 5608 O O . LEU B 1 249 ? 3.893 -19.734 -10.57 1 91.94 249 LEU B O 1
ATOM 5612 N N . VAL B 1 250 ? 2.34 -18.656 -9.352 1 89.31 250 VAL B N 1
ATOM 5613 C CA . VAL B 1 250 ? 1.646 -18.125 -10.523 1 89.31 250 VAL B CA 1
ATOM 5614 C C . VAL B 1 250 ? 1.712 -16.609 -10.531 1 89.31 250 VAL B C 1
ATOM 5616 O O . VAL B 1 250 ? 1.346 -15.961 -9.547 1 89.31 250 VAL B O 1
ATOM 5619 N N . LEU B 1 251 ? 2.182 -16.062 -11.547 1 90.38 251 LEU B N 1
ATOM 5620 C CA . LEU B 1 251 ? 2.16 -14.625 -11.797 1 90.38 251 LEU B CA 1
ATOM 5621 C C . LEU B 1 251 ? 1.312 -14.305 -13.023 1 90.38 251 LEU B C 1
ATOM 5623 O O . LEU B 1 251 ? 1.723 -14.562 -14.156 1 90.38 251 LEU B O 1
ATOM 5627 N N . ASP B 1 252 ? 0.152 -13.711 -12.719 1 84 252 ASP B N 1
ATOM 5628 C CA . ASP B 1 252 ? -0.816 -13.43 -13.773 1 84 252 ASP B CA 1
ATOM 5629 C C . ASP B 1 252 ? -1.155 -11.945 -13.828 1 84 252 ASP B C 1
ATOM 5631 O O . ASP B 1 252 ? -1.918 -11.445 -13 1 84 252 ASP B O 1
ATOM 5635 N N . ALA B 1 253 ? -0.523 -11.133 -14.68 1 70.06 253 ALA B N 1
ATOM 5636 C CA . ALA B 1 253 ? -0.848 -9.727 -14.906 1 70.06 253 ALA B CA 1
ATOM 5637 C C . ALA B 1 253 ? -1.514 -9.531 -16.266 1 70.06 253 ALA B C 1
ATOM 5639 O O . ALA B 1 253 ? -1.135 -8.633 -17.031 1 70.06 253 ALA B O 1
ATOM 5640 N N . ASP B 1 254 ? -2.363 -10.5 -16.828 1 60.91 254 ASP B N 1
ATOM 5641 C CA . ASP B 1 254 ? -2.805 -10.812 -18.188 1 60.91 254 ASP B CA 1
ATOM 5642 C C . ASP B 1 254 ? -3.648 -9.68 -18.766 1 60.91 254 ASP B C 1
ATOM 5644 O O . ASP B 1 254 ? -4.242 -9.828 -19.828 1 60.91 254 ASP B O 1
ATOM 5648 N N . MET B 1 255 ? -4.027 -8.656 -18.125 1 60.72 255 MET B N 1
ATOM 5649 C CA . MET B 1 255 ? -5 -7.906 -18.906 1 60.72 255 MET B CA 1
ATOM 5650 C C . MET B 1 255 ? -4.309 -7.098 -20 1 60.72 255 MET B C 1
ATOM 5652 O O . MET B 1 255 ? -4.711 -7.141 -21.172 1 60.72 255 MET B O 1
ATOM 5656 N N . ASP B 1 256 ? -3.172 -6.488 -19.844 1 67.81 256 ASP B N 1
ATOM 5657 C CA . ASP B 1 256 ? -2.5 -5.727 -20.891 1 67.81 256 ASP B CA 1
ATOM 5658 C C . ASP B 1 256 ? -1.078 -6.23 -21.125 1 67.81 256 ASP B C 1
ATOM 5660 O O . ASP B 1 256 ? -0.749 -6.719 -22.203 1 67.81 256 ASP B O 1
ATOM 5664 N N . TYR B 1 257 ? -0.27 -6.254 -20.312 1 76.62 257 TYR B N 1
ATOM 5665 C CA . TYR B 1 257 ? 1.084 -6.793 -20.391 1 76.62 257 TYR B CA 1
ATOM 5666 C C . TYR B 1 257 ? 1.733 -6.809 -19.016 1 76.62 257 TYR B C 1
ATOM 5668 O O . TYR B 1 257 ? 1.335 -6.055 -18.125 1 76.62 257 TYR B O 1
ATOM 5676 N N . THR B 1 258 ? 2.609 -7.719 -18.875 1 83.56 258 THR B N 1
ATOM 5677 C CA . THR B 1 258 ? 3.48 -7.73 -17.703 1 83.56 258 THR B CA 1
ATOM 5678 C C . THR B 1 258 ? 4.883 -7.258 -18.078 1 83.56 258 THR B C 1
ATOM 5680 O O . THR B 1 258 ? 5.484 -7.754 -19.031 1 83.56 258 THR B O 1
ATOM 5683 N N . ALA B 1 259 ? 5.316 -6.277 -17.344 1 83.75 259 ALA B N 1
ATOM 5684 C CA . ALA B 1 259 ? 6.688 -5.836 -17.578 1 83.75 259 ALA B CA 1
ATOM 5685 C C . ALA B 1 259 ? 7.691 -6.887 -17.109 1 83.75 259 ALA B C 1
ATOM 5687 O O . ALA B 1 259 ? 7.562 -7.434 -16.016 1 83.75 259 ALA B O 1
ATOM 5688 N N . SER B 1 260 ? 8.633 -7.184 -17.938 1 89.31 260 SER B N 1
ATOM 5689 C CA . SER B 1 260 ? 9.625 -8.211 -17.656 1 89.31 260 SER B CA 1
ATOM 5690 C C . SER B 1 260 ? 10.328 -7.945 -16.328 1 89.31 260 SER B C 1
ATOM 5692 O O . SER B 1 260 ? 10.555 -8.875 -15.539 1 89.31 260 SER B O 1
ATOM 5694 N N . PRO B 1 261 ? 10.617 -6.633 -15.984 1 87.44 261 PRO B N 1
ATOM 5695 C CA . PRO B 1 261 ? 11.305 -6.398 -14.711 1 87.44 261 PRO B CA 1
ATOM 5696 C C . PRO B 1 261 ? 10.453 -6.773 -13.5 1 87.44 261 PRO B C 1
ATOM 5698 O O . PRO B 1 261 ? 10.984 -7.074 -12.43 1 87.44 261 PRO B O 1
ATOM 5701 N N . ASP B 1 262 ? 9.18 -6.762 -13.68 1 89.56 262 ASP B N 1
ATOM 5702 C CA . ASP B 1 262 ? 8.297 -7.121 -12.57 1 89.56 262 ASP B CA 1
ATOM 5703 C C . ASP B 1 262 ? 8.438 -8.602 -12.227 1 89.56 262 ASP B C 1
ATOM 5705 O O . ASP B 1 262 ? 8.445 -8.969 -11.047 1 89.56 262 ASP B O 1
ATOM 5709 N N . ILE B 1 263 ? 8.492 -9.375 -13.211 1 93.06 263 ILE B N 1
ATOM 5710 C CA . ILE B 1 263 ? 8.672 -10.812 -13.023 1 93.06 263 ILE B CA 1
ATOM 5711 C C . ILE B 1 263 ? 10.055 -11.094 -12.438 1 93.06 263 ILE B C 1
ATOM 5713 O O . ILE B 1 263 ? 10.188 -11.859 -11.477 1 93.06 263 ILE B O 1
ATOM 5717 N N . LEU B 1 264 ? 11.062 -10.414 -13.031 1 94.38 264 LEU B N 1
ATOM 5718 C CA . LEU B 1 264 ? 12.438 -10.633 -12.602 1 94.38 264 LEU B CA 1
ATOM 5719 C C . LEU B 1 264 ? 12.625 -10.234 -11.141 1 94.38 264 LEU B C 1
ATOM 5721 O O . LEU B 1 264 ? 13.359 -10.883 -10.398 1 94.38 264 LEU B O 1
ATOM 5725 N N . ALA B 1 265 ? 11.93 -9.195 -10.742 1 93.69 265 ALA B N 1
ATOM 5726 C CA . ALA B 1 265 ? 12.016 -8.742 -9.352 1 93.69 265 ALA B CA 1
ATOM 5727 C C . ALA B 1 265 ? 11.508 -9.812 -8.398 1 93.69 265 ALA B C 1
ATOM 5729 O O . ALA B 1 265 ? 12.07 -10.008 -7.316 1 93.69 265 ALA B O 1
ATOM 5730 N N . VAL B 1 266 ? 10.484 -10.492 -8.773 1 96 266 VAL B N 1
ATOM 5731 C CA . VAL B 1 266 ? 9.945 -11.57 -7.941 1 96 266 VAL B CA 1
ATOM 5732 C C . VAL B 1 266 ? 10.938 -12.719 -7.871 1 96 266 VAL B C 1
ATOM 5734 O O . VAL B 1 266 ? 11.195 -13.266 -6.793 1 96 266 VAL B O 1
ATOM 5737 N N . LEU B 1 267 ? 11.484 -13.047 -8.977 1 97.06 267 LEU B N 1
ATOM 5738 C CA . LEU B 1 267 ? 12.43 -14.148 -9.039 1 97.06 267 LEU B CA 1
ATOM 5739 C C . LEU B 1 267 ? 13.703 -13.82 -8.266 1 97.06 267 LEU B C 1
ATOM 5741 O O . LEU B 1 267 ? 14.344 -14.719 -7.707 1 97.06 267 LEU B O 1
ATOM 5745 N N . GLU B 1 268 ? 14.055 -12.57 -8.203 1 95.94 268 GLU B N 1
ATOM 5746 C CA . GLU B 1 268 ? 15.172 -12.156 -7.367 1 95.94 268 GLU B CA 1
ATOM 5747 C C . GLU B 1 268 ? 14.898 -12.453 -5.895 1 95.94 268 GLU B C 1
ATOM 5749 O O . GLU B 1 268 ? 15.805 -12.836 -5.156 1 95.94 268 GLU B O 1
ATOM 5754 N N . GLN B 1 269 ? 13.609 -12.234 -5.543 1 95.94 269 GLN B N 1
ATOM 5755 C CA . GLN B 1 269 ? 13.242 -12.57 -4.176 1 95.94 269 GLN B CA 1
ATOM 5756 C C . GLN B 1 269 ? 13.359 -14.078 -3.934 1 95.94 269 GLN B C 1
ATOM 5758 O O . GLN B 1 269 ? 13.781 -14.508 -2.857 1 95.94 269 GLN B O 1
ATOM 5763 N N . MET B 1 270 ? 13.008 -14.859 -4.934 1 96.75 270 MET B N 1
ATOM 5764 C CA . MET B 1 270 ? 13.156 -16.312 -4.844 1 96.75 270 MET B CA 1
ATOM 5765 C C . MET B 1 270 ? 14.617 -16.703 -4.664 1 96.75 270 MET B C 1
ATOM 5767 O O . MET B 1 270 ? 14.938 -17.578 -3.863 1 96.75 270 MET B O 1
ATOM 5771 N N . ALA B 1 271 ? 15.469 -16.031 -5.379 1 96.56 271 ALA B N 1
ATOM 5772 C CA . ALA B 1 271 ? 16.906 -16.297 -5.289 1 96.56 271 ALA B CA 1
ATOM 5773 C C . ALA B 1 271 ? 17.422 -15.984 -3.891 1 96.56 271 ALA B C 1
ATOM 5775 O O . ALA B 1 271 ? 18.25 -16.734 -3.346 1 96.56 271 ALA B O 1
ATOM 5776 N N . GLN B 1 272 ? 16.938 -14.883 -3.391 1 94.56 272 GLN B N 1
ATOM 5777 C CA . GLN B 1 272 ? 17.344 -14.508 -2.041 1 94.56 272 GLN B CA 1
ATOM 5778 C C . GLN B 1 272 ? 16.859 -15.523 -1.014 1 94.56 272 GLN B C 1
ATOM 5780 O O . GLN B 1 272 ? 17.578 -15.852 -0.067 1 94.56 272 GLN B O 1
ATOM 5785 N N . ARG B 1 273 ? 15.711 -16 -1.206 1 94.12 273 ARG B N 1
ATOM 5786 C CA . ARG B 1 273 ? 15.164 -17.062 -0.357 1 94.12 273 ARG B CA 1
ATOM 5787 C C . ARG B 1 273 ? 16.078 -18.281 -0.354 1 94.12 273 ARG B C 1
ATOM 5789 O O . ARG B 1 273 ? 16.391 -18.828 0.707 1 94.12 273 ARG B O 1
ATOM 5796 N N . ASP B 1 274 ? 16.484 -18.688 -1.491 1 94.25 274 ASP B N 1
ATOM 5797 C CA . ASP B 1 274 ? 17.266 -19.906 -1.644 1 94.25 274 ASP B CA 1
ATOM 5798 C C . ASP B 1 274 ? 18.656 -19.75 -1.06 1 94.25 274 ASP B C 1
ATOM 5800 O O . ASP B 1 274 ? 19.281 -20.734 -0.63 1 94.25 274 ASP B O 1
ATOM 5804 N N . LYS B 1 275 ? 19.125 -18.547 -1.028 1 89.62 275 LYS B N 1
ATOM 5805 C CA . LYS B 1 275 ? 20.453 -18.281 -0.484 1 89.62 275 LYS B CA 1
ATOM 5806 C C . LYS B 1 275 ? 20.5 -18.516 1.023 1 89.62 275 LYS B C 1
ATOM 5808 O O . LYS B 1 275 ? 21.516 -18.938 1.567 1 89.62 275 LYS B O 1
ATOM 5813 N N . TRP B 1 276 ? 19.406 -18.25 1.609 1 81.06 276 TRP B N 1
ATOM 5814 C CA . TRP B 1 276 ? 19.391 -18.281 3.068 1 81.06 276 TRP B CA 1
ATOM 5815 C C . TRP B 1 276 ? 18.719 -19.562 3.564 1 81.06 276 TRP B C 1
ATOM 5817 O O . TRP B 1 276 ? 18.531 -19.75 4.77 1 81.06 276 TRP B O 1
ATOM 5827 N N . ALA B 1 277 ? 18.469 -20.406 2.662 1 78.44 277 ALA B N 1
ATOM 5828 C CA . ALA B 1 277 ? 17.797 -21.641 3.045 1 78.44 277 ALA B CA 1
ATOM 5829 C C . ALA B 1 277 ? 18.766 -22.609 3.717 1 78.44 277 ALA B C 1
ATOM 5831 O O . ALA B 1 277 ? 19.906 -22.766 3.273 1 78.44 277 ALA B O 1
ATOM 5832 N N . GLU B 1 278 ? 18.406 -23 4.852 1 69.56 278 GLU B N 1
ATOM 5833 C CA . GLU B 1 278 ? 19.219 -23.969 5.582 1 69.56 278 GLU B CA 1
ATOM 5834 C C . GLU B 1 278 ? 19.266 -25.312 4.844 1 69.56 278 GLU B C 1
ATOM 5836 O O . GLU B 1 278 ? 20.281 -26 4.891 1 69.56 278 GLU B O 1
ATOM 5841 N N . SER B 1 279 ? 18.156 -25.656 4.289 1 77.94 279 SER B N 1
ATOM 5842 C CA . SER B 1 279 ? 18.031 -26.875 3.504 1 77.94 279 SER B CA 1
ATOM 5843 C C . SER B 1 279 ? 17.859 -26.562 2.021 1 77.94 279 SER B C 1
ATOM 5845 O O . SER B 1 279 ? 17.656 -25.406 1.641 1 77.94 279 SER B O 1
ATOM 5847 N N . LYS B 1 280 ? 18.094 -27.547 1.315 1 86.12 280 LYS B N 1
ATOM 5848 C CA . LYS B 1 280 ? 17.922 -27.391 -0.126 1 86.12 280 LYS B CA 1
ATOM 5849 C C . LYS B 1 280 ? 16.516 -26.922 -0.463 1 86.12 280 LYS B C 1
ATOM 5851 O O . LYS B 1 280 ? 15.531 -27.594 -0.127 1 86.12 280 LYS B O 1
ATOM 5856 N N . PRO B 1 281 ? 16.422 -25.844 -1.085 1 91 281 PRO B N 1
ATOM 5857 C CA . PRO B 1 281 ? 15.086 -25.312 -1.406 1 91 281 PRO B CA 1
ATOM 5858 C C . PRO B 1 281 ? 14.375 -26.141 -2.48 1 91 281 PRO B C 1
ATOM 5860 O O . PRO B 1 281 ? 15.023 -26.734 -3.336 1 91 281 PRO B O 1
ATOM 5863 N N . PRO B 1 282 ? 13.086 -26.203 -2.352 1 92.69 282 PRO B N 1
ATOM 5864 C CA . PRO B 1 282 ? 12.344 -26.922 -3.393 1 92.69 282 PRO B CA 1
ATOM 5865 C C . PRO B 1 282 ? 12.461 -26.25 -4.762 1 92.69 282 PRO B C 1
ATOM 5867 O O . PRO B 1 282 ? 12.625 -25.031 -4.848 1 92.69 282 PRO B O 1
ATOM 5870 N N . LYS B 1 283 ? 12.375 -27.125 -5.781 1 94.06 283 LYS B N 1
ATOM 5871 C CA . LYS B 1 283 ? 12.375 -26.609 -7.148 1 94.06 283 LYS B CA 1
ATOM 5872 C C . LYS B 1 283 ? 11.039 -25.953 -7.484 1 94.06 283 LYS B C 1
ATOM 5874 O O . LYS B 1 283 ? 9.984 -26.438 -7.07 1 94.06 283 LYS B O 1
ATOM 5879 N N . LEU B 1 284 ? 11.102 -24.922 -8.281 1 94.38 284 LEU B N 1
ATOM 5880 C CA . LEU B 1 284 ? 9.938 -24.078 -8.508 1 94.38 284 LEU B CA 1
ATOM 5881 C C . LEU B 1 284 ? 9.195 -24.484 -9.781 1 94.38 284 LEU B C 1
ATOM 5883 O O . LEU B 1 284 ? 9.828 -24.75 -10.812 1 94.38 284 LEU B O 1
ATOM 5887 N N . SER B 1 285 ? 7.93 -24.672 -9.656 1 90.25 285 SER B N 1
ATOM 5888 C CA . SER B 1 285 ? 7.027 -24.609 -10.805 1 90.25 285 SER B CA 1
ATOM 5889 C C . SER B 1 285 ? 6.488 -23.203 -11.016 1 90.25 285 SER B C 1
ATOM 5891 O O . SER B 1 285 ? 5.77 -22.672 -10.164 1 90.25 285 SER B O 1
ATOM 5893 N N . LEU B 1 286 ? 6.816 -22.578 -12.109 1 92.69 286 LEU B N 1
ATOM 5894 C CA . LEU B 1 286 ? 6.5 -21.188 -12.375 1 92.69 286 LEU B CA 1
ATOM 5895 C C . LEU B 1 286 ? 5.504 -21.062 -13.523 1 92.69 286 LEU B C 1
ATOM 5897 O O . LEU B 1 286 ? 5.703 -21.656 -14.586 1 92.69 286 LEU B O 1
ATOM 5901 N N . MET B 1 287 ? 4.488 -20.391 -13.227 1 89.25 287 MET B N 1
ATOM 5902 C CA . MET B 1 287 ? 3.508 -20.094 -14.266 1 89.25 287 MET B CA 1
ATOM 5903 C C . MET B 1 287 ? 3.424 -18.594 -14.531 1 89.25 287 MET B C 1
ATOM 5905 O O . MET B 1 287 ? 3.209 -17.812 -13.609 1 89.25 287 MET B O 1
ATOM 5909 N N . LEU B 1 288 ? 3.611 -18.266 -15.727 1 89.12 288 LEU B N 1
ATOM 5910 C CA . LEU B 1 288 ? 3.506 -16.891 -16.188 1 89.12 288 LEU B CA 1
ATOM 5911 C C . LEU B 1 288 ? 2.33 -16.719 -17.141 1 89.12 288 LEU B C 1
ATOM 5913 O O . LEU B 1 288 ? 2.258 -17.391 -18.172 1 89.12 288 LEU B O 1
ATOM 5917 N N . CYS B 1 289 ? 1.516 -15.805 -16.766 1 83.75 289 CYS B N 1
ATOM 5918 C CA . CYS B 1 289 ? 0.326 -15.609 -17.594 1 83.75 289 CYS B CA 1
ATOM 5919 C C . CYS B 1 289 ? 0.316 -14.211 -18.203 1 83.75 289 CYS B C 1
ATOM 5921 O O . CYS B 1 289 ? 0.776 -13.25 -17.578 1 83.75 289 CYS B O 1
ATOM 5923 N N . GLY B 1 290 ? -0.153 -14.203 -19.406 1 82.56 290 GLY B N 1
ATOM 5924 C CA . GLY B 1 290 ? -0.304 -12.93 -20.078 1 82.56 290 GLY B CA 1
ATOM 5925 C C . GLY B 1 290 ? 0.918 -12.531 -20.891 1 82.56 290 GLY B C 1
ATOM 5926 O O . GLY B 1 290 ? 1.96 -13.188 -20.812 1 82.56 290 GLY B O 1
ATOM 5927 N N . PRO B 1 291 ? 0.725 -11.531 -21.688 1 87.5 291 PRO B N 1
ATOM 5928 C CA . PRO B 1 291 ? 1.84 -11.062 -22.516 1 87.5 291 PRO B CA 1
ATOM 5929 C C . PRO B 1 291 ? 2.977 -10.461 -21.688 1 87.5 291 PRO B C 1
ATOM 5931 O O . PRO B 1 291 ? 2.727 -9.781 -20.688 1 87.5 291 PRO B O 1
ATOM 5934 N N . ILE B 1 292 ? 4.141 -10.703 -22.078 1 89.44 292 ILE B N 1
ATOM 5935 C CA . ILE B 1 292 ? 5.324 -10.219 -21.375 1 89.44 292 ILE B CA 1
ATOM 5936 C C . ILE B 1 292 ? 6.051 -9.195 -22.234 1 89.44 292 ILE B C 1
ATOM 5938 O O . ILE B 1 292 ? 6.547 -9.516 -23.312 1 89.44 292 ILE B O 1
ATOM 5942 N N . LEU B 1 293 ? 6.078 -8.016 -21.672 1 83.62 293 LEU B N 1
ATOM 5943 C CA . LEU B 1 293 ? 6.812 -6.973 -22.375 1 83.62 293 LEU B CA 1
ATOM 5944 C C . LEU B 1 293 ? 8.305 -7.285 -22.422 1 83.62 293 LEU B C 1
ATOM 5946 O O . LEU B 1 293 ? 8.914 -7.543 -21.375 1 83.62 293 LEU B O 1
ATOM 5950 N N . GLY B 1 294 ? 8.898 -7.359 -23.594 1 78.94 294 GLY B N 1
ATOM 5951 C CA . GLY B 1 294 ? 10.312 -7.66 -23.766 1 78.94 294 GLY B CA 1
ATOM 5952 C C . GLY B 1 294 ? 10.578 -9.133 -24.016 1 78.94 294 GLY B C 1
ATOM 5953 O O . GLY B 1 294 ? 11.719 -9.594 -23.891 1 78.94 294 GLY B O 1
ATOM 5954 N N . TRP B 1 295 ? 9.641 -10.109 -24.141 1 83.88 295 TRP B N 1
ATOM 5955 C CA . TRP B 1 295 ? 9.781 -11.547 -24.375 1 83.88 295 TRP B CA 1
ATOM 5956 C C . TRP B 1 295 ? 10.852 -11.812 -25.438 1 83.88 295 TRP B C 1
ATOM 5958 O O . TRP B 1 295 ? 11.734 -12.641 -25.234 1 83.88 295 TRP B O 1
ATOM 5968 N N . GLY B 1 296 ? 10.797 -11.18 -26.734 1 66.5 296 GLY B N 1
ATOM 5969 C CA . GLY B 1 296 ? 11.719 -11.43 -27.828 1 66.5 296 GLY B CA 1
ATOM 5970 C C . GLY B 1 296 ? 13.141 -11.016 -27.516 1 66.5 296 GLY B C 1
ATOM 5971 O O . GLY B 1 296 ? 14.078 -11.406 -28.219 1 66.5 296 GLY B O 1
ATOM 5972 N N . ASP B 1 297 ? 13.383 -10.312 -26.672 1 67.56 297 ASP B N 1
ATOM 5973 C CA . ASP B 1 297 ? 14.695 -9.711 -26.484 1 67.56 297 ASP B CA 1
ATOM 5974 C C . ASP B 1 297 ? 15.492 -10.469 -25.422 1 67.56 297 ASP B C 1
ATOM 5976 O O . ASP B 1 297 ? 15.922 -11.602 -25.656 1 67.56 297 ASP B O 1
ATOM 5980 N N . LEU B 1 298 ? 15.523 -9.945 -24.25 1 82.5 298 LEU B N 1
ATOM 5981 C CA . LEU B 1 298 ? 16.5 -10.336 -23.234 1 82.5 298 LEU B CA 1
ATOM 5982 C C . LEU B 1 298 ? 15.797 -10.906 -22.016 1 82.5 298 LEU B C 1
ATOM 5984 O O . LEU B 1 298 ? 16.453 -11.359 -21.062 1 82.5 298 LEU B O 1
ATOM 5988 N N . PHE B 1 299 ? 14.422 -11.375 -22.234 1 92.31 299 PHE B N 1
ATOM 5989 C CA . PHE B 1 299 ? 13.734 -11.719 -21 1 92.31 299 PHE B CA 1
ATOM 5990 C C . PHE B 1 299 ? 14.18 -13.078 -20.484 1 92.31 299 PHE B C 1
ATOM 5992 O O . PHE B 1 299 ? 14.562 -13.211 -19.312 1 92.31 299 PHE B O 1
ATOM 5999 N N . LEU B 1 300 ? 14.109 -14.086 -21.391 1 95.19 300 LEU B N 1
ATOM 6000 C CA . LEU B 1 300 ? 14.438 -15.43 -20.938 1 95.19 300 LEU B CA 1
ATOM 6001 C C . LEU B 1 300 ? 15.898 -15.531 -20.531 1 95.19 300 LEU B C 1
ATOM 6003 O O . LEU B 1 300 ? 16.234 -16.266 -19.609 1 95.19 300 LEU B O 1
ATOM 6007 N N . GLN B 1 301 ? 16.75 -14.766 -21.172 1 94.25 301 GLN B N 1
ATOM 6008 C CA . GLN B 1 301 ? 18.156 -14.711 -20.766 1 94.25 301 GLN B CA 1
ATOM 6009 C C . GLN B 1 301 ? 18.297 -14.164 -19.344 1 94.25 301 GLN B C 1
ATOM 6011 O O . GLN B 1 301 ? 19.031 -14.711 -18.531 1 94.25 301 GLN B O 1
ATOM 6016 N N . ASP B 1 302 ? 17.547 -13.141 -19.125 1 94.12 302 ASP B N 1
ATOM 6017 C CA . ASP B 1 302 ? 17.609 -12.531 -17.797 1 94.12 302 ASP B CA 1
ATOM 6018 C C . ASP B 1 302 ? 16.969 -13.438 -16.75 1 94.12 302 ASP B C 1
ATOM 6020 O O . ASP B 1 302 ? 17.453 -13.523 -15.625 1 94.12 302 ASP B O 1
ATOM 6024 N N . LEU B 1 303 ? 15.914 -14.07 -17.141 1 96.38 303 LEU B N 1
ATOM 6025 C CA . LEU B 1 303 ? 15.195 -14.945 -16.219 1 96.38 303 LEU B CA 1
ATOM 6026 C C . LEU B 1 303 ? 16.109 -16.031 -15.688 1 96.38 303 LEU B C 1
ATOM 6028 O O . LEU B 1 303 ? 16.203 -16.25 -14.469 1 96.38 303 LEU B O 1
ATOM 6032 N N . VAL B 1 304 ? 16.859 -16.672 -16.594 1 96.38 304 VAL B N 1
ATOM 6033 C CA . VAL B 1 304 ? 17.703 -17.797 -16.203 1 96.38 304 VAL B CA 1
ATOM 6034 C C . VAL B 1 304 ? 18.891 -17.297 -15.391 1 96.38 304 VAL B C 1
ATOM 6036 O O . VAL B 1 304 ? 19.406 -18 -14.523 1 96.38 304 VAL B O 1
ATOM 6039 N N . LYS B 1 305 ? 19.297 -16.094 -15.641 1 95.5 305 LYS B N 1
ATOM 6040 C CA . LYS B 1 305 ? 20.406 -15.5 -14.898 1 95.5 305 LYS B CA 1
ATOM 6041 C C . LYS B 1 305 ? 19.984 -15.18 -13.461 1 95.5 305 LYS B C 1
ATOM 6043 O O . LYS B 1 305 ? 20.766 -15.359 -12.531 1 95.5 305 LYS B O 1
ATOM 6048 N N . VAL B 1 306 ? 18.781 -14.758 -13.328 1 96 306 VAL B N 1
ATOM 6049 C CA . VAL B 1 306 ? 18.297 -14.305 -12.031 1 96 306 VAL B CA 1
ATOM 6050 C C . VAL B 1 306 ? 17.938 -15.508 -11.164 1 96 306 VAL B C 1
ATOM 6052 O O . VAL B 1 306 ? 18.234 -15.531 -9.969 1 96 306 VAL B O 1
ATOM 6055 N N . TYR B 1 307 ? 17.297 -16.5 -11.773 1 97.44 307 TYR B N 1
ATOM 6056 C CA . TYR B 1 307 ? 16.828 -17.641 -11 1 97.44 307 TYR B CA 1
ATOM 6057 C C . TYR B 1 307 ? 16.812 -18.906 -11.844 1 97.44 307 TYR B C 1
ATOM 6059 O O . TYR B 1 307 ? 16.094 -18.984 -12.852 1 97.44 307 TYR B O 1
ATOM 6067 N N . SER B 1 308 ? 17.438 -19.953 -11.352 1 95.81 308 SER B N 1
ATOM 6068 C CA . SER B 1 308 ? 17.641 -21.125 -12.195 1 95.81 308 SER B CA 1
ATOM 6069 C C . SER B 1 308 ? 16.969 -22.359 -11.602 1 95.81 308 SER B C 1
ATOM 6071 O O . SER B 1 308 ? 16.859 -23.406 -12.258 1 95.81 308 SER B O 1
ATOM 6073 N N . ASN B 1 309 ? 16.438 -22.266 -10.398 1 96.56 309 ASN B N 1
ATOM 6074 C CA . ASN B 1 309 ? 15.859 -23.438 -9.727 1 96.56 309 ASN B CA 1
ATOM 6075 C C . ASN B 1 309 ? 14.406 -23.656 -10.125 1 96.56 309 ASN B C 1
ATOM 6077 O O . ASN B 1 309 ? 13.531 -23.766 -9.266 1 96.56 309 ASN B O 1
ATOM 6081 N N . ILE B 1 310 ? 14.211 -23.828 -11.453 1 96 310 ILE B N 1
ATOM 6082 C CA . ILE B 1 310 ? 12.875 -24 -12.016 1 96 310 ILE B CA 1
ATOM 6083 C C . ILE B 1 310 ? 12.742 -25.406 -12.594 1 96 310 ILE B C 1
ATOM 6085 O O . ILE B 1 310 ? 13.539 -25.812 -13.438 1 96 310 ILE B O 1
ATOM 6089 N N . LYS B 1 311 ? 11.711 -26.141 -12.227 1 92.75 311 LYS B N 1
ATOM 6090 C CA . LYS B 1 311 ? 11.5 -27.5 -12.727 1 92.75 311 LYS B CA 1
ATOM 6091 C C . LYS B 1 311 ? 10.414 -27.531 -13.797 1 92.75 311 LYS B C 1
ATOM 6093 O O . LYS B 1 311 ? 10.414 -28.406 -14.664 1 92.75 311 LYS B O 1
ATOM 6098 N N . GLU B 1 312 ? 9.477 -26.672 -13.602 1 90.38 312 GLU B N 1
ATOM 6099 C CA . GLU B 1 312 ? 8.383 -26.516 -14.562 1 90.38 312 GLU B CA 1
ATOM 6100 C C . GLU B 1 312 ? 8.156 -25.047 -14.922 1 90.38 312 GLU B C 1
ATOM 6102 O O . GLU B 1 312 ? 8.117 -24.188 -14.031 1 90.38 312 GLU B O 1
ATOM 6107 N N . LEU B 1 313 ? 8.008 -24.781 -16.203 1 91.5 313 LEU B N 1
ATOM 6108 C CA . LEU B 1 313 ? 7.773 -23.422 -16.688 1 91.5 313 LEU B CA 1
ATOM 6109 C C . LEU B 1 313 ? 6.598 -23.391 -17.656 1 91.5 313 LEU B C 1
ATOM 6111 O O . LEU B 1 313 ? 6.656 -23.984 -18.734 1 91.5 313 LEU B O 1
ATOM 6115 N N . PHE B 1 314 ? 5.605 -22.766 -17.203 1 87.12 314 PHE B N 1
ATOM 6116 C CA . PHE B 1 314 ? 4.422 -22.578 -18.031 1 87.12 314 PHE B CA 1
ATOM 6117 C C . PHE B 1 314 ? 4.281 -21.125 -18.438 1 87.12 314 PHE B C 1
ATOM 6119 O O . PHE B 1 314 ? 4.066 -20.25 -17.609 1 87.12 314 PHE B O 1
ATOM 6126 N N . ILE B 1 315 ? 4.398 -20.891 -19.656 1 88.31 315 ILE B N 1
ATOM 6127 C CA . ILE B 1 315 ? 4.219 -19.562 -20.203 1 88.31 315 ILE B CA 1
ATOM 6128 C C . ILE B 1 315 ? 2.977 -19.531 -21.094 1 88.31 315 ILE B C 1
ATOM 6130 O O . ILE B 1 315 ? 2.996 -20.031 -22.219 1 88.31 315 ILE B O 1
ATOM 6134 N N . ASP B 1 316 ? 2.012 -18.938 -20.688 1 82.25 316 ASP B N 1
ATOM 6135 C CA . ASP B 1 316 ? 0.697 -19.078 -21.312 1 82.25 316 ASP B CA 1
ATOM 6136 C C . ASP B 1 316 ? 0.618 -18.25 -22.609 1 82.25 316 ASP B C 1
ATOM 6138 O O . ASP B 1 316 ? 0.301 -18.797 -23.672 1 82.25 316 ASP B O 1
ATOM 6142 N N . ARG B 1 317 ? 0.909 -16.953 -22.531 1 85.44 317 ARG B N 1
ATOM 6143 C CA . ARG B 1 317 ? 0.763 -16.078 -23.688 1 85.44 317 ARG B CA 1
ATOM 6144 C C . ARG B 1 317 ? 1.774 -14.938 -23.641 1 85.44 317 ARG B C 1
ATOM 6146 O O . ARG B 1 317 ? 1.399 -13.773 -23.469 1 85.44 317 ARG B O 1
ATOM 6153 N N . PRO B 1 318 ? 2.975 -15.336 -23.969 1 88.75 318 PRO B N 1
ATOM 6154 C CA . PRO B 1 318 ? 4.008 -14.305 -23.828 1 88.75 318 PRO B CA 1
ATOM 6155 C C . PRO B 1 318 ? 3.898 -13.219 -24.906 1 88.75 318 PRO B C 1
ATOM 6157 O O . PRO B 1 318 ? 4.477 -12.141 -24.75 1 88.75 318 PRO B O 1
ATOM 6160 N N . LEU B 1 319 ? 3.152 -13.547 -26.031 1 87.94 319 LEU B N 1
ATOM 6161 C CA . LEU B 1 319 ? 2.984 -12.562 -27.094 1 87.94 319 LEU B CA 1
ATOM 6162 C C . LEU B 1 319 ? 1.594 -11.945 -27.047 1 87.94 319 LEU B C 1
ATOM 6164 O O . LEU B 1 319 ? 0.654 -12.555 -26.531 1 87.94 319 LEU B O 1
ATOM 6168 N N . THR B 1 320 ? 1.507 -10.758 -27.562 1 85.06 320 THR B N 1
ATOM 6169 C CA . THR B 1 320 ? 0.224 -10.062 -27.594 1 85.06 320 THR B CA 1
ATOM 6170 C C . THR B 1 320 ? -0.715 -10.711 -28.609 1 85.06 320 THR B C 1
ATOM 6172 O O . THR B 1 320 ? -1.937 -10.648 -28.469 1 85.06 320 THR B O 1
ATOM 6175 N N . SER B 1 321 ? -0.126 -11.234 -29.656 1 85.06 321 SER B N 1
ATOM 6176 C CA . SER B 1 321 ? -0.886 -11.953 -30.688 1 85.06 321 SER B CA 1
ATOM 6177 C C . SER B 1 321 ? -0.237 -13.289 -31.016 1 85.06 321 SER B C 1
ATOM 6179 O O . SER B 1 321 ? 0.99 -13.406 -31.031 1 85.06 321 SER B O 1
ATOM 6181 N N . PRO B 1 322 ? -1.142 -14.219 -31.297 1 85.06 322 PRO B N 1
ATOM 6182 C CA . PRO B 1 322 ? -0.589 -15.531 -31.641 1 85.06 322 PRO B CA 1
ATOM 6183 C C . PRO B 1 322 ? 0.261 -15.492 -32.906 1 85.06 322 PRO B C 1
ATOM 6185 O O . PRO B 1 322 ? -0.055 -14.758 -33.844 1 85.06 322 PRO B O 1
ATOM 6188 N N . LEU B 1 323 ? 1.332 -16.203 -32.875 1 87.38 323 LEU B N 1
ATOM 6189 C CA . LEU B 1 323 ? 2.223 -16.344 -34.031 1 87.38 323 LEU B CA 1
ATOM 6190 C C . LEU B 1 323 ? 2.104 -17.75 -34.625 1 87.38 323 LEU B C 1
ATOM 6192 O O . LEU B 1 323 ? 2.455 -18.734 -33.969 1 87.38 323 LEU B O 1
ATOM 6196 N N . VAL B 1 324 ? 1.572 -17.844 -35.812 1 85.12 324 VAL B N 1
ATOM 6197 C CA . VAL B 1 324 ? 1.46 -19.125 -36.5 1 85.12 324 VAL B CA 1
ATOM 6198 C C . VAL B 1 324 ? 2.807 -19.5 -37.125 1 85.12 324 VAL B C 1
ATOM 6200 O O . VAL B 1 324 ? 3.406 -18.719 -37.844 1 85.12 324 VAL B O 1
ATOM 6203 N N . LEU B 1 325 ? 3.215 -20.688 -36.75 1 85.38 325 LEU B N 1
ATOM 6204 C CA . LEU B 1 325 ? 4.523 -21.141 -37.219 1 85.38 325 LEU B CA 1
ATOM 6205 C C . LEU B 1 325 ? 4.41 -21.844 -38.562 1 85.38 325 LEU B C 1
ATOM 6207 O O . LEU B 1 325 ? 4.793 -23 -38.688 1 85.38 325 LEU B O 1
ATOM 6211 N N . ASP B 1 326 ? 3.857 -21.188 -39.5 1 77.12 326 ASP B N 1
ATOM 6212 C CA . ASP B 1 326 ? 3.59 -21.781 -40.812 1 77.12 326 ASP B CA 1
ATOM 6213 C C . ASP B 1 326 ? 4.73 -21.5 -41.781 1 77.12 326 ASP B C 1
ATOM 6215 O O . ASP B 1 326 ? 4.859 -22.172 -42.812 1 77.12 326 ASP B O 1
ATOM 6219 N N . GLN B 1 327 ? 5.551 -20.531 -41.562 1 74.75 327 GLN B N 1
ATOM 6220 C CA . GLN B 1 327 ? 6.637 -20.203 -42.469 1 74.75 327 GLN B CA 1
ATOM 6221 C C . GLN B 1 327 ? 7.82 -21.141 -42.281 1 74.75 327 GLN B C 1
ATOM 6223 O O . GLN B 1 327 ? 8.008 -21.703 -41.219 1 74.75 327 GLN B O 1
ATOM 6228 N N . VAL B 1 328 ? 8.438 -21.359 -43.438 1 69.06 328 VAL B N 1
ATOM 6229 C CA . VAL B 1 328 ? 9.648 -22.172 -43.406 1 69.06 328 VAL B CA 1
ATOM 6230 C C . VAL B 1 328 ? 10.641 -21.578 -42.406 1 69.06 328 VAL B C 1
ATOM 6232 O O . VAL B 1 328 ? 10.938 -20.391 -42.469 1 69.06 328 VAL B O 1
ATOM 6235 N N . GLY B 1 329 ? 11.023 -22.328 -41.406 1 74 329 GLY B N 1
ATOM 6236 C CA . GLY B 1 329 ? 12 -21.875 -40.406 1 74 329 GLY B CA 1
ATOM 6237 C C . GLY B 1 329 ? 11.367 -21.344 -39.156 1 74 329 GLY B C 1
ATOM 6238 O O . GLY B 1 329 ? 12.062 -21.062 -38.188 1 74 329 GLY B O 1
ATOM 6239 N N . ALA B 1 330 ? 10.055 -21.234 -39.25 1 79.5 330 ALA B N 1
ATOM 6240 C CA . ALA B 1 330 ? 9.359 -20.625 -38.125 1 79.5 330 ALA B CA 1
ATOM 6241 C C . ALA B 1 330 ? 9.562 -21.438 -36.844 1 79.5 330 ALA B C 1
ATOM 6243 O O . ALA B 1 330 ? 9.812 -20.859 -35.781 1 79.5 330 ALA B O 1
ATOM 6244 N N . PRO B 1 331 ? 9.531 -22.734 -36.969 1 80.56 331 PRO B N 1
ATOM 6245 C CA . PRO B 1 331 ? 9.797 -23.516 -35.75 1 80.56 331 PRO B CA 1
ATOM 6246 C C . PRO B 1 331 ? 11.195 -23.281 -35.188 1 80.56 331 PRO B C 1
ATOM 6248 O O . PRO B 1 331 ? 11.398 -23.344 -33.969 1 80.56 331 PRO B O 1
ATOM 6251 N N . ASP B 1 332 ? 12.133 -22.938 -36.031 1 85.19 332 ASP B N 1
ATOM 6252 C CA . ASP B 1 332 ? 13.492 -22.641 -35.594 1 85.19 332 ASP B CA 1
ATOM 6253 C C . ASP B 1 332 ? 13.547 -21.328 -34.844 1 85.19 332 ASP B C 1
ATOM 6255 O O . ASP B 1 332 ? 14.344 -21.172 -33.906 1 85.19 332 ASP B O 1
ATOM 6259 N N . PHE B 1 333 ? 12.68 -20.531 -35.281 1 84.75 333 PHE B N 1
ATOM 6260 C CA . PHE B 1 333 ? 12.594 -19.25 -34.594 1 84.75 333 PHE B CA 1
ATOM 6261 C C . PHE B 1 333 ? 12.125 -19.453 -33.156 1 84.75 333 PHE B C 1
ATOM 6263 O O . PHE B 1 333 ? 12.672 -18.844 -32.219 1 84.75 333 PHE B O 1
ATOM 6270 N N . LEU B 1 334 ? 11.133 -20.266 -33 1 88.81 334 LEU B N 1
ATOM 6271 C CA . LEU B 1 334 ? 10.664 -20.578 -31.656 1 88.81 334 LEU B CA 1
ATOM 6272 C C . LEU B 1 334 ? 11.781 -21.188 -30.812 1 88.81 334 LEU B C 1
ATOM 6274 O O . LEU B 1 334 ? 11.977 -20.797 -29.656 1 88.81 334 LEU B O 1
ATOM 6278 N N . VAL B 1 335 ? 12.477 -22.109 -31.406 1 90.19 335 VAL B N 1
ATOM 6279 C CA . VAL B 1 335 ? 13.578 -22.75 -30.688 1 90.19 335 VAL B CA 1
ATOM 6280 C C . VAL B 1 335 ? 14.625 -21.703 -30.312 1 90.19 335 VAL B C 1
ATOM 6282 O O . VAL B 1 335 ? 15.148 -21.719 -29.188 1 90.19 335 VAL B O 1
ATOM 6285 N N . GLY B 1 336 ? 14.844 -20.812 -31.203 1 89.12 336 GLY B N 1
ATOM 6286 C CA . GLY B 1 336 ? 15.781 -19.734 -30.922 1 89.12 336 GLY B CA 1
ATOM 6287 C C . GLY B 1 336 ? 15.359 -18.875 -29.75 1 89.12 336 GLY B C 1
ATOM 6288 O O . GLY B 1 336 ? 16.188 -18.516 -28.906 1 89.12 336 GLY B O 1
ATOM 6289 N N . ASP B 1 337 ? 14.117 -18.578 -29.672 1 89.81 337 ASP B N 1
ATOM 6290 C CA . ASP B 1 337 ? 13.578 -17.766 -28.594 1 89.81 337 ASP B CA 1
ATOM 6291 C C . ASP B 1 337 ? 13.695 -18.484 -27.25 1 89.81 337 ASP B C 1
ATOM 6293 O O . ASP B 1 337 ? 13.828 -17.844 -26.203 1 89.81 337 ASP B O 1
ATOM 6297 N N . LEU B 1 338 ? 13.68 -19.828 -27.297 1 93.31 338 LEU B N 1
ATOM 6298 C CA . LEU B 1 338 ? 13.633 -20.625 -26.062 1 93.31 338 LEU B CA 1
ATOM 6299 C C . LEU B 1 338 ? 15.023 -21.125 -25.688 1 93.31 338 LEU B C 1
ATOM 6301 O O . LEU B 1 338 ? 15.203 -21.719 -24.625 1 93.31 338 LEU B O 1
ATOM 6305 N N . LEU B 1 339 ? 16.016 -20.812 -26.406 1 92.5 339 LEU B N 1
ATOM 6306 C CA . LEU B 1 339 ? 17.375 -21.359 -26.234 1 92.5 339 LEU B CA 1
ATOM 6307 C C . LEU B 1 339 ? 17.953 -20.953 -24.891 1 92.5 339 LEU B C 1
ATOM 6309 O O . LEU B 1 339 ? 18.656 -21.75 -24.25 1 92.5 339 LEU B O 1
ATOM 6313 N N . PRO B 1 340 ? 17.672 -19.734 -24.422 1 94.62 340 PRO B N 1
ATOM 6314 C CA . PRO B 1 340 ? 18.219 -19.375 -23.109 1 94.62 340 PRO B CA 1
ATOM 6315 C C . PRO B 1 340 ? 17.812 -20.344 -22.016 1 94.62 340 PRO B C 1
ATOM 6317 O O . PRO B 1 340 ? 18.516 -20.469 -21 1 94.62 340 PRO B O 1
ATOM 6320 N N . LEU B 1 341 ? 16.719 -21.062 -22.172 1 96.06 341 LEU B N 1
ATOM 6321 C CA . LEU B 1 341 ? 16.203 -21.969 -21.156 1 96.06 341 LEU B CA 1
ATOM 6322 C C . LEU B 1 341 ? 17.125 -23.188 -20.984 1 96.06 341 LEU B C 1
ATOM 6324 O O . LEU B 1 341 ? 16.969 -23.953 -20.047 1 96.06 341 LEU B O 1
ATOM 6328 N N . ALA B 1 342 ? 18.031 -23.312 -21.844 1 95 342 ALA B N 1
ATOM 6329 C CA . ALA B 1 342 ? 19.016 -24.391 -21.75 1 95 342 ALA B CA 1
ATOM 6330 C C . ALA B 1 342 ? 19.859 -24.266 -20.484 1 95 342 ALA B C 1
ATOM 6332 O O . ALA B 1 342 ? 20.484 -25.234 -20.047 1 95 342 ALA B O 1
ATOM 6333 N N . HIS B 1 343 ? 19.797 -23.094 -19.906 1 95.56 343 HIS B N 1
ATOM 6334 C CA . HIS B 1 343 ? 20.594 -22.844 -18.719 1 95.56 343 HIS B CA 1
ATOM 6335 C C . HIS B 1 343 ? 19.828 -23.203 -17.453 1 95.56 343 HIS B C 1
ATOM 6337 O O . HIS B 1 343 ? 20.328 -23 -16.344 1 95.56 343 HIS B O 1
ATOM 6343 N N . LEU B 1 344 ? 18.672 -23.781 -17.609 1 96.81 344 LEU B N 1
ATOM 6344 C CA . LEU B 1 344 ? 17.922 -24.297 -16.469 1 96.81 344 LEU B CA 1
ATOM 6345 C C . LEU B 1 344 ? 18.188 -25.781 -16.266 1 96.81 344 LEU B C 1
ATOM 6347 O O . LEU B 1 344 ? 17.625 -26.625 -16.969 1 96.81 344 LEU B O 1
ATOM 6351 N N . PRO B 1 345 ? 18.922 -26.062 -15.227 1 94.69 345 PRO B N 1
ATOM 6352 C CA . PRO B 1 345 ? 19.391 -27.453 -15.109 1 94.69 345 PRO B CA 1
ATOM 6353 C C . PRO B 1 345 ? 18.266 -28.406 -14.703 1 94.69 345 PRO B C 1
ATOM 6355 O O . PRO B 1 345 ? 18.359 -29.609 -14.961 1 94.69 345 PRO B O 1
ATOM 6358 N N . HIS B 1 346 ? 17.172 -27.922 -14.164 1 94.94 346 HIS B N 1
ATOM 6359 C CA . HIS B 1 346 ? 16.172 -28.812 -13.609 1 94.94 346 HIS B CA 1
ATOM 6360 C C . HIS B 1 346 ? 14.867 -28.719 -14.391 1 94.94 346 HIS B C 1
ATOM 6362 O O . HIS B 1 346 ? 13.836 -29.25 -13.961 1 94.94 346 HIS B O 1
ATOM 6368 N N . LEU B 1 347 ? 14.867 -28.078 -15.508 1 95.5 347 LEU B N 1
ATOM 6369 C CA . LEU B 1 347 ? 13.633 -27.875 -16.25 1 95.5 347 LEU B CA 1
ATOM 6370 C C . LEU B 1 347 ? 13.148 -29.172 -16.891 1 95.5 347 LEU B C 1
ATOM 6372 O O . LEU B 1 347 ? 13.766 -29.656 -17.844 1 95.5 347 LEU B O 1
ATOM 6376 N N . GLN B 1 348 ? 12 -29.672 -16.453 1 91.75 348 GLN B N 1
ATOM 6377 C CA . GLN B 1 348 ? 11.469 -30.938 -16.953 1 91.75 348 GLN B CA 1
ATOM 6378 C C . GLN B 1 348 ? 10.234 -30.719 -17.812 1 91.75 348 GLN B C 1
ATOM 6380 O O . GLN B 1 348 ? 9.953 -31.516 -18.719 1 91.75 348 GLN B O 1
ATOM 6385 N N . THR B 1 349 ? 9.539 -29.703 -17.422 1 89 349 THR B N 1
ATOM 6386 C CA . THR B 1 349 ? 8.297 -29.438 -18.141 1 89 349 THR B CA 1
ATOM 6387 C C . THR B 1 349 ? 8.281 -28 -18.656 1 89 349 THR B C 1
ATOM 6389 O O . THR B 1 349 ? 8.523 -27.047 -17.906 1 89 349 THR B O 1
ATOM 6392 N N . LEU B 1 350 ? 7.98 -27.859 -19.953 1 91.06 350 LEU B N 1
ATOM 6393 C CA . LEU B 1 350 ? 7.902 -26.547 -20.578 1 91.06 350 LEU B CA 1
ATOM 6394 C C . LEU B 1 350 ? 6.645 -26.438 -21.438 1 91.06 350 LEU B C 1
ATOM 6396 O O . LEU B 1 350 ? 6.359 -27.312 -22.25 1 91.06 350 LEU B O 1
ATOM 6400 N N . GLN B 1 351 ? 5.902 -25.453 -21.109 1 88.31 351 GLN B N 1
ATOM 6401 C CA . GLN B 1 351 ? 4.766 -25.109 -21.953 1 88.31 351 GLN B CA 1
ATOM 6402 C C . GLN B 1 351 ? 4.887 -23.672 -22.469 1 88.31 351 GLN B C 1
ATOM 6404 O O . GLN B 1 351 ? 5.223 -22.766 -21.703 1 88.31 351 GLN B O 1
ATOM 6409 N N . ILE B 1 352 ? 4.656 -23.516 -23.734 1 88.5 352 ILE B N 1
ATOM 6410 C CA . ILE B 1 352 ? 4.719 -22.188 -24.312 1 88.5 352 ILE B CA 1
ATOM 6411 C C . ILE B 1 352 ? 3.463 -21.922 -25.141 1 88.5 352 ILE B C 1
ATOM 6413 O O . ILE B 1 352 ? 3.084 -22.734 -25.984 1 88.5 352 ILE B O 1
ATOM 6417 N N . GLY B 1 353 ? 2.867 -20.812 -24.797 1 85.31 353 GLY B N 1
ATOM 6418 C CA . GLY B 1 353 ? 1.728 -20.375 -25.578 1 85.31 353 GLY B CA 1
ATOM 6419 C C . GLY B 1 353 ? 2.086 -19.312 -26.609 1 85.31 353 GLY B C 1
ATOM 6420 O O . GLY B 1 353 ? 3.266 -19.047 -26.828 1 85.31 353 GLY B O 1
ATOM 6421 N N . SER B 1 354 ? 1.092 -18.828 -27.391 1 85.38 354 SER B N 1
ATOM 6422 C CA . SER B 1 354 ? 1.164 -17.781 -28.406 1 85.38 354 SER B CA 1
ATOM 6423 C C . SER B 1 354 ? 1.7 -18.328 -29.719 1 85.38 354 SER B C 1
ATOM 6425 O O . SER B 1 354 ? 1.524 -17.719 -30.766 1 85.38 354 SER B O 1
ATOM 6427 N N . TYR B 1 355 ? 2.531 -19.359 -29.609 1 87.38 355 TYR B N 1
ATOM 6428 C CA . TYR B 1 355 ? 3.08 -19.984 -30.797 1 87.38 355 TYR B CA 1
ATOM 6429 C C . TYR B 1 355 ? 2.203 -21.156 -31.266 1 87.38 355 TYR B C 1
ATOM 6431 O O . TYR B 1 355 ? 2.037 -22.141 -30.531 1 87.38 355 TYR B O 1
ATOM 6439 N N . GLN B 1 356 ? 1.681 -20.969 -32.438 1 85.5 356 GLN B N 1
ATOM 6440 C CA . GLN B 1 356 ? 0.735 -21.953 -32.938 1 85.5 356 GLN B CA 1
ATOM 6441 C C . GLN B 1 356 ? 1.36 -22.812 -34.031 1 85.5 356 GLN B C 1
ATOM 6443 O O . GLN B 1 356 ? 1.872 -22.297 -35.031 1 85.5 356 GLN B O 1
ATOM 6448 N N . ILE B 1 357 ? 1.27 -24.078 -33.719 1 83.31 357 ILE B N 1
ATOM 6449 C CA . ILE B 1 357 ? 1.724 -25.031 -34.719 1 83.31 357 ILE B CA 1
ATOM 6450 C C . ILE B 1 357 ? 0.62 -25.25 -35.75 1 83.31 357 ILE B C 1
ATOM 6452 O O . ILE B 1 357 ? -0.522 -25.547 -35.406 1 83.31 357 ILE B O 1
ATOM 6456 N N . PRO B 1 358 ? 0.985 -24.984 -36.969 1 81.12 358 PRO B N 1
ATOM 6457 C CA . PRO B 1 358 ? -0.038 -25.156 -38 1 81.12 358 PRO B CA 1
ATOM 6458 C C . PRO B 1 358 ? -0.601 -26.578 -38.062 1 81.12 358 PRO B C 1
ATOM 6460 O O . PRO B 1 358 ? 0.101 -27.531 -37.719 1 81.12 358 PRO B O 1
ATOM 6463 N N . SER B 1 359 ? -1.854 -26.656 -38.5 1 75.69 359 SER B N 1
ATOM 6464 C CA . SER B 1 359 ? -2.557 -27.938 -38.531 1 75.69 359 SER B CA 1
ATOM 6465 C C . SER B 1 359 ? -1.924 -28.875 -39.562 1 75.69 359 SER B C 1
ATOM 6467 O O . SER B 1 359 ? -1.911 -30.094 -39.375 1 75.69 359 SER B O 1
ATOM 6469 N N . GLY B 1 360 ? -1.409 -28.203 -40.656 1 75.44 360 GLY B N 1
ATOM 6470 C CA . GLY B 1 360 ? -0.725 -29.031 -41.656 1 75.44 360 GLY B CA 1
ATOM 6471 C C . GLY B 1 360 ? 0.613 -29.547 -41.156 1 75.44 360 GLY B C 1
ATOM 6472 O O . GLY B 1 360 ? 1.451 -28.781 -40.688 1 75.44 360 GLY B O 1
ATOM 6473 N N . ASN B 1 361 ? 0.827 -30.906 -41.125 1 76.44 361 ASN B N 1
ATOM 6474 C CA . ASN B 1 361 ? 2.057 -31.547 -40.688 1 76.44 361 ASN B CA 1
ATOM 6475 C C . ASN B 1 361 ? 2.357 -31.266 -39.219 1 76.44 361 ASN B C 1
ATOM 6477 O O . ASN B 1 361 ? 3.508 -31.016 -38.875 1 76.44 361 ASN B O 1
ATOM 6481 N N . LYS B 1 362 ? 1.313 -31.094 -38.438 1 78.81 362 LYS B N 1
ATOM 6482 C CA . LYS B 1 362 ? 1.396 -30.75 -37.031 1 78.81 362 LYS B CA 1
ATOM 6483 C C . LYS B 1 362 ? 2.414 -31.625 -36.312 1 78.81 362 LYS B C 1
ATOM 6485 O O . LYS B 1 362 ? 3.279 -31.109 -35.594 1 78.81 362 LYS B O 1
ATOM 6490 N N . GLN B 1 363 ? 2.318 -32.875 -36.562 1 77.5 363 GLN B N 1
ATOM 6491 C CA . GLN B 1 363 ? 3.186 -33.844 -35.875 1 77.5 363 GLN B CA 1
ATOM 6492 C C . GLN B 1 363 ? 4.648 -33.625 -36.25 1 77.5 363 GLN B C 1
ATOM 6494 O O . GLN B 1 363 ? 5.523 -33.688 -35.375 1 77.5 363 GLN B O 1
ATOM 6499 N N . GLN B 1 364 ? 4.891 -33.281 -37.5 1 82.5 364 GLN B N 1
ATOM 6500 C CA . GLN B 1 364 ? 6.258 -33.062 -37.938 1 82.5 364 GLN B CA 1
ATOM 6501 C C . GLN B 1 364 ? 6.84 -31.797 -37.344 1 82.5 364 GLN B C 1
ATOM 6503 O O . GLN B 1 364 ? 8.008 -31.766 -36.969 1 82.5 364 GLN B O 1
ATOM 6508 N N . HIS B 1 365 ? 6.004 -30.797 -37.281 1 84.19 365 HIS B N 1
ATOM 6509 C CA . HIS B 1 365 ? 6.465 -29.531 -36.719 1 84.19 365 HIS B CA 1
ATOM 6510 C C . HIS B 1 365 ? 6.746 -29.656 -35.219 1 84.19 365 HIS B C 1
ATOM 6512 O O . HIS B 1 365 ? 7.773 -29.172 -34.719 1 84.19 365 HIS B O 1
ATOM 6518 N N . ILE B 1 366 ? 5.887 -30.312 -34.531 1 83.31 366 ILE B N 1
ATOM 6519 C CA . ILE B 1 366 ? 6.047 -30.5 -33.094 1 83.31 366 ILE B CA 1
ATOM 6520 C C . ILE B 1 366 ? 7.285 -31.359 -32.844 1 83.31 366 ILE B C 1
ATOM 6522 O O . ILE B 1 366 ? 8.062 -31.062 -31.922 1 83.31 366 ILE B O 1
ATOM 6526 N N . LEU B 1 367 ? 7.352 -32.406 -33.656 1 86.25 367 LEU B N 1
ATOM 6527 C CA . LEU B 1 367 ? 8.516 -33.25 -33.531 1 86.25 367 LEU B CA 1
ATOM 6528 C C . LEU B 1 367 ? 9.805 -32.469 -33.719 1 86.25 367 LEU B C 1
ATOM 6530 O O . LEU B 1 367 ? 10.773 -32.656 -32.969 1 86.25 367 LEU B O 1
ATOM 6534 N N . HIS B 1 368 ? 9.797 -31.656 -34.719 1 87.56 368 HIS B N 1
ATOM 6535 C CA . HIS B 1 368 ? 10.984 -30.875 -35.031 1 87.56 368 HIS B CA 1
ATOM 6536 C C . HIS B 1 368 ? 11.367 -29.969 -33.844 1 87.56 368 HIS B C 1
ATOM 6538 O O . HIS B 1 368 ? 12.523 -29.969 -33.406 1 87.56 368 HIS B O 1
ATOM 6544 N N . VAL B 1 369 ? 10.438 -29.281 -33.344 1 88.44 369 VAL B N 1
ATOM 6545 C CA . VAL B 1 369 ? 10.68 -28.328 -32.281 1 88.44 369 VAL B CA 1
ATOM 6546 C C . VAL B 1 369 ? 11.109 -29.094 -31.016 1 88.44 369 VAL B C 1
ATOM 6548 O O . VAL B 1 369 ? 12.094 -28.734 -30.375 1 88.44 369 VAL B O 1
ATOM 6551 N N . THR B 1 370 ? 10.391 -30.125 -30.672 1 89.31 370 THR B N 1
ATOM 6552 C CA . THR B 1 370 ? 10.648 -30.875 -29.453 1 89.31 370 THR B CA 1
ATOM 6553 C C . THR B 1 370 ? 12.023 -31.547 -29.516 1 89.31 370 THR B C 1
ATOM 6555 O O . THR B 1 370 ? 12.727 -31.625 -28.5 1 89.31 370 THR B O 1
ATOM 6558 N N . ARG B 1 371 ? 12.352 -32.062 -30.672 1 91.38 371 ARG B N 1
ATOM 6559 C CA . ARG B 1 371 ? 13.656 -32.688 -30.859 1 91.38 371 ARG B CA 1
ATOM 6560 C C . ARG B 1 371 ? 14.781 -31.688 -30.609 1 91.38 371 ARG B C 1
ATOM 6562 O O . ARG B 1 371 ? 15.727 -31.984 -29.875 1 91.38 371 ARG B O 1
ATOM 6569 N N . LEU B 1 372 ? 14.664 -30.562 -31.172 1 91 372 LEU B N 1
ATOM 6570 C CA . LEU B 1 372 ? 15.695 -29.531 -31.016 1 91 372 LEU B CA 1
ATOM 6571 C C . LEU B 1 372 ? 15.781 -29.078 -29.562 1 91 372 LEU B C 1
ATOM 6573 O O . LEU B 1 372 ? 16.875 -28.984 -29 1 91 372 LEU B O 1
ATOM 6577 N N . LEU B 1 373 ? 14.672 -28.844 -28.984 1 92.88 373 LEU B N 1
ATOM 6578 C CA . LEU B 1 373 ? 14.648 -28.375 -27.594 1 92.88 373 LEU B CA 1
ATOM 6579 C C . LEU B 1 373 ? 15.242 -29.438 -26.672 1 92.88 373 LEU B C 1
ATOM 6581 O O . LEU B 1 373 ? 15.961 -29.094 -25.719 1 92.88 373 LEU B O 1
ATOM 6585 N N . SER B 1 374 ? 14.922 -30.656 -26.891 1 92.5 374 SER B N 1
ATOM 6586 C CA . SER B 1 374 ? 15.406 -31.734 -26.047 1 92.5 374 SER B CA 1
ATOM 6587 C C . SER B 1 374 ? 16.922 -31.859 -26.125 1 92.5 374 SER B C 1
ATOM 6589 O O . SER B 1 374 ? 17.562 -32.344 -25.172 1 92.5 374 SER B O 1
ATOM 6591 N N . ARG B 1 375 ? 17.516 -31.469 -27.234 1 92.81 375 ARG B N 1
ATOM 6592 C CA . ARG B 1 375 ? 18.969 -31.5 -27.391 1 92.81 375 ARG B CA 1
ATOM 6593 C C . ARG B 1 375 ? 19.625 -30.359 -26.594 1 92.81 375 ARG B C 1
ATOM 6595 O O . ARG B 1 375 ? 20.688 -30.547 -26.016 1 92.81 375 ARG B O 1
ATOM 6602 N N . TYR B 1 376 ? 18.969 -29.297 -26.562 1 93.06 376 TYR B N 1
ATOM 6603 C CA . TYR B 1 376 ? 19.531 -28.125 -25.891 1 93.06 376 TYR B CA 1
ATOM 6604 C C . TYR B 1 376 ? 19.219 -28.141 -24.406 1 93.06 376 TYR B C 1
ATOM 6606 O O . TYR B 1 376 ? 19.953 -27.578 -23.594 1 93.06 376 TYR B O 1
ATOM 6614 N N . ILE B 1 377 ? 18.109 -28.703 -24 1 94.56 377 ILE B N 1
ATOM 6615 C CA . ILE B 1 377 ? 17.688 -28.828 -22.609 1 94.56 377 ILE B CA 1
ATOM 6616 C C . ILE B 1 377 ? 17.578 -30.297 -22.234 1 94.56 377 ILE B C 1
ATOM 6618 O O . ILE B 1 377 ? 16.484 -30.875 -22.234 1 94.56 377 ILE B O 1
ATOM 6622 N N . PRO B 1 378 ? 18.641 -30.844 -21.781 1 91.69 378 PRO B N 1
ATOM 6623 C CA . PRO B 1 378 ? 18.672 -32.281 -21.562 1 91.69 378 PRO B CA 1
ATOM 6624 C C . PRO B 1 378 ? 17.672 -32.75 -20.5 1 91.69 378 PRO B C 1
ATOM 6626 O O . PRO B 1 378 ? 17.219 -33.906 -20.516 1 91.69 378 PRO B O 1
ATOM 6629 N N . SER B 1 379 ? 17.328 -31.906 -19.594 1 92.94 379 SER B N 1
ATOM 6630 C CA . SER B 1 379 ? 16.422 -32.281 -18.5 1 92.94 379 SER B CA 1
ATOM 6631 C C . SER B 1 379 ? 14.969 -32.25 -18.953 1 92.94 379 SER B C 1
ATOM 6633 O O . SER B 1 379 ? 14.086 -32.75 -18.25 1 92.94 379 SER B O 1
ATOM 6635 N N . LEU B 1 380 ? 14.695 -31.797 -20.125 1 93.56 380 LEU B N 1
ATOM 6636 C CA . LEU B 1 380 ? 13.32 -31.641 -20.609 1 93.56 380 LEU B CA 1
ATOM 6637 C C . LEU B 1 380 ? 12.672 -33 -20.859 1 93.56 380 LEU B C 1
ATOM 6639 O O . LEU B 1 380 ? 13.258 -33.844 -21.516 1 93.56 380 LEU B O 1
ATOM 6643 N N . ARG B 1 381 ? 11.43 -33.156 -20.297 1 90.62 381 ARG B N 1
ATOM 6644 C CA . ARG B 1 381 ? 10.711 -34.406 -20.438 1 90.62 381 ARG B CA 1
ATOM 6645 C C . ARG B 1 381 ? 9.352 -34.188 -21.094 1 90.62 381 ARG B C 1
ATOM 6647 O O . ARG B 1 381 ? 8.82 -35.094 -21.75 1 90.62 381 ARG B O 1
ATOM 6654 N N . ILE B 1 382 ? 8.875 -33.031 -20.859 1 87.69 382 ILE B N 1
ATOM 6655 C CA . ILE B 1 382 ? 7.539 -32.719 -21.359 1 87.69 382 ILE B CA 1
ATOM 6656 C C . ILE B 1 382 ? 7.539 -31.359 -22.047 1 87.69 382 ILE B C 1
ATOM 6658 O O . ILE B 1 382 ? 8.125 -30.406 -21.516 1 87.69 382 ILE B O 1
ATOM 6662 N N . PHE B 1 383 ? 6.902 -31.344 -23.172 1 89 383 PHE B N 1
ATOM 6663 C CA . PHE B 1 383 ? 6.785 -30.078 -23.906 1 89 383 PHE B CA 1
ATOM 6664 C C . PHE B 1 383 ? 5.359 -29.875 -24.391 1 89 383 PHE B C 1
ATOM 6666 O O . PHE B 1 383 ? 4.711 -30.812 -24.859 1 89 383 PHE B O 1
ATOM 6673 N N . GLY B 1 384 ? 4.863 -28.641 -24.109 1 85.25 384 GLY B N 1
ATOM 6674 C CA . GLY B 1 384 ? 3.529 -28.281 -24.562 1 85.25 384 GLY B CA 1
ATOM 6675 C C . GLY B 1 384 ? 3.504 -27.031 -25.406 1 85.25 384 GLY B C 1
ATOM 6676 O O . GLY B 1 384 ? 4.16 -26.047 -25.094 1 85.25 384 GLY B O 1
ATOM 6677 N N . VAL B 1 385 ? 2.799 -27.141 -26.547 1 82.88 385 VAL B N 1
ATOM 6678 C CA . VAL B 1 385 ? 2.627 -26.016 -27.453 1 82.88 385 VAL B CA 1
ATOM 6679 C C . VAL B 1 385 ? 1.162 -25.906 -27.875 1 82.88 385 VAL B C 1
ATOM 6681 O O . VAL B 1 385 ? 0.407 -26.875 -27.766 1 82.88 385 VAL B O 1
ATOM 6684 N N . LEU B 1 386 ? 0.842 -24.75 -28.328 1 77.06 386 LEU B N 1
ATOM 6685 C CA . LEU B 1 386 ? -0.549 -24.547 -28.719 1 77.06 386 LEU B CA 1
ATOM 6686 C C . LEU B 1 386 ? -0.782 -24.984 -30.156 1 77.06 386 LEU B C 1
ATOM 6688 O O . LEU B 1 386 ? 0.07 -24.766 -31.031 1 77.06 386 LEU B O 1
ATOM 6692 N N . ASP B 1 387 ? -1.922 -25.547 -30.328 1 74.62 387 ASP B N 1
ATOM 6693 C CA . ASP B 1 387 ? -2.344 -25.797 -31.703 1 74.62 387 ASP B CA 1
ATOM 6694 C C . ASP B 1 387 ? -3.174 -24.641 -32.25 1 74.62 387 ASP B C 1
ATOM 6696 O O . ASP B 1 387 ? -3.295 -23.594 -31.609 1 74.62 387 ASP B O 1
ATOM 6700 N N . THR B 1 388 ? -3.654 -24.734 -33.438 1 75.5 388 THR B N 1
ATOM 6701 C CA . THR B 1 388 ? -4.363 -23.656 -34.125 1 75.5 388 THR B CA 1
ATOM 6702 C C . THR B 1 388 ? -5.695 -23.359 -33.438 1 75.5 388 THR B C 1
ATOM 6704 O O . THR B 1 388 ? -6.273 -22.281 -33.625 1 75.5 388 THR B O 1
ATOM 6707 N N . SER B 1 389 ? -6.234 -24.344 -32.719 1 70.44 389 SER B N 1
ATOM 6708 C CA . SER B 1 389 ? -7.492 -24.172 -31.984 1 70.44 389 SER B CA 1
ATOM 6709 C C . SER B 1 389 ? -7.266 -23.5 -30.641 1 70.44 389 SER B C 1
ATOM 6711 O O . SER B 1 389 ? -8.219 -23.141 -29.953 1 70.44 389 SER B O 1
ATOM 6713 N N . GLY B 1 390 ? -6.07 -23.359 -30.344 1 69.19 390 GLY B N 1
ATOM 6714 C CA . GLY B 1 390 ? -5.758 -22.75 -29.062 1 69.19 390 GLY B CA 1
ATOM 6715 C C . GLY B 1 390 ? -5.613 -23.766 -27.938 1 69.19 390 GLY B C 1
ATOM 6716 O O . GLY B 1 390 ? -5.527 -23.391 -26.766 1 69.19 390 GLY B O 1
ATOM 6717 N N . GLU B 1 391 ? -5.617 -24.984 -28.281 1 70.19 391 GLU B N 1
ATOM 6718 C CA . GLU B 1 391 ? -5.434 -26.031 -27.281 1 70.19 391 GLU B CA 1
ATOM 6719 C C . GLU B 1 391 ? -3.971 -26.469 -27.203 1 70.19 391 GLU B C 1
ATOM 6721 O O . GLU B 1 391 ? -3.25 -26.438 -28.203 1 70.19 391 GLU B O 1
ATOM 6726 N N . THR B 1 392 ? -3.623 -26.859 -26.016 1 77.06 392 THR B N 1
ATOM 6727 C CA . THR B 1 392 ? -2.234 -27.266 -25.844 1 77.06 392 THR B CA 1
ATOM 6728 C C . THR B 1 392 ? -2.043 -28.719 -26.25 1 77.06 392 THR B C 1
ATOM 6730 O O . THR B 1 392 ? -2.807 -29.594 -25.828 1 77.06 392 THR B O 1
ATOM 6733 N N . VAL B 1 393 ? -1.123 -28.922 -27.062 1 78 393 VAL B N 1
ATOM 6734 C CA . VAL B 1 393 ? -0.689 -30.266 -27.406 1 78 393 VAL B CA 1
ATOM 6735 C C . VAL B 1 393 ? 0.542 -30.641 -26.594 1 78 393 VAL B C 1
ATOM 6737 O O . VAL B 1 393 ? 1.563 -29.953 -26.641 1 78 393 VAL B O 1
ATOM 6740 N N . TRP B 1 394 ? 0.336 -31.734 -25.875 1 81 394 TRP B N 1
ATOM 6741 C CA . TRP B 1 394 ? 1.398 -32.156 -24.969 1 81 394 TRP B CA 1
ATOM 6742 C C . TRP B 1 394 ? 2.189 -33.312 -25.562 1 81 394 TRP B C 1
ATOM 6744 O O . TRP B 1 394 ? 1.605 -34.281 -26.047 1 81 394 TRP B O 1
ATOM 6754 N N . GLY B 1 395 ? 3.475 -33.188 -25.531 1 81.12 395 GLY B N 1
ATOM 6755 C CA . GLY B 1 395 ? 4.367 -34.281 -25.969 1 81.12 395 GLY B CA 1
ATOM 6756 C C . GLY B 1 395 ? 5.34 -34.688 -24.875 1 81.12 395 GLY B C 1
ATOM 6757 O O . GLY B 1 395 ? 5.82 -33.875 -24.109 1 81.12 395 GLY B O 1
ATOM 6758 N N . GLY B 1 396 ? 5.566 -35.969 -24.812 1 87.69 396 GLY B N 1
ATOM 6759 C CA . GLY B 1 396 ? 6.555 -36.531 -23.906 1 87.69 396 GLY B CA 1
ATOM 6760 C C . GLY B 1 396 ? 7.848 -36.906 -24.609 1 87.69 396 GLY B C 1
ATOM 6761 O O . GLY B 1 396 ? 7.832 -37.406 -25.734 1 87.69 396 GLY B O 1
ATOM 6762 N N . ILE B 1 397 ? 8.922 -36.625 -23.938 1 91.56 397 ILE B N 1
ATOM 6763 C CA . ILE B 1 397 ? 10.258 -36.969 -24.406 1 91.56 397 ILE B CA 1
ATOM 6764 C C . ILE B 1 397 ? 10.758 -38.188 -23.609 1 91.56 397 ILE B C 1
ATOM 6766 O O . ILE B 1 397 ? 11.18 -38.062 -22.453 1 91.56 397 ILE B O 1
ATOM 6770 N N . TRP B 1 398 ? 10.742 -39.281 -24.234 1 88.81 398 TRP B N 1
ATOM 6771 C CA . TRP B 1 398 ? 11.062 -40.531 -23.547 1 88.81 398 TRP B CA 1
ATOM 6772 C C . TRP B 1 398 ? 12.484 -40.969 -23.859 1 88.81 398 TRP B C 1
ATOM 6774 O O . TRP B 1 398 ? 12.82 -41.25 -25.016 1 88.81 398 TRP B O 1
ATOM 6784 N N . PRO B 1 399 ? 13.297 -41.031 -22.812 1 87.12 399 PRO B N 1
ATOM 6785 C CA . PRO B 1 399 ? 14.57 -41.719 -23.062 1 87.12 399 PRO B CA 1
ATOM 6786 C C . PRO B 1 399 ? 14.398 -43.156 -23.484 1 87.12 399 PRO B C 1
ATOM 6788 O O . PRO B 1 399 ? 13.406 -43.812 -23.109 1 87.12 399 PRO B O 1
ATOM 6791 N N . LYS B 1 400 ? 15.359 -43.719 -24.172 1 79.5 400 LYS B N 1
ATOM 6792 C CA . LYS B 1 400 ? 15.289 -45.094 -24.672 1 79.5 400 LYS B CA 1
ATOM 6793 C C . LYS B 1 400 ? 15.07 -46.094 -23.547 1 79.5 400 LYS B C 1
ATOM 6795 O O . LYS B 1 400 ? 14.242 -47 -23.656 1 79.5 400 LYS B O 1
ATOM 6800 N N . THR B 1 401 ? 15.75 -45.812 -22.469 1 79.38 401 THR B N 1
ATOM 6801 C CA . THR B 1 401 ? 15.695 -46.75 -21.328 1 79.38 401 THR B CA 1
ATOM 6802 C C . THR B 1 401 ? 14.297 -46.75 -20.703 1 79.38 401 THR B C 1
ATOM 6804 O O . THR B 1 401 ? 13.766 -47.812 -20.391 1 79.38 401 THR B O 1
ATOM 6807 N N . LEU B 1 402 ? 13.734 -45.625 -20.625 1 77.44 402 LEU B N 1
ATOM 6808 C CA . LEU B 1 402 ? 12.43 -45.5 -19.984 1 77.44 402 LEU B CA 1
ATOM 6809 C C . LEU B 1 402 ? 11.328 -46.031 -20.906 1 77.44 402 LEU B C 1
ATOM 6811 O O . LEU B 1 402 ? 10.375 -46.656 -20.453 1 77.44 402 LEU B O 1
ATOM 6815 N N . TRP B 1 403 ? 11.547 -45.75 -22.109 1 74.88 403 TRP B N 1
ATOM 6816 C CA . TRP B 1 403 ? 10.555 -46.188 -23.078 1 74.88 403 TRP B CA 1
ATOM 6817 C C . TRP B 1 403 ? 10.516 -47.719 -23.172 1 74.88 403 TRP B C 1
ATOM 6819 O O . TRP B 1 403 ? 9.438 -48.312 -23.203 1 74.88 403 TRP B O 1
ATOM 6829 N N . MET B 1 404 ? 11.656 -48.344 -23.141 1 70.31 404 MET B N 1
ATOM 6830 C CA . MET B 1 404 ? 11.734 -49.812 -23.172 1 70.31 404 MET B CA 1
ATOM 6831 C C . MET B 1 404 ? 11.133 -50.406 -21.922 1 70.31 404 MET B C 1
ATOM 6833 O O . MET B 1 404 ? 10.469 -51.469 -21.984 1 70.31 404 MET B O 1
ATOM 6837 N N . ALA B 1 405 ? 11.414 -49.688 -20.859 1 65.06 405 ALA B N 1
ATOM 6838 C CA . ALA B 1 405 ? 10.875 -50.156 -19.594 1 65.06 405 ALA B CA 1
ATOM 6839 C C . ALA B 1 405 ? 9.359 -50 -19.547 1 65.06 405 ALA B C 1
ATOM 6841 O O . ALA B 1 405 ? 8.648 -50.844 -19.031 1 65.06 405 ALA B O 1
ATOM 6842 N N . ALA B 1 406 ? 8.953 -48.844 -19.984 1 60.78 406 ALA B N 1
ATOM 6843 C CA . ALA B 1 406 ? 7.52 -48.594 -20 1 60.78 406 ALA B CA 1
ATOM 6844 C C . ALA B 1 406 ? 6.82 -49.469 -21.047 1 60.78 406 ALA B C 1
ATOM 6846 O O . ALA B 1 406 ? 5.672 -49.875 -20.859 1 60.78 406 ALA B O 1
ATOM 6847 N N . GLY B 1 407 ? 7.336 -49.656 -22.25 1 55.5 407 GLY B N 1
ATOM 6848 C CA . GLY B 1 407 ? 6.84 -50.469 -23.328 1 55.5 407 GLY B CA 1
ATOM 6849 C C . GLY B 1 407 ? 6.785 -51.969 -22.969 1 55.5 407 GLY B C 1
ATOM 6850 O O . GLY B 1 407 ? 5.938 -52.688 -23.484 1 55.5 407 GLY B O 1
ATOM 6851 N N . THR B 1 408 ? 7.855 -52.469 -22.297 1 46.28 408 THR B N 1
ATOM 6852 C CA . THR B 1 408 ? 7.68 -53.875 -21.891 1 46.28 408 THR B CA 1
ATOM 6853 C C . THR B 1 408 ? 6.387 -54.031 -21.094 1 46.28 408 THR B C 1
ATOM 6855 O O . THR B 1 408 ? 5.73 -55.094 -21.188 1 46.28 408 THR B O 1
ATOM 6858 N N . GLY B 1 409 ? 5.977 -53.188 -20.297 1 41.69 409 GLY B N 1
ATOM 6859 C CA . GLY B 1 409 ? 4.648 -53.344 -19.719 1 41.69 409 GLY B CA 1
ATOM 6860 C C . GLY B 1 409 ? 3.539 -52.938 -20.672 1 41.69 409 GLY B C 1
ATOM 6861 O O . GLY B 1 409 ? 2.404 -53.406 -20.547 1 41.69 409 GLY B O 1
ATOM 6862 N N . ILE B 1 410 ? 3.791 -51.906 -21.484 1 41.5 410 ILE B N 1
ATOM 6863 C CA . ILE B 1 410 ? 2.814 -51.438 -22.469 1 41.5 410 ILE B CA 1
ATOM 6864 C C . ILE B 1 410 ? 2.891 -52.312 -23.719 1 41.5 410 ILE B C 1
ATOM 6866 O O . ILE B 1 410 ? 1.874 -52.562 -24.359 1 41.5 410 ILE B O 1
ATOM 6870 N N . ALA B 1 411 ? 4.051 -52.812 -24.109 1 39.59 411 ALA B N 1
ATOM 6871 C CA . ALA B 1 411 ? 4.156 -53.719 -25.266 1 39.59 411 ALA B CA 1
ATOM 6872 C C . ALA B 1 411 ? 3.373 -55 -25.016 1 39.59 411 ALA B C 1
ATOM 6874 O O . ALA B 1 411 ? 2.773 -55.562 -25.938 1 39.59 411 ALA B O 1
ATOM 6875 N N . ASP B 1 412 ? 3.562 -55.688 -23.828 1 37.28 412 ASP B N 1
ATOM 6876 C CA . ASP B 1 412 ? 2.898 -56.969 -23.672 1 37.28 412 ASP B CA 1
ATOM 6877 C C . ASP B 1 412 ? 1.381 -56.812 -23.75 1 37.28 412 ASP B C 1
ATOM 6879 O O . ASP B 1 412 ? 0.679 -57.719 -24.172 1 37.28 412 ASP B O 1
ATOM 6883 N N . LYS B 1 413 ? 0.851 -55.875 -22.984 1 40.06 413 LYS B N 1
ATOM 6884 C CA . LYS B 1 413 ? -0.604 -55.906 -23.109 1 40.06 413 LYS B CA 1
ATOM 6885 C C . LYS B 1 413 ? -1.058 -55.531 -24.516 1 40.06 413 LYS B C 1
ATOM 6887 O O . LYS B 1 413 ? -2.029 -56.094 -25.031 1 40.06 413 LYS B O 1
ATOM 6892 N N . ASN B 1 414 ? -0.542 -54.375 -25.031 1 36.38 414 ASN B N 1
ATOM 6893 C CA . ASN B 1 414 ? -1.172 -53.938 -26.266 1 36.38 414 ASN B CA 1
ATOM 6894 C C . ASN B 1 414 ? -0.485 -54.531 -27.5 1 36.38 414 ASN B C 1
ATOM 6896 O O . ASN B 1 414 ? -0.654 -54 -28.609 1 36.38 414 ASN B O 1
ATOM 6900 N N . MET B 1 415 ? 0.586 -55.25 -27.438 1 35.69 415 MET B N 1
ATOM 6901 C CA . MET B 1 415 ? 0.972 -55.812 -28.734 1 35.69 415 MET B CA 1
ATOM 6902 C C . MET B 1 415 ? -0.154 -56.656 -29.312 1 35.69 415 MET B C 1
ATOM 6904 O O . MET B 1 415 ? -0.035 -57.188 -30.422 1 35.69 415 MET B O 1
ATOM 6908 N N . GLY B 1 416 ? -0.933 -57.375 -28.5 1 33.62 416 GLY B N 1
ATOM 6909 C CA . GLY B 1 416 ? -1.927 -58.219 -29.156 1 33.62 416 GLY B CA 1
ATOM 6910 C C . GLY B 1 416 ? -2.857 -57.438 -30.078 1 33.62 416 GLY B C 1
ATOM 6911 O O . GLY B 1 416 ? -3.416 -58 -31.016 1 33.62 416 GLY B O 1
ATOM 6912 N N . GLU B 1 417 ? -3.896 -56.688 -29.484 1 34.91 417 GLU B N 1
ATOM 6913 C CA . GLU B 1 417 ? -4.875 -56.156 -30.453 1 34.91 417 GLU B CA 1
ATOM 6914 C C . GLU B 1 417 ? -4.25 -55.125 -31.375 1 34.91 417 GLU B C 1
ATOM 6916 O O . GLU B 1 417 ? -3.547 -54.219 -30.906 1 34.91 417 GLU B O 1
ATOM 6921 N N . GLU B 1 418 ? -3.881 -55.312 -32.688 1 36.06 418 GLU B N 1
ATOM 6922 C CA . GLU B 1 418 ? -3.564 -54.562 -33.906 1 36.06 418 GLU B CA 1
ATOM 6923 C C . GLU B 1 418 ? -4.141 -53.156 -33.875 1 36.06 418 GLU B C 1
ATOM 6925 O O . GLU B 1 418 ? -4.25 -52.5 -34.875 1 36.06 418 GLU B O 1
ATOM 6930 N N . GLY B 1 419 ? -4.941 -52.812 -32.875 1 32.62 419 GLY B N 1
ATOM 6931 C CA . GLY B 1 419 ? -5.77 -51.656 -33.125 1 32.62 419 GLY B CA 1
ATOM 6932 C C . GLY B 1 419 ? -4.961 -50.406 -33.375 1 32.62 419 GLY B C 1
ATOM 6933 O O . GLY B 1 419 ? -3.906 -50.188 -32.781 1 32.62 419 GLY B O 1
ATOM 6934 N N . GLU B 1 420 ? -4.992 -49.688 -34.625 1 37.34 420 GLU B N 1
ATOM 6935 C CA . GLU B 1 420 ? -4.602 -48.438 -35.312 1 37.34 420 GLU B CA 1
ATOM 6936 C C . GLU B 1 420 ? -4.328 -47.312 -34.312 1 37.34 420 GLU B C 1
ATOM 6938 O O . GLU B 1 420 ? -3.816 -46.281 -34.688 1 37.34 420 GLU B O 1
ATOM 6943 N N . GLY B 1 421 ? -4.773 -47.312 -33.156 1 39.72 421 GLY B N 1
ATOM 6944 C CA . GLY B 1 421 ? -4.91 -46.125 -32.312 1 39.72 421 GLY B CA 1
ATOM 6945 C C . GLY B 1 421 ? -3.621 -45.719 -31.625 1 39.72 421 GLY B C 1
ATOM 6946 O O . GLY B 1 421 ? -3.537 -44.656 -31.016 1 39.72 421 GLY B O 1
ATOM 6947 N N . LYS B 1 422 ? -2.752 -46.562 -31.156 1 45.88 422 LYS B N 1
ATOM 6948 C CA . LYS B 1 422 ? -1.578 -46.25 -30.344 1 45.88 422 LYS B CA 1
ATOM 6949 C C . LYS B 1 422 ? -0.465 -45.656 -31.219 1 45.88 422 LYS B C 1
ATOM 6951 O O . LYS B 1 422 ? 0.374 -44.906 -30.734 1 45.88 422 LYS B O 1
ATOM 6956 N N . MET B 1 423 ? -0.244 -46.188 -32.375 1 48.81 423 MET B N 1
ATOM 6957 C CA . MET B 1 423 ? 0.705 -45.656 -33.344 1 48.81 423 MET B CA 1
ATOM 6958 C C . MET B 1 423 ? 0.445 -44.156 -33.594 1 48.81 423 MET B C 1
ATOM 6960 O O . MET B 1 423 ? 1.336 -43.438 -34.031 1 48.81 423 MET B O 1
ATOM 6964 N N . ASP B 1 424 ? -0.725 -43.812 -33.312 1 58.34 424 ASP B N 1
ATOM 6965 C CA . ASP B 1 424 ? -1.192 -42.469 -33.688 1 58.34 424 ASP B CA 1
ATOM 6966 C C . ASP B 1 424 ? -0.619 -41.406 -32.75 1 58.34 424 ASP B C 1
ATOM 6968 O O . ASP B 1 424 ? -0.487 -40.25 -33.125 1 58.34 424 ASP B O 1
ATOM 6972 N N . ARG B 1 425 ? 0.064 -41.969 -31.625 1 77.12 425 ARG B N 1
ATOM 6973 C CA . ARG B 1 425 ? 0.537 -40.938 -30.703 1 77.12 425 ARG B CA 1
ATOM 6974 C C . ARG B 1 425 ? 2.039 -40.719 -30.844 1 77.12 425 ARG B C 1
ATOM 6976 O O . ARG B 1 425 ? 2.586 -39.75 -30.328 1 77.12 425 ARG B O 1
ATOM 6983 N N . CYS B 1 426 ? 2.734 -41.688 -31.5 1 81.38 426 CYS B N 1
ATOM 6984 C CA . CYS B 1 426 ? 4.18 -41.562 -31.656 1 81.38 426 CYS B CA 1
ATOM 6985 C C . CYS B 1 426 ? 4.52 -40.562 -32.75 1 81.38 426 CYS B C 1
ATOM 6987 O O . CYS B 1 426 ? 4.184 -40.781 -33.938 1 81.38 426 CYS B O 1
ATOM 6989 N N . TRP B 1 427 ? 5.211 -39.5 -32.375 1 84.12 427 TRP B N 1
ATOM 6990 C CA . TRP B 1 427 ? 5.57 -38.469 -33.312 1 84.12 427 TRP B CA 1
ATOM 6991 C C . TRP B 1 427 ? 6.883 -38.781 -34.031 1 84.12 427 TRP B C 1
ATOM 6993 O O . TRP B 1 427 ? 7.145 -38.312 -35.125 1 84.12 427 TRP B O 1
ATOM 7003 N N . GLY B 1 428 ? 7.754 -39.562 -33.375 1 84.88 428 GLY B N 1
ATOM 7004 C CA . GLY B 1 428 ? 9.016 -39.906 -34 1 84.88 428 GLY B CA 1
ATOM 7005 C C . GLY B 1 428 ? 10.125 -40.156 -33 1 84.88 428 GLY B C 1
ATOM 7006 O O . GLY B 1 428 ? 9.875 -40.219 -31.797 1 84.88 428 GLY B O 1
ATOM 7007 N N . VAL B 1 429 ? 11.281 -40.562 -33.531 1 87 429 VAL B N 1
ATOM 7008 C CA . VAL B 1 429 ? 12.461 -40.844 -32.75 1 87 429 VAL B CA 1
ATOM 7009 C C . VAL B 1 429 ? 13.625 -39.969 -33.188 1 87 429 VAL B C 1
ATOM 7011 O O . VAL B 1 429 ? 13.75 -39.656 -34.375 1 87 429 VAL B O 1
ATOM 7014 N N . ASP B 1 430 ? 14.312 -39.438 -32.219 1 89.56 430 ASP B N 1
ATOM 7015 C CA . ASP B 1 430 ? 15.586 -38.812 -32.531 1 89.56 430 ASP B CA 1
ATOM 7016 C C . ASP B 1 430 ? 16.703 -39.812 -32.688 1 89.56 430 ASP B C 1
ATOM 7018 O O . ASP B 1 430 ? 17.203 -40.375 -31.688 1 89.56 430 ASP B O 1
ATOM 7022 N N . GLU B 1 431 ? 17.25 -39.969 -33.781 1 85.12 431 GLU B N 1
ATOM 7023 C CA . GLU B 1 431 ? 18.234 -41 -34.094 1 85.12 431 GLU B CA 1
ATOM 7024 C C . GLU B 1 431 ? 19.562 -40.719 -33.375 1 85.12 431 GLU B C 1
ATOM 7026 O O . GLU B 1 431 ? 20.297 -41.656 -33.062 1 85.12 431 GLU B O 1
ATOM 7031 N N . GLU B 1 432 ? 19.781 -39.594 -33.156 1 85.12 432 GLU B N 1
ATOM 7032 C CA . GLU B 1 432 ? 21.047 -39.219 -32.531 1 85.12 432 GLU B CA 1
ATOM 7033 C C . GLU B 1 432 ? 21.062 -39.531 -31.047 1 85.12 432 GLU B C 1
ATOM 7035 O O . GLU B 1 432 ? 22.047 -40.031 -30.516 1 85.12 432 GLU B O 1
ATOM 7040 N N . THR B 1 433 ? 19.984 -39.25 -30.359 1 88 433 THR B N 1
ATOM 7041 C CA . THR B 1 433 ? 19.969 -39.375 -28.906 1 88 433 THR B CA 1
ATOM 7042 C C . THR B 1 433 ? 19.188 -40.625 -28.484 1 88 433 THR B C 1
ATOM 7044 O O . THR B 1 433 ? 19.281 -41.062 -27.344 1 88 433 THR B O 1
ATOM 7047 N N . GLY B 1 434 ? 18.391 -41.219 -29.375 1 86.19 434 GLY B N 1
ATOM 7048 C CA . GLY B 1 434 ? 17.578 -42.375 -29.078 1 86.19 434 GLY B CA 1
ATOM 7049 C C . GLY B 1 434 ? 16.297 -42.062 -28.344 1 86.19 434 GLY B C 1
ATOM 7050 O O . GLY B 1 434 ? 15.578 -42.969 -27.906 1 86.19 434 GLY B O 1
ATOM 7051 N N . LYS B 1 435 ? 16 -40.844 -28.25 1 90.69 435 LYS B N 1
ATOM 7052 C CA . LYS B 1 435 ? 14.805 -40.438 -27.531 1 90.69 435 LYS B CA 1
ATOM 7053 C C . LYS B 1 435 ? 13.555 -40.594 -28.391 1 90.69 435 LYS B C 1
ATOM 7055 O O . LYS B 1 435 ? 13.602 -40.344 -29.594 1 90.69 435 LYS B O 1
ATOM 7060 N N . TRP B 1 436 ? 12.492 -40.969 -27.688 1 89.56 436 TRP B N 1
ATOM 7061 C CA . TRP B 1 436 ? 11.203 -41.125 -28.359 1 89.56 436 TRP B CA 1
ATOM 7062 C C . TRP B 1 436 ? 10.273 -39.969 -28 1 89.56 436 TRP B C 1
ATOM 7064 O O . TRP B 1 436 ? 10.234 -39.531 -26.859 1 89.56 436 TRP B O 1
ATOM 7074 N N . PHE B 1 437 ? 9.617 -39.469 -28.938 1 89.75 437 PHE B N 1
ATOM 7075 C CA . PHE B 1 437 ? 8.656 -38.375 -28.766 1 89.75 437 PHE B CA 1
ATOM 7076 C C . PHE B 1 437 ? 7.234 -38.906 -28.953 1 89.75 437 PHE B C 1
ATOM 7078 O O . PHE B 1 437 ? 6.859 -39.312 -30.062 1 89.75 437 PHE B O 1
ATOM 7085 N N . ILE B 1 438 ? 6.477 -38.844 -27.844 1 86.81 438 ILE B N 1
ATOM 7086 C CA . ILE B 1 438 ? 5.156 -39.469 -27.844 1 86.81 438 ILE B CA 1
ATOM 7087 C C . ILE B 1 438 ? 4.129 -38.5 -27.266 1 86.81 438 ILE B C 1
ATOM 7089 O O . ILE B 1 438 ? 4.418 -37.781 -26.297 1 86.81 438 ILE B O 1
ATOM 7093 N N . GLY B 1 439 ? 2.975 -38.406 -27.922 1 83.19 439 GLY B N 1
ATOM 7094 C CA . GLY B 1 439 ? 1.882 -37.656 -27.328 1 83.19 439 GLY B CA 1
ATOM 7095 C C . GLY B 1 439 ? 1.51 -38.156 -25.938 1 83.19 439 GLY B C 1
ATOM 7096 O O . GLY B 1 439 ? 1.478 -39.344 -25.688 1 83.19 439 GLY B O 1
ATOM 7097 N N . LEU B 1 440 ? 1.271 -37.219 -25.094 1 77.19 440 LEU B N 1
ATOM 7098 C CA . LEU B 1 440 ? 1.05 -37.562 -23.703 1 77.19 440 LEU B CA 1
ATOM 7099 C C . LEU B 1 440 ? -0.365 -38.094 -23.484 1 77.19 440 LEU B C 1
ATOM 7101 O O . LEU B 1 440 ? -1.319 -37.562 -24.078 1 77.19 440 LEU B O 1
ATOM 7105 N N . GLU B 1 441 ? -0.457 -39.062 -22.703 1 68.88 441 GLU B N 1
ATOM 7106 C CA . GLU B 1 441 ? -1.727 -39.594 -22.219 1 68.88 441 GLU B CA 1
ATOM 7107 C C . GLU B 1 441 ? -1.744 -39.688 -20.688 1 68.88 441 GLU B C 1
ATOM 7109 O O . GLU B 1 441 ? -0.745 -39.375 -20.031 1 68.88 441 GLU B O 1
ATOM 7114 N N . ASP B 1 442 ? -2.891 -40.031 -20.188 1 62.19 442 ASP B N 1
ATOM 7115 C CA . ASP B 1 442 ? -3.037 -40.094 -18.734 1 62.19 442 ASP B CA 1
ATOM 7116 C C . ASP B 1 442 ? -2.004 -41.062 -18.125 1 62.19 442 ASP B C 1
ATOM 7118 O O . ASP B 1 442 ? -1.772 -42.125 -18.656 1 62.19 442 ASP B O 1
ATOM 7122 N N . GLY B 1 443 ? -1.297 -40.656 -17.094 1 64.69 443 GLY B N 1
ATOM 7123 C CA . GLY B 1 443 ? -0.327 -41.469 -16.375 1 64.69 443 GLY B CA 1
ATOM 7124 C C . GLY B 1 443 ? 1.099 -41.25 -16.844 1 64.69 443 GLY B C 1
ATOM 7125 O O . GLY B 1 443 ? 2.049 -41.562 -16.141 1 64.69 443 GLY B O 1
ATOM 7126 N N . ASP B 1 444 ? 1.262 -40.719 -18.062 1 73 444 ASP B N 1
ATOM 7127 C CA . ASP B 1 444 ? 2.596 -40.562 -18.641 1 73 444 ASP B CA 1
ATOM 7128 C C . ASP B 1 444 ? 3.414 -39.562 -17.828 1 73 444 ASP B C 1
ATOM 7130 O O . ASP B 1 444 ? 4.629 -39.719 -17.672 1 73 444 ASP B O 1
ATOM 7134 N N . LEU B 1 445 ? 2.691 -38.594 -17.328 1 72.69 445 LEU B N 1
ATOM 7135 C CA . LEU B 1 445 ? 3.373 -37.531 -16.578 1 72.69 445 LEU B CA 1
ATOM 7136 C C . LEU B 1 445 ? 4.074 -38.094 -15.352 1 72.69 445 LEU B C 1
ATOM 7138 O O . LEU B 1 445 ? 5.207 -37.719 -15.047 1 72.69 445 LEU B O 1
ATOM 7142 N N . GLU B 1 446 ? 3.469 -38.969 -14.656 1 69.88 446 GLU B N 1
ATOM 7143 C CA . GLU B 1 446 ? 4.02 -39.562 -13.438 1 69.88 446 GLU B CA 1
ATOM 7144 C C . GLU B 1 446 ? 5.27 -40.375 -13.742 1 69.88 446 GLU B C 1
ATOM 7146 O O . GLU B 1 446 ? 6.188 -40.469 -12.922 1 69.88 446 GLU B O 1
ATOM 7151 N N . VAL B 1 447 ? 5.199 -40.906 -14.891 1 73.94 447 VAL B N 1
ATOM 7152 C CA . VAL B 1 447 ? 6.312 -41.75 -15.266 1 73.94 447 VAL B CA 1
ATOM 7153 C C . VAL B 1 447 ? 7.5 -40.906 -15.703 1 73.94 447 VAL B C 1
ATOM 7155 O O . VAL B 1 447 ? 8.648 -41.219 -15.383 1 73.94 447 VAL B O 1
ATOM 7158 N N . LEU B 1 448 ? 7.176 -39.875 -16.391 1 79.5 448 LEU B N 1
ATOM 7159 C CA . LEU B 1 448 ? 8.227 -39.062 -17 1 79.5 448 LEU B CA 1
ATOM 7160 C C . LEU B 1 448 ? 8.852 -38.125 -15.992 1 79.5 448 LEU B C 1
ATOM 7162 O O . LEU B 1 448 ? 10.031 -37.781 -16.094 1 79.5 448 LEU B O 1
ATOM 7166 N N . VAL B 1 449 ? 8.008 -37.5 -15.039 1 73.56 449 VAL B N 1
ATOM 7167 C CA . VAL B 1 449 ? 8.5 -36.438 -14.18 1 73.56 449 VAL B CA 1
ATOM 7168 C C . VAL B 1 449 ? 8.75 -36.969 -12.773 1 73.56 449 VAL B C 1
ATOM 7170 O O . VAL B 1 449 ? 7.82 -37.094 -11.977 1 73.56 449 VAL B O 1
ATOM 7173 N N . LYS B 1 450 ? 9.398 -38.125 -12.594 1 60.06 450 LYS B N 1
ATOM 7174 C CA . LYS B 1 450 ? 9.703 -38.594 -11.242 1 60.06 450 LYS B CA 1
ATOM 7175 C C . LYS B 1 450 ? 10.742 -37.688 -10.57 1 60.06 450 LYS B C 1
ATOM 7177 O O . LYS B 1 450 ? 11.695 -37.25 -11.219 1 60.06 450 LYS B O 1
ATOM 7182 N N . ASP B 1 451 ? 10.375 -37.031 -9.469 1 53.78 451 ASP B N 1
ATOM 7183 C CA . ASP B 1 451 ? 11.25 -36.188 -8.656 1 53.78 451 ASP B CA 1
ATOM 7184 C C . ASP B 1 451 ? 12.578 -36.906 -8.375 1 53.78 451 ASP B C 1
ATOM 7186 O O . ASP B 1 451 ? 12.602 -38 -7.848 1 53.78 451 ASP B O 1
ATOM 7190 N N . GLU B 1 452 ? 13.609 -36.75 -9.211 1 45.25 452 GLU B N 1
ATOM 7191 C CA . GLU B 1 452 ? 14.906 -37.156 -8.672 1 45.25 452 GLU B CA 1
ATOM 7192 C C . GLU B 1 452 ? 15.352 -36.188 -7.566 1 45.25 452 GLU B C 1
ATOM 7194 O O . GLU B 1 452 ? 15.109 -35 -7.641 1 45.25 452 GLU B O 1
#